Protein 4PO5 (pdb70)

Nearest PDB structures (foldseek):
  3jbb-assembly1_A  TM=1.006E+00  e=6.444E-22  Halomicronema hongdechloris
  6yx7-assembly1_KKK  TM=9.902E-01  e=1.553E-14  Nostoc sp. WR13
  6yx7-assembly1_III  TM=9.714E-01  e=1.342E-14  Nostoc sp. WR13
  6yx7-assembly1_CCC  TM=9.770E-01  e=2.527E-14  Nostoc sp. WR13
  8imk-assembly1_A  TM=9.787E-01  e=8.134E-14  Anthocerotibacter panamensis

CATH classification: 1.10.490.20

Structure (mmCIF, N/CA/C/O backbone):
data_4PO5
#
_entry.id   4PO5
#
_cell.length_a   184.293
_cell.length_b   184.293
_cell.length_c   260.954
_cell.angle_alpha   90.00
_cell.angle_beta   90.00
_cell.angle_gamma   90.00
#
_symmetry.space_group_name_H-M   'I 4 2 2'
#
loop_
_entity.id
_entity.type
_entity.pdbx_description
1 polymer 'Allophycocyanin subunit alpha-B'
2 polymer 'Allophycocyanin beta chain'
3 non-polymer PHYCOCYANOBILIN
4 non-polymer 'SULFATE ION'
5 water water
#
loop_
_atom_site.group_PDB
_atom_site.id
_atom_site.type_symbol
_atom_site.label_atom_id
_atom_site.label_alt_id
_atom_site.label_comp_id
_atom_site.label_asym_id
_atom_site.label_entity_id
_atom_site.label_seq_id
_atom_site.pdbx_PDB_ins_code
_atom_site.Cartn_x
_atom_site.Cartn_y
_atom_site.Cartn_z
_atom_site.occupancy
_atom_site.B_iso_or_equiv
_atom_site.auth_seq_id
_atom_site.auth_comp_id
_atom_site.auth_asym_id
_atom_site.auth_atom_id
_atom_site.pdbx_PDB_model_num
ATOM 1 N N . SER A 1 2 ? -0.121 39.890 65.709 1.00 42.28 2 SER A N 1
ATOM 2 C CA . SER A 1 2 ? -0.169 38.483 66.070 1.00 36.95 2 SER A CA 1
ATOM 3 C C . SER A 1 2 ? -1.061 37.700 65.120 1.00 36.62 2 SER A C 1
ATOM 4 O O . SER A 1 2 ? -1.415 38.169 64.038 1.00 43.36 2 SER A O 1
ATOM 7 N N . VAL A 1 3 ? -1.429 36.501 65.542 1.00 29.86 3 VAL A N 1
ATOM 8 C CA . VAL A 1 3 ? -2.414 35.691 64.836 1.00 23.85 3 VAL A CA 1
ATOM 9 C C . VAL A 1 3 ? -3.718 36.460 64.502 1.00 36.71 3 VAL A C 1
ATOM 10 O O . VAL A 1 3 ? -4.333 36.269 63.446 1.00 30.92 3 VAL A O 1
ATOM 14 N N . VAL A 1 4 ? -4.133 37.333 65.412 1.00 33.35 4 VAL A N 1
ATOM 15 C CA . VAL A 1 4 ? -5.364 38.096 65.217 1.00 28.69 4 VAL A CA 1
ATOM 16 C C . VAL A 1 4 ? -5.217 39.092 64.056 1.00 28.15 4 VAL A C 1
ATOM 17 O O . VAL A 1 4 ? -6.055 39.138 63.154 1.00 26.78 4 VAL A O 1
ATOM 21 N N . SER A 1 5 ? -4.142 39.875 64.068 1.00 27.22 5 SER A N 1
ATOM 22 C CA . SER A 1 5 ? -3.935 40.880 63.021 1.00 28.84 5 SER A CA 1
ATOM 23 C C . SER A 1 5 ? -3.750 40.222 61.649 1.00 31.43 5 SER A C 1
ATOM 24 O O . SER A 1 5 ? -4.189 40.763 60.633 1.00 30.42 5 SER A O 1
ATOM 27 N N . GLN A 1 6 ? -3.112 39.052 61.632 1.00 31.24 6 GLN A N 1
ATOM 28 C CA . GLN A 1 6 ? -2.965 38.248 60.418 1.00 33.56 6 GLN A CA 1
ATOM 29 C C . GLN A 1 6 ? -4.316 37.958 59.765 1.00 31.55 6 GLN A C 1
ATOM 30 O O . GLN A 1 6 ? -4.493 38.129 58.556 1.00 30.92 6 GLN A O 1
ATOM 36 N N . VAL A 1 7 ? -5.268 37.498 60.568 1.00 30.90 7 VAL A N 1
ATOM 37 C CA . VAL A 1 7 ? -6.609 37.220 60.067 1.00 28.56 7 VAL A CA 1
ATOM 38 C C . VAL A 1 7 ? -7.273 38.504 59.560 1.00 25.41 7 VAL A C 1
ATOM 39 O O . VAL A 1 7 ? -7.882 38.532 58.491 1.00 26.30 7 VAL A O 1
ATOM 43 N N . ILE A 1 8 ? -7.140 39.572 60.332 1.00 26.28 8 ILE A N 1
ATOM 44 C CA . ILE A 1 8 ? -7.789 40.830 59.985 1.00 28.59 8 ILE A CA 1
ATOM 45 C C . ILE A 1 8 ? -7.248 41.376 58.658 1.00 31.32 8 ILE A C 1
ATOM 46 O O . ILE A 1 8 ? -8.011 41.845 57.819 1.00 28.72 8 ILE A O 1
ATOM 51 N N . LEU A 1 9 ? -5.940 41.264 58.447 1.00 29.59 9 LEU A N 1
ATOM 52 C CA . LEU A 1 9 ? -5.334 41.750 57.210 1.00 31.17 9 LEU A CA 1
ATOM 53 C C . LEU A 1 9 ? -5.846 40.987 55.992 1.00 29.92 9 LEU A C 1
ATOM 54 O O . LEU A 1 9 ? -6.090 41.578 54.941 1.00 33.36 9 LEU A O 1
ATOM 59 N N . GLN A 1 10 ? -6.030 39.679 56.137 1.00 30.36 10 GLN A N 1
ATOM 60 C CA . GLN A 1 10 ? -6.548 38.863 55.043 1.00 33.56 10 GLN A CA 1
ATOM 61 C C . GLN A 1 10 ? -8.003 39.203 54.745 1.00 33.74 10 GLN A C 1
ATOM 62 O O . GLN A 1 10 ? -8.413 39.276 53.588 1.00 32.66 10 GLN A O 1
ATOM 68 N N . ALA A 1 11 ? -8.780 39.407 55.802 1.00 29.52 11 ALA A N 1
ATOM 69 C CA . ALA A 1 11 ? -10.187 39.754 55.646 1.00 28.32 11 ALA A CA 1
ATOM 70 C C . ALA A 1 11 ? -10.325 41.107 54.957 1.00 23.90 11 ALA A C 1
ATOM 71 O O . ALA A 1 11 ? -11.139 41.280 54.050 1.00 29.70 11 ALA A O 1
ATOM 73 N N . ASP A 1 12 ? -9.513 42.062 55.395 1.00 27.64 12 ASP A N 1
ATOM 74 C CA . ASP A 1 12 ? -9.573 43.405 54.839 1.00 33.83 12 ASP A CA 1
ATOM 75 C C . ASP A 1 12 ? -9.191 43.388 53.364 1.00 33.30 12 ASP A C 1
ATOM 76 O O . ASP A 1 12 ? -9.790 44.085 52.545 1.00 30.64 12 ASP A O 1
ATOM 81 N N . ASP A 1 13 ? -8.192 42.575 53.039 1.00 34.92 13 ASP A N 1
ATOM 82 C CA . ASP A 1 13 ? -7.756 42.395 51.661 1.00 39.53 13 ASP A CA 1
ATOM 83 C C . ASP A 1 13 ? -8.902 41.913 50.782 1.00 40.13 13 ASP A C 1
ATOM 84 O O . ASP A 1 13 ? -8.986 42.266 49.603 1.00 41.62 13 ASP A O 1
ATOM 89 N N . GLN A 1 14 ? -9.803 41.124 51.362 1.00 34.29 14 GLN A N 1
ATOM 90 C CA . GLN A 1 14 ? -10.923 40.584 50.612 1.00 36.82 14 GLN A CA 1
ATOM 91 C C . GLN A 1 14 ? -12.233 41.327 50.896 1.00 35.04 14 GLN A C 1
ATOM 92 O O . GLN A 1 14 ? -13.297 40.862 50.514 1.00 33.36 14 GLN A O 1
ATOM 98 N N . LEU A 1 15 ? -12.141 42.476 51.565 1.00 35.63 15 LEU A N 1
ATOM 99 C CA . LEU A 1 15 ? -13.301 43.347 51.810 1.00 32.08 15 LEU A CA 1
ATOM 100 C C . LEU A 1 15 ? -14.422 42.620 52.546 1.00 27.14 15 LEU A C 1
ATOM 101 O O . LEU A 1 15 ? -15.598 42.827 52.258 1.00 28.78 15 LEU A O 1
ATOM 106 N N . ARG A 1 16 ? -14.053 41.781 53.505 1.00 33.75 16 ARG A N 1
ATOM 107 C CA . ARG A 1 16 ? -15.021 40.919 54.161 1.00 33.28 16 ARG A CA 1
ATOM 108 C C . ARG A 1 16 ? -14.783 40.829 55.663 1.00 24.49 16 ARG A C 1
ATOM 109 O O . ARG A 1 16 ? -13.752 41.256 56.167 1.00 24.30 16 ARG A O 1
ATOM 117 N N . TYR A 1 17 ? -15.760 40.266 56.371 1.00 27.19 17 TYR A N 1
ATOM 118 C CA . TYR A 1 17 ? -15.569 39.910 57.773 1.00 25.22 17 TYR A CA 1
ATOM 119 C C . TYR A 1 17 ? -14.743 38.634 57.867 1.00 29.32 17 TYR A C 1
ATOM 120 O O . TYR A 1 17 ? -14.699 37.868 56.907 1.00 31.61 17 TYR A O 1
ATOM 129 N N . PRO A 1 18 ? -14.090 38.395 59.016 1.00 25.97 18 PRO A N 1
ATOM 130 C CA . PRO A 1 18 ? -13.417 37.103 59.186 1.00 29.06 18 PRO A CA 1
ATOM 131 C C . PRO A 1 18 ? -14.402 35.948 59.054 1.00 32.67 18 PRO A C 1
ATOM 132 O O . PRO A 1 18 ? -15.572 36.097 59.412 1.00 30.07 18 PRO A O 1
ATOM 136 N N . THR A 1 19 ? -13.946 34.821 58.517 1.00 33.73 19 THR A N 1
ATOM 137 C CA . THR A 1 19 ? -14.816 33.663 58.345 1.00 33.46 19 THR A CA 1
ATOM 138 C C . THR A 1 19 ? -15.002 32.947 59.674 1.00 31.37 19 THR A C 1
ATOM 139 O O . THR A 1 19 ? -14.241 33.179 60.615 1.00 30.93 19 THR A O 1
ATOM 143 N N . SER A 1 20 ? -15.998 32.069 59.749 1.00 34.49 20 SER A N 1
ATOM 144 C CA . SER A 1 20 ? -16.196 31.268 60.953 1.00 39.52 20 SER A CA 1
ATOM 145 C C . SER A 1 20 ? -14.933 30.461 61.258 1.00 33.89 20 SER A C 1
ATOM 146 O O . SER A 1 20 ? -14.532 30.334 62.408 1.00 36.39 20 SER A O 1
ATOM 149 N N . GLY A 1 21 ? -14.293 29.946 60.217 1.00 35.04 21 GLY A N 1
ATOM 150 C CA . GLY A 1 21 ? -13.036 29.230 60.380 1.00 38.83 21 GLY A CA 1
ATOM 151 C C . GLY A 1 21 ? -11.921 30.077 60.966 1.00 43.14 21 GLY A C 1
ATOM 152 O O . GLY A 1 21 ? -11.184 29.625 61.845 1.00 36.50 21 GLY A O 1
ATOM 153 N N . GLU A 1 22 ? -11.791 31.310 60.483 1.00 36.03 22 GLU A N 1
ATOM 154 C CA . GLU A 1 22 ? -10.753 32.208 60.969 1.00 37.69 22 GLU A CA 1
ATOM 155 C C . GLU A 1 22 ? -11.000 32.602 62.418 1.00 32.26 22 GLU A C 1
ATOM 156 O O . GLU A 1 22 ? -10.060 32.758 63.199 1.00 31.74 22 GLU A O 1
ATOM 162 N N . LEU A 1 23 ? -12.269 32.768 62.765 1.00 31.91 23 LEU A N 1
ATOM 163 C CA . LEU A 1 23 ? -12.648 33.137 64.122 1.00 28.11 23 LEU A CA 1
ATOM 164 C C . LEU A 1 23 ? -12.393 31.975 65.090 1.00 31.62 23 LEU A C 1
ATOM 165 O O . LEU A 1 23 ? -11.943 32.191 66.217 1.00 34.55 23 LEU A O 1
ATOM 170 N N . LYS A 1 24 ? -12.664 30.749 64.640 1.00 33.78 24 LYS A N 1
ATOM 171 C CA . LYS A 1 24 ? -12.340 29.550 65.419 1.00 37.65 24 LYS A CA 1
ATOM 172 C C . LYS A 1 24 ? -10.844 29.495 65.725 1.00 37.38 24 LYS A C 1
ATOM 173 O O . LYS A 1 24 ? -10.441 29.142 66.830 1.00 39.28 24 LYS A O 1
ATOM 179 N N . GLY A 1 25 ? -10.026 29.848 64.737 1.00 38.12 25 GLY A N 1
ATOM 180 C CA . GLY A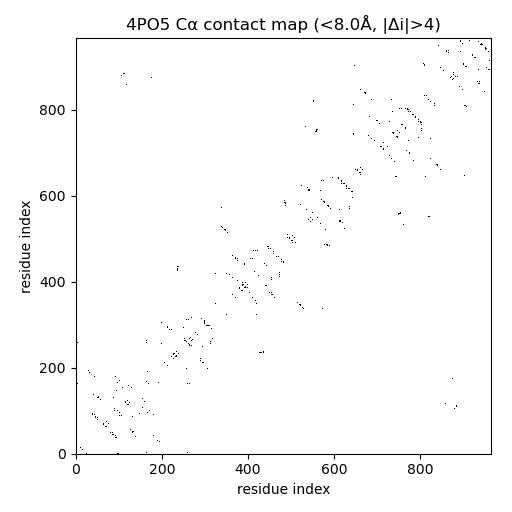 1 25 ? -8.585 29.850 64.897 1.00 34.49 25 GLY A CA 1
ATOM 181 C C . GLY A 1 25 ? -8.124 30.903 65.878 1.00 33.68 25 GLY A C 1
ATOM 182 O O . GLY A 1 25 ? -7.182 30.692 66.639 1.00 32.39 25 GLY A O 1
ATOM 183 N N . ILE A 1 26 ? -8.784 32.054 65.857 1.00 28.17 26 ILE A N 1
ATOM 184 C CA . ILE A 1 26 ? -8.473 33.107 66.809 1.00 27.45 26 ILE A CA 1
ATOM 185 C C . ILE A 1 26 ? -8.847 32.657 68.220 1.00 29.99 26 ILE A C 1
ATOM 186 O O . ILE A 1 26 ? -8.072 32.847 69.157 1.00 29.59 26 ILE A O 1
ATOM 191 N N . GLN A 1 27 ? -10.018 32.043 68.366 1.00 30.73 27 GLN A N 1
ATOM 192 C CA A GLN A 1 27 ? -10.489 31.549 69.660 0.70 35.83 27 GLN A CA 1
ATOM 193 C CA B GLN A 1 27 ? -10.441 31.586 69.687 0.30 35.41 27 GLN A CA 1
ATOM 194 C C . GLN A 1 27 ? -9.473 30.563 70.251 1.00 39.65 27 GLN A C 1
ATOM 195 O O . GLN A 1 27 ? -9.114 30.635 71.428 1.00 43.35 27 GLN A O 1
ATOM 206 N N . ALA A 1 28 ? -9.022 29.635 69.417 1.00 39.13 28 ALA A N 1
ATOM 207 C CA . ALA A 1 28 ? -8.069 28.625 69.862 1.00 42.85 28 ALA A CA 1
ATOM 208 C C . ALA A 1 28 ? -6.750 29.262 70.291 1.00 43.86 28 ALA A C 1
ATOM 209 O O . ALA A 1 28 ? -6.160 28.852 71.287 1.00 47.21 28 ALA A O 1
ATOM 211 N N . PHE A 1 29 ? -6.287 30.263 69.547 1.00 33.78 29 PHE A N 1
ATOM 212 C CA . PHE A 1 29 ? -5.054 30.948 69.909 1.00 31.74 29 PHE A CA 1
ATOM 213 C C . PHE A 1 29 ? -5.191 31.643 71.257 1.00 34.79 29 PHE A C 1
ATOM 214 O O . PHE A 1 29 ? -4.321 31.513 72.116 1.00 35.08 29 PHE A O 1
ATOM 222 N N . LEU A 1 30 ? -6.295 32.357 71.454 1.00 30.68 30 LEU A N 1
ATOM 223 C CA . LEU A 1 30 ? -6.434 33.182 72.647 1.00 34.70 30 LEU A CA 1
ATOM 224 C C . LEU A 1 30 ? -6.605 32.351 73.931 1.00 44.19 30 LEU A C 1
ATOM 225 O O . LEU A 1 30 ? -6.335 32.852 75.020 1.00 53.76 30 LEU A O 1
ATOM 230 N N . THR A 1 31 ? -7.028 31.090 73.820 1.00 32.95 31 THR A N 1
ATOM 231 C CA . THR A 1 31 ? -7.117 30.249 75.020 1.00 32.00 31 THR A CA 1
ATOM 232 C C . THR A 1 31 ? -5.763 29.659 75.428 1.00 38.67 31 THR A C 1
ATOM 233 O O . THR A 1 31 ? -5.650 29.051 76.492 1.00 40.32 31 THR A O 1
ATOM 237 N N . THR A 1 32 ? -4.743 29.838 74.591 1.00 33.58 32 THR A N 1
ATOM 238 C CA . THR A 1 32 ? -3.414 29.304 74.886 1.00 33.56 32 THR A CA 1
ATOM 239 C C . THR A 1 32 ? -2.485 30.358 75.478 1.00 39.00 32 THR A C 1
ATOM 240 O O . THR A 1 32 ? -1.269 30.173 75.515 1.00 33.66 32 THR A O 1
ATOM 244 N N . GLY A 1 33 ? -3.060 31.464 75.938 1.00 40.63 33 GLY A N 1
ATOM 245 C CA . GLY A 1 33 ? -2.273 32.579 76.436 1.00 38.56 33 GLY A CA 1
ATOM 246 C C . GLY A 1 33 ? -1.440 32.264 77.662 1.00 40.37 33 GLY A C 1
ATOM 247 O O . GLY A 1 33 ? -0.275 32.656 77.741 1.00 36.62 33 GLY A O 1
ATOM 248 N N . ALA A 1 34 ? -2.030 31.554 78.618 1.00 37.49 34 ALA A N 1
ATOM 249 C CA . ALA A 1 34 ? -1.355 31.277 79.880 1.00 38.61 34 ALA A CA 1
ATOM 250 C C . ALA A 1 34 ? -0.050 30.511 79.659 1.00 41.39 34 ALA A C 1
ATOM 251 O O . ALA A 1 34 ? 0.956 30.794 80.309 1.00 40.63 34 ALA A O 1
ATOM 253 N N . GLN A 1 35 ? -0.069 29.552 78.737 1.00 37.17 35 GLN A N 1
ATOM 254 C CA . GLN A 1 35 ? 1.128 28.774 78.416 1.00 38.53 35 GLN A CA 1
ATOM 255 C C . GLN A 1 35 ? 2.217 29.666 77.839 1.00 31.92 35 GLN A C 1
ATOM 256 O O . GLN A 1 35 ? 3.389 29.538 78.188 1.00 34.72 35 GLN A O 1
ATOM 262 N N . ARG A 1 36 ? 1.820 30.567 76.948 1.00 28.82 36 ARG A N 1
ATOM 263 C CA . ARG A 1 36 ? 2.774 31.432 76.263 1.00 31.64 36 ARG A CA 1
ATOM 264 C C . ARG A 1 36 ? 3.437 32.373 77.248 1.00 31.87 36 ARG A C 1
ATOM 265 O O . ARG A 1 36 ? 4.638 32.634 77.164 1.00 27.90 36 ARG A O 1
ATOM 273 N N . ILE A 1 37 ? 2.650 32.871 78.191 1.00 27.27 37 ILE A N 1
ATOM 274 C CA . ILE A 1 37 ? 3.183 33.734 79.234 1.00 32.01 37 ILE A CA 1
ATOM 275 C C . ILE A 1 37 ? 4.162 32.980 80.148 1.00 30.69 37 ILE A C 1
ATOM 276 O O . ILE A 1 37 ? 5.208 33.523 80.520 1.00 28.64 37 ILE A O 1
ATOM 281 N N . ARG A 1 38 ? 3.844 31.731 80.490 1.00 31.74 38 ARG A N 1
ATOM 282 C CA . ARG A 1 38 ? 4.754 30.927 81.309 1.00 36.35 38 ARG A CA 1
ATOM 283 C C . ARG A 1 38 ? 6.098 30.716 80.607 1.00 32.07 38 ARG A C 1
ATOM 284 O O . ARG A 1 38 ? 7.156 30.825 81.225 1.00 31.71 38 ARG A O 1
ATOM 292 N N . ILE A 1 39 ? 6.052 30.415 79.317 1.00 28.24 39 ILE A N 1
ATOM 293 C CA . ILE A 1 39 ? 7.270 30.236 78.533 1.00 26.62 39 ILE A CA 1
ATOM 294 C C . ILE A 1 39 ? 8.089 31.526 78.501 1.00 29.60 39 ILE A C 1
ATOM 295 O O . ILE A 1 39 ? 9.298 31.504 78.722 1.00 28.17 39 ILE A O 1
ATOM 300 N N . ALA A 1 40 ? 7.421 32.647 78.237 1.00 27.16 40 ALA A N 1
ATOM 301 C CA . ALA A 1 40 ? 8.117 33.926 78.129 1.00 29.35 40 ALA A CA 1
ATOM 302 C C . ALA A 1 40 ? 8.809 34.285 79.442 1.00 27.74 40 ALA A C 1
ATOM 303 O O . ALA A 1 40 ? 9.959 34.735 79.439 1.00 28.87 40 ALA A O 1
ATOM 305 N N . GLU A 1 41 ? 8.124 34.071 80.562 1.00 26.35 41 GLU A N 1
ATOM 306 C CA . GLU A 1 41 ? 8.698 34.428 81.855 1.00 27.11 41 GLU A CA 1
ATOM 307 C C . GLU A 1 41 ? 9.856 33.503 82.230 1.00 31.02 41 GLU A C 1
ATOM 308 O O . GLU A 1 41 ? 10.834 33.947 82.832 1.00 34.25 41 GLU A O 1
ATOM 314 N N . THR A 1 42 ? 9.753 32.226 81.868 1.00 31.41 42 THR A N 1
ATOM 315 C CA . THR A 1 42 ? 10.832 31.276 82.154 1.00 30.83 42 THR A CA 1
ATOM 316 C C . THR A 1 42 ? 12.098 31.636 81.388 1.00 26.16 42 THR A C 1
ATOM 317 O O . THR A 1 42 ? 13.196 31.586 81.939 1.00 29.79 42 THR A O 1
ATOM 321 N N . LEU A 1 43 ? 11.950 32.008 80.122 1.00 27.89 43 LEU A N 1
ATOM 322 C CA . LEU A 1 43 ? 13.114 32.361 79.329 1.00 25.92 43 LEU A CA 1
ATOM 323 C C . LEU A 1 43 ? 13.706 33.680 79.819 1.00 29.91 43 LEU A C 1
ATOM 324 O O . LEU A 1 43 ? 14.925 33.816 79.921 1.00 28.07 43 LEU A O 1
ATOM 329 N N . ALA A 1 44 ? 12.842 34.645 80.137 1.00 27.37 44 ALA A N 1
ATOM 330 C CA . ALA A 1 44 ? 13.309 35.925 80.669 1.00 29.56 44 ALA A CA 1
ATOM 331 C C . ALA A 1 44 ? 14.072 35.723 81.979 1.00 30.60 44 ALA A C 1
ATOM 332 O O . ALA A 1 44 ? 15.154 36.284 82.177 1.00 30.26 44 ALA A O 1
ATOM 334 N N . GLU A 1 45 ? 13.512 34.912 82.871 1.00 28.64 45 GLU A N 1
ATOM 335 C CA . GLU A 1 45 ? 14.115 34.683 84.182 1.00 29.63 45 GLU A CA 1
ATOM 336 C C . GLU A 1 45 ? 15.461 34.006 84.085 1.00 32.55 45 GLU A C 1
ATOM 337 O O . GLU A 1 45 ? 16.316 34.174 84.955 1.00 34.71 45 GLU A O 1
ATOM 343 N N . ASN A 1 46 ? 15.634 33.209 83.040 1.00 30.23 46 ASN A N 1
ATOM 344 C CA . ASN A 1 46 ? 16.858 32.431 82.895 1.00 29.91 46 ASN A CA 1
ATOM 345 C C . ASN A 1 46 ? 17.782 32.944 81.809 1.00 31.20 46 ASN A C 1
ATOM 346 O O . ASN A 1 46 ? 18.637 32.201 81.325 1.00 29.21 46 ASN A O 1
ATOM 351 N N . GLU A 1 47 ? 17.627 34.210 81.429 1.00 26.35 47 GLU A N 1
ATOM 352 C CA . GLU A 1 47 ? 18.422 34.753 80.334 1.00 25.95 47 GLU A CA 1
ATOM 353 C C . GLU A 1 47 ? 19.934 34.593 80.529 1.00 28.15 47 GLU A C 1
ATOM 354 O O . GLU A 1 47 ? 20.638 34.152 79.615 1.00 25.28 47 GLU A O 1
ATOM 360 N N . LYS A 1 48 ? 20.436 34.957 81.705 1.00 26.09 48 LYS A N 1
ATOM 361 C CA . LYS A 1 48 ? 21.882 34.948 81.911 1.00 26.53 48 LYS A CA 1
ATOM 362 C C . LYS A 1 48 ? 22.427 33.527 81.803 1.00 28.04 48 LYS A C 1
ATOM 363 O O . LYS A 1 48 ? 23.451 33.290 81.157 1.00 28.60 48 LYS A O 1
ATOM 369 N N . LYS A 1 49 ? 21.710 32.588 82.414 1.00 31.59 49 LYS A N 1
ATOM 370 C CA . LYS A 1 49 ? 22.080 31.176 82.380 1.00 33.13 49 LYS A CA 1
ATOM 371 C C . LYS A 1 49 ? 22.058 30.628 80.950 1.00 29.69 49 LYS A C 1
ATOM 372 O O . LYS A 1 49 ? 22.993 29.948 80.520 1.00 29.61 49 LYS A O 1
ATOM 378 N N . ILE A 1 50 ? 20.994 30.945 80.217 1.00 25.72 50 ILE A N 1
ATOM 379 C CA . ILE A 1 50 ? 20.818 30.481 78.842 1.00 25.20 50 ILE A CA 1
ATOM 380 C C . ILE A 1 50 ? 21.894 31.038 77.917 1.00 24.33 50 ILE A C 1
ATOM 381 O O . ILE A 1 50 ? 22.528 30.297 77.169 1.00 24.77 50 ILE A O 1
ATOM 386 N N . VAL A 1 51 ? 22.118 32.342 77.977 1.00 21.09 51 VAL A N 1
ATOM 387 C CA . VAL A 1 51 ? 23.161 32.956 77.155 1.00 23.00 51 VAL A CA 1
ATOM 388 C C . VAL A 1 51 ? 24.561 32.415 77.511 1.00 26.27 51 VAL A C 1
ATOM 389 O O . VAL A 1 51 ? 25.389 32.171 76.621 1.00 23.15 51 VAL A O 1
ATOM 393 N N . ASP A 1 52 ? 24.822 32.181 78.792 1.00 24.18 52 ASP A N 1
ATOM 394 C CA . ASP A 1 52 ? 26.123 31.637 79.187 1.00 25.83 52 ASP A CA 1
ATOM 395 C C . ASP A 1 52 ? 26.370 30.228 78.632 1.00 29.28 52 ASP A C 1
ATOM 396 O O . ASP A 1 52 ? 27.459 29.941 78.108 1.00 27.46 52 ASP A O 1
ATOM 401 N N . GLN A 1 53 ? 25.385 29.339 78.762 1.00 25.67 53 GLN A N 1
ATOM 402 C CA . GLN A 1 53 ? 25.520 28.003 78.189 1.00 27.29 53 GLN A CA 1
ATOM 403 C C . GLN A 1 53 ? 25.732 28.089 76.681 1.00 26.42 53 GLN A C 1
ATOM 404 O O . GLN A 1 53 ? 26.591 27.407 76.126 1.00 27.69 53 GLN A O 1
ATOM 410 N N . ALA A 1 54 ? 24.943 28.940 76.031 1.00 21.74 54 ALA A N 1
ATOM 411 C CA . ALA A 1 54 ? 25.003 29.097 74.580 1.00 19.78 54 ALA A CA 1
ATOM 412 C C . ALA A 1 54 ? 26.371 29.594 74.115 1.00 24.17 54 ALA A C 1
ATOM 413 O O . ALA A 1 54 ? 26.975 29.001 73.220 1.00 22.51 54 ALA A O 1
ATOM 415 N N . GLN A 1 55 ? 26.861 30.678 74.710 1.00 21.48 55 GLN A N 1
ATOM 416 C CA . GLN A 1 55 ? 28.132 31.250 74.262 1.00 21.59 55 GLN A CA 1
ATOM 417 C C . GLN A 1 55 ? 29.286 30.282 74.526 1.00 21.16 55 GLN A C 1
ATOM 418 O O . GLN A 1 55 ? 30.223 30.182 73.726 1.00 22.49 55 GLN A O 1
ATOM 424 N N . LYS A 1 56 ? 29.217 29.539 75.626 1.00 20.59 56 LYS A N 1
ATOM 425 C CA . LYS A 1 56 ? 30.254 28.545 75.891 1.00 22.07 56 LYS A CA 1
ATOM 426 C C . LYS A 1 56 ? 30.329 27.514 74.763 1.00 26.56 56 LYS A C 1
ATOM 427 O O . LYS A 1 56 ? 31.421 27.182 74.287 1.00 26.81 56 LYS A O 1
ATOM 433 N N . GLN A 1 57 ? 29.174 27.023 74.321 1.00 23.93 57 GLN A N 1
ATOM 434 C CA . GLN A 1 57 ? 29.152 26.054 73.224 1.00 26.04 57 GLN A CA 1
ATOM 435 C C . GLN A 1 57 ? 29.582 26.711 71.912 1.00 24.68 57 GLN A C 1
ATOM 436 O O . GLN A 1 57 ? 30.320 26.106 71.132 1.00 25.69 57 GLN A O 1
ATOM 442 N N . LEU A 1 58 ? 29.102 27.931 71.660 1.00 19.45 58 LEU A N 1
ATOM 443 C CA . LEU A 1 58 ? 29.441 28.630 70.422 1.00 20.35 58 LEU A CA 1
ATOM 444 C C . LEU A 1 58 ? 30.950 28.795 70.236 1.00 24.94 58 LEU A C 1
ATOM 445 O O . LEU A 1 58 ? 31.493 28.482 69.169 1.00 21.62 58 LEU A O 1
ATOM 450 N N . PHE A 1 59 ? 31.633 29.279 71.267 1.00 22.18 59 PHE A N 1
ATOM 451 C CA . PHE A 1 59 ? 33.059 29.581 71.114 1.00 20.18 59 PHE A CA 1
ATOM 452 C C . PHE A 1 59 ? 33.948 28.362 71.344 1.00 23.31 59 PHE A C 1
ATOM 453 O O . PHE A 1 59 ? 35.148 28.391 71.060 1.00 22.89 59 PHE A O 1
ATOM 461 N N . LYS A 1 60 ? 33.360 27.265 71.810 1.00 22.67 60 LYS A N 1
ATOM 462 C CA . LYS A 1 60 ? 34.078 26.000 71.742 1.00 25.21 60 LYS A CA 1
ATOM 463 C C . LYS A 1 60 ? 34.164 25.528 70.289 1.00 24.45 60 LYS A C 1
ATOM 464 O O . LYS A 1 60 ? 35.171 24.952 69.873 1.00 25.24 60 LYS A O 1
ATOM 470 N N . LYS A 1 61 ? 33.099 25.771 69.528 1.00 24.97 61 LYS A N 1
ATOM 471 C CA . LYS A 1 61 ? 33.030 25.369 68.123 1.00 26.99 61 LYS A CA 1
ATOM 472 C C . LYS A 1 61 ? 33.815 26.331 67.241 1.00 25.39 61 LYS A C 1
ATOM 473 O O . LYS A 1 61 ? 34.469 25.914 66.283 1.00 25.58 61 LYS A O 1
ATOM 479 N N . HIS A 1 62 ? 33.742 27.616 67.584 1.00 19.85 62 HIS A N 1
ATOM 480 C CA . HIS A 1 62 ? 34.349 28.689 66.800 1.00 20.44 62 HIS A CA 1
ATOM 481 C C . HIS A 1 62 ? 35.327 29.544 67.613 1.00 20.47 62 HIS A C 1
ATOM 482 O O . HIS A 1 62 ? 35.104 30.742 67.776 1.00 19.75 62 HIS A O 1
ATOM 489 N N . PRO A 1 63 ? 36.417 28.942 68.111 1.00 18.56 63 PRO A N 1
ATOM 490 C CA . PRO A 1 63 ? 37.379 29.747 68.880 1.00 17.23 63 PRO A CA 1
ATOM 491 C C . PRO A 1 63 ? 38.017 30.826 68.024 1.00 18.57 63 PRO A C 1
ATOM 492 O O . PRO A 1 63 ? 38.497 31.829 68.563 1.00 18.85 63 PRO A O 1
ATOM 496 N N . GLU A 1 64 ? 37.999 30.641 66.704 1.00 18.37 64 GLU A N 1
ATOM 497 C CA . GLU A 1 64 ? 38.630 31.617 65.820 1.00 18.73 64 GLU A CA 1
ATOM 498 C C . GLU A 1 64 ? 37.915 32.974 65.895 1.00 19.97 64 GLU A C 1
ATOM 499 O O . GLU A 1 64 ? 38.520 34.021 65.626 1.00 17.71 64 GLU A O 1
ATOM 505 N N . TYR A 1 65 ? 36.639 32.980 66.289 1.00 17.80 65 TYR A N 1
ATOM 506 C CA . TYR A 1 65 ? 35.926 34.253 66.416 1.00 18.00 65 TYR A CA 1
ATOM 507 C C . TYR A 1 65 ? 36.519 35.142 67.518 1.00 17.89 65 TYR A C 1
ATOM 508 O O . TYR A 1 65 ? 36.342 36.365 67.477 1.00 17.58 65 TYR A O 1
ATOM 517 N N . ARG A 1 66 ? 37.184 34.542 68.511 1.00 15.56 66 ARG A N 1
ATOM 518 C CA . ARG A 1 66 ? 37.781 35.333 69.591 1.00 16.32 66 ARG A CA 1
ATOM 519 C C . ARG A 1 66 ? 39.309 35.382 69.488 1.00 17.20 66 ARG A C 1
ATOM 520 O O . ARG A 1 66 ? 39.987 35.829 70.407 1.00 18.43 66 ARG A O 1
ATOM 528 N N . ALA A 1 67 ? 39.838 34.908 68.370 1.00 19.00 67 ALA A N 1
ATOM 529 C CA . ALA A 1 67 ? 41.275 34.992 68.101 1.00 19.47 67 ALA A CA 1
ATOM 530 C C . ALA A 1 67 ? 41.554 36.285 67.336 1.00 19.40 67 ALA A C 1
ATOM 531 O O . ALA A 1 67 ? 40.637 36.884 66.794 1.00 18.78 67 ALA A O 1
ATOM 533 N N . PRO A 1 68 ? 42.822 36.718 67.275 1.00 21.23 68 PRO A N 1
ATOM 534 C CA . PRO A 1 68 ? 43.083 37.960 66.540 1.00 23.18 68 PRO A CA 1
ATOM 535 C C . PRO A 1 68 ? 42.542 37.909 65.117 1.00 22.29 68 PRO A C 1
ATOM 536 O O . PRO A 1 68 ? 42.611 36.869 64.454 1.00 22.87 68 PRO A O 1
ATOM 540 N N . GLY A 1 69 ? 41.972 39.016 64.667 1.00 24.14 69 GLY A N 1
ATOM 541 C CA . GLY A 1 69 ? 41.346 39.048 63.360 1.00 28.13 69 GLY A CA 1
ATOM 542 C C . GLY A 1 69 ? 39.923 38.517 63.366 1.00 26.92 69 GLY A C 1
ATOM 543 O O . GLY A 1 69 ? 39.193 38.685 62.389 1.00 25.36 69 GLY A O 1
ATOM 544 N N . GLY A 1 70 ? 39.523 37.871 64.459 1.00 21.51 70 GLY A N 1
ATOM 545 C CA . GLY A 1 70 ? 38.156 37.363 64.579 1.00 19.36 70 GLY A CA 1
ATOM 546 C C . GLY A 1 70 ? 37.199 38.487 64.925 1.00 17.51 70 GLY A C 1
ATOM 547 O O . GLY A 1 70 ? 37.613 39.458 65.555 1.00 17.11 70 GLY A O 1
ATOM 548 N N . ASN A 1 71 ? 35.924 38.353 64.550 1.00 16.79 71 ASN A N 1
ATOM 549 C CA . ASN A 1 71 ? 34.971 39.448 64.729 1.00 16.88 71 ASN A CA 1
ATOM 550 C C . ASN A 1 71 ? 34.697 39.758 66.196 1.00 16.06 71 ASN A C 1
ATOM 551 O O . ASN A 1 71 ? 34.390 40.906 66.537 1.00 16.40 71 ASN A O 1
ATOM 556 N N . ALA A 1 72 ? 34.836 38.753 67.067 1.00 13.85 72 ALA A N 1
ATOM 557 C CA . ALA A 1 72 ? 34.549 38.923 68.499 1.00 16.48 72 ALA A CA 1
ATOM 558 C C . ALA A 1 72 ? 35.824 39.011 69.342 1.00 19.39 72 ALA A C 1
ATOM 559 O O . ALA A 1 72 ? 35.810 38.758 70.549 1.00 16.68 72 ALA A O 1
ATOM 561 N N . TYR A 1 73 ? 36.932 39.356 68.694 1.00 16.11 73 TYR A N 1
ATOM 562 C CA . TYR A 1 73 ? 38.209 39.500 69.401 1.00 16.17 73 TYR A CA 1
ATOM 563 C C . TYR A 1 73 ? 38.144 40.671 70.361 1.00 18.43 73 TYR A C 1
ATOM 564 O O . TYR A 1 73 ? 37.707 41.760 69.980 1.00 19.28 73 TYR A O 1
ATOM 573 N N . GLY A 1 74 ? 38.586 40.454 71.596 1.00 17.68 74 GLY A N 1
ATOM 574 C CA . GLY A 1 74 ? 38.601 41.516 72.588 1.00 19.87 74 GLY A CA 1
ATOM 575 C C . GLY A 1 74 ? 37.297 41.628 73.365 1.00 22.70 74 GLY A C 1
ATOM 576 O O . GLY A 1 74 ? 36.211 41.342 72.842 1.00 20.50 74 GLY A O 1
ATOM 577 N N . GLN A 1 75 ? 37.404 42.071 74.611 1.00 19.39 75 GLN A N 1
ATOM 578 C CA . GLN A 1 75 ? 36.246 42.101 75.503 1.00 20.00 75 GLN A CA 1
ATOM 579 C C . GLN A 1 75 ? 35.054 42.943 75.004 1.00 22.08 75 GLN A C 1
ATOM 580 O O . GLN A 1 75 ? 33.901 42.472 75.096 1.00 21.64 75 GLN A O 1
ATOM 586 N N . ARG A 1 76 ? 35.268 44.159 74.486 1.00 21.40 76 ARG A N 1
ATOM 587 C CA A ARG A 1 76 ? 34.130 44.979 74.058 0.70 22.20 76 ARG A CA 1
ATOM 588 C CA B ARG A 1 76 ? 34.115 44.971 74.078 0.30 22.16 76 ARG A CA 1
ATOM 589 C C . ARG A 1 76 ? 33.329 44.252 72.986 1.00 20.62 76 ARG A C 1
ATOM 590 O O . ARG A 1 76 ? 32.096 44.266 72.989 1.00 20.61 76 ARG A O 1
ATOM 605 N N . GLN A 1 77 ? 34.031 43.608 72.058 1.00 18.50 77 GLN A N 1
ATOM 606 C CA A GLN A 1 77 ? 33.349 42.961 70.939 0.70 19.63 77 GLN A CA 1
ATOM 607 C CA B GLN A 1 77 ? 33.339 42.970 70.943 0.30 18.86 77 GLN A CA 1
ATOM 608 C C . GLN A 1 77 ? 32.652 41.685 71.409 1.00 18.74 77 GLN A C 1
ATOM 609 O O . GLN A 1 77 ? 31.507 41.434 71.064 1.00 16.86 77 GLN A O 1
ATOM 620 N N . TYR A 1 78 ? 33.351 40.886 72.214 1.00 16.10 78 TYR A N 1
ATOM 621 C CA . TYR A 1 78 ? 32.740 39.682 72.792 1.00 15.26 78 TYR A CA 1
ATOM 622 C C . TYR A 1 78 ? 31.481 40.034 73.591 1.00 16.26 78 TYR A C 1
ATOM 623 O O . TYR A 1 78 ? 30.441 39.375 73.452 1.00 16.39 78 TYR A O 1
ATOM 632 N N . ASN A 1 79 ? 31.554 41.086 74.400 1.00 16.22 79 ASN A N 1
ATOM 633 C CA . ASN A 1 79 ? 30.385 41.485 75.185 1.00 17.07 79 ASN A CA 1
ATOM 634 C C . ASN A 1 79 ? 29.228 41.931 74.294 1.00 20.67 79 ASN A C 1
ATOM 635 O O . ASN A 1 79 ? 28.062 41.776 74.661 1.00 18.02 79 ASN A O 1
ATOM 640 N N . GLN A 1 80 ? 29.536 42.479 73.124 1.00 17.00 80 GLN A N 1
ATOM 641 C CA . GLN A 1 80 ? 28.457 42.889 72.221 1.00 16.42 80 GLN A CA 1
ATOM 642 C C . GLN A 1 80 ? 27.787 41.656 71.613 1.00 16.79 80 GLN A C 1
ATOM 643 O O . GLN A 1 80 ? 26.575 41.646 71.362 1.00 17.15 80 GLN A O 1
ATOM 649 N N . CYS A 1 81 ? 28.557 40.602 71.382 1.00 17.28 81 CYS A N 1
ATOM 650 C CA . CYS A 1 81 ? 27.947 39.337 70.967 1.00 16.13 81 CYS A CA 1
ATOM 651 C C . CYS A 1 81 ? 26.967 38.813 72.023 1.00 19.04 81 CYS A C 1
ATOM 652 O O . CYS A 1 81 ? 25.859 38.384 71.687 1.00 18.48 81 CYS A O 1
ATOM 655 N N . LEU A 1 82 ? 27.380 38.815 73.287 1.00 15.45 82 LEU A N 1
ATOM 656 C CA . LEU A 1 82 ? 26.490 38.351 74.362 1.00 15.98 82 LEU A CA 1
ATOM 657 C C . LEU A 1 82 ? 25.232 39.226 74.426 1.00 18.51 82 LEU A C 1
ATOM 658 O O . LEU A 1 82 ? 24.141 38.745 74.743 1.00 17.74 82 LEU A O 1
ATOM 663 N N . ARG A 1 83 ? 25.403 40.517 74.144 1.00 16.91 83 ARG A N 1
ATOM 664 C CA . ARG A 1 83 ? 24.279 41.453 74.089 1.00 20.16 83 ARG A CA 1
ATOM 665 C C . ARG A 1 83 ? 23.292 41.014 73.005 1.00 19.74 83 ARG A C 1
ATOM 666 O O . ARG A 1 83 ? 22.087 40.916 73.266 1.00 17.68 83 ARG A O 1
ATOM 674 N N . ASP A 1 84 ? 23.798 40.768 71.795 1.00 16.02 84 ASP A N 1
ATOM 675 C CA . ASP A 1 84 ? 22.960 40.293 70.690 1.00 17.47 84 ASP A CA 1
ATOM 676 C C . ASP A 1 84 ? 22.243 38.999 71.063 1.00 18.22 84 ASP A C 1
ATOM 677 O O . ASP A 1 84 ? 21.081 38.794 70.702 1.00 18.73 84 ASP A O 1
ATOM 682 N N . TYR A 1 85 ? 22.959 38.095 71.727 1.00 16.46 85 TYR A N 1
ATOM 683 C CA . TYR A 1 85 ? 22.352 36.840 72.162 1.00 18.23 85 TYR A CA 1
ATOM 684 C C . TYR A 1 85 ? 21.098 37.089 73.012 1.00 20.70 85 TYR A C 1
ATOM 685 O O . TYR A 1 85 ? 20.061 36.449 72.814 1.00 19.67 85 TYR A O 1
ATOM 694 N N . GLY A 1 86 ? 21.206 38.010 73.969 1.00 16.71 86 GLY A N 1
ATOM 695 C CA . GLY A 1 86 ? 20.100 38.314 74.868 1.00 16.23 86 GLY A CA 1
ATOM 696 C C . GLY A 1 86 ? 18.961 38.934 74.070 1.00 20.97 86 GLY A C 1
ATOM 697 O O . GLY A 1 86 ? 17.791 38.675 74.341 1.00 20.34 86 GLY A O 1
ATOM 698 N N . TRP A 1 87 ? 19.300 39.725 73.058 1.00 17.69 87 TRP A N 1
ATOM 699 C CA . TRP A 1 87 ? 18.260 40.318 72.209 1.00 19.52 87 TRP A CA 1
ATOM 700 C C . TRP A 1 87 ? 17.480 39.266 71.422 1.00 20.53 87 TRP A C 1
ATOM 701 O O . TRP A 1 87 ? 16.250 39.357 71.336 1.00 20.06 87 TRP A O 1
ATOM 712 N N . TYR A 1 88 ? 18.158 38.263 70.859 1.00 16.95 88 TYR A N 1
ATOM 713 C CA . TYR A 1 88 ? 17.420 37.246 70.095 1.00 17.47 88 TYR A CA 1
ATOM 714 C C . TYR A 1 88 ? 16.582 36.371 71.019 1.00 19.37 88 TYR A C 1
ATOM 715 O O . TYR A 1 88 ? 15.490 35.949 70.635 1.00 19.83 88 TYR A O 1
ATOM 724 N N . LEU A 1 89 ? 17.052 36.126 72.243 1.00 17.36 89 LEU A N 1
ATOM 725 C CA . LEU A 1 89 ? 16.233 35.387 73.197 1.00 17.40 89 LEU A CA 1
ATOM 726 C C . LEU A 1 89 ? 14.949 36.172 73.488 1.00 20.80 89 LEU A C 1
ATOM 727 O O . LEU A 1 89 ? 13.855 35.607 73.557 1.00 20.39 89 LEU A O 1
ATOM 732 N N . ARG A 1 90 ? 15.092 37.485 73.635 1.00 17.75 90 ARG A N 1
ATOM 733 C CA . ARG A 1 90 ? 13.953 38.363 73.893 1.00 18.35 90 ARG A CA 1
ATOM 734 C C . ARG A 1 90 ? 12.978 38.340 72.708 1.00 19.82 90 ARG A C 1
ATOM 735 O O . ARG A 1 90 ? 11.762 38.262 72.905 1.00 22.67 90 ARG A O 1
ATOM 743 N N . LEU A 1 91 ? 13.492 38.380 71.481 1.00 18.60 91 LEU A N 1
ATOM 744 C CA . LEU A 1 91 ? 12.595 38.308 70.324 1.00 20.57 91 LEU A CA 1
ATOM 745 C C . LEU A 1 91 ? 11.828 36.981 70.271 1.00 22.77 91 LEU A C 1
ATOM 746 O O . LEU A 1 91 ? 10.647 36.951 69.885 1.00 22.36 91 LEU A O 1
ATOM 751 N N . VAL A 1 92 ? 12.480 35.882 70.649 1.00 19.27 92 VAL A N 1
ATOM 752 C CA . VAL A 1 92 ? 11.777 34.600 70.696 1.00 20.21 92 VAL A CA 1
ATOM 753 C C . VAL A 1 92 ? 10.601 34.671 71.675 1.00 24.17 92 VAL A C 1
ATOM 754 O O . VAL A 1 92 ? 9.522 34.140 71.380 1.00 23.19 92 VAL A O 1
ATOM 758 N N . THR A 1 93 ? 10.774 35.329 72.824 1.00 20.98 93 THR A N 1
ATOM 759 C CA . THR A 1 93 ? 9.642 35.430 73.749 1.00 20.27 93 THR A CA 1
ATOM 760 C C . THR A 1 93 ? 8.500 36.223 73.105 1.00 20.88 93 THR A C 1
ATOM 761 O O . THR A 1 93 ? 7.327 35.906 73.324 1.00 23.40 93 THR A O 1
ATOM 765 N N . TYR A 1 94 ? 8.830 37.230 72.300 1.00 20.56 94 TYR A N 1
ATOM 766 C CA . TYR A 1 94 ? 7.784 37.992 71.594 1.00 22.11 94 TYR A CA 1
ATOM 767 C C . TYR A 1 94 ? 7.021 37.103 70.616 1.00 24.28 94 TYR A C 1
ATOM 768 O O . TYR A 1 94 ? 5.791 37.174 70.529 1.00 24.94 94 TYR A O 1
ATOM 777 N N . GLY A 1 95 ? 7.759 36.284 69.864 1.00 23.33 95 GLY A N 1
ATOM 778 C CA . GLY A 1 95 ? 7.152 35.363 68.913 1.00 23.69 95 GLY A CA 1
ATOM 779 C C . GLY A 1 95 ? 6.207 34.382 69.586 1.00 27.19 95 GLY A C 1
ATOM 780 O O . GLY A 1 95 ? 5.096 34.133 69.099 1.00 26.26 95 GLY A O 1
ATOM 781 N N . VAL A 1 96 ? 6.648 33.814 70.708 1.00 21.66 96 VAL A N 1
ATOM 782 C CA . VAL A 1 96 ? 5.817 32.880 71.475 1.00 22.16 96 VAL A CA 1
ATOM 783 C C . VAL A 1 96 ? 4.517 33.540 71.945 1.00 26.58 96 VAL A C 1
ATOM 784 O O . VAL A 1 96 ? 3.444 32.938 71.848 1.00 27.08 96 VAL A O 1
ATOM 788 N N . LEU A 1 97 ? 4.603 34.784 72.416 1.00 25.01 97 LEU A N 1
ATOM 789 C CA . LEU A 1 97 ? 3.417 35.503 72.896 1.00 25.61 97 LEU A CA 1
ATOM 790 C C . LEU A 1 97 ? 2.451 35.855 71.755 1.00 28.75 97 LEU A C 1
ATOM 791 O O . LEU A 1 97 ? 1.235 35.835 71.944 1.00 28.76 97 LEU A O 1
ATOM 796 N N . ALA A 1 98 ? 3.000 36.163 70.583 1.00 23.72 98 ALA A N 1
ATOM 797 C CA . ALA A 1 98 ? 2.211 36.588 69.425 1.00 24.29 98 ALA A CA 1
ATOM 798 C C . ALA A 1 98 ? 1.658 35.405 68.649 1.00 27.47 98 ALA A C 1
ATOM 799 O O . ALA A 1 98 ? 0.720 35.547 67.860 1.00 29.58 98 ALA A O 1
ATOM 801 N N . GLY A 1 99 ? 2.253 34.238 68.856 1.00 26.22 99 GLY A N 1
ATOM 802 C CA . GLY A 1 99 ? 1.819 33.039 68.161 1.00 30.32 99 GLY A CA 1
ATOM 803 C C . GLY A 1 99 ? 2.265 32.975 66.711 1.00 31.38 99 GLY A C 1
ATOM 804 O O . GLY A 1 99 ? 1.811 32.107 65.957 1.00 29.39 99 GLY A O 1
ATOM 805 N N . ASN A 1 100 ? 3.144 33.891 66.308 1.00 26.70 100 ASN A N 1
ATOM 806 C CA . ASN A 1 100 ? 3.725 33.829 64.973 1.00 27.70 100 ASN A CA 1
ATOM 807 C C . ASN A 1 100 ? 5.079 34.541 64.938 1.00 26.83 100 ASN A C 1
ATOM 808 O O . ASN A 1 100 ? 5.511 35.088 65.943 1.00 27.62 100 ASN A O 1
ATOM 813 N N . LYS A 1 101 ? 5.726 34.535 63.775 1.00 26.09 101 LYS A N 1
ATOM 814 C CA A LYS A 1 101 ? 7.115 34.976 63.638 0.50 26.37 101 LYS A CA 1
ATOM 815 C CA B LYS A 1 101 ? 7.118 34.980 63.679 0.50 25.36 101 LYS A CA 1
ATOM 816 C C . LYS A 1 101 ? 7.248 36.476 63.424 1.00 24.17 101 LYS A C 1
ATOM 817 O O . LYS A 1 101 ? 8.354 37.007 63.386 1.00 24.33 101 LYS A O 1
ATOM 828 N N . GLU A 1 102 ? 6.118 37.153 63.256 1.00 25.78 102 GLU A N 1
ATOM 829 C CA . GLU A 1 102 ? 6.123 38.561 62.879 1.00 28.30 102 GLU A CA 1
ATOM 830 C C . GLU A 1 102 ? 6.988 39.471 63.776 1.00 23.24 102 GLU A C 1
ATOM 831 O O . GLU A 1 102 ? 7.788 40.243 63.253 1.00 23.87 102 GLU A O 1
ATOM 837 N N . PRO A 1 103 ? 6.842 39.392 65.115 1.00 24.02 103 PRO A N 1
ATOM 838 C CA . PRO A 1 103 ? 7.687 40.297 65.916 1.00 23.19 103 PRO A CA 1
ATOM 839 C C . PRO A 1 103 ? 9.181 39.978 65.811 1.00 24.63 103 PRO A C 1
ATOM 840 O O . PRO A 1 103 ? 10.015 40.867 65.993 1.00 24.29 103 PRO A O 1
ATOM 844 N N . ILE A 1 104 ? 9.515 38.728 65.521 1.00 22.84 104 ILE A N 1
ATOM 845 C CA . ILE A 1 104 ? 10.916 38.356 65.314 1.00 23.46 104 ILE A CA 1
ATOM 846 C C . ILE A 1 104 ? 11.412 38.893 63.978 1.00 24.82 104 ILE A C 1
ATOM 847 O O . ILE A 1 104 ? 12.519 39.426 63.873 1.00 22.24 104 ILE A O 1
ATOM 852 N N . GLU A 1 105 ? 10.588 38.758 62.947 1.00 24.19 105 GLU A N 1
ATOM 853 C CA . GLU A 1 105 ? 11.021 39.132 61.612 1.00 22.52 105 GLU A CA 1
ATOM 854 C C . GLU A 1 105 ? 11.217 40.639 61.465 1.00 25.93 105 GLU A C 1
ATOM 855 O O . GLU A 1 105 ? 12.217 41.083 60.903 1.00 21.89 105 GLU A O 1
ATOM 861 N N . THR A 1 106 ? 10.268 41.420 61.978 1.00 22.56 106 THR A N 1
ATOM 862 C CA . THR A 1 106 ? 10.305 42.860 61.776 1.00 23.43 106 THR A CA 1
ATOM 863 C C . THR A 1 106 ? 11.442 43.514 62.578 1.00 23.61 106 THR A C 1
ATOM 864 O O . THR A 1 106 ? 11.987 44.529 62.164 1.00 28.73 106 THR A O 1
ATOM 868 N N . THR A 1 107 ? 11.826 42.916 63.701 1.00 21.48 107 THR A N 1
ATOM 869 C CA . THR A 1 107 ? 12.858 43.534 64.536 1.00 20.22 107 THR A CA 1
ATOM 870 C C . THR A 1 107 ? 14.240 42.942 64.279 1.00 21.28 107 THR A C 1
ATOM 871 O O . THR A 1 107 ? 15.247 43.664 64.291 1.00 21.79 107 THR A O 1
ATOM 875 N N . GLY A 1 108 ? 14.310 41.634 64.046 1.00 16.38 108 GLY A N 1
ATOM 876 C CA . GLY A 1 108 ? 15.611 40.985 64.002 1.00 18.02 108 GLY A CA 1
ATOM 877 C C . GLY A 1 108 ? 15.996 40.191 62.768 1.00 18.28 108 GLY A C 1
ATOM 878 O O . GLY A 1 108 ? 17.099 39.656 62.726 1.00 19.48 108 GLY A O 1
ATOM 879 N N . LEU A 1 109 ? 15.120 40.097 61.765 1.00 20.05 109 LEU A N 1
ATOM 880 C CA . LEU A 1 109 ? 15.479 39.305 60.586 1.00 18.25 109 LEU A CA 1
ATOM 881 C C . LEU A 1 109 ? 15.513 40.084 59.260 1.00 16.97 109 LEU A C 1
ATOM 882 O O . LEU A 1 109 ? 16.421 39.889 58.464 1.00 20.53 109 LEU A O 1
ATOM 887 N N . ILE A 1 110 ? 14.523 40.925 58.984 1.00 18.61 110 ILE A N 1
ATOM 888 C CA . ILE A 1 110 ? 14.587 41.720 57.758 1.00 19.22 110 ILE A CA 1
ATOM 889 C C . ILE A 1 110 ? 15.848 42.582 57.803 1.00 20.50 110 ILE A C 1
ATOM 890 O O . ILE A 1 110 ? 16.030 43.358 58.731 1.00 21.22 110 ILE A O 1
ATOM 895 N N . GLY A 1 111 ? 16.723 42.408 56.820 1.00 21.76 111 GLY A N 1
ATOM 896 C CA . GLY A 1 111 ? 17.973 43.151 56.754 1.00 23.95 111 GLY A CA 1
ATOM 897 C C . GLY A 1 111 ? 19.112 42.595 57.601 1.00 21.24 111 GLY A C 1
ATOM 898 O O . GLY A 1 111 ? 20.194 43.195 57.649 1.00 20.78 111 GLY A O 1
ATOM 899 N N . VAL A 1 112 ? 18.889 41.456 58.259 1.00 20.85 112 VAL A N 1
ATOM 900 C CA . VAL A 1 112 ? 19.872 40.933 59.214 1.00 18.43 112 VAL A CA 1
ATOM 901 C C . VAL A 1 112 ? 21.184 40.580 58.522 1.00 19.31 112 VAL A C 1
ATOM 902 O O . VAL A 1 112 ? 22.267 40.779 59.087 1.00 19.46 112 VAL A O 1
ATOM 906 N N . LYS A 1 113 ? 21.107 40.075 57.296 1.00 21.21 113 LYS A N 1
ATOM 907 C CA . LYS A 1 113 ? 22.332 39.705 56.608 1.00 21.59 113 LYS A CA 1
ATOM 908 C C . LYS A 1 113 ? 23.099 40.948 56.170 1.00 23.17 113 LYS A C 1
ATOM 909 O O . LYS A 1 113 ? 24.324 40.999 56.292 1.00 22.92 113 LYS A O 1
ATOM 915 N N . GLU A 1 114 ? 22.376 41.947 55.671 1.00 21.32 114 GLU A N 1
ATOM 916 C CA . GLU A 1 114 ? 23.013 43.205 55.299 1.00 20.82 114 GLU A CA 1
ATOM 917 C C . GLU A 1 114 ? 23.705 43.824 56.515 1.00 20.69 114 GLU A C 1
ATOM 918 O O . GLU A 1 114 ? 24.821 44.316 56.411 1.00 24.27 114 GLU A O 1
ATOM 924 N N . MET A 1 115 ? 23.050 43.779 57.669 1.00 20.15 115 MET A N 1
ATOM 925 C CA . MET A 1 115 ? 23.656 44.322 58.886 1.00 18.58 115 MET A CA 1
ATOM 926 C C . MET A 1 115 ? 24.930 43.573 59.296 1.00 19.59 115 MET A C 1
ATOM 927 O O . MET A 1 115 ? 25.994 44.180 59.456 1.00 19.57 115 MET A O 1
ATOM 932 N N . TYR A 1 116 ? 24.841 42.257 59.477 1.00 19.70 116 TYR A N 1
ATOM 933 C CA . TYR A 1 116 ? 25.996 41.531 59.984 1.00 19.92 116 TYR A CA 1
ATOM 934 C C . TYR A 1 116 ? 27.129 41.497 58.960 1.00 18.24 116 TYR A C 1
ATOM 935 O O . TYR A 1 116 ? 28.293 41.534 59.339 1.00 21.05 116 TYR A O 1
ATOM 944 N N . ASN A 1 117 ? 26.805 41.472 57.671 1.00 20.17 117 ASN A N 1
ATOM 945 C CA . ASN A 1 117 ? 27.854 41.612 56.660 1.00 23.90 117 ASN A CA 1
ATOM 946 C C . ASN A 1 117 ? 28.594 42.944 56.813 1.00 22.35 117 ASN A C 1
ATOM 947 O O . ASN A 1 117 ? 29.819 43.012 56.665 1.00 22.79 117 ASN A O 1
ATOM 952 N N . SER A 1 118 ? 27.842 44.004 57.093 1.00 24.01 118 SER A N 1
ATOM 953 C CA A SER A 1 118 ? 28.441 45.326 57.244 0.50 20.80 118 SER A CA 1
ATOM 954 C CA B SER A 1 118 ? 28.423 45.330 57.254 0.50 20.83 118 SER A CA 1
ATOM 955 C C . SER A 1 118 ? 29.316 45.368 58.495 1.00 22.04 118 SER A C 1
ATOM 956 O O . SER A 1 118 ? 30.258 46.149 58.571 1.00 24.38 118 SER A O 1
ATOM 961 N N . LEU A 1 119 ? 29.012 44.508 59.463 1.00 20.74 119 LEU A N 1
ATOM 962 C CA . LEU A 1 119 ? 29.767 44.428 60.711 1.00 19.80 119 LEU A CA 1
ATOM 963 C C . LEU A 1 119 ? 30.906 43.401 60.666 1.00 22.07 119 LEU A C 1
ATOM 964 O O . LEU A 1 119 ? 31.648 43.258 61.632 1.00 21.70 119 LEU A O 1
ATOM 969 N N . ASN A 1 120 ? 31.039 42.697 59.542 1.00 20.58 120 ASN A N 1
ATOM 970 C CA . ASN A 1 120 ? 32.000 41.601 59.409 1.00 20.22 120 ASN A CA 1
ATOM 971 C C . ASN A 1 120 ? 31.780 40.487 60.423 1.00 21.53 120 ASN A C 1
ATOM 972 O O . ASN A 1 120 ? 32.727 39.818 60.832 1.00 21.47 120 ASN A O 1
ATOM 977 N N . VAL A 1 121 ? 30.531 40.299 60.835 1.00 20.73 121 VAL A N 1
ATOM 978 C CA . VAL A 1 121 ? 30.150 39.139 61.652 1.00 17.63 121 VAL A CA 1
ATOM 979 C C . VAL A 1 121 ? 29.662 38.036 60.715 1.00 20.87 121 VAL A C 1
ATOM 980 O O . VAL A 1 121 ? 28.735 38.253 59.937 1.00 19.89 121 VAL A O 1
ATOM 984 N N . PRO A 1 122 ? 30.282 36.846 60.774 1.00 18.64 122 PRO A N 1
ATOM 985 C CA . PRO A 1 122 ? 29.882 35.793 59.825 1.00 21.05 122 PRO A CA 1
ATOM 986 C C . PRO A 1 122 ? 28.434 35.340 60.033 1.00 22.28 122 PRO A C 1
ATOM 987 O O . PRO A 1 122 ? 28.050 34.971 61.138 1.00 22.20 122 PRO A O 1
ATOM 991 N N . VAL A 1 123 ? 27.626 35.387 58.984 1.00 18.54 123 VAL A N 1
ATOM 992 C CA . VAL A 1 123 ? 26.244 34.956 59.138 1.00 20.64 123 VAL A CA 1
ATOM 993 C C . VAL A 1 123 ? 26.154 33.446 59.474 1.00 20.43 123 VAL A C 1
ATOM 994 O O . VAL A 1 123 ? 25.324 33.062 60.300 1.00 22.84 123 VAL A O 1
ATOM 998 N N . PRO A 1 124 ? 27.011 32.594 58.872 1.00 23.44 124 PRO A N 1
ATOM 999 C CA . PRO A 1 124 ? 26.993 31.201 59.354 1.00 26.65 124 PRO A CA 1
ATOM 1000 C C . PRO A 1 124 ? 27.347 31.069 60.840 1.00 26.06 124 PRO A C 1
ATOM 1001 O O . PRO A 1 124 ? 26.912 30.109 61.476 1.00 24.34 124 PRO A O 1
ATOM 1005 N N . GLY A 1 125 ? 28.114 32.016 61.381 1.00 23.16 125 GLY A N 1
ATOM 1006 C CA . GLY A 1 125 ? 28.385 32.038 62.806 1.00 19.67 125 GLY A CA 1
ATOM 1007 C C . GLY A 1 125 ? 27.124 32.343 63.596 1.00 24.40 125 GLY A C 1
ATOM 1008 O O . GLY A 1 125 ? 26.903 31.790 64.680 1.00 19.88 125 GLY A O 1
ATOM 1009 N N . MET A 1 126 ? 26.291 33.230 63.052 1.00 21.99 126 MET A N 1
ATOM 1010 C CA . MET A 1 126 ? 25.015 33.551 63.683 1.00 20.86 126 MET A CA 1
ATOM 1011 C C . MET A 1 126 ? 24.059 32.358 63.620 1.00 17.97 126 MET A C 1
ATOM 1012 O O . MET A 1 126 ? 23.310 32.123 64.559 1.00 22.50 126 MET A O 1
ATOM 1017 N N . VAL A 1 127 ? 24.071 31.624 62.512 1.00 19.41 127 VAL A N 1
ATOM 1018 C CA . VAL A 1 127 ? 23.277 30.398 62.406 1.00 21.21 127 VAL A CA 1
ATOM 1019 C C . VAL A 1 127 ? 23.699 29.421 63.504 1.00 28.35 127 VAL A C 1
ATOM 1020 O O . VAL A 1 127 ? 22.859 28.864 64.218 1.00 25.61 127 VAL A O 1
ATOM 1024 N N . ASP A 1 128 ? 25.009 29.235 63.651 1.00 23.93 128 ASP A N 1
ATOM 1025 C CA . ASP A 1 128 ? 25.520 28.347 64.686 1.00 23.14 128 ASP A CA 1
ATOM 1026 C C . ASP A 1 128 ? 25.183 28.880 66.089 1.00 22.31 128 ASP A C 1
ATOM 1027 O O . ASP A 1 128 ? 24.877 28.101 66.996 1.00 24.27 128 ASP A O 1
ATOM 1032 N N . ALA A 1 129 ? 25.233 30.195 66.267 1.00 20.30 129 ALA A N 1
ATOM 1033 C CA . ALA A 1 129 ? 24.949 30.806 67.563 1.00 19.31 129 ALA A CA 1
ATOM 1034 C C . ALA A 1 129 ? 23.501 30.560 68.006 1.00 24.86 129 ALA A C 1
ATOM 1035 O O . ALA A 1 129 ? 23.243 30.189 69.155 1.00 21.12 129 ALA A O 1
ATOM 1037 N N . VAL A 1 130 ? 22.550 30.766 67.099 1.00 20.37 130 VAL A N 1
ATOM 1038 C CA . VAL A 1 130 ? 21.151 30.610 67.483 1.00 19.96 130 VAL A CA 1
ATOM 1039 C C . VAL A 1 130 ? 20.823 29.126 67.668 1.00 23.68 130 VAL A C 1
ATOM 1040 O O . VAL A 1 130 ? 19.983 28.770 68.497 1.00 27.32 130 VAL A O 1
ATOM 1044 N N . THR A 1 131 ? 21.518 28.257 66.941 1.00 23.21 131 THR A N 1
ATOM 1045 C CA . THR A 1 131 ? 21.314 26.820 67.103 1.00 25.58 131 THR A CA 1
ATOM 1046 C C . THR A 1 131 ? 21.607 26.395 68.547 1.00 27.38 131 THR A C 1
ATOM 1047 O O . THR A 1 131 ? 20.822 25.659 69.139 1.00 24.78 131 THR A O 1
ATOM 1051 N N . VAL A 1 132 ? 22.694 26.895 69.138 1.00 26.76 132 VAL A N 1
ATOM 1052 C CA . VAL A 1 132 ? 23.023 26.467 70.503 1.00 26.40 132 VAL A CA 1
ATOM 1053 C C . VAL A 1 132 ? 22.273 27.310 71.550 1.00 23.90 132 VAL A C 1
ATOM 1054 O O . VAL A 1 132 ? 22.096 26.876 72.692 1.00 26.81 132 VAL A O 1
ATOM 1058 N N . LEU A 1 133 ? 21.798 28.487 71.156 1.00 23.58 133 LEU A N 1
ATOM 1059 C CA . LEU A 1 133 ? 20.864 29.243 72.000 1.00 21.85 133 LEU A CA 1
ATOM 1060 C C . LEU A 1 133 ? 19.569 28.442 72.168 1.00 25.23 133 LEU A C 1
ATOM 1061 O O . LEU A 1 133 ? 19.051 28.293 73.276 1.00 24.06 133 LEU A O 1
ATOM 1066 N N . LYS A 1 134 ? 19.054 27.932 71.054 1.00 23.80 134 LYS A N 1
ATOM 1067 C CA . LYS A 1 134 ? 17.909 27.025 71.070 1.00 24.45 134 LYS A CA 1
ATOM 1068 C C . LYS A 1 134 ? 18.109 25.851 72.034 1.00 28.43 134 LYS A C 1
ATOM 1069 O O . LYS A 1 134 ? 17.239 25.559 72.861 1.00 28.30 134 LYS A O 1
ATOM 1075 N N . ASP A 1 135 ? 19.250 25.175 71.924 1.00 27.22 135 ASP A N 1
ATOM 1076 C CA . ASP A 1 135 ? 19.557 24.057 72.810 1.00 28.74 135 ASP A CA 1
ATOM 1077 C C . ASP A 1 135 ? 19.455 24.451 74.276 1.00 32.69 135 ASP A C 1
ATOM 1078 O O . ASP A 1 135 ? 18.846 23.742 75.081 1.00 32.06 135 ASP A O 1
ATOM 1083 N N . ALA A 1 136 ? 20.068 25.580 74.619 1.00 28.75 136 ALA A N 1
ATOM 1084 C CA . ALA A 1 136 ? 20.153 26.011 76.009 1.00 28.59 136 ALA A CA 1
ATOM 1085 C C . ALA A 1 136 ? 18.779 26.408 76.550 1.00 28.79 136 ALA A C 1
ATOM 1086 O O . ALA A 1 136 ? 18.412 26.027 77.668 1.00 31.57 136 ALA A O 1
ATOM 1088 N N . ALA A 1 137 ? 18.029 27.161 75.749 1.00 28.43 137 ALA A N 1
ATOM 1089 C CA . ALA A 1 137 ? 16.694 27.631 76.136 1.00 27.54 137 ALA A CA 1
ATOM 1090 C C . ALA A 1 137 ? 15.683 26.493 76.278 1.00 32.25 137 ALA A C 1
ATOM 1091 O O . ALA A 1 137 ? 14.933 26.440 77.256 1.00 32.90 137 ALA A O 1
ATOM 1093 N N . LEU A 1 138 ? 15.646 25.582 75.310 1.00 30.35 138 LEU A N 1
ATOM 1094 C CA . LEU A 1 138 ? 14.651 24.510 75.350 1.00 32.88 138 LEU A CA 1
ATOM 1095 C C . LEU A 1 138 ? 14.902 23.565 76.524 1.00 36.98 138 LEU A C 1
ATOM 1096 O O . LEU A 1 138 ? 13.969 22.957 77.050 1.00 38.67 138 LEU A O 1
ATOM 1101 N N . GLY A 1 139 ? 16.160 23.459 76.944 1.00 36.28 139 GLY A N 1
ATOM 1102 C CA . GLY A 1 139 ? 16.530 22.603 78.059 1.00 40.47 139 GLY A CA 1
ATOM 1103 C C . GLY A 1 139 ? 15.938 23.014 79.399 1.00 43.53 139 GLY A C 1
ATOM 1104 O O . GLY A 1 139 ? 15.937 22.235 80.356 1.00 42.57 139 GLY A O 1
ATOM 1105 N N . LEU A 1 140 ? 15.433 24.239 79.472 1.00 38.90 140 LEU A N 1
ATOM 1106 C CA . LEU A 1 140 ? 14.862 24.765 80.708 1.00 41.25 140 LEU A CA 1
ATOM 1107 C C . LEU A 1 140 ? 13.341 24.732 80.692 1.00 43.10 140 LEU A C 1
ATOM 1108 O O . LEU A 1 140 ? 12.692 25.145 81.652 1.00 46.87 140 LEU A O 1
ATOM 1113 N N . LEU A 1 141 ? 12.771 24.242 79.598 1.00 41.64 141 LEU A N 1
ATOM 1114 C CA . LEU A 1 141 ? 11.325 24.136 79.480 1.00 40.35 141 LEU A CA 1
ATOM 1115 C C . LEU A 1 141 ? 10.882 22.687 79.607 1.00 39.78 141 LEU A C 1
ATOM 1116 O O . LEU A 1 141 ? 11.674 21.771 79.398 1.00 41.38 141 LEU A O 1
ATOM 1121 N N . SER A 1 142 ? 9.614 22.492 79.954 1.00 41.29 142 SER A N 1
ATOM 1122 C CA . SER A 1 142 ? 8.994 21.181 79.885 1.00 46.37 142 SER A CA 1
ATOM 1123 C C . SER A 1 142 ? 8.993 20.702 78.438 1.00 49.21 142 SER A C 1
ATOM 1124 O O . SER A 1 142 ? 9.165 21.499 77.520 1.00 42.49 142 SER A O 1
ATOM 1127 N N . ALA A 1 143 ? 8.787 19.404 78.237 1.00 50.51 143 ALA A N 1
ATOM 1128 C CA . ALA A 1 143 ? 8.778 18.832 76.895 1.00 48.09 143 ALA A CA 1
ATOM 1129 C C . ALA A 1 143 ? 7.725 19.503 76.026 1.00 44.87 143 ALA A C 1
ATOM 1130 O O . ALA A 1 143 ? 7.988 19.857 74.878 1.00 43.97 143 ALA A O 1
ATOM 1132 N N . GLU A 1 144 ? 6.535 19.686 76.592 1.00 42.87 144 GLU A N 1
ATOM 1133 C CA . GLU A 1 144 ? 5.432 20.341 75.903 1.00 45.19 144 GLU A CA 1
ATOM 1134 C C . GLU A 1 144 ? 5.793 21.771 75.505 1.00 40.82 144 GLU A C 1
ATOM 1135 O O . GLU A 1 144 ? 5.562 22.190 74.367 1.00 37.51 144 GLU A O 1
ATOM 1141 N N . ASP A 1 145 ? 6.366 22.517 76.444 1.00 37.52 145 ASP A N 1
ATOM 1142 C CA . ASP A 1 145 ? 6.705 23.915 76.179 1.00 37.61 145 ASP A CA 1
ATOM 1143 C C . ASP A 1 145 ? 7.891 24.037 75.221 1.00 35.85 145 ASP A C 1
ATOM 1144 O O . ASP A 1 145 ? 7.958 24.984 74.446 1.00 33.47 145 ASP A O 1
ATOM 1149 N N . ALA A 1 146 ? 8.820 23.083 75.275 1.00 37.12 146 ALA A N 1
ATOM 1150 C CA . ALA A 1 146 ? 9.943 23.076 74.337 1.00 37.72 146 ALA A CA 1
ATOM 1151 C C . ALA A 1 146 ? 9.449 22.862 72.907 1.00 38.30 146 ALA A C 1
ATOM 1152 O O . ALA A 1 146 ? 9.923 23.511 71.981 1.00 35.90 146 ALA A O 1
ATOM 1154 N N . ASN A 1 147 ? 8.491 21.954 72.726 1.00 37.71 147 ASN A N 1
ATOM 1155 C CA . ASN A 1 147 ? 7.903 21.742 71.404 1.00 38.24 147 ASN A CA 1
ATOM 1156 C C . ASN A 1 147 ? 7.175 22.981 70.889 1.00 35.49 147 ASN A C 1
ATOM 1157 O O . ASN A 1 147 ? 7.159 23.245 69.690 1.00 42.71 147 ASN A O 1
ATOM 1162 N N . GLU A 1 148 ? 6.568 23.736 71.799 1.00 37.83 148 GLU A N 1
ATOM 1163 C CA . GLU A 1 148 ? 5.858 24.961 71.434 1.00 36.29 148 GLU A CA 1
ATOM 1164 C C . GLU A 1 148 ? 6.841 26.050 71.002 1.00 37.15 148 GLU A C 1
ATOM 1165 O O . GLU A 1 148 ? 6.540 26.896 70.150 1.00 32.56 148 GLU A O 1
ATOM 1171 N N . THR A 1 149 ? 8.025 26.016 71.593 1.00 33.34 149 THR A N 1
ATOM 1172 C CA . THR A 1 149 ? 8.972 27.118 71.456 1.00 29.76 149 THR A CA 1
ATOM 1173 C C . THR A 1 149 ? 9.980 26.885 70.336 1.00 27.22 149 THR A C 1
ATOM 1174 O O . THR A 1 149 ? 10.432 27.841 69.697 1.00 27.86 149 THR A O 1
ATOM 1178 N N . ALA A 1 150 ? 10.324 25.621 70.102 1.00 33.14 150 ALA A N 1
ATOM 1179 C CA . ALA A 1 150 ? 11.317 25.264 69.083 1.00 34.28 150 ALA A CA 1
ATOM 1180 C C . ALA A 1 150 ? 11.093 25.917 67.702 1.00 32.64 150 ALA A C 1
ATOM 1181 O O . ALA A 1 150 ? 12.061 26.3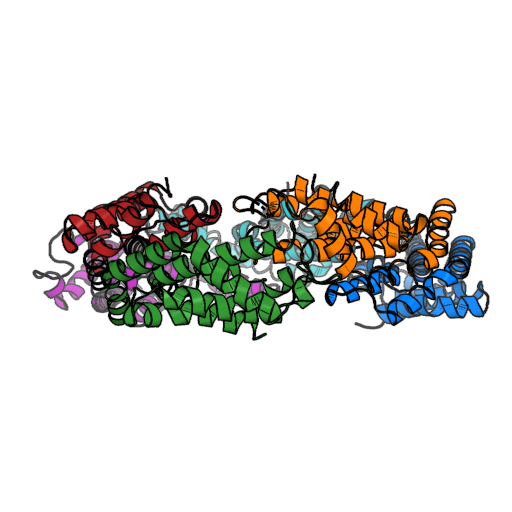63 67.079 1.00 30.25 150 ALA A O 1
ATOM 1183 N N . PRO A 1 151 ? 9.836 25.970 67.208 1.00 31.16 151 PRO A N 1
ATOM 1184 C CA . PRO A 1 151 ? 9.643 26.584 65.886 1.00 29.52 151 PRO A CA 1
ATOM 1185 C C . PRO A 1 151 ? 10.072 28.048 65.766 1.00 28.46 151 PRO A C 1
ATOM 1186 O O . PRO A 1 151 ? 10.395 28.494 64.660 1.00 29.41 151 PRO A O 1
ATOM 1190 N N . TYR A 1 152 ? 10.060 28.794 66.865 1.00 26.72 152 TYR A N 1
ATOM 1191 C CA . TYR A 1 152 ? 10.464 30.190 66.802 1.00 26.35 152 TYR A CA 1
ATOM 1192 C C . TYR A 1 152 ? 11.980 30.311 66.658 1.00 25.74 152 TYR A C 1
ATOM 1193 O O . TYR A 1 152 ? 12.465 31.172 65.927 1.00 25.53 152 TYR A O 1
ATOM 1202 N N . PHE A 1 153 ? 12.726 29.443 67.334 1.00 26.64 153 PHE A N 1
ATOM 1203 C CA . PHE A 1 153 ? 14.168 29.375 67.099 1.00 23.97 153 PHE A CA 1
ATOM 1204 C C . PHE A 1 153 ? 14.447 28.909 65.676 1.00 29.05 153 PHE A C 1
ATOM 1205 O O . PHE A 1 153 ? 15.325 29.446 64.995 1.00 24.72 153 PHE A O 1
ATOM 1213 N N . ASP A 1 154 ? 13.698 27.904 65.231 1.00 25.92 154 ASP A N 1
ATOM 1214 C CA . ASP A 1 154 ? 13.948 27.301 63.923 1.00 28.12 154 ASP A CA 1
ATOM 1215 C C . ASP A 1 154 ? 13.748 28.328 62.816 1.00 31.04 154 ASP A C 1
ATOM 1216 O O . ASP A 1 154 ? 14.467 28.319 61.813 1.00 34.03 154 ASP A O 1
ATOM 1221 N N . TYR A 1 155 ? 12.774 29.210 63.005 1.00 28.73 155 TYR A N 1
ATOM 1222 C CA . TYR A 1 155 ? 12.484 30.230 62.004 1.00 29.39 155 TYR A CA 1
ATOM 1223 C C . TYR A 1 155 ? 13.682 31.159 61.836 1.00 29.42 155 TYR A C 1
ATOM 1224 O O . TYR A 1 155 ? 14.062 31.481 60.709 1.00 28.49 155 TYR A O 1
ATOM 1233 N N . ILE A 1 156 ? 14.273 31.578 62.955 1.00 23.14 156 ILE A N 1
ATOM 1234 C CA . ILE A 1 156 ? 15.475 32.412 62.929 1.00 20.69 156 ILE A CA 1
ATOM 1235 C C . ILE A 1 156 ? 16.622 31.703 62.217 1.00 24.94 156 ILE A C 1
ATOM 1236 O O . ILE A 1 156 ? 17.267 32.259 61.326 1.00 28.02 156 ILE A O 1
ATOM 1241 N N . ILE A 1 157 ? 16.876 30.468 62.624 1.00 21.30 157 ILE A N 1
ATOM 1242 C CA . ILE A 1 157 ? 17.934 29.668 62.030 1.00 24.14 157 ILE A CA 1
ATOM 1243 C C . ILE A 1 157 ? 17.752 29.478 60.522 1.00 25.40 157 ILE A C 1
ATOM 1244 O O . ILE A 1 157 ? 18.708 29.601 59.747 1.00 28.13 157 ILE A O 1
ATOM 1249 N N . GLN A 1 158 ? 16.532 29.166 60.103 1.00 28.53 158 GLN A N 1
ATOM 1250 C CA . GLN A 1 158 ? 16.274 28.954 58.686 1.00 36.01 158 GLN A CA 1
ATOM 1251 C C . GLN A 1 158 ? 16.428 30.264 57.919 1.00 31.17 158 GLN A C 1
ATOM 1252 O O . GLN A 1 158 ? 16.998 30.281 56.830 1.00 29.88 158 GLN A O 1
ATOM 1258 N N . PHE A 1 159 ? 15.931 31.358 58.492 1.00 30.07 159 PHE A N 1
ATOM 1259 C CA . PHE A 1 159 ? 16.028 32.662 57.841 1.00 27.94 159 PHE A CA 1
ATOM 1260 C C . PHE A 1 159 ? 17.495 33.020 57.602 1.00 30.27 159 PHE A C 1
ATOM 1261 O O . PHE A 1 159 ? 17.871 33.445 56.507 1.00 30.31 159 PHE A O 1
ATOM 1269 N N . MET A 1 160 ? 18.329 32.829 58.616 1.00 24.95 160 MET A N 1
ATOM 1270 C CA . MET A 1 160 ? 19.733 33.195 58.497 1.00 21.66 160 MET A CA 1
ATOM 1271 C C . MET A 1 160 ? 20.533 32.240 57.597 1.00 25.28 160 MET A C 1
ATOM 1272 O O . MET A 1 160 ? 21.652 32.556 57.193 1.00 31.51 160 MET A O 1
ATOM 1277 N N . SER A 1 161 ? 19.967 31.075 57.295 1.00 28.03 161 SER A N 1
ATOM 1278 C CA . SER A 1 161 ? 20.628 30.101 56.423 1.00 37.96 161 SER A CA 1
ATOM 1279 C C . SER A 1 161 ? 20.361 30.335 54.930 1.00 50.81 161 SER A C 1
ATOM 1280 O O . SER A 1 161 ? 21.232 30.083 54.095 1.00 60.19 161 SER A O 1
ATOM 1283 N N . HIS A 1 162 ? 19.154 30.801 54.607 1.00 65.01 162 HIS A N 1
ATOM 1284 C CA . HIS A 1 162 ? 18.652 30.817 53.227 1.00 79.45 162 HIS A CA 1
ATOM 1285 C C . HIS A 1 162 ? 18.497 32.218 52.642 1.00 87.19 162 HIS A C 1
ATOM 1286 O O . HIS A 1 162 ? 17.859 33.085 53.240 1.00 89.43 162 HIS A O 1
ATOM 1293 N N . HIS A 1 163 ? 19.065 32.425 51.456 1.00 92.35 163 HIS A N 1
ATOM 1294 C CA . HIS A 1 163 ? 19.029 33.729 50.797 1.00 91.20 163 HIS A CA 1
ATOM 1295 C C . HIS A 1 163 ? 17.720 33.941 50.043 1.00 84.53 163 HIS A C 1
ATOM 1296 O O . HIS A 1 163 ? 16.953 34.851 50.358 1.00 77.01 163 HIS A O 1
ATOM 1303 N N . MET B 2 1 ? -0.817 48.072 60.949 1.00 36.28 1 MET B N 1
ATOM 1304 C CA . MET B 2 1 ? -1.722 47.892 62.080 1.00 38.32 1 MET B CA 1
ATOM 1305 C C . MET B 2 1 ? -1.071 47.032 63.158 1.00 38.96 1 MET B C 1
ATOM 1306 O O . MET B 2 1 ? -0.143 46.269 62.882 1.00 40.17 1 MET B O 1
ATOM 1311 N N . GLN B 2 2 ? -1.558 47.162 64.387 1.00 28.58 2 GLN B N 1
ATOM 1312 C CA . GLN B 2 2 ? -1.204 46.234 65.450 1.00 31.61 2 GLN B CA 1
ATOM 1313 C C . GLN B 2 2 ? -2.476 45.753 66.124 1.00 32.91 2 GLN B C 1
ATOM 1314 O O . GLN B 2 2 ? -3.485 46.466 66.134 1.00 29.27 2 GLN B O 1
ATOM 1320 N N . ASP B 2 3 ? -2.437 44.544 66.673 1.00 29.18 3 ASP B N 1
ATOM 1321 C CA . ASP B 2 3 ? -3.473 44.135 67.614 1.00 24.07 3 ASP B CA 1
ATOM 1322 C C . ASP B 2 3 ? -2.950 44.403 69.025 1.00 25.52 3 ASP B C 1
ATOM 1323 O O . ASP B 2 3 ? -1.830 44.924 69.197 1.00 26.56 3 ASP B O 1
ATOM 1328 N N . ALA B 2 4 ? -3.743 44.059 70.032 1.00 22.91 4 ALA B N 1
ATOM 1329 C CA . ALA B 2 4 ? -3.421 44.415 71.411 1.00 24.72 4 ALA B CA 1
ATOM 1330 C C . ALA B 2 4 ? -2.124 43.770 71.903 1.00 26.66 4 ALA B C 1
ATOM 1331 O O . ALA B 2 4 ? -1.426 44.333 72.752 1.00 23.41 4 ALA B O 1
ATOM 1333 N N . ILE B 2 5 ? -1.819 42.585 71.390 1.00 24.75 5 ILE B N 1
ATOM 1334 C CA . ILE B 2 5 ? -0.592 41.888 71.785 1.00 22.54 5 ILE B CA 1
ATOM 1335 C C . ILE B 2 5 ? 0.634 42.578 71.190 1.00 25.16 5 ILE B C 1
ATOM 1336 O O . ILE B 2 5 ? 1.602 42.861 71.898 1.00 26.10 5 ILE B O 1
ATOM 1341 N N . THR B 2 6 ? 0.586 42.855 69.891 1.00 24.06 6 THR B N 1
ATOM 1342 C CA . THR B 2 6 ? 1.704 43.509 69.218 1.00 26.58 6 THR B CA 1
ATOM 1343 C C . THR B 2 6 ? 1.959 44.900 69.809 1.00 27.19 6 THR B C 1
ATOM 1344 O O . THR B 2 6 ? 3.108 45.329 69.916 1.00 24.29 6 THR B O 1
ATOM 1348 N N . ALA B 2 7 ? 0.893 45.591 70.218 1.00 22.96 7 ALA B N 1
ATOM 1349 C CA . ALA B 2 7 ? 1.046 46.902 70.847 1.00 22.26 7 ALA B CA 1
ATOM 1350 C C . ALA B 2 7 ? 1.868 46.818 72.128 1.00 22.49 7 ALA B C 1
ATOM 1351 O O . ALA B 2 7 ? 2.769 47.626 72.357 1.00 24.89 7 ALA B O 1
ATOM 1353 N N . VAL B 2 8 ? 1.566 45.829 72.962 1.00 23.78 8 VAL B N 1
ATOM 1354 C CA . VAL B 2 8 ? 2.293 45.667 74.221 1.00 22.11 8 VAL B CA 1
ATOM 1355 C C . VAL B 2 8 ? 3.732 45.215 73.957 1.00 23.05 8 VAL B C 1
ATOM 1356 O O . VAL B 2 8 ? 4.675 45.697 74.601 1.00 22.97 8 VAL B O 1
ATOM 1360 N N . ILE B 2 9 ? 3.904 44.312 72.996 1.00 22.91 9 ILE B N 1
ATOM 1361 C CA . ILE B 2 9 ? 5.249 43.895 72.590 1.00 22.85 9 ILE B CA 1
ATOM 1362 C C . ILE B 2 9 ? 6.074 45.090 72.101 1.00 24.57 9 ILE B C 1
ATOM 1363 O O . ILE B 2 9 ? 7.215 45.260 72.506 1.00 23.04 9 ILE B O 1
ATOM 1368 N N . ASN B 2 10 ? 5.489 45.935 71.255 1.00 22.70 10 ASN B N 1
ATOM 1369 C CA . ASN B 2 10 ? 6.230 47.081 70.732 1.00 23.05 10 ASN B CA 1
ATOM 1370 C C . ASN B 2 10 ? 6.688 48.049 71.816 1.00 21.96 10 ASN B C 1
ATOM 1371 O O . ASN B 2 10 ? 7.781 48.605 71.732 1.00 23.96 10 ASN B O 1
ATOM 1376 N N . SER B 2 11 ? 5.843 48.255 72.826 1.00 24.49 11 SER B N 1
ATOM 1377 C CA . SER B 2 11 ? 6.179 49.139 73.937 1.00 26.80 11 SER B CA 1
ATOM 1378 C C . SER B 2 11 ? 7.382 48.615 74.714 1.00 26.74 11 SER B C 1
ATOM 1379 O O . SER B 2 11 ? 8.170 49.391 75.246 1.00 26.35 11 SER B O 1
ATOM 1382 N N . ALA B 2 12 ? 7.514 47.294 74.773 1.00 25.87 12 ALA B N 1
ATOM 1383 C CA . ALA B 2 12 ? 8.663 46.660 75.424 1.00 22.71 12 ALA B CA 1
ATOM 1384 C C . ALA B 2 12 ? 9.898 46.708 74.528 1.00 22.75 12 ALA B C 1
ATOM 1385 O O . ALA B 2 12 ? 11.007 47.007 74.975 1.00 23.52 12 ALA B O 1
ATOM 1387 N N . ASP B 2 13 ? 9.686 46.420 73.249 1.00 22.75 13 ASP B N 1
ATOM 1388 C CA . ASP B 2 13 ? 10.789 46.300 72.299 1.00 24.41 13 ASP B CA 1
ATOM 1389 C C . ASP B 2 13 ? 11.551 47.617 72.171 1.00 24.48 13 ASP B C 1
ATOM 1390 O O . ASP B 2 13 ? 12.773 47.631 72.121 1.00 25.41 13 ASP B O 1
ATOM 1395 N N . VAL B 2 14 ? 10.820 48.734 72.140 1.00 24.79 14 VAL B N 1
ATOM 1396 C CA . VAL B 2 14 ? 11.460 50.035 71.944 1.00 25.58 14 VAL B CA 1
ATOM 1397 C C . VAL B 2 14 ? 12.273 50.449 73.182 1.00 26.85 14 VAL B C 1
ATOM 1398 O O . VAL B 2 14 ? 13.046 51.403 73.137 1.00 27.46 14 VAL B O 1
ATOM 1402 N N . GLN B 2 15 ? 12.126 49.697 74.276 1.00 26.01 15 GLN B N 1
ATOM 1403 C CA . GLN B 2 15 ? 12.971 49.872 75.463 1.00 26.18 15 GLN B CA 1
ATOM 1404 C C . GLN B 2 15 ? 14.023 48.775 75.580 1.00 26.33 15 GLN B C 1
ATOM 1405 O O . GLN B 2 15 ? 14.857 48.791 76.491 1.00 27.88 15 GLN B O 1
ATOM 1411 N N . GLY B 2 16 ? 13.963 47.800 74.680 1.00 25.89 16 GLY B N 1
ATOM 1412 C CA . GLY B 2 16 ? 14.859 46.657 74.744 1.00 26.06 16 GLY B CA 1
ATOM 1413 C C . GLY B 2 16 ? 14.587 45.769 75.947 1.00 25.40 16 GLY B C 1
ATOM 1414 O O . GLY B 2 16 ? 15.517 45.209 76.522 1.00 26.62 16 GLY B O 1
ATOM 1415 N N . LYS B 2 17 ? 13.316 45.640 76.322 1.00 24.48 17 LYS B N 1
ATOM 1416 C CA . LYS B 2 17 ? 12.945 44.900 77.532 1.00 25.21 17 LYS B CA 1
ATOM 1417 C C . LYS B 2 17 ? 12.077 43.679 77.282 1.00 24.19 17 LYS B C 1
ATOM 1418 O O . LYS B 2 17 ? 11.239 43.663 76.386 1.00 22.83 17 LYS B O 1
ATOM 1424 N N . TYR B 2 18 ? 12.272 42.655 78.106 1.00 24.42 18 TYR B N 1
ATOM 1425 C CA . TYR B 2 18 ? 11.266 41.608 78.225 1.00 22.80 18 TYR B CA 1
ATOM 1426 C C . TYR B 2 18 ? 10.003 42.217 78.817 1.00 25.45 18 TYR B C 1
ATOM 1427 O O . TYR B 2 18 ? 10.072 43.222 79.520 1.00 26.44 18 TYR B O 1
ATOM 1436 N N . LEU B 2 19 ? 8.849 41.621 78.537 1.00 23.40 19 LEU B N 1
ATOM 1437 C CA . LEU B 2 19 ? 7.599 42.125 79.096 1.00 23.59 19 LEU B CA 1
ATOM 1438 C C . LEU B 2 19 ? 7.564 41.938 80.600 1.00 28.56 19 LEU B C 1
ATOM 1439 O O . LEU B 2 19 ? 7.739 40.822 81.085 1.00 31.40 19 LEU B O 1
ATOM 1444 N N . ASP B 2 20 ? 7.323 43.017 81.339 1.00 28.26 20 ASP B N 1
ATOM 1445 C CA . ASP B 2 20 ? 7.263 42.909 82.792 1.00 34.15 20 ASP B CA 1
ATOM 1446 C C . ASP B 2 20 ? 5.865 42.516 83.258 1.00 28.86 20 ASP B C 1
ATOM 1447 O O . ASP B 2 20 ? 4.993 42.193 82.445 1.00 26.82 20 ASP B O 1
ATOM 1452 N N . GLY B 2 21 ? 5.661 42.523 84.571 1.00 32.16 21 GLY B N 1
ATOM 1453 C CA . GLY B 2 21 ? 4.400 42.085 85.141 1.00 33.01 21 GLY B CA 1
ATOM 1454 C C . GLY B 2 21 ? 3.191 42.854 84.652 1.00 32.53 21 GLY B C 1
ATOM 1455 O O . GLY B 2 21 ? 2.159 42.263 84.331 1.00 33.51 21 GLY B O 1
ATOM 1456 N N . ALA B 2 22 ? 3.310 44.176 84.595 1.00 31.89 22 ALA B N 1
ATOM 1457 C CA . ALA B 2 22 ? 2.222 45.020 84.124 1.00 33.28 22 ALA B CA 1
ATOM 1458 C C . ALA B 2 22 ? 1.880 44.724 82.667 1.00 32.59 22 ALA B C 1
ATOM 1459 O O . ALA B 2 22 ? 0.709 44.741 82.267 1.00 33.40 22 ALA B O 1
ATOM 1461 N N . ALA B 2 23 ? 2.911 44.459 81.874 1.00 30.19 23 ALA B N 1
ATOM 1462 C CA . ALA B 2 23 ? 2.721 44.131 80.468 1.00 26.76 23 ALA B CA 1
ATOM 1463 C C . ALA B 2 23 ? 2.031 42.777 80.322 1.00 27.83 23 ALA B C 1
ATOM 1464 O O . ALA B 2 23 ? 1.124 42.608 79.499 1.00 26.39 23 ALA B O 1
ATOM 1466 N N . MET B 2 24 ? 2.458 41.807 81.125 1.00 27.89 24 MET B N 1
ATOM 1467 C CA . MET B 2 24 ? 1.827 40.489 81.091 1.00 27.91 24 MET B CA 1
ATOM 1468 C C . MET B 2 24 ? 0.367 40.566 81.540 1.00 30.31 24 MET B C 1
ATOM 1469 O O . MET B 2 24 ? -0.472 39.837 81.016 1.00 28.68 24 MET B O 1
ATOM 1474 N N . ASP B 2 25 ? 0.064 41.452 82.491 1.00 30.14 25 ASP B N 1
ATOM 1475 C CA . ASP B 2 25 ? -1.320 41.656 82.921 1.00 35.00 25 ASP B CA 1
ATOM 1476 C C . ASP B 2 25 ? -2.193 42.173 81.779 1.00 31.20 25 ASP B C 1
ATOM 1477 O O . ASP B 2 25 ? -3.353 41.774 81.660 1.00 29.92 25 ASP B O 1
ATOM 1482 N N . LYS B 2 26 ? -1.644 43.054 80.940 1.00 30.43 26 LYS B N 1
ATOM 1483 C CA . LYS B 2 26 ? -2.380 43.529 79.767 1.00 26.83 26 LYS B CA 1
ATOM 1484 C C . LYS B 2 26 ? -2.665 42.395 78.784 1.00 29.49 26 LYS B C 1
ATOM 1485 O O . LYS B 2 26 ? -3.751 42.316 78.213 1.00 26.11 26 LYS B O 1
ATOM 1491 N N . LEU B 2 27 ? -1.680 41.529 78.566 1.00 26.06 27 LEU B N 1
ATOM 1492 C CA . LEU B 2 27 ? -1.875 40.393 77.679 1.00 23.75 27 LEU B CA 1
ATOM 1493 C C . LEU B 2 27 ? -2.936 39.438 78.235 1.00 28.80 27 LEU B C 1
ATOM 1494 O O . LEU B 2 27 ? -3.810 38.979 77.502 1.00 28.73 27 LEU B O 1
ATOM 1499 N N . LYS B 2 28 ? -2.852 39.140 79.529 1.00 26.03 28 LYS B N 1
ATOM 1500 C CA . LYS B 2 28 ? -3.840 38.274 80.179 1.00 29.49 28 LYS B CA 1
ATOM 1501 C C . LYS B 2 28 ? -5.260 38.794 79.984 1.00 32.10 28 LYS B C 1
ATOM 1502 O O . LYS B 2 28 ? -6.185 38.021 79.708 1.00 29.67 28 LYS B O 1
ATOM 1508 N N A SER B 2 29 ? -5.431 40.104 80.131 0.50 29.27 29 SER B N 1
ATOM 1509 N N B SER B 2 29 ? -5.428 40.105 80.127 0.50 29.28 29 SER B N 1
ATOM 1510 C CA A SER B 2 29 ? -6.733 40.731 79.925 0.50 27.85 29 SER B CA 1
ATOM 1511 C CA B SER B 2 29 ? -6.731 40.734 79.930 0.50 27.87 29 SER B CA 1
ATOM 1512 C C A SER B 2 29 ? -7.247 40.507 78.506 0.50 27.44 29 SER B C 1
ATOM 1513 C C B SER B 2 29 ? -7.251 40.531 78.508 0.50 27.48 29 SER B C 1
ATOM 1514 O O A SER B 2 29 ? -8.419 40.185 78.307 0.50 27.85 29 SER B O 1
ATOM 1515 O O B SER B 2 29 ? -8.433 40.248 78.307 0.50 27.66 29 SER B O 1
ATOM 1520 N N . TYR B 2 30 ? -6.371 40.680 77.523 1.00 26.08 30 TYR B N 1
ATOM 1521 C CA . TYR B 2 30 ? -6.761 40.501 76.132 1.00 22.88 30 TYR B CA 1
ATOM 1522 C C . TYR B 2 30 ? -7.055 39.030 75.819 1.00 25.52 30 TYR B C 1
ATOM 1523 O O . TYR B 2 30 ? -8.072 38.730 75.191 1.00 25.47 30 TYR B O 1
ATOM 1532 N N . PHE B 2 31 ? -6.189 38.117 76.265 1.00 26.03 31 PHE B N 1
ATOM 1533 C CA . PHE B 2 31 ? -6.416 36.684 76.053 1.00 24.65 31 PHE B CA 1
ATOM 1534 C C . PHE B 2 31 ? -7.759 36.233 76.653 1.00 32.37 31 PHE B C 1
ATOM 1535 O O . PHE B 2 31 ? -8.486 35.456 76.040 1.00 30.57 31 PHE B O 1
ATOM 1543 N N . ALA B 2 32 ? -8.080 36.726 77.846 1.00 28.36 32 ALA B N 1
ATOM 1544 C CA . ALA B 2 32 ? -9.329 36.361 78.520 1.00 29.45 32 ALA B CA 1
ATOM 1545 C C . ALA B 2 32 ? -10.570 36.924 77.823 1.00 30.54 32 ALA B C 1
ATOM 1546 O O . ALA B 2 32 ? -11.679 36.416 78.017 1.00 34.69 32 ALA B O 1
ATOM 1548 N N . SER B 2 33 ? -10.389 37.976 77.028 1.00 26.95 33 SER B N 1
ATOM 1549 C CA . SER B 2 33 ? -11.521 38.636 76.366 1.00 30.96 33 SER B CA 1
ATOM 1550 C C . SER B 2 33 ? -11.855 37.992 75.026 1.00 33.85 33 SER B C 1
ATOM 1551 O O . SER B 2 33 ? -12.731 38.472 74.301 1.00 27.48 33 SER B O 1
ATOM 1554 N N . GLY B 2 34 ? -11.156 36.906 74.709 1.00 30.50 34 GLY B N 1
ATOM 1555 C CA . GLY B 2 34 ? -11.302 36.239 73.427 1.00 33.23 34 GLY B CA 1
ATOM 1556 C C . GLY B 2 34 ? -12.710 35.808 73.055 1.00 36.31 34 GLY B C 1
ATOM 1557 O O . GLY B 2 34 ? -13.168 36.096 71.948 1.00 34.80 34 GLY B O 1
ATOM 1558 N N . GLU B 2 35 ? -13.397 35.119 73.968 1.00 31.82 35 GLU B N 1
ATOM 1559 C CA . GLU B 2 35 ? -14.750 34.630 73.695 1.00 36.18 35 GLU B CA 1
ATOM 1560 C C . GLU B 2 35 ? -15.709 35.767 73.397 1.00 34.14 35 GLU B C 1
ATOM 1561 O O . GLU B 2 35 ? -16.505 35.691 72.464 1.00 40.49 35 GLU B O 1
ATOM 1567 N N . LEU B 2 36 ? -15.631 36.811 74.211 1.00 30.57 36 LEU B N 1
ATOM 1568 C CA . LEU B 2 36 ? -16.413 38.025 74.022 1.00 30.01 36 LEU B CA 1
ATOM 1569 C C . LEU B 2 36 ? -16.240 38.587 72.606 1.00 28.26 36 LEU B C 1
ATOM 1570 O O . LEU B 2 36 ? -17.222 38.903 71.931 1.00 25.31 36 LEU B O 1
ATOM 1575 N N . ARG B 2 37 ? -14.989 38.728 72.171 1.00 24.34 37 ARG B N 1
ATOM 1576 C CA . ARG B 2 37 ? -14.691 39.417 70.914 1.00 23.36 37 ARG B CA 1
ATOM 1577 C C . ARG B 2 37 ? -15.098 38.576 69.718 1.00 23.33 37 ARG B C 1
ATOM 1578 O O . ARG B 2 37 ? -15.673 39.090 68.760 1.00 22.96 37 ARG B O 1
ATOM 1586 N N A VAL B 2 38 ? -14.796 37.284 69.778 0.50 24.48 38 VAL B N 1
ATOM 1587 N N B VAL B 2 38 ? -14.803 37.276 69.773 0.50 24.56 38 VAL B N 1
ATOM 1588 C CA A VAL B 2 38 ? -15.086 36.390 68.671 0.50 22.57 38 VAL B CA 1
ATOM 1589 C CA B VAL B 2 38 ? -15.096 36.390 68.650 0.50 22.84 38 VAL B CA 1
ATOM 1590 C C A VAL B 2 38 ? -16.600 36.236 68.476 0.50 25.54 38 VAL B C 1
ATOM 1591 C C B VAL B 2 38 ? -16.607 36.215 68.470 0.50 25.59 38 VAL B C 1
ATOM 1592 O O A VAL B 2 38 ? -17.089 36.279 67.346 0.50 25.56 38 VAL B O 1
ATOM 1593 O O B VAL B 2 38 ? -17.102 36.211 67.342 0.50 26.20 38 VAL B O 1
ATOM 1600 N N . ARG B 2 39 ? -17.341 36.093 69.573 1.00 23.80 39 ARG B N 1
ATOM 1601 C CA . ARG B 2 39 ? -18.802 35.972 69.490 1.00 24.84 39 ARG B CA 1
ATOM 1602 C C . ARG B 2 39 ? -19.406 37.233 68.880 1.00 23.61 39 ARG B C 1
ATOM 1603 O O . ARG B 2 39 ? -20.248 37.159 67.985 1.00 24.75 39 ARG B O 1
ATOM 1611 N N . ALA B 2 40 ? -18.958 38.401 69.334 1.00 24.86 40 ALA B N 1
ATOM 1612 C CA . ALA B 2 40 ? -19.485 39.653 68.802 1.00 22.58 40 ALA B CA 1
ATOM 1613 C C . ALA B 2 40 ? -19.169 39.794 67.310 1.00 28.40 40 ALA B C 1
ATOM 1614 O O . ALA B 2 40 ? -20.020 40.229 66.531 1.00 21.45 40 ALA B O 1
ATOM 1616 N N . ALA B 2 41 ? -17.951 39.423 66.909 1.00 21.85 41 ALA B N 1
ATOM 1617 C CA . ALA B 2 41 ? -17.579 39.491 65.494 1.00 23.34 41 ALA B CA 1
ATOM 1618 C C . ALA B 2 41 ? -18.484 38.599 64.637 1.00 20.63 41 ALA B C 1
ATOM 1619 O O . ALA B 2 41 ? -18.888 38.983 63.535 1.00 21.87 41 ALA B O 1
ATOM 1621 N N . SER B 2 42 ? -18.811 37.415 65.140 1.00 19.96 42 SER B N 1
ATOM 1622 C CA A SER B 2 42 ? -19.675 36.496 64.411 0.50 23.18 42 SER B CA 1
ATOM 1623 C CA B SER B 2 42 ? -19.666 36.508 64.387 0.50 21.77 42 SER B CA 1
ATOM 1624 C C . SER B 2 42 ? -21.074 37.090 64.277 1.00 25.31 42 SER B C 1
ATOM 1625 O O . SER B 2 42 ? -21.700 37.018 63.216 1.00 23.53 42 SER B O 1
ATOM 1630 N N . VAL B 2 43 ? -21.568 37.680 65.365 1.00 22.21 43 VAL B N 1
ATOM 1631 C CA . VAL B 2 43 ? -22.920 38.251 65.354 1.00 22.25 43 VAL B CA 1
ATOM 1632 C C . VAL B 2 43 ? -23.010 39.438 64.397 1.00 20.75 43 VAL B C 1
ATOM 1633 O O . VAL B 2 43 ? -23.959 39.545 63.619 1.00 22.00 43 VAL B O 1
ATOM 1637 N N . ILE B 2 44 ? -22.017 40.325 64.440 1.00 20.36 44 ILE B N 1
ATOM 1638 C CA . ILE B 2 44 ? -22.022 41.498 63.575 1.00 16.97 44 ILE B CA 1
ATOM 1639 C C . ILE B 2 44 ? -21.914 41.091 62.103 1.00 20.79 44 ILE B C 1
ATOM 1640 O O . ILE B 2 44 ? -22.618 41.635 61.258 1.00 19.45 44 ILE B O 1
ATOM 1645 N N . SER B 2 45 ? -21.060 40.119 61.789 1.00 21.96 45 SER B N 1
ATOM 1646 C CA A SER B 2 45 ? -20.917 39.661 60.407 0.50 24.61 45 SER B CA 1
ATOM 1647 C CA B SER B 2 45 ? -20.922 39.696 60.398 0.50 25.74 45 SER B CA 1
ATOM 1648 C C . SER B 2 45 ? -22.244 39.147 59.867 1.00 26.51 45 SER B C 1
ATOM 1649 O O . SER B 2 45 ? -22.639 39.448 58.731 1.00 24.53 45 SER B O 1
ATOM 1654 N N . ALA B 2 46 ? -22.942 38.376 60.695 1.00 22.00 46 ALA B N 1
ATOM 1655 C CA . ALA B 2 46 ? -24.201 37.758 60.290 1.00 22.71 46 ALA B CA 1
ATOM 1656 C C . ALA B 2 46 ? -25.316 38.786 60.144 1.00 25.12 46 ALA B C 1
ATOM 1657 O O . ALA B 2 46 ? -26.291 38.552 59.421 1.00 27.29 46 ALA B O 1
ATOM 1659 N N . ASN B 2 47 ? -25.164 39.928 60.813 1.00 20.39 47 ASN B N 1
ATOM 1660 C CA . ASN B 2 47 ? -26.232 40.924 60.847 1.00 19.28 47 ASN B CA 1
ATOM 1661 C C . ASN B 2 47 ? -25.836 42.290 60.296 1.00 20.27 47 ASN B C 1
ATOM 1662 O O . ASN B 2 47 ? -26.519 43.283 60.551 1.00 19.56 47 ASN B O 1
ATOM 1667 N N . ALA B 2 48 ? -24.737 42.342 59.546 1.00 19.80 48 ALA B N 1
ATOM 1668 C CA . ALA B 2 48 ? -24.154 43.626 59.135 1.00 20.08 48 ALA B CA 1
ATOM 1669 C C . ALA B 2 48 ? -25.123 44.500 58.330 1.00 20.51 48 ALA B C 1
ATOM 1670 O O . ALA B 2 48 ? -25.205 45.709 58.548 1.00 22.05 48 ALA B O 1
ATOM 1672 N N . ALA B 2 49 ? -25.861 43.897 57.406 1.00 20.16 49 ALA B N 1
ATOM 1673 C CA . ALA B 2 49 ? -26.759 44.694 56.572 1.00 21.76 49 ALA B CA 1
ATOM 1674 C C . ALA B 2 49 ? -27.924 45.221 57.404 1.00 20.54 49 ALA B C 1
ATOM 1675 O O . ALA B 2 49 ? -28.333 46.365 57.247 1.00 20.45 49 ALA B O 1
ATOM 1677 N N . THR B 2 50 ? -28.454 44.382 58.292 1.00 21.61 50 THR B N 1
ATOM 1678 C CA . THR B 2 50 ? -29.571 44.787 59.153 1.00 17.82 50 THR B CA 1
ATOM 1679 C C . THR B 2 50 ? -29.182 45.911 60.104 1.00 18.56 50 THR B C 1
ATOM 1680 O O . THR B 2 50 ? -29.947 46.862 60.308 1.00 19.51 50 THR B O 1
ATOM 1684 N N . ILE B 2 51 ? -27.988 45.818 60.680 1.00 16.97 51 ILE B N 1
ATOM 1685 C CA . ILE B 2 51 ? -27.525 46.859 61.600 1.00 15.81 51 ILE B CA 1
ATOM 1686 C C . ILE B 2 51 ? -27.473 48.228 60.903 1.00 20.70 51 ILE B C 1
ATOM 1687 O O . ILE B 2 51 ? -27.946 49.242 61.439 1.00 17.88 51 ILE B O 1
ATOM 1692 N N . VAL B 2 52 ? -26.918 48.254 59.695 1.00 18.07 52 VAL B N 1
ATOM 1693 C CA . VAL B 2 52 ? -26.826 49.502 58.939 1.00 18.64 52 VAL B CA 1
ATOM 1694 C C . VAL B 2 52 ? -28.221 50.023 58.538 1.00 20.85 52 VAL B C 1
ATOM 1695 O O . VAL B 2 52 ? -28.517 51.210 58.691 1.00 18.85 52 VAL B O 1
ATOM 1699 N N . LYS B 2 53 ? -29.102 49.153 58.062 1.00 18.83 53 LYS B N 1
ATOM 1700 C CA . LYS B 2 53 ? -30.388 49.691 57.616 1.00 19.75 53 LYS B CA 1
ATOM 1701 C C . LYS B 2 53 ? -31.198 50.211 58.811 1.00 18.96 53 LYS B C 1
ATOM 1702 O O . LYS B 2 53 ? -31.852 51.243 58.708 1.00 19.02 53 LYS B O 1
ATOM 1708 N N . GLU B 2 54 ? -31.109 49.544 59.958 1.00 18.38 54 GLU B N 1
ATOM 1709 C CA . GLU B 2 54 ? -31.819 50.018 61.144 1.00 21.11 54 GLU B CA 1
ATOM 1710 C C . GLU B 2 54 ? -31.235 51.338 61.671 1.00 21.62 54 GLU B C 1
ATOM 1711 O O . GLU B 2 54 ? -31.981 52.217 62.118 1.00 17.88 54 GLU B O 1
ATOM 1717 N N . ALA B 2 55 ? -29.914 51.484 61.605 1.00 19.32 55 ALA B N 1
ATOM 1718 C CA . ALA B 2 55 ? -29.269 52.729 62.029 1.00 19.34 55 ALA B CA 1
ATOM 1719 C C . ALA B 2 55 ? -29.682 53.901 61.139 1.00 16.27 55 ALA B C 1
ATOM 1720 O O . ALA B 2 55 ? -29.945 55.004 61.625 1.00 18.62 55 ALA B O 1
ATOM 1722 N N . VAL B 2 56 ? -29.724 53.658 59.837 1.00 17.14 56 VAL B N 1
ATOM 1723 C CA . VAL B 2 56 ? -30.145 54.680 58.882 1.00 17.36 56 VAL B CA 1
ATOM 1724 C C . VAL B 2 56 ? -31.596 55.090 59.126 1.00 18.15 56 VAL B C 1
ATOM 1725 O O . VAL B 2 56 ? -31.930 56.283 59.121 1.00 18.92 56 VAL B O 1
ATOM 1729 N N . ALA B 2 57 ? -32.452 54.104 59.381 1.00 17.06 57 ALA B N 1
ATOM 1730 C CA . ALA B 2 57 ? -33.862 54.391 59.631 1.00 17.91 57 ALA B CA 1
ATOM 1731 C C . ALA B 2 57 ? -34.029 55.267 60.869 1.00 21.43 57 ALA B C 1
ATOM 1732 O O . ALA B 2 57 ? -34.892 56.140 60.901 1.00 24.93 57 ALA B O 1
ATOM 1734 N N . LYS B 2 58 ? -33.190 55.048 61.881 1.00 18.64 58 LYS B N 1
ATOM 1735 C CA . LYS B 2 58 ? -33.281 55.811 63.125 1.00 21.07 58 LYS B CA 1
ATOM 1736 C C . LYS B 2 58 ? -32.736 57.227 63.000 1.00 24.30 58 LYS B C 1
ATOM 1737 O O . LYS B 2 58 ? -33.250 58.147 63.628 1.00 29.88 58 LYS B O 1
ATOM 1743 N N . SER B 2 59 ? -31.688 57.398 62.205 1.00 18.41 59 SER B N 1
ATOM 1744 C CA . SER B 2 59 ? -30.914 58.633 62.260 1.00 19.30 59 SER B CA 1
ATOM 1745 C C . SER B 2 59 ? -31.005 59.516 61.018 1.00 25.13 59 SER B C 1
ATOM 1746 O O . SER B 2 59 ? -30.758 60.716 61.105 1.00 28.97 59 SER B O 1
ATOM 1749 N N . LEU B 2 60 ? -31.312 58.937 59.861 1.00 18.86 60 LEU B N 1
ATOM 1750 C CA . LEU B 2 60 ? -31.240 59.719 58.622 1.00 18.74 60 LEU B CA 1
ATOM 1751 C C . LEU B 2 60 ? -32.533 59.773 57.811 1.00 19.83 60 LEU B C 1
ATOM 1752 O O . LEU B 2 60 ? -32.805 60.785 57.156 1.00 20.84 60 LEU B O 1
ATOM 1757 N N . LEU B 2 61 ? -33.322 58.702 57.820 1.00 18.72 61 LEU B N 1
ATOM 1758 C CA . LEU B 2 61 ? -34.512 58.676 56.963 1.00 18.90 61 LEU B CA 1
ATOM 1759 C C . LEU B 2 61 ? -35.546 59.718 57.384 1.00 18.29 61 LEU B C 1
ATOM 1760 O O . LEU B 2 61 ? -35.648 60.079 58.561 1.00 18.82 61 LEU B O 1
ATOM 1765 N N . TYR B 2 62 ? -36.283 60.197 56.383 1.00 18.71 62 TYR B N 1
ATOM 1766 C CA . TYR B 2 62 ? -37.341 61.201 56.528 1.00 20.52 62 TYR B CA 1
ATOM 1767 C C . TYR B 2 62 ? -36.829 62.554 57.006 1.00 26.94 62 TYR B C 1
ATOM 1768 O O . TYR B 2 62 ? -37.612 63.370 57.470 1.00 30.63 62 TYR B O 1
ATOM 1777 N N . SER B 2 63 ? -35.529 62.805 56.872 1.00 19.32 63 SER B N 1
ATOM 1778 C CA . SER B 2 63 ? -34.966 64.078 57.303 1.00 16.47 63 SER B CA 1
ATOM 1779 C C . SER B 2 63 ? -34.525 64.899 56.100 1.00 18.79 63 SER B C 1
ATOM 1780 O O . SER B 2 63 ? -34.660 64.460 54.970 1.00 20.10 63 SER B O 1
ATOM 1783 N N . ASP B 2 64 ? -33.990 66.090 56.361 1.00 20.07 64 ASP B N 1
ATOM 1784 C CA . ASP B 2 64 ? -33.504 66.946 55.288 1.00 21.13 64 ASP B CA 1
ATOM 1785 C C . ASP B 2 64 ? -32.418 66.284 54.459 1.00 22.21 64 ASP B C 1
ATOM 1786 O O . ASP B 2 64 ? -32.239 66.611 53.287 1.00 21.36 64 ASP B O 1
ATOM 1791 N N . VAL B 2 65 ? -31.680 65.370 55.078 1.00 19.81 65 VAL B N 1
ATOM 1792 C CA . VAL B 2 65 ? -30.525 64.773 54.413 1.00 19.88 65 VAL B CA 1
ATOM 1793 C C . VAL B 2 65 ? -30.932 63.983 53.164 1.00 20.28 65 VAL B C 1
ATOM 1794 O O . VAL B 2 65 ? -30.176 63.914 52.196 1.00 18.28 65 VAL B O 1
ATOM 1798 N N . THR B 2 66 ? -32.125 63.391 53.174 1.00 16.52 66 THR B N 1
ATOM 1799 C CA . THR B 2 66 ? -32.549 62.557 52.045 1.00 18.58 66 THR B CA 1
ATOM 1800 C C . THR B 2 66 ? -33.451 63.298 51.055 1.00 20.99 66 THR B C 1
ATOM 1801 O O . THR B 2 66 ? -34.000 62.691 50.132 1.00 24.41 66 THR B O 1
ATOM 1805 N N . ARG B 2 67 ? -33.628 64.595 51.258 1.00 19.77 67 ARG B N 1
ATOM 1806 C CA . ARG B 2 67 ? -34.432 65.408 50.339 1.00 20.20 67 ARG B CA 1
ATOM 1807 C C . ARG B 2 67 ? -33.495 66.216 49.454 1.00 18.47 67 ARG B C 1
ATOM 1808 O O . ARG B 2 67 ? -32.330 66.363 49.801 1.00 20.97 67 ARG B O 1
ATOM 1816 N N . PRO B 2 68 ? -33.995 66.726 48.310 1.00 18.53 68 PRO B N 1
ATOM 1817 C CA . PRO B 2 68 ? -33.174 67.571 47.434 1.00 20.06 68 PRO B CA 1
ATOM 1818 C C . PRO B 2 68 ? -32.444 68.645 48.222 1.00 24.94 68 PRO B C 1
ATOM 1819 O O . PRO B 2 68 ? -33.062 69.316 49.047 1.00 24.58 68 PRO B O 1
ATOM 1823 N N . GLY B 2 69 ? -31.142 68.781 47.989 1.00 24.41 69 GLY B N 1
ATOM 1824 C CA . GLY B 2 69 ? -30.338 69.734 48.728 1.00 29.11 69 GLY B CA 1
ATOM 1825 C C . GLY B 2 69 ? -29.589 69.049 49.850 1.00 27.34 69 GLY B C 1
ATOM 1826 O O . GLY B 2 69 ? -28.602 69.582 50.368 1.00 31.59 69 GLY B O 1
ATOM 1827 N N . GLY B 2 70 ? -30.069 67.869 50.234 1.00 21.95 70 GLY B N 1
ATOM 1828 C CA . GLY B 2 70 ? -29.401 67.058 51.239 1.00 18.46 70 GLY B CA 1
ATOM 1829 C C . GLY B 2 70 ? -28.417 66.125 50.558 1.00 21.86 70 GLY B C 1
ATOM 1830 O O . GLY B 2 70 ? -28.579 65.801 49.388 1.00 20.83 70 GLY B O 1
ATOM 1840 N N . MET B 2 72 ? -27.705 62.982 50.885 1.00 17.56 72 MET B N 1
ATOM 1841 C CA . MET B 2 72 ? -28.136 61.626 50.528 1.00 16.08 72 MET B CA 1
ATOM 1842 C C . MET B 2 72 ? -29.158 61.607 49.390 1.00 23.14 72 MET B C 1
ATOM 1843 O O . MET B 2 72 ? -29.585 60.532 48.946 1.00 22.70 72 MET B O 1
ATOM 1848 N N . TYR B 2 73 ? -29.559 62.778 48.906 1.00 19.26 73 TYR B N 1
ATOM 1849 C CA . TYR B 2 73 ? -30.476 62.800 47.767 1.00 20.26 73 TYR B CA 1
ATOM 1850 C C . TYR B 2 73 ? -29.733 62.310 46.511 1.00 20.06 73 TYR B C 1
ATOM 1851 O O . TYR B 2 73 ? -28.533 62.559 46.353 1.00 20.76 73 TYR B O 1
ATOM 1860 N N . THR B 2 74 ? -30.486 61.653 45.624 1.00 18.33 74 THR B N 1
ATOM 1861 C CA . THR B 2 74 ? -30.030 60.883 44.437 1.00 17.63 74 THR B CA 1
ATOM 1862 C C . THR B 2 74 ? -29.674 59.481 44.903 1.00 22.93 74 THR B C 1
ATOM 1863 O O . THR B 2 74 ? -29.058 59.302 45.956 1.00 21.64 74 THR B O 1
ATOM 1867 N N . THR B 2 75 ? -30.092 58.485 44.121 1.00 21.24 75 THR B N 1
ATOM 1868 C CA . THR B 2 75 ? -29.833 57.095 44.484 1.00 20.56 75 THR B CA 1
ATOM 1869 C C . THR B 2 75 ? -28.328 56.834 44.549 1.00 20.09 75 THR B C 1
ATOM 1870 O O . THR B 2 75 ? -27.870 56.030 45.356 1.00 19.92 75 THR B O 1
ATOM 1874 N N . ARG B 2 76 ? -27.554 57.522 43.710 1.00 19.05 76 ARG B N 1
ATOM 1875 C CA A ARG B 2 76 ? -26.102 57.342 43.718 0.50 19.15 76 ARG B CA 1
ATOM 1876 C CA B ARG B 2 76 ? -26.103 57.377 43.700 0.50 19.91 76 ARG B CA 1
ATOM 1877 C C . ARG B 2 76 ? -25.495 57.735 45.062 1.00 22.12 76 ARG B C 1
ATOM 1878 O O . ARG B 2 76 ? -24.662 57.006 45.608 1.00 21.34 76 ARG B O 1
ATOM 1893 N N . ARG B 2 77 ? -25.908 58.877 45.606 1.00 20.25 77 ARG B N 1
ATOM 1894 C CA . ARG B 2 77 ? -25.384 59.314 46.908 1.00 20.67 77 ARG B CA 1
ATOM 1895 C C . ARG B 2 77 ? -25.940 58.487 48.055 1.00 21.85 77 ARG B C 1
ATOM 1896 O O . ARG B 2 77 ? -25.219 58.175 49.006 1.00 21.04 77 ARG B O 1
ATOM 1904 N N . TYR B 2 78 ? -27.220 58.126 47.968 1.00 17.70 78 TYR B N 1
ATOM 1905 C CA . TYR B 2 78 ? -27.801 57.255 48.978 1.00 17.78 78 TYR B CA 1
ATOM 1906 C C . TYR B 2 78 ? -26.962 55.982 49.104 1.00 17.04 78 TYR B C 1
ATOM 1907 O O . TYR B 2 78 ? -26.560 55.597 50.211 1.00 18.40 78 TYR B O 1
ATOM 1916 N N . ALA B 2 79 ? -26.685 55.342 47.974 1.00 16.58 79 ALA B N 1
ATOM 1917 C CA . ALA B 2 79 ? -25.921 54.097 47.987 1.00 18.14 79 ALA B CA 1
ATOM 1918 C C . ALA B 2 79 ? -24.488 54.306 48.486 1.00 21.10 79 ALA B C 1
ATOM 1919 O O . ALA B 2 79 ? -23.943 53.452 49.189 1.00 19.70 79 ALA B O 1
ATOM 1921 N N . ALA B 2 80 ? -23.872 55.425 48.113 1.00 20.59 80 ALA B N 1
ATOM 1922 C CA . ALA B 2 80 ? -22.517 55.728 48.588 1.00 19.61 80 ALA B CA 1
ATOM 1923 C C . ALA B 2 80 ? -22.495 55.864 50.117 1.00 20.93 80 ALA B C 1
ATOM 1924 O O . ALA B 2 80 ? -21.563 55.400 50.776 1.00 19.50 80 ALA B O 1
ATOM 1926 N N . CYS B 2 81 ? -23.524 56.492 50.677 1.00 18.44 81 CYS B N 1
ATOM 1927 C CA . CYS B 2 81 ? -23.604 56.665 52.127 1.00 19.43 81 CYS B CA 1
ATOM 1928 C C . CYS B 2 81 ? -23.714 55.326 52.840 1.00 20.92 81 CYS B C 1
ATOM 1929 O O . CYS B 2 81 ? -23.024 55.078 53.831 1.00 19.84 81 CYS B O 1
ATOM 1932 N N . ILE B 2 82 ? -24.613 54.476 52.353 1.00 16.46 82 ILE B N 1
ATOM 1933 C CA . ILE B 2 82 ? -24.754 53.116 52.893 1.00 21.90 82 ILE B CA 1
ATOM 1934 C C . ILE B 2 82 ? -23.427 52.369 52.876 1.00 20.12 82 ILE B C 1
ATOM 1935 O O . ILE B 2 82 ? -23.068 51.676 53.842 1.00 20.43 82 ILE B O 1
ATOM 1940 N N . ARG B 2 83 ? -22.702 52.503 51.769 1.00 20.99 83 ARG B N 1
ATOM 1941 C CA A ARG B 2 83 ? -21.393 51.876 51.631 0.50 21.00 83 ARG B CA 1
ATOM 1942 C CA B ARG B 2 83 ? -21.387 51.879 51.636 0.50 21.07 83 ARG B CA 1
ATOM 1943 C C . ARG B 2 83 ? -20.416 52.362 52.709 1.00 24.50 83 ARG B C 1
ATOM 1944 O O . ARG B 2 83 ? -19.653 51.564 53.263 1.00 21.34 83 ARG B O 1
ATOM 1959 N N . ASP B 2 84 ? -20.424 53.669 52.984 1.00 19.84 84 ASP B N 1
ATOM 1960 C CA . ASP B 2 84 ? -19.593 54.233 54.065 1.00 18.53 84 ASP B CA 1
ATOM 1961 C C . ASP B 2 84 ? -19.936 53.576 55.401 1.00 19.52 84 ASP B C 1
ATOM 1962 O O . ASP B 2 84 ? -19.050 53.204 56.176 1.00 20.70 84 ASP B O 1
ATOM 1967 N N . LEU B 2 85 ? -21.227 53.454 55.683 1.00 17.42 85 LEU B N 1
ATOM 1968 C CA . LEU B 2 85 ? -21.644 52.864 56.952 1.00 16.17 85 LEU B CA 1
ATOM 1969 C C . LEU B 2 85 ? -21.230 51.392 57.022 1.00 19.31 85 LEU B C 1
ATOM 1970 O O . LEU B 2 85 ? -20.801 50.932 58.080 1.00 19.78 85 LEU B O 1
ATOM 1975 N N . ASP B 2 86 ? -21.349 50.669 55.902 1.00 17.98 86 ASP B N 1
ATOM 1976 C CA . ASP B 2 86 ? -20.841 49.293 55.819 1.00 17.91 86 ASP B CA 1
ATOM 1977 C C . ASP B 2 86 ? -19.356 49.261 56.206 1.00 19.54 86 ASP B C 1
ATOM 1978 O O . ASP B 2 86 ? -18.927 48.392 56.974 1.00 20.33 86 ASP B O 1
ATOM 1983 N N . TYR B 2 87 ? -18.587 50.205 55.663 1.00 18.97 87 TYR B N 1
ATOM 1984 C CA . TYR B 2 87 ? -17.157 50.346 55.993 1.00 20.94 87 TYR B CA 1
ATOM 1985 C C . TYR B 2 87 ? -16.922 50.570 57.477 1.00 19.02 87 TYR B C 1
ATOM 1986 O O . TYR B 2 87 ? -16.106 49.887 58.088 1.00 19.25 87 TYR B O 1
ATOM 1995 N N . TYR B 2 88 ? -17.603 51.558 58.051 1.00 19.60 88 TYR B N 1
ATOM 1996 C CA . TYR B 2 88 ? -17.398 51.884 59.465 1.00 17.99 88 TYR B CA 1
ATOM 1997 C C . TYR B 2 88 ? -17.696 50.689 60.373 1.00 18.99 88 TYR B C 1
ATOM 1998 O O . TYR B 2 88 ? -16.963 50.434 61.320 1.00 19.02 88 TYR B O 1
ATOM 2007 N N . LEU B 2 89 ? -18.775 49.963 60.089 1.00 16.43 89 LEU B N 1
ATOM 2008 C CA . LEU B 2 89 ? -19.104 48.802 60.910 1.00 17.48 89 LEU B CA 1
ATOM 2009 C C . LEU B 2 89 ? -18.041 47.698 60.783 1.00 18.85 89 LEU B C 1
ATOM 2010 O O . LEU B 2 89 ? -17.628 47.107 61.787 1.00 19.13 89 LEU B O 1
ATOM 2015 N N . ARG B 2 90 ? -17.620 47.411 59.556 1.00 16.14 90 ARG B N 1
ATOM 2016 C CA . ARG B 2 90 ? -16.648 46.354 59.324 1.00 19.96 90 ARG B CA 1
ATOM 2017 C C . ARG B 2 90 ? -15.313 46.710 59.984 1.00 22.39 90 ARG B C 1
ATOM 2018 O O . ARG B 2 90 ? -14.719 45.881 60.673 1.00 20.21 90 ARG B O 1
ATOM 2026 N N . TYR B 2 91 ? -14.843 47.940 59.790 1.00 19.46 91 TYR B N 1
ATOM 2027 C CA . TYR B 2 91 ? -13.548 48.319 60.380 1.00 19.64 91 TYR B CA 1
ATOM 2028 C C . TYR B 2 91 ? -13.615 48.441 61.902 1.00 20.57 91 TYR B C 1
ATOM 2029 O O . TYR B 2 91 ? -12.641 48.117 62.587 1.00 20.16 91 TYR B O 1
ATOM 2038 N N . ALA B 2 92 ? -14.744 48.898 62.450 1.00 17.31 92 ALA B N 1
ATOM 2039 C CA . ALA B 2 92 ? -14.886 48.909 63.903 1.00 18.06 92 ALA B CA 1
ATOM 2040 C C . ALA B 2 92 ? -14.840 47.492 64.470 1.00 18.99 92 ALA B C 1
ATOM 2041 O O . ALA B 2 92 ? -14.287 47.274 65.552 1.00 18.85 92 ALA B O 1
ATOM 2043 N N . THR B 2 93 ? -15.425 46.538 63.747 1.00 17.50 93 THR B N 1
ATOM 2044 C CA . THR B 2 93 ? -15.391 45.133 64.157 1.00 18.09 93 THR B CA 1
ATOM 2045 C C . THR B 2 93 ? -13.946 44.604 64.130 1.00 20.46 93 THR B C 1
ATOM 2046 O O . THR B 2 93 ? -13.535 43.895 65.050 1.00 20.69 93 THR B O 1
ATOM 2050 N N . TYR B 2 94 ? -13.178 44.954 63.090 1.00 20.23 94 TYR B N 1
ATOM 2051 C CA . TYR B 2 94 ? -11.746 44.614 63.058 1.00 22.47 94 TYR B CA 1
ATOM 2052 C C . TYR B 2 94 ? -11.024 45.150 64.304 1.00 23.43 94 TYR B C 1
ATOM 2053 O O . TYR B 2 94 ? -10.269 44.436 64.976 1.00 20.31 94 TYR B O 1
ATOM 2062 N N . ALA B 2 95 ? -11.240 46.426 64.603 1.00 20.64 95 ALA B N 1
ATOM 2063 C CA . ALA B 2 95 ? -10.565 47.049 65.732 1.00 20.76 95 ALA B CA 1
ATOM 2064 C C . ALA B 2 95 ? -10.994 46.422 67.069 1.00 21.19 95 ALA B C 1
ATOM 2065 O O . ALA B 2 95 ? -10.165 46.211 67.959 1.00 21.74 95 ALA B O 1
ATOM 2067 N N . MET B 2 96 ? -12.281 46.103 67.205 1.00 19.47 96 MET B N 1
ATOM 2068 C CA . MET B 2 96 ? -12.774 45.413 68.391 1.00 20.67 96 MET B CA 1
ATOM 2069 C C . MET B 2 96 ? -12.100 44.046 68.529 1.00 21.57 96 MET B C 1
ATOM 2070 O O . MET B 2 96 ? -11.668 43.660 69.617 1.00 21.17 96 MET B O 1
ATOM 2075 N N . LEU B 2 97 ? -12.021 43.311 67.427 1.00 19.09 97 LEU B N 1
ATOM 2076 C CA . LEU B 2 97 ? -11.387 41.996 67.448 1.00 22.03 97 LEU B CA 1
ATOM 2077 C C . LEU B 2 97 ? -9.908 42.134 67.849 1.00 21.52 97 LEU B C 1
ATOM 2078 O O . LEU B 2 97 ? -9.386 41.341 68.634 1.00 22.63 97 LEU B O 1
ATOM 2083 N N . ALA B 2 98 ? -9.257 43.177 67.346 1.00 20.15 98 ALA B N 1
ATOM 2084 C CA . ALA B 2 98 ? -7.832 43.396 67.602 1.00 21.34 98 ALA B CA 1
ATOM 2085 C C . ALA B 2 98 ? -7.574 44.001 68.974 1.00 22.80 98 ALA B C 1
ATOM 2086 O O . ALA B 2 98 ? -6.447 43.957 69.466 1.00 23.23 98 ALA B O 1
ATOM 2088 N N . GLY B 2 99 ? -8.615 44.568 69.584 1.00 21.69 99 GLY B N 1
ATOM 2089 C CA . GLY B 2 99 ? -8.463 45.322 70.819 1.00 19.87 99 GLY B CA 1
ATOM 2090 C C . GLY B 2 99 ? -7.516 46.501 70.662 1.00 22.70 99 GLY B C 1
ATOM 2091 O O . GLY B 2 99 ? -6.787 46.853 71.597 1.00 23.39 99 GLY B O 1
ATOM 2092 N N . ASP B 2 100 ? -7.530 47.123 69.485 1.00 21.53 100 ASP B N 1
ATOM 2093 C CA . ASP B 2 100 ? -6.592 48.199 69.189 1.00 23.14 100 ASP B CA 1
ATOM 2094 C C . ASP B 2 100 ? -7.137 49.066 68.060 1.00 23.15 100 ASP B C 1
ATOM 2095 O O . ASP B 2 100 ? -7.665 48.546 67.089 1.00 25.16 100 ASP B O 1
ATOM 2100 N N . ALA B 2 101 ? -6.999 50.385 68.183 1.00 23.81 101 ALA B N 1
ATOM 2101 C CA . ALA B 2 101 ? -7.594 51.306 67.214 1.00 26.68 101 ALA B CA 1
ATOM 2102 C C . ALA B 2 101 ? -6.704 51.633 66.015 1.00 29.45 101 ALA B C 1
ATOM 2103 O O . ALA B 2 101 ? -7.110 52.408 65.147 1.00 26.58 101 ALA B O 1
ATOM 2105 N N . SER B 2 102 ? -5.500 51.063 65.955 1.00 25.30 102 SER B N 1
ATOM 2106 C CA . SER B 2 102 ? -4.544 51.469 64.928 1.00 25.22 102 SER B CA 1
ATOM 2107 C C . SER B 2 102 ? -5.052 51.242 63.507 1.00 27.70 102 SER B C 1
ATOM 2108 O O . SER B 2 102 ? -4.782 52.058 62.623 1.00 28.00 102 SER B O 1
ATOM 2111 N N . ILE B 2 103 ? -5.797 50.162 63.270 1.00 23.56 103 ILE B N 1
ATOM 2112 C CA . ILE B 2 103 ? -6.297 49.935 61.917 1.00 26.68 103 ILE B CA 1
ATOM 2113 C C . ILE B 2 103 ? -7.254 51.076 61.519 1.00 24.72 103 ILE B C 1
ATOM 2114 O O . ILE B 2 103 ? -7.388 51.397 60.345 1.00 24.85 103 ILE B O 1
ATOM 2119 N N . LEU B 2 104 ? -7.881 51.718 62.498 1.00 24.42 104 LEU B N 1
ATOM 2120 C CA . LEU B 2 104 ? -8.770 52.835 62.178 1.00 25.73 104 LEU B CA 1
ATOM 2121 C C . LEU B 2 104 ? -7.970 54.053 61.714 1.00 28.41 104 LEU B C 1
ATOM 2122 O O . LEU B 2 104 ? -8.319 54.703 60.730 1.00 26.34 104 LEU B O 1
ATOM 2127 N N . ASP B 2 105 ? -6.887 54.351 62.420 1.00 26.99 105 ASP B N 1
ATOM 2128 C CA . ASP B 2 105 ? -6.025 55.457 62.019 1.00 29.92 105 ASP B CA 1
ATOM 2129 C C . ASP B 2 105 ? -5.434 55.223 60.635 1.00 33.39 105 ASP B C 1
ATOM 2130 O O . ASP B 2 105 ? -5.350 56.144 59.823 1.00 35.10 105 ASP B O 1
ATOM 2135 N N . GLU B 2 106 ? -5.025 53.987 60.369 1.00 30.96 106 GLU B N 1
ATOM 2136 C CA . GLU B 2 106 ? -4.273 53.693 59.157 1.00 33.39 106 GLU B CA 1
ATOM 2137 C C . GLU B 2 106 ? -5.147 53.526 57.921 1.00 34.84 106 GLU B C 1
ATOM 2138 O O . GLU B 2 106 ? -4.737 53.888 56.820 1.00 35.84 106 GLU B O 1
ATOM 2144 N N . ARG B 2 107 ? -6.344 52.973 58.095 1.00 28.21 107 ARG B N 1
ATOM 2145 C CA . ARG B 2 107 ? -7.132 52.575 56.934 1.00 29.28 107 ARG B CA 1
ATOM 2146 C C . ARG B 2 107 ? -8.502 53.238 56.827 1.00 30.08 107 ARG B C 1
ATOM 2147 O O . ARG B 2 107 ? -9.146 53.142 55.786 1.00 31.61 107 ARG B O 1
ATOM 2155 N N . VAL B 2 108 ? -8.954 53.905 57.884 1.00 27.76 108 VAL B N 1
ATOM 2156 C CA . VAL B 2 108 ? -10.242 54.601 57.811 1.00 23.73 108 VAL B CA 1
ATOM 2157 C C . VAL B 2 108 ? -10.075 56.122 57.820 1.00 26.98 108 VAL B C 1
ATOM 2158 O O . VAL B 2 108 ? -10.524 56.814 56.903 1.00 27.92 108 VAL B O 1
ATOM 2162 N N . LEU B 2 109 ? -9.410 56.631 58.850 1.00 26.38 109 LEU B N 1
ATOM 2163 C CA . LEU B 2 109 ? -9.405 58.060 59.137 1.00 26.57 109 LEU B CA 1
ATOM 2164 C C . LEU B 2 109 ? -8.404 58.864 58.312 1.00 29.43 109 LEU B C 1
ATOM 2165 O O . LEU B 2 109 ? -8.534 60.086 58.196 1.00 29.30 109 LEU B O 1
ATOM 2170 N N . ASN B 2 110 ? -7.419 58.177 57.744 1.00 30.49 110 ASN B N 1
ATOM 2171 C CA . ASN B 2 110 ? -6.350 58.816 56.974 1.00 35.69 110 ASN B CA 1
ATOM 2172 C C . ASN B 2 110 ? -6.872 59.662 55.811 1.00 35.82 110 ASN B C 1
ATOM 2173 O O . ASN B 2 110 ? -7.312 59.129 54.795 1.00 37.42 110 ASN B O 1
ATOM 2178 N N . GLY B 2 111 ? -6.843 60.980 55.980 1.00 33.50 111 GLY B N 1
ATOM 2179 C CA . GLY B 2 111 ? -7.311 61.903 54.954 1.00 37.75 111 GLY B CA 1
ATOM 2180 C C . GLY B 2 111 ? -8.821 61.925 54.747 1.00 32.85 111 GLY B C 1
ATOM 2181 O O . GLY B 2 111 ? -9.320 62.530 53.792 1.00 30.63 111 GLY B O 1
ATOM 2182 N N . LEU B 2 112 ? -9.559 61.284 55.647 1.00 29.82 112 LEU B N 1
ATOM 2183 C CA . LEU B 2 112 ? -11.006 61.134 55.469 1.00 26.42 112 LEU B CA 1
ATOM 2184 C C . LEU B 2 112 ? -11.756 62.460 55.639 1.00 28.60 112 LEU B C 1
ATOM 2185 O O . LEU B 2 112 ? -12.636 62.805 54.849 1.00 28.74 112 LEU B O 1
ATOM 2190 N N . LYS B 2 113 ? -11.394 63.210 56.668 1.00 31.26 113 LYS B N 1
ATOM 2191 C CA . LYS B 2 113 ? -12.045 64.478 56.961 1.00 32.42 113 LYS B CA 1
ATOM 2192 C C . LYS B 2 113 ? -11.897 65.463 55.792 1.00 29.88 113 LYS B C 1
ATOM 2193 O O . LYS B 2 113 ? -12.839 66.175 55.443 1.00 31.91 113 LYS B O 1
ATOM 2199 N N . GLU B 2 114 ? -10.720 65.474 55.176 1.00 30.01 114 GLU B N 1
ATOM 2200 C CA . GLU B 2 114 ? -10.452 66.360 54.050 1.00 36.67 114 GLU B CA 1
ATOM 2201 C C . GLU B 2 114 ? -11.251 65.915 52.825 1.00 33.97 114 GLU B C 1
ATOM 2202 O O . GLU B 2 114 ? -11.777 66.740 52.089 1.00 33.61 114 GLU B O 1
ATOM 2208 N N . THR B 2 115 ? -11.328 64.606 52.614 1.00 31.51 115 THR B N 1
ATOM 2209 C CA . THR B 2 115 ? -12.142 64.043 51.538 1.00 29.93 115 THR B CA 1
ATOM 2210 C C . THR B 2 115 ? -13.599 64.462 51.674 1.00 31.89 115 THR B C 1
ATOM 2211 O O . THR B 2 115 ? -14.200 64.956 50.719 1.00 30.56 115 THR B O 1
ATOM 2215 N N . TYR B 2 116 ? -14.170 64.272 52.860 1.00 27.08 116 TYR B N 1
ATOM 2216 C CA . TYR B 2 116 ? -15.556 64.672 53.107 1.00 26.48 116 TYR B CA 1
ATOM 2217 C C . TYR B 2 116 ? -15.777 66.167 52.906 1.00 28.39 116 TYR B C 1
ATOM 2218 O O . TYR B 2 116 ? -16.782 66.590 52.338 1.00 27.91 116 TYR B O 1
ATOM 2227 N N . ASN B 2 117 ? -14.831 66.975 53.370 1.00 31.92 117 ASN B N 1
ATOM 2228 C CA . ASN B 2 117 ? -14.988 68.419 53.253 1.00 36.26 117 ASN B CA 1
ATOM 2229 C C . ASN B 2 117 ? -14.929 68.862 51.799 1.00 33.08 117 ASN B C 1
ATOM 2230 O O . ASN B 2 117 ? -15.675 69.747 51.388 1.00 33.87 117 ASN B O 1
ATOM 2235 N N . SER B 2 118 ? -14.071 68.225 51.012 1.00 33.56 118 SER B N 1
ATOM 2236 C CA A SER B 2 118 ? -13.972 68.542 49.591 0.50 37.40 118 SER B CA 1
ATOM 2237 C CA B SER B 2 118 ? -13.971 68.550 49.594 0.50 37.42 118 SER B CA 1
ATOM 2238 C C . SER B 2 118 ? -15.254 68.176 48.848 1.00 35.68 118 SER B C 1
ATOM 2239 O O . SER B 2 118 ? -15.674 68.880 47.930 1.00 36.84 118 SER B O 1
ATOM 2244 N N . LEU B 2 119 ? -15.880 67.076 49.254 1.00 29.84 119 LEU B N 1
ATOM 2245 C CA . LEU B 2 119 ? -17.083 66.581 48.582 1.00 31.03 119 LEU B CA 1
ATOM 2246 C C . LEU B 2 119 ? -18.374 67.188 49.102 1.00 33.12 119 LEU B C 1
ATOM 2247 O O . LEU B 2 119 ? -19.418 67.107 48.441 1.00 33.56 119 LEU B O 1
ATOM 2252 N N . GLY B 2 120 ? -18.317 67.789 50.285 1.00 29.74 120 GLY B N 1
ATOM 2253 C CA . GLY B 2 120 ? -19.526 68.275 50.931 1.00 30.36 120 GLY B CA 1
ATOM 2254 C C . GLY B 2 120 ? -20.321 67.203 51.669 1.00 28.56 120 GLY B C 1
ATOM 2255 O O . GLY B 2 120 ? -21.525 67.349 51.871 1.00 29.26 120 GLY B O 1
ATOM 2256 N N . VAL B 2 121 ? -19.662 66.122 52.076 1.00 22.87 121 VAL B N 1
ATOM 2257 C CA . VAL B 2 121 ? -20.311 65.101 52.912 1.00 22.29 121 VAL B CA 1
ATOM 2258 C C . VAL B 2 121 ? -20.430 65.635 54.342 1.00 28.09 121 VAL B C 1
ATOM 2259 O O . VAL B 2 121 ? -19.425 66.043 54.931 1.00 24.42 121 VAL B O 1
ATOM 2263 N N . PRO B 2 122 ? -21.652 65.654 54.899 1.00 23.98 122 PRO B N 1
ATOM 2264 C CA . PRO B 2 122 ? -21.841 66.292 56.206 1.00 25.60 122 PRO B CA 1
ATOM 2265 C C . PRO B 2 122 ? -21.268 65.461 57.346 1.00 25.56 122 PRO B C 1
ATOM 2266 O O . PRO B 2 122 ? -21.617 64.290 57.502 1.00 25.09 122 PRO B O 1
ATOM 2270 N N . ILE B 2 123 ? -20.379 66.063 58.129 1.00 22.88 123 ILE B N 1
ATOM 2271 C CA . ILE B 2 123 ? -19.752 65.333 59.232 1.00 25.94 123 ILE B CA 1
ATOM 2272 C C . ILE B 2 123 ? -20.756 65.034 60.339 1.00 23.67 123 ILE B C 1
ATOM 2273 O O . ILE B 2 123 ? -20.833 63.908 60.830 1.00 23.27 123 ILE B O 1
ATOM 2278 N N . SER B 2 124 ? -21.504 66.064 60.731 1.00 27.69 124 SER B N 1
ATOM 2279 C CA . SER B 2 124 ? -22.523 65.950 61.778 1.00 28.29 124 SER B CA 1
ATOM 2280 C C . SER B 2 124 ? -23.474 64.784 61.538 1.00 24.64 124 SER B C 1
ATOM 2281 O O . SER B 2 124 ? -23.670 63.935 62.417 1.00 22.42 124 SER B O 1
ATOM 2284 N N . SER B 2 125 ? -24.065 64.720 60.349 1.00 20.89 125 SER B N 1
ATOM 2285 C CA . SER B 2 125 ? -25.000 63.641 60.041 1.00 20.07 125 SER B CA 1
ATOM 2286 C C . SER B 2 125 ? -24.313 62.278 59.980 1.00 18.59 125 SER B C 1
ATOM 2287 O O . SER B 2 125 ? -24.905 61.260 60.371 1.00 19.07 125 SER B O 1
ATOM 2290 N N . THR B 2 126 ? -23.073 62.244 59.497 1.00 19.93 126 THR B N 1
ATOM 2291 C CA . THR B 2 126 ? -22.326 60.989 59.443 1.00 17.15 126 THR B CA 1
ATOM 2292 C C . THR B 2 126 ? -22.109 60.452 60.861 1.00 20.89 126 THR B C 1
ATOM 2293 O O . THR B 2 126 ? -22.345 59.265 61.142 1.00 19.04 126 THR B O 1
ATOM 2297 N N . VAL B 2 127 ? -21.688 61.338 61.755 1.00 20.33 127 VAL B N 1
ATOM 2298 C CA . VAL B 2 127 ? -21.417 60.946 63.133 1.00 20.02 127 VAL B CA 1
ATOM 2299 C C . VAL B 2 127 ? -22.720 60.481 63.806 1.00 20.88 127 VAL B C 1
ATOM 2300 O O . VAL B 2 127 ? -22.721 59.498 64.542 1.00 21.19 127 VAL B O 1
ATOM 2304 N N . GLN B 2 128 ? -23.835 61.154 63.524 1.00 19.60 128 GLN B N 1
ATOM 2305 C CA . GLN B 2 128 ? -25.124 60.704 64.052 1.00 17.66 128 GLN B CA 1
ATOM 2306 C C . GLN B 2 128 ? -25.471 59.280 63.614 1.00 20.90 128 GLN B C 1
ATOM 2307 O O . GLN B 2 128 ? -25.985 58.490 64.418 1.00 20.20 128 GLN B O 1
ATOM 2313 N N . ALA B 2 129 ? -25.202 58.953 62.348 1.00 18.85 129 ALA B N 1
ATOM 2314 C CA . ALA B 2 129 ? -25.482 57.610 61.838 1.00 18.38 129 ALA B CA 1
ATOM 2315 C C . ALA B 2 129 ? -24.556 56.570 62.473 1.00 18.38 129 ALA B C 1
ATOM 2316 O O . ALA B 2 129 ? -24.980 55.457 62.770 1.00 18.16 129 ALA B O 1
ATOM 2318 N N . ILE B 2 130 ? -23.293 56.927 62.680 1.00 19.65 130 ILE B N 1
ATOM 2319 C CA . ILE B 2 130 ? -22.367 55.997 63.317 1.00 15.40 130 ILE B CA 1
ATOM 2320 C C . ILE B 2 130 ? -22.802 55.748 64.762 1.00 17.37 130 ILE B C 1
ATOM 2321 O O . ILE B 2 130 ? -22.758 54.612 65.252 1.00 19.05 130 ILE B O 1
ATOM 2326 N N . GLN B 2 131 ? -23.227 56.804 65.449 1.00 16.74 131 GLN B N 1
ATOM 2327 C CA A GLN B 2 131 ? -23.719 56.641 66.811 0.50 17.91 131 GLN B CA 1
ATOM 2328 C CA B GLN B 2 131 ? -23.742 56.663 66.808 0.50 18.56 131 GLN B CA 1
ATOM 2329 C C . GLN B 2 131 ? -24.948 55.733 66.829 1.00 18.21 131 GLN B C 1
ATOM 2330 O O . GLN B 2 131 ? -25.127 54.940 67.765 1.00 19.13 131 GLN B O 1
ATOM 2341 N N . ALA B 2 132 ? -25.782 55.826 65.797 1.00 17.27 132 ALA B N 1
ATOM 2342 C CA . ALA B 2 132 ? -26.952 54.941 65.710 1.00 19.48 132 ALA B CA 1
ATOM 2343 C C . ALA B 2 132 ? -26.513 53.496 65.485 1.00 20.03 132 ALA B C 1
ATOM 2344 O O . ALA B 2 132 ? -27.121 52.561 66.020 1.00 20.03 132 ALA B O 1
ATOM 2346 N N . ILE B 2 133 ? -25.455 53.324 64.702 1.00 18.48 133 ILE B N 1
ATOM 2347 C CA . ILE B 2 133 ? -24.876 51.998 64.499 1.00 17.82 133 ILE B CA 1
ATOM 2348 C C . ILE B 2 133 ? -24.427 51.427 65.839 1.00 18.18 133 ILE B C 1
ATOM 2349 O O . ILE B 2 133 ? -24.679 50.253 66.138 1.00 17.59 133 ILE B O 1
ATOM 2354 N N . LYS B 2 134 ? -23.793 52.259 66.662 1.00 15.85 134 LYS B N 1
ATOM 2355 C CA . LYS B 2 134 ? -23.359 51.812 67.982 1.00 17.36 134 LYS B CA 1
ATOM 2356 C C . LYS B 2 134 ? -24.519 51.292 68.828 1.00 18.03 134 LYS B C 1
ATOM 2357 O O . LYS B 2 134 ? -24.405 50.255 69.485 1.00 19.41 134 LYS B O 1
ATOM 2363 N N . GLU B 2 135 ? -25.647 51.992 68.814 1.00 18.79 135 GLU B N 1
ATOM 2364 C CA . GLU B 2 135 ? -26.741 51.580 69.682 1.00 22.61 135 GLU B CA 1
ATOM 2365 C C . GLU B 2 135 ? -27.445 50.326 69.145 1.00 18.80 135 GLU B C 1
ATOM 2366 O O . GLU B 2 135 ? -27.826 49.457 69.926 1.00 20.07 135 GLU B O 1
ATOM 2372 N N . VAL B 2 136 ? -27.585 50.219 67.828 1.00 19.11 136 VAL B N 1
ATOM 2373 C CA . VAL B 2 136 ? -28.199 49.023 67.231 1.00 20.66 136 VAL B CA 1
ATOM 2374 C C . VAL B 2 136 ? -27.311 47.814 67.510 1.00 21.04 136 VAL B C 1
ATOM 2375 O O . VAL B 2 136 ? -27.780 46.760 67.928 1.00 21.97 136 VAL B O 1
ATOM 2379 N N . THR B 2 137 ? -26.016 47.988 67.286 1.00 18.92 137 THR B N 1
ATOM 2380 C CA . THR B 2 137 ? -25.050 46.924 67.535 1.00 20.55 137 THR B CA 1
ATOM 2381 C C . THR B 2 137 ? -25.113 46.458 68.986 1.00 21.35 137 THR B C 1
ATOM 2382 O O . THR B 2 137 ? -25.178 45.254 69.258 1.00 21.47 137 THR B O 1
ATOM 2386 N N . ALA B 2 138 ? -25.125 47.401 69.926 1.00 19.59 138 ALA B N 1
ATOM 2387 C CA . ALA B 2 138 ? -25.216 47.040 71.342 1.00 22.65 138 ALA B CA 1
ATOM 2388 C C . ALA B 2 138 ? -26.484 46.245 71.657 1.00 21.16 138 ALA B C 1
ATOM 2389 O O . ALA B 2 138 ? -26.464 45.368 72.524 1.00 23.64 138 ALA B O 1
ATOM 2391 N N . SER B 2 139 ? -27.582 46.534 70.959 1.00 21.33 139 SER B N 1
ATOM 2392 C CA . SER B 2 139 ? -28.834 45.810 71.237 1.00 28.73 139 SER B CA 1
ATOM 2393 C C . SER B 2 139 ? -28.713 44.332 70.849 1.00 28.93 139 SER B C 1
ATOM 2394 O O . SER B 2 139 ? -29.425 43.487 71.390 1.00 27.19 139 SER B O 1
ATOM 2397 N N . LEU B 2 140 ? -27.804 44.027 69.923 1.00 25.24 140 LEU B N 1
ATOM 2398 C CA . LEU B 2 140 ? -27.632 42.653 69.431 1.00 26.94 140 LEU B CA 1
ATOM 2399 C C . LEU B 2 140 ? -26.503 41.894 70.115 1.00 28.00 140 LEU B C 1
ATOM 2400 O O . LEU B 2 140 ? -26.661 40.718 70.439 1.00 25.92 140 LEU B O 1
ATOM 2405 N N . VAL B 2 141 ? -25.367 42.547 70.352 1.00 23.24 141 VAL B N 1
ATOM 2406 C CA . VAL B 2 141 ? -24.221 41.813 70.891 1.00 19.72 141 VAL B CA 1
ATOM 2407 C C . VAL B 2 141 ? -24.194 41.824 72.417 1.00 24.17 141 VAL B C 1
ATOM 2408 O O . VAL B 2 141 ? -23.377 41.145 73.035 1.00 27.13 141 VAL B O 1
ATOM 2412 N N . GLY B 2 142 ? -25.118 42.565 73.020 1.00 27.05 142 GLY B N 1
ATOM 2413 C CA . GLY B 2 142 ? -25.194 42.650 74.464 1.00 37.57 142 GLY B CA 1
ATOM 2414 C C . GLY B 2 142 ? -24.516 43.889 75.025 1.00 46.99 142 GLY B C 1
ATOM 2415 O O . GLY B 2 142 ? -24.000 44.734 74.278 1.00 33.10 142 GLY B O 1
ATOM 2416 N N . ALA B 2 143 ? -24.517 43.993 76.351 1.00 52.16 143 ALA B N 1
ATOM 2417 C CA . ALA B 2 143 ? -23.961 45.157 77.030 1.00 56.98 143 ALA B CA 1
ATOM 2418 C C . ALA B 2 143 ? -22.435 45.190 76.962 1.00 53.56 143 ALA B C 1
ATOM 2419 O O . ALA B 2 143 ? -21.854 46.214 76.606 1.00 51.44 143 ALA B O 1
ATOM 2421 N N . ASP B 2 144 ? -21.797 44.068 77.285 1.00 44.63 144 ASP B N 1
ATOM 2422 C CA . ASP B 2 144 ? -20.337 44.010 77.404 1.00 46.78 144 ASP B CA 1
ATOM 2423 C C . ASP B 2 144 ? -19.592 44.102 76.075 1.00 50.83 144 ASP B C 1
ATOM 2424 O O . ASP B 2 144 ? -18.550 44.763 75.972 1.00 40.07 144 ASP B O 1
ATOM 2429 N N . ALA B 2 145 ? -20.094 43.405 75.063 1.00 44.47 145 ALA B N 1
ATOM 2430 C CA . ALA B 2 145 ? -19.478 43.482 73.745 1.00 40.11 145 ALA B CA 1
ATOM 2431 C C . ALA B 2 145 ? -19.826 44.828 73.138 1.00 26.35 145 ALA B C 1
ATOM 2432 O O . ALA B 2 145 ? -19.061 45.386 72.350 1.00 25.83 145 ALA B O 1
ATOM 2434 N N . GLY B 2 146 ? -20.997 45.329 73.519 1.00 24.12 146 GLY B N 1
ATOM 2435 C CA . GLY B 2 146 ? -21.506 46.594 73.033 1.00 25.97 146 GLY B CA 1
ATOM 2436 C C . GLY B 2 146 ? -20.589 47.729 73.459 1.00 32.56 146 GLY B C 1
ATOM 2437 O O . GLY B 2 146 ? -20.376 48.672 72.702 1.00 26.30 146 GLY B O 1
ATOM 2438 N N . LYS B 2 147 ? -20.047 47.624 74.669 1.00 32.81 147 LYS B N 1
ATOM 2439 C CA . LYS B 2 147 ? -19.117 48.632 75.174 1.00 35.72 147 LYS B CA 1
ATOM 2440 C C . LYS B 2 147 ? -17.834 48.670 74.359 1.00 28.90 147 LYS B C 1
ATOM 2441 O O . LYS B 2 147 ? -17.372 49.752 73.993 1.00 26.36 147 LYS B O 1
ATOM 2447 N N . GLU B 2 148 ? -17.269 47.500 74.058 1.00 25.43 148 GLU B N 1
ATOM 2448 C CA . GLU B 2 148 ? -16.069 47.409 73.233 1.00 29.35 148 GLU B CA 1
ATOM 2449 C C . GLU B 2 148 ? -16.291 47.981 71.833 1.00 25.71 148 GLU B C 1
ATOM 2450 O O . GLU B 2 148 ? -15.492 48.781 71.346 1.00 21.66 148 GLU B O 1
ATOM 2456 N N . MET B 2 149 ? -17.373 47.566 71.173 1.00 22.89 149 MET B N 1
ATOM 2457 C CA . MET B 2 149 ? -17.690 48.132 69.865 1.00 21.11 149 MET B CA 1
ATOM 2458 C C . MET B 2 149 ? -17.873 49.642 69.969 1.00 19.29 149 MET B C 1
ATOM 2459 O O . MET B 2 149 ? -17.489 50.372 69.068 1.00 21.68 149 MET B O 1
ATOM 2464 N N . GLY B 2 150 ? -18.478 50.093 71.068 1.00 19.55 150 GLY B N 1
ATOM 2465 C CA . GLY B 2 150 ? -18.721 51.514 71.273 1.00 19.28 150 GLY B CA 1
ATOM 2466 C C . GLY B 2 150 ? -17.417 52.307 71.311 1.00 22.04 150 GLY B C 1
ATOM 2467 O O . GLY B 2 150 ? -17.352 53.424 70.816 1.00 21.73 150 GLY B O 1
ATOM 2468 N N . VAL B 2 151 ? -16.379 51.723 71.895 1.00 21.04 151 VAL B N 1
ATOM 2469 C CA . VAL B 2 151 ? -15.065 52.385 71.951 1.00 18.57 151 VAL B CA 1
ATOM 2470 C C . VAL B 2 151 ? -14.575 52.711 70.540 1.00 21.66 151 VAL B C 1
ATOM 2471 O O . VAL B 2 151 ? -14.118 53.826 70.270 1.00 21.80 151 VAL B O 1
ATOM 2475 N N . TYR B 2 152 ? -14.698 51.748 69.632 1.00 19.67 152 TYR B N 1
ATOM 2476 C CA . TYR B 2 152 ? -14.095 51.889 68.308 1.00 17.77 152 TYR B CA 1
ATOM 2477 C C . TYR B 2 152 ? -15.003 52.662 67.351 1.00 20.08 152 TYR B C 1
ATOM 2478 O O . TYR B 2 152 ? -14.512 53.406 66.506 1.00 21.20 152 TYR B O 1
ATOM 2487 N N . LEU B 2 153 ? -16.320 52.545 67.515 1.00 18.05 153 LEU B N 1
ATOM 2488 C CA . LEU B 2 153 ? -17.211 53.411 66.748 1.00 16.61 153 LEU B CA 1
ATOM 2489 C C . LEU B 2 153 ? -17.059 54.872 67.221 1.00 19.15 153 LEU B C 1
ATOM 2490 O O . LEU B 2 153 ? -17.056 55.802 66.401 1.00 20.07 153 LEU B O 1
ATOM 2495 N N . ASP B 2 154 ? -16.901 55.079 68.529 1.00 17.94 154 ASP B N 1
ATOM 2496 C CA . ASP B 2 154 ? -16.699 56.431 69.059 1.00 20.20 154 ASP B CA 1
ATOM 2497 C C . ASP B 2 154 ? -15.375 56.979 68.539 1.00 22.86 154 ASP B C 1
ATOM 2498 O O . ASP B 2 154 ? -15.243 58.178 68.279 1.00 23.23 154 ASP B O 1
ATOM 2503 N N . TYR B 2 155 ? -14.394 56.091 68.404 1.00 20.53 155 TYR B N 1
ATOM 2504 C CA . TYR B 2 155 ? -13.067 56.480 67.928 1.00 20.68 155 TYR B CA 1
ATOM 2505 C C . TYR B 2 155 ? -13.153 57.056 66.523 1.00 21.14 155 TYR B C 1
ATOM 2506 O O . TYR B 2 155 ? -12.542 58.090 66.230 1.00 24.37 155 TYR B O 1
ATOM 2515 N N . ILE B 2 156 ? -13.914 56.393 65.656 1.00 23.40 156 ILE B N 1
ATOM 2516 C CA . ILE B 2 156 ? -14.101 56.880 64.293 1.00 21.04 156 ILE B CA 1
ATOM 2517 C C . ILE B 2 156 ? -14.762 58.264 64.318 1.00 25.35 156 ILE B C 1
ATOM 2518 O O . ILE B 2 156 ? -14.335 59.180 63.609 1.00 23.17 156 ILE B O 1
ATOM 2523 N N . CYS B 2 157 ? -15.784 58.420 65.159 1.00 22.61 157 CYS B N 1
ATOM 2524 C CA . CYS B 2 157 ? -16.487 59.697 65.276 1.00 23.51 157 CYS B CA 1
ATOM 2525 C C . CYS B 2 157 ? -15.567 60.822 65.733 1.00 26.33 157 CYS B C 1
ATOM 2526 O O . CYS B 2 157 ? -15.623 61.932 65.204 1.00 25.42 157 CYS B O 1
ATOM 2529 N N A SER B 2 158 ? -14.727 60.535 66.721 0.50 24.24 158 SER B N 1
ATOM 2530 N N B SER B 2 158 ? -14.722 60.544 66.719 0.50 24.36 158 SER B N 1
ATOM 2531 C CA A SER B 2 158 ? -13.806 61.542 67.237 0.50 28.34 158 SER B CA 1
ATOM 2532 C CA B SER B 2 158 ? -13.821 61.573 67.228 0.50 28.00 158 SER B CA 1
ATOM 2533 C C A SER B 2 158 ? -12.814 61.942 66.157 0.50 26.90 158 SER B C 1
ATOM 2534 C C B SER B 2 158 ? -12.790 61.941 66.170 0.50 26.97 158 SER B C 1
ATOM 2535 O O A SER B 2 158 ? -12.414 63.101 66.066 0.50 29.82 158 SER B O 1
ATOM 2536 O O B SER B 2 158 ? -12.336 63.082 66.109 0.50 30.04 158 SER B O 1
ATOM 2541 N N . GLY B 2 159 ? -12.437 60.972 65.331 1.00 25.83 159 GLY B N 1
ATOM 2542 C CA . GLY B 2 159 ? -11.488 61.202 64.255 1.00 26.78 159 GLY B CA 1
ATOM 2543 C C . GLY B 2 159 ? -12.043 62.053 63.125 1.00 32.52 159 GLY B C 1
ATOM 2544 O O . GLY B 2 159 ? -11.282 62.677 62.383 1.00 35.75 159 GLY B O 1
ATOM 2545 N N . LEU B 2 160 ? -13.368 62.077 62.992 1.00 27.51 160 LEU B N 1
ATOM 2546 C CA . LEU B 2 160 ? -14.030 62.882 61.967 1.00 34.55 160 LEU B CA 1
ATOM 2547 C C . LEU B 2 160 ? -14.292 64.304 62.431 1.00 43.22 160 LEU B C 1
ATOM 2548 O O . LEU B 2 160 ? -14.443 65.218 61.619 1.00 36.25 160 LEU B O 1
ATOM 2553 N N . SER B 2 161 ? -14.373 64.474 63.744 1.00 44.85 161 SER B N 1
ATOM 2554 C CA . SER B 2 161 ? -14.729 65.755 64.329 1.00 57.53 161 SER B CA 1
ATOM 2555 C C . SER B 2 161 ? -13.475 66.574 64.605 1.00 60.54 161 SER B C 1
ATOM 2556 O O . SER B 2 161 ? -12.351 66.104 64.414 1.00 61.50 161 SER B O 1
ATOM 2560 N N . SER C 1 2 ? -26.399 66.384 28.111 1.00 41.46 2 SER C N 1
ATOM 2561 C CA . SER C 1 2 ? -27.327 65.966 27.072 1.00 40.53 2 SER C CA 1
ATOM 2562 C C . SER C 1 2 ? -26.604 65.353 25.880 1.00 38.09 2 SER C C 1
ATOM 2563 O O . SER C 1 2 ? -25.421 65.012 25.949 1.00 43.03 2 SER C O 1
ATOM 2566 N N . VAL C 1 3 ? -27.331 65.225 24.780 1.00 30.97 3 VAL C N 1
ATOM 2567 C CA . VAL C 1 3 ? -26.753 64.819 23.506 1.00 24.89 3 VAL C CA 1
ATOM 2568 C C . VAL C 1 3 ? -25.476 65.620 23.150 1.00 33.77 3 VAL C C 1
ATOM 2569 O O . VAL C 1 3 ? -24.513 65.092 22.576 1.00 30.45 3 VAL C O 1
ATOM 2573 N N . VAL C 1 4 ? -25.475 66.902 23.496 1.00 33.64 4 VAL C N 1
ATOM 2574 C CA . VAL C 1 4 ? -24.339 67.761 23.171 1.00 29.62 4 VAL C CA 1
ATOM 2575 C C . VAL C 1 4 ? -23.094 67.372 23.988 1.00 28.59 4 VAL C C 1
ATOM 2576 O O . VAL C 1 4 ? -22.004 67.207 23.433 1.00 27.47 4 VAL C O 1
ATOM 2580 N N A SER C 1 5 ? -23.273 67.227 25.300 0.50 27.89 5 SER C N 1
ATOM 2581 N N B SER C 1 5 ? -23.261 67.210 25.296 0.50 27.99 5 SER C N 1
ATOM 2582 C CA A SER C 1 5 ? -22.195 66.816 26.201 0.50 28.63 5 SER C CA 1
ATOM 2583 C CA B SER C 1 5 ? -22.138 66.851 26.158 0.50 28.03 5 SER C CA 1
ATOM 2584 C C A SER C 1 5 ? -21.579 65.490 25.781 0.50 29.86 5 SER C C 1
ATOM 2585 C C B SER C 1 5 ? -21.571 65.474 25.812 0.50 29.91 5 SER C C 1
ATOM 2586 O O A SER C 1 5 ? -20.361 65.322 25.815 0.50 28.84 5 SER C O 1
ATOM 2587 O O B SER C 1 5 ? -20.364 65.259 25.914 0.50 28.75 5 SER C O 1
ATOM 2592 N N . GLN C 1 6 ? -22.433 64.548 25.395 1.00 30.67 6 GLN C N 1
ATOM 2593 C CA . GLN C 1 6 ? -21.976 63.222 24.982 1.00 31.66 6 GLN C CA 1
ATOM 2594 C C . GLN C 1 6 ? -21.025 63.301 23.796 1.00 30.52 6 GLN C C 1
ATOM 2595 O O . GLN C 1 6 ? -19.992 62.634 23.771 1.00 31.87 6 GLN C O 1
ATOM 2601 N N . VAL C 1 7 ? -21.370 64.122 22.810 1.00 32.27 7 VAL C N 1
ATOM 2602 C CA . VAL C 1 7 ? -20.497 64.321 21.662 1.00 30.72 7 VAL C CA 1
ATOM 2603 C C . VAL C 1 7 ? -19.163 64.935 22.099 1.00 26.36 7 VAL C C 1
ATOM 2604 O O . VAL C 1 7 ? -18.094 64.504 21.674 1.00 28.52 7 VAL C O 1
ATOM 2608 N N . ILE C 1 8 ? -19.235 65.933 22.970 1.00 27.41 8 ILE C N 1
ATOM 2609 C CA . ILE C 1 8 ? -18.036 66.646 23.399 1.00 26.32 8 ILE C CA 1
ATOM 2610 C C . ILE C 1 8 ? -17.092 65.721 24.169 1.00 31.17 8 ILE C C 1
ATOM 2611 O O . ILE C 1 8 ? -15.880 65.748 23.962 1.00 30.88 8 ILE C O 1
ATOM 2616 N N . LEU C 1 9 ? -17.655 64.872 25.024 1.00 29.70 9 LEU C N 1
ATOM 2617 C CA . LEU C 1 9 ? -16.838 63.932 25.786 1.00 28.58 9 LEU C CA 1
ATOM 2618 C C . LEU C 1 9 ? -16.132 62.942 24.870 1.00 29.63 9 LEU C C 1
ATOM 2619 O O . LEU C 1 9 ? -14.967 62.615 25.091 1.00 30.92 9 LEU C O 1
ATOM 2624 N N . GLN C 1 10 ? -16.820 62.487 23.825 1.00 30.55 10 GLN C N 1
ATOM 2625 C CA . GLN C 1 10 ? -16.201 61.592 22.846 1.00 32.95 10 GLN C CA 1
ATOM 2626 C C . GLN C 1 10 ? -15.085 62.295 22.084 1.00 33.44 10 GLN C C 1
ATOM 2627 O O . GLN C 1 10 ? -14.017 61.725 21.845 1.00 32.83 10 GLN C O 1
ATOM 2633 N N . ALA C 1 11 ? -15.340 63.535 21.685 1.00 28.69 11 ALA C N 1
ATOM 2634 C CA . ALA C 1 11 ? -14.332 64.289 20.951 1.00 29.29 11 ALA C CA 1
ATOM 2635 C C . ALA C 1 11 ? -13.105 64.531 21.825 1.00 26.22 11 ALA C C 1
ATOM 2636 O O . ALA C 1 11 ? -11.968 64.382 21.375 1.00 29.79 11 ALA C O 1
ATOM 2638 N N . ASP C 1 12 ? -13.343 64.897 23.079 1.00 28.21 12 ASP C N 1
ATOM 2639 C CA . ASP C 1 12 ? -12.239 65.207 23.976 1.00 30.15 12 ASP C CA 1
ATOM 2640 C C . ASP C 1 12 ? -11.387 63.964 24.219 1.00 31.45 12 ASP C C 1
ATOM 2641 O O . ASP C 1 12 ? -10.157 64.030 24.236 1.00 32.58 12 ASP C O 1
ATOM 2646 N N . ASP C 1 13 ? -12.060 62.830 24.387 1.00 33.45 13 ASP C N 1
ATOM 2647 C CA . ASP C 1 13 ? -11.385 61.545 24.533 1.00 38.85 13 ASP C CA 1
ATOM 2648 C C . ASP C 1 13 ? -10.425 61.281 23.376 1.00 41.37 13 ASP C C 1
ATOM 2649 O O . ASP C 1 13 ? -9.354 60.704 23.562 1.00 43.55 13 ASP C O 1
ATOM 2654 N N . GLN C 1 14 ? -10.802 61.727 22.182 1.00 34.62 14 GLN C N 1
ATOM 2655 C CA . GLN C 1 14 ? -9.991 61.486 21.001 1.00 35.66 14 GLN C CA 1
ATOM 2656 C C . GLN C 1 14 ? -9.168 62.711 20.599 1.00 32.39 14 GLN C C 1
ATOM 2657 O O . GLN C 1 14 ? -8.601 62.741 19.515 1.00 32.79 14 GLN C O 1
ATOM 2663 N N . LEU C 1 15 ? -9.116 63.715 21.473 1.00 35.80 15 LEU C N 1
ATOM 2664 C CA . LEU C 1 15 ? -8.265 64.895 21.261 1.00 32.90 15 LEU C CA 1
ATOM 2665 C C . LEU C 1 15 ? -8.583 65.608 19.948 1.00 27.96 15 LEU C C 1
ATOM 2666 O O . LEU C 1 15 ? -7.686 66.055 19.245 1.00 30.46 15 LEU C O 1
ATOM 2671 N N . ARG C 1 16 ? -9.866 65.719 19.628 1.00 32.76 16 ARG C N 1
ATOM 2672 C CA . ARG C 1 16 ? -10.272 66.214 18.323 1.00 33.22 16 ARG C CA 1
ATOM 2673 C C . ARG C 1 16 ? -11.491 67.124 18.417 1.00 25.46 16 ARG C C 1
ATOM 2674 O O . ARG C 1 16 ? -12.145 67.190 19.450 1.00 24.49 16 ARG C O 1
ATOM 2682 N N . TYR C 1 17 ? -11.789 67.830 17.328 1.00 28.78 17 TYR C N 1
ATOM 2683 C CA . TYR C 1 17 ? -13.060 68.545 17.229 1.00 24.57 17 TYR C CA 1
ATOM 2684 C C . TYR C 1 17 ? -14.174 67.554 16.918 1.00 28.85 17 TYR C C 1
ATOM 2685 O O . TYR C 1 17 ? -13.900 66.473 16.406 1.00 29.30 17 TYR C O 1
ATOM 2694 N N . PRO C 1 18 ? -15.429 67.914 17.218 1.00 26.46 18 PRO C N 1
ATOM 2695 C CA . PRO C 1 18 ? -16.525 67.044 16.783 1.00 28.76 18 PRO C CA 1
ATOM 2696 C C . PRO C 1 18 ? -16.518 66.879 15.268 1.00 30.54 18 PRO C C 1
ATOM 2697 O O . PRO C 1 18 ? -16.105 67.785 14.548 1.00 29.52 18 PRO C O 1
ATOM 2701 N N . THR C 1 19 ? -16.941 65.715 14.791 1.00 33.33 19 THR C N 1
ATOM 2702 C CA . THR C 1 19 ? -16.974 65.452 13.359 1.00 33.96 19 THR C CA 1
ATOM 2703 C C . THR C 1 19 ? -18.178 66.130 12.727 1.00 29.11 19 THR C C 1
ATOM 2704 O O . THR C 1 19 ? -19.103 66.538 13.432 1.00 31.45 19 THR C O 1
ATOM 2708 N N . SER C 1 20 ? -18.180 66.228 11.401 1.00 33.93 20 SER C N 1
ATOM 2709 C CA . SER C 1 20 ? -19.325 66.782 10.687 1.00 40.47 20 SER C CA 1
ATOM 2710 C C . SER C 1 20 ? -20.587 65.981 11.012 1.00 34.97 20 SER C C 1
ATOM 2711 O O . SER C 1 20 ? -21.657 66.550 11.208 1.00 37.68 20 SER C O 1
ATOM 2714 N N . GLY C 1 21 ? -20.449 64.662 11.101 1.00 35.49 21 GLY C N 1
ATOM 2715 C CA . GLY C 1 21 ? -21.564 63.805 11.482 1.00 37.03 21 GLY C CA 1
ATOM 2716 C C . GLY C 1 21 ? -22.086 64.077 12.878 1.00 42.23 21 GLY C C 1
ATOM 2717 O O . GLY C 1 21 ? -23.297 64.121 13.098 1.00 39.25 21 GLY C O 1
ATOM 2718 N N . GLU C 1 22 ? -21.174 64.259 13.830 1.00 35.80 22 GLU C N 1
ATOM 2719 C CA . GLU C 1 22 ? -21.568 64.549 15.204 1.00 37.15 22 GLU C CA 1
ATOM 2720 C C . GLU C 1 22 ? -22.259 65.905 15.302 1.00 32.28 22 GLU C C 1
ATOM 2721 O O . GLU C 1 22 ? -23.197 66.072 16.078 1.00 33.15 22 GLU C O 1
ATOM 2727 N N . LEU C 1 23 ? -21.781 66.868 14.520 1.00 31.94 23 LEU C N 1
ATOM 2728 C CA . LEU C 1 23 ? -22.373 68.200 14.508 1.00 30.49 23 LEU C CA 1
ATOM 2729 C C . LEU C 1 23 ? -23.779 68.182 13.889 1.00 32.84 23 LEU C C 1
ATOM 2730 O O . LEU C 1 23 ? -24.674 68.878 14.359 1.00 33.32 23 LEU C O 1
ATOM 2735 N N . LYS C 1 24 ? -23.969 67.382 12.842 1.00 34.55 24 LYS C N 1
ATOM 2736 C CA . LYS C 1 24 ? -25.291 67.216 12.234 1.00 37.07 24 LYS C CA 1
ATOM 2737 C C . LYS C 1 24 ? -26.278 66.610 13.224 1.00 35.33 24 LYS C C 1
ATOM 2738 O O . LYS C 1 24 ? -27.456 66.962 13.237 1.00 39.57 24 LYS C O 1
ATOM 2744 N N . GLY C 1 25 ? -25.788 65.690 14.050 1.00 36.74 25 GLY C N 1
ATOM 2745 C CA . GLY C 1 25 ? -26.596 65.073 15.080 1.00 33.45 25 GLY C CA 1
ATOM 2746 C C . GLY C 1 25 ? -27.018 66.063 16.143 1.00 33.90 25 GLY C C 1
ATOM 2747 O O . GLY C 1 25 ? -28.149 66.023 16.635 1.00 34.18 25 GLY C O 1
ATOM 2748 N N . ILE C 1 26 ? -26.100 66.950 16.508 1.00 29.76 26 ILE C N 1
ATOM 2749 C CA . ILE C 1 26 ? -26.403 68.009 17.460 1.00 30.23 26 ILE C CA 1
ATOM 2750 C C . ILE C 1 26 ? -27.443 68.967 16.873 1.00 30.15 26 ILE C C 1
ATOM 2751 O O . ILE C 1 26 ? -28.413 69.321 17.546 1.00 29.75 26 ILE C O 1
ATOM 2756 N N . GLN C 1 27 ? -27.248 69.377 15.625 1.00 32.94 27 GLN C N 1
ATOM 2757 C CA A GLN C 1 27 ? -28.180 70.278 14.948 0.70 38.43 27 GLN C CA 1
ATOM 2758 C CA B GLN C 1 27 ? -28.202 70.289 15.005 0.30 37.98 27 GLN C CA 1
ATOM 2759 C C . GLN C 1 27 ? -29.590 69.675 14.953 1.00 41.28 27 GLN C C 1
ATOM 2760 O O . GLN C 1 27 ? -30.575 70.349 15.257 1.00 42.86 27 GLN C O 1
ATOM 2771 N N . ALA C 1 28 ? -29.673 68.395 14.605 1.00 38.71 28 ALA C N 1
ATOM 2772 C CA . ALA C 1 28 ? -30.958 67.709 14.565 1.00 46.02 28 ALA C CA 1
ATOM 2773 C C . ALA C 1 28 ? -31.615 67.662 15.946 1.00 44.65 28 ALA C C 1
ATOM 2774 O O . ALA C 1 28 ? -32.821 67.862 16.069 1.00 48.81 28 ALA C O 1
ATOM 2776 N N . PHE C 1 29 ? -30.829 67.402 16.985 1.00 34.76 29 PHE C N 1
ATOM 2777 C CA . PHE C 1 29 ? -31.368 67.381 18.337 1.00 34.01 29 PHE C CA 1
ATOM 2778 C C . PHE C 1 29 ? -31.915 68.746 18.737 1.00 32.54 29 PHE C C 1
ATOM 2779 O O . PHE C 1 29 ? -33.010 68.848 19.284 1.00 34.52 29 PHE C O 1
ATOM 2787 N N . LEU C 1 30 ? -31.159 69.799 18.454 1.00 30.93 30 LEU C N 1
ATOM 2788 C CA . LEU C 1 30 ? -31.527 71.114 18.960 1.00 35.58 30 LEU C CA 1
ATOM 2789 C C . LEU C 1 30 ? -32.772 71.684 18.252 1.00 42.24 30 LEU C C 1
ATOM 2790 O O . LEU C 1 30 ? -33.445 72.549 18.807 1.00 54.50 30 LEU C O 1
ATOM 2795 N N . THR C 1 31 ? -33.099 71.194 17.055 1.00 34.57 31 THR C N 1
ATOM 2796 C CA . THR C 1 31 ? -34.331 71.642 16.390 1.00 35.21 31 THR C CA 1
ATOM 2797 C C . THR C 1 31 ? -35.581 70.957 16.941 1.00 38.19 31 THR C C 1
ATOM 2798 O O . THR C 1 31 ? -36.699 71.332 16.589 1.00 38.05 31 THR C O 1
ATOM 2802 N N . THR C 1 32 ? -35.397 69.952 17.792 1.00 35.94 32 THR C N 1
ATOM 2803 C CA . THR C 1 32 ? -36.532 69.229 18.355 1.00 33.67 32 THR C CA 1
ATOM 2804 C C . THR C 1 32 ? -36.877 69.727 19.753 1.00 37.73 32 THR C C 1
ATOM 2805 O O . THR C 1 32 ? -37.608 69.069 20.483 1.00 32.72 32 THR C O 1
ATOM 2809 N N . GLY C 1 33 ? -36.354 70.893 20.117 1.00 38.84 33 GLY C N 1
ATOM 2810 C CA . GLY C 1 33 ? -36.548 71.430 21.453 1.00 38.11 33 GLY C CA 1
ATOM 2811 C C . GLY C 1 33 ? -37.992 71.718 21.819 1.00 40.99 33 GLY C C 1
ATOM 2812 O O . GLY C 1 33 ? -38.432 71.389 22.922 1.00 38.42 33 GLY C O 1
ATOM 2813 N N . ALA C 1 34 ? -38.736 72.325 20.899 1.00 38.17 34 ALA C N 1
ATOM 2814 C CA . ALA C 1 34 ? -40.104 72.740 21.191 1.00 37.77 34 ALA C CA 1
ATOM 2815 C C . ALA C 1 34 ? -40.990 71.546 21.558 1.00 40.39 34 ALA C C 1
ATOM 2816 O O . ALA C 1 34 ? -41.813 71.640 22.469 1.00 40.59 34 ALA C O 1
ATOM 2818 N N . GLN C 1 35 ? -40.812 70.427 20.858 1.00 34.97 35 GLN C N 1
ATOM 2819 C CA . GLN C 1 35 ? -41.555 69.202 21.162 1.00 37.24 35 GLN C CA 1
ATOM 2820 C C . GLN C 1 35 ? -41.257 68.700 22.573 1.00 33.74 35 GLN C C 1
ATOM 2821 O O . GLN C 1 35 ? -42.156 68.277 23.300 1.00 34.43 35 GLN C O 1
ATOM 2827 N N . ARG C 1 36 ? -39.986 68.744 22.952 1.00 29.25 36 ARG C N 1
ATOM 2828 C CA . ARG C 1 36 ? -39.564 68.202 24.239 1.00 30.65 36 ARG C CA 1
ATOM 2829 C C . ARG C 1 36 ? -40.105 69.040 25.380 1.00 30.21 36 ARG C C 1
ATOM 2830 O O . ARG C 1 36 ? -40.507 68.515 26.417 1.00 28.21 36 ARG C O 1
ATOM 2838 N N . ILE C 1 37 ? -40.113 70.350 25.181 1.00 29.51 37 ILE C N 1
ATOM 2839 C CA . ILE C 1 37 ? -40.675 71.251 26.171 1.00 32.05 37 ILE C CA 1
ATOM 2840 C C . ILE C 1 37 ? -42.189 71.032 26.315 1.00 29.99 37 ILE C C 1
ATOM 2841 O O . ILE C 1 37 ? -42.716 71.032 27.432 1.00 29.18 37 ILE C O 1
ATOM 2846 N N . ARG C 1 38 ? -42.882 70.816 25.199 1.00 28.53 38 ARG C N 1
ATOM 2847 C CA . ARG C 1 38 ? -44.317 70.526 25.257 1.00 32.72 38 ARG C CA 1
ATOM 2848 C C . ARG C 1 38 ? -44.602 69.248 26.056 1.00 32.54 38 ARG C C 1
ATOM 2849 O O . ARG C 1 38 ? -45.531 69.200 26.859 1.00 32.39 38 ARG C O 1
ATOM 2857 N N . ILE C 1 39 ? -43.796 68.217 25.838 1.00 28.65 39 ILE C N 1
ATOM 2858 C CA . ILE C 1 39 ? -43.967 66.967 26.571 1.00 27.95 39 ILE C CA 1
ATOM 2859 C C . ILE C 1 39 ? -43.703 67.177 28.060 1.00 29.39 39 ILE C C 1
ATOM 2860 O O . ILE C 1 39 ? -44.469 66.712 28.903 1.00 26.89 39 ILE C O 1
ATOM 2865 N N . ALA C 1 40 ? -42.622 67.887 28.380 1.00 28.33 40 ALA C N 1
ATOM 2866 C CA . ALA C 1 40 ? -42.253 68.089 29.776 1.00 28.17 40 ALA C CA 1
ATOM 2867 C C . ALA C 1 40 ? -43.348 68.851 30.510 1.00 27.03 40 ALA C C 1
ATOM 2868 O O . ALA C 1 40 ? -43.706 68.503 31.636 1.00 27.68 40 ALA C O 1
ATOM 2870 N N . GLU C 1 41 ? -43.899 69.875 29.868 1.00 25.43 41 GLU C N 1
ATOM 2871 C CA . GLU C 1 41 ? -44.922 70.677 30.530 1.00 26.97 41 GLU C CA 1
ATOM 2872 C C . GLU C 1 41 ? -46.241 69.918 30.676 1.00 32.23 41 GLU C C 1
ATOM 2873 O O . GLU C 1 41 ? -46.952 70.098 31.665 1.00 33.47 41 GLU C O 1
ATOM 2879 N N . THR C 1 42 ? -46.566 69.062 29.710 1.00 31.71 42 THR C N 1
ATOM 2880 C CA . THR C 1 42 ? -47.786 68.262 29.810 1.00 31.62 42 THR C CA 1
ATOM 2881 C C . THR C 1 42 ? -47.704 67.265 30.959 1.00 27.99 42 THR C C 1
ATOM 2882 O O . THR C 1 42 ? -48.663 67.102 31.712 1.00 30.07 42 THR C O 1
ATOM 2886 N N . LEU C 1 43 ? -46.558 66.610 31.111 1.00 28.21 43 LEU C N 1
ATOM 2887 C CA . LEU C 1 43 ? -46.403 65.650 32.191 1.00 26.35 43 LEU C CA 1
ATOM 2888 C C . LEU C 1 43 ? -46.392 66.362 33.542 1.00 28.76 43 LEU C C 1
ATOM 2889 O O . LEU C 1 43 ? -47.007 65.893 34.496 1.00 26.64 43 LEU C O 1
ATOM 2894 N N . ALA C 1 44 ? -45.705 67.502 33.618 1.00 30.38 44 ALA C N 1
ATOM 2895 C CA . ALA C 1 44 ? -45.666 68.273 34.860 1.00 30.54 44 ALA C CA 1
ATOM 2896 C C . ALA C 1 44 ? -47.070 68.727 35.276 1.00 29.26 44 ALA C C 1
ATOM 2897 O O . ALA C 1 44 ? -47.457 68.589 36.438 1.00 30.31 44 ALA C O 1
ATOM 2899 N N . GLU C 1 45 ? -47.833 69.258 34.325 1.00 28.97 45 GLU C N 1
ATOM 2900 C CA . GLU C 1 45 ? -49.179 69.760 34.604 1.00 28.31 45 GLU C CA 1
ATOM 2901 C C . GLU C 1 45 ? -50.120 68.671 35.070 1.00 31.69 45 GLU C C 1
ATOM 2902 O O . GLU C 1 45 ? -51.069 68.927 35.812 1.00 34.65 45 GLU C O 1
ATOM 2908 N N . ASN C 1 46 ? -49.869 67.455 34.611 1.00 29.18 46 ASN C N 1
ATOM 2909 C CA . ASN C 1 46 ? -50.773 66.355 34.901 1.00 29.47 46 ASN C CA 1
ATOM 2910 C C . ASN C 1 46 ? -50.216 65.376 35.918 1.00 31.90 46 ASN C C 1
ATOM 2911 O O . ASN C 1 46 ? -50.683 64.240 35.996 1.00 29.26 46 ASN C O 1
ATOM 2916 N N . GLU C 1 47 ? -49.226 65.809 36.701 1.00 26.32 47 GLU C N 1
ATOM 2917 C CA . GLU C 1 47 ? -48.572 64.900 37.645 1.00 25.42 47 GLU C CA 1
ATOM 2918 C C . GLU C 1 47 ? -49.538 64.207 38.602 1.00 27.22 47 GLU C C 1
ATOM 2919 O O . GLU C 1 47 ? -49.469 62.988 38.791 1.00 24.16 47 GLU C O 1
ATOM 2925 N N . LYS C 1 48 ? -50.430 64.974 39.214 1.00 26.15 48 LYS C N 1
ATOM 2926 C CA . LYS C 1 48 ? -51.305 64.400 40.229 1.00 25.25 48 LYS C CA 1
ATOM 2927 C C . LYS C 1 48 ? -52.205 63.330 39.622 1.00 27.93 48 LYS C C 1
ATOM 2928 O O . LYS C 1 48 ? -52.374 62.246 40.195 1.00 28.95 48 LYS C O 1
ATOM 2934 N N . LYS C 1 49 ? -52.760 63.639 38.453 1.00 30.27 49 LYS C N 1
ATOM 2935 C CA . LYS C 1 49 ? -53.632 62.720 37.730 1.00 32.70 49 LYS C CA 1
ATOM 2936 C C . LYS C 1 49 ? -52.885 61.453 37.307 1.00 30.99 49 LYS C C 1
ATOM 2937 O O . LYS C 1 49 ? -53.391 60.340 37.462 1.00 28.67 49 LYS C O 1
ATOM 2943 N N . ILE C 1 50 ? -51.681 61.636 36.773 1.00 27.08 50 ILE C N 1
ATOM 2944 C CA . ILE C 1 50 ? -50.855 60.523 36.318 1.00 24.96 50 ILE C CA 1
ATOM 2945 C C . ILE C 1 50 ? -50.465 59.603 37.468 1.00 24.89 50 ILE C C 1
ATOM 2946 O O . ILE C 1 50 ? -50.620 58.386 37.377 1.00 24.49 50 ILE C O 1
ATOM 2951 N N . VAL C 1 51 ? -49.984 60.183 38.561 1.00 20.79 51 VAL C N 1
ATOM 2952 C CA . VAL C 1 51 ? -49.600 59.383 39.727 1.00 22.08 51 VAL C CA 1
ATOM 2953 C C . VAL C 1 51 ? -50.823 58.668 40.336 1.00 24.79 51 VAL C C 1
ATOM 2954 O O . VAL C 1 51 ? -50.729 57.505 40.753 1.00 23.76 51 VAL C O 1
ATOM 2958 N N . ASP C 1 52 ? -51.977 59.328 40.356 1.00 23.52 52 ASP C N 1
ATOM 2959 C CA . ASP C 1 52 ? -53.167 58.693 40.914 1.00 24.30 52 ASP C CA 1
ATOM 2960 C C . ASP C 1 52 ? -53.602 57.473 40.097 1.00 28.02 52 ASP C C 1
ATOM 2961 O O . ASP C 1 52 ? -53.927 56.418 40.658 1.00 27.48 52 ASP C O 1
ATOM 2966 N N . GLN C 1 53 ? -53.622 57.613 38.775 1.00 25.74 53 GLN C N 1
ATOM 2967 C CA . GLN C 1 53 ? -53.965 56.488 37.916 1.00 28.46 53 GLN C CA 1
ATOM 2968 C C . GLN C 1 53 ? -52.978 55.348 38.113 1.00 27.47 53 GLN C C 1
ATOM 2969 O O . GLN C 1 53 ? -53.376 54.187 38.206 1.00 27.18 53 GLN C O 1
ATOM 2975 N N . ALA C 1 54 ? -51.694 55.694 38.171 1.00 24.33 54 ALA C N 1
ATOM 2976 C CA . ALA C 1 54 ? -50.624 54.712 38.316 1.00 21.64 54 ALA C CA 1
ATOM 2977 C C . ALA C 1 54 ? -50.721 53.960 39.646 1.00 25.33 54 ALA C C 1
ATOM 2978 O O . ALA C 1 54 ? -50.697 52.727 39.666 1.00 22.77 54 ALA C O 1
ATOM 2980 N N . GLN C 1 55 ? -50.856 54.684 40.753 1.00 21.20 55 GLN C N 1
ATOM 2981 C CA . GLN C 1 55 ? -50.898 54.008 42.053 1.00 21.96 55 GLN C CA 1
ATOM 2982 C C . GLN C 1 55 ? -52.144 53.138 42.186 1.00 21.79 55 GLN C C 1
ATOM 2983 O O . GLN C 1 55 ? -52.098 52.061 42.794 1.00 22.26 55 GLN C O 1
ATOM 2989 N N . LYS C 1 56 ? -53.260 53.571 41.605 1.00 21.13 56 LYS C N 1
ATOM 2990 C CA . LYS C 1 56 ? -54.458 52.739 41.628 1.00 21.22 56 LYS C CA 1
ATOM 2991 C C . LYS C 1 56 ? -54.206 51.388 40.954 1.00 27.10 56 LYS C C 1
ATOM 2992 O O . LYS C 1 56 ? -54.587 50.343 41.485 1.00 26.64 56 LYS C O 1
ATOM 2998 N N . GLN C 1 57 ? -53.545 51.403 39.801 1.00 24.09 57 GLN C N 1
ATOM 2999 C CA . GLN C 1 57 ? -53.261 50.154 39.101 1.00 24.43 57 GLN C CA 1
ATOM 3000 C C . GLN C 1 57 ? -52.223 49.330 39.863 1.00 22.88 57 GLN C C 1
ATOM 3001 O O . GLN C 1 57 ? -52.346 48.107 39.957 1.00 24.73 57 GLN C O 1
ATOM 3007 N N . LEU C 1 58 ? -51.195 50.001 40.382 1.00 18.33 58 LEU C N 1
ATOM 3008 C CA . LEU C 1 58 ? -50.133 49.326 41.133 1.00 21.27 58 LEU C CA 1
ATOM 3009 C C . LEU C 1 58 ? -50.680 48.508 42.306 1.00 27.07 58 LEU C C 1
ATOM 3010 O O . LEU C 1 58 ? -50.351 47.327 42.471 1.00 21.28 58 LEU C O 1
ATOM 3015 N N . PHE C 1 59 ? -51.505 49.142 43.128 1.00 21.18 59 PHE C N 1
ATOM 3016 C CA . PHE C 1 59 ? -51.943 48.482 44.352 1.00 21.63 59 PHE C CA 1
ATOM 3017 C C . PHE C 1 59 ? -53.151 47.581 44.114 1.00 22.63 59 PHE C C 1
ATOM 3018 O O . PHE C 1 59 ? -53.505 46.783 44.978 1.00 22.23 59 PHE C O 1
ATOM 3026 N N . LYS C 1 60 ? -53.754 47.656 42.929 1.00 21.28 60 LYS C N 1
ATOM 3027 C CA . LYS C 1 60 ? -54.693 46.606 42.541 1.00 24.15 60 LYS C CA 1
ATOM 3028 C C . LYS C 1 60 ? -53.941 45.301 42.262 1.00 23.77 60 LYS C C 1
ATOM 3029 O O . LYS C 1 60 ? -54.436 44.203 42.551 1.00 24.38 60 LYS C O 1
ATOM 3035 N N . LYS C 1 61 ? -52.754 45.428 41.675 1.00 24.56 61 LYS C N 1
ATOM 3036 C CA . LYS C 1 61 ? -51.918 44.276 41.343 1.00 25.12 61 LYS C CA 1
ATOM 3037 C C . LYS C 1 61 ? -51.221 43.741 42.582 1.00 25.27 61 LYS C C 1
ATOM 3038 O O . LYS C 1 61 ? -51.091 42.522 42.756 1.00 25.36 61 LYS C O 1
ATOM 3044 N N . HIS C 1 62 ? -50.779 44.666 43.433 1.00 20.34 62 HIS C N 1
ATOM 3045 C CA . HIS C 1 62 ? -50.008 44.343 44.633 1.00 19.32 62 HIS C CA 1
ATOM 3046 C C . HIS C 1 62 ? -50.642 44.861 45.935 1.00 19.47 62 HIS C C 1
ATOM 3047 O O . HIS C 1 62 ? -50.036 45.692 46.618 1.00 19.61 62 HIS C O 1
ATOM 3054 N N . PRO C 1 63 ? -51.837 44.363 46.299 1.00 19.00 63 PRO C N 1
ATOM 3055 C CA . PRO C 1 63 ? -52.460 44.832 47.546 1.00 18.26 63 PRO C CA 1
ATOM 3056 C C . PRO C 1 63 ? -51.633 44.461 48.764 1.00 17.95 63 PRO C C 1
ATOM 3057 O O . PRO C 1 63 ? -51.745 45.110 49.804 1.00 18.73 63 PRO C O 1
ATOM 3061 N N . GLU C 1 64 ? -50.796 43.438 48.628 1.00 19.58 64 GLU C N 1
ATOM 3062 C CA . GLU C 1 64 ? -49.985 42.993 49.759 1.00 19.45 64 GLU C CA 1
ATOM 3063 C C . GLU C 1 64 ? -49.001 44.083 50.200 1.00 18.64 64 GLU C C 1
ATOM 3064 O O . GLU C 1 64 ? -48.579 44.120 51.364 1.00 17.26 64 GLU C O 1
ATOM 3070 N N . TYR C 1 65 ? -48.638 44.989 49.291 1.00 18.28 65 TYR C N 1
ATOM 3071 C CA . TYR C 1 65 ? -47.739 46.077 49.685 1.00 17.05 65 TYR C CA 1
ATOM 3072 C C . TYR C 1 65 ? -48.363 47.004 50.738 1.00 16.71 65 TYR C C 1
ATOM 3073 O O . TYR C 1 65 ? -47.630 47.675 51.474 1.00 17.50 65 TYR C O 1
ATOM 3082 N N . ARG C 1 66 ? -49.695 47.057 50.803 1.00 15.34 66 ARG C N 1
ATOM 3083 C CA . ARG C 1 66 ? -50.374 47.916 51.779 1.00 16.58 66 ARG C CA 1
ATOM 3084 C C . ARG C 1 66 ? -51.054 47.092 52.880 1.00 17.63 66 ARG C C 1
ATOM 3085 O O . ARG C 1 66 ? -51.822 47.622 53.676 1.00 18.76 66 ARG C O 1
ATOM 3093 N N . ALA C 1 67 ? -50.771 45.796 52.912 1.00 19.24 67 ALA C N 1
ATOM 3094 C CA . ALA C 1 67 ? -51.255 44.932 53.997 1.00 17.82 67 ALA C CA 1
ATOM 3095 C C . ALA C 1 67 ? -50.208 44.899 55.108 1.00 19.80 67 ALA C C 1
ATOM 3096 O O . ALA C 1 67 ? -49.074 45.295 54.881 1.00 19.88 67 ALA C O 1
ATOM 3098 N N . PRO C 1 68 ? -50.576 44.434 56.320 1.00 20.94 68 PRO C N 1
ATOM 3099 C CA . PRO C 1 68 ? -49.548 44.403 57.371 1.00 21.08 68 PRO C CA 1
ATOM 3100 C C . PRO C 1 68 ? -48.300 43.647 56.945 1.00 23.12 68 PRO C C 1
ATOM 3101 O O . PRO C 1 68 ? -48.383 42.616 56.272 1.00 22.57 68 PRO C O 1
ATOM 3105 N N . GLY C 1 69 ? -47.141 44.184 57.302 1.00 24.76 69 GLY C N 1
ATOM 3106 C CA . GLY C 1 69 ? -45.885 43.583 56.891 1.00 28.23 69 GLY C CA 1
ATOM 3107 C C . GLY C 1 69 ? -45.451 44.055 55.513 1.00 26.48 69 GLY C C 1
ATOM 3108 O O . GLY C 1 69 ? -44.308 43.839 55.114 1.00 24.51 69 GLY C O 1
ATOM 3109 N N . GLY C 1 70 ? -46.362 44.696 54.782 1.00 20.26 70 GLY C N 1
ATOM 3110 C CA . GLY C 1 70 ? -46.025 45.234 53.468 1.00 19.88 70 GLY C CA 1
ATOM 3111 C C . GLY C 1 70 ? -45.228 46.516 53.597 1.00 16.39 70 GLY C C 1
ATOM 3112 O O . GLY C 1 70 ? -45.390 47.250 54.573 1.00 17.79 70 GLY C O 1
ATOM 3113 N N . ASN C 1 71 ? -44.391 46.815 52.600 1.00 14.59 71 ASN C N 1
ATOM 3114 C CA . ASN C 1 71 ? -43.475 47.953 52.706 1.00 17.07 71 ASN C CA 1
ATOM 3115 C C . ASN C 1 71 ? -44.211 49.291 52.715 1.00 16.52 71 ASN C C 1
ATOM 3116 O O . ASN C 1 71 ? -43.722 50.269 53.291 1.00 16.84 71 ASN C O 1
ATOM 3121 N N . ALA C 1 72 ? -45.404 49.324 52.115 1.00 14.57 72 ALA C N 1
ATOM 3122 C CA . ALA C 1 72 ? -46.177 50.556 52.020 1.00 16.12 72 ALA C CA 1
ATOM 3123 C C . ALA C 1 72 ? -47.370 50.550 52.972 1.00 19.76 72 ALA C C 1
ATOM 3124 O O . ALA C 1 72 ? -48.344 51.277 52.768 1.00 17.66 72 ALA C O 1
ATOM 3126 N N . TYR C 1 73 ? -47.300 49.711 54.003 1.00 15.42 73 TYR C N 1
ATOM 3127 C CA . TYR C 1 73 ? -48.373 49.636 54.995 1.00 16.36 73 TYR C CA 1
ATOM 3128 C C . TYR C 1 73 ? -48.445 50.940 55.772 1.00 17.91 73 TYR C C 1
ATOM 3129 O O . TYR C 1 73 ? -47.416 51.442 56.219 1.00 19.77 73 TYR C O 1
ATOM 3138 N N . GLY C 1 74 ? -49.654 51.472 55.947 1.00 17.77 74 GLY C N 1
ATOM 3139 C CA . GLY C 1 74 ? -49.833 52.699 56.702 1.00 20.33 74 GLY C CA 1
ATOM 3140 C C . GLY C 1 74 ? -49.655 53.969 55.879 1.00 22.97 74 GLY C C 1
ATOM 3141 O O . GLY C 1 74 ? -48.886 54.006 54.912 1.00 20.29 74 GLY C O 1
ATOM 3142 N N . GLN C 1 75 ? -50.359 55.021 56.279 1.00 19.38 75 GLN C N 1
ATOM 3143 C CA . GLN C 1 75 ? -50.373 56.273 55.520 1.00 20.71 75 GLN C CA 1
ATOM 3144 C C . GLN C 1 75 ? -49.012 56.908 55.251 1.00 21.42 75 GLN C C 1
ATOM 3145 O O . GLN C 1 75 ? -48.762 57.319 54.105 1.00 20.42 75 GLN C O 1
ATOM 3151 N N . ARG C 1 76 ? -48.129 57.042 56.252 1.00 23.75 76 ARG C N 1
ATOM 3152 C CA A ARG C 1 76 ? -46.857 57.725 56.000 0.70 24.49 76 ARG C CA 1
ATOM 3153 C CA B ARG C 1 76 ? -46.858 57.733 55.996 0.30 23.84 76 ARG C CA 1
ATOM 3154 C C . ARG C 1 76 ? -46.074 57.001 54.913 1.00 20.49 76 ARG C C 1
ATOM 3155 O O . ARG C 1 76 ? -45.465 57.628 54.048 1.00 20.06 76 ARG C O 1
ATOM 3170 N N . GLN C 1 77 ? -46.087 55.671 54.949 1.00 18.10 77 GLN C N 1
ATOM 3171 C CA A GLN C 1 77 ? -45.277 54.907 54.006 0.70 17.30 77 GLN C CA 1
ATOM 3172 C CA B GLN C 1 77 ? -45.267 54.922 54.005 0.30 17.42 77 GLN C CA 1
ATOM 3173 C C . GLN C 1 77 ? -45.900 54.952 52.612 1.00 18.45 77 GLN C C 1
ATOM 3174 O O . GLN C 1 77 ? -45.209 55.147 51.623 1.00 16.68 77 GLN C O 1
ATOM 3185 N N . TYR C 1 78 ? -47.217 54.781 52.543 1.00 16.64 78 TYR C N 1
ATOM 3186 C CA . TYR C 1 78 ? -47.922 54.886 51.258 1.00 14.01 78 TYR C CA 1
ATOM 3187 C C . TYR C 1 78 ? -47.693 56.253 50.612 1.00 14.80 78 TYR C C 1
ATOM 3188 O O . TYR C 1 78 ? -47.411 56.347 49.407 1.00 16.55 78 TYR C O 1
ATOM 3197 N N . ASN C 1 79 ? -47.787 57.312 51.405 1.00 15.83 79 ASN C N 1
ATOM 3198 C CA . ASN C 1 79 ? -47.554 58.652 50.874 1.00 16.93 79 ASN C CA 1
ATOM 3199 C C . ASN C 1 79 ? -46.129 58.819 50.367 1.00 21.17 79 ASN C C 1
ATOM 3200 O O . ASN C 1 79 ? -45.893 59.575 49.421 1.00 18.49 79 ASN C O 1
ATOM 3205 N N . GLN C 1 80 ? -45.176 58.120 50.976 1.00 15.36 80 GLN C N 1
ATOM 3206 C CA . GLN C 1 80 ? -43.792 58.228 50.497 1.00 15.81 80 GLN C CA 1
ATOM 3207 C C . GLN C 1 80 ? -43.637 57.509 49.157 1.00 16.81 80 GLN C C 1
ATOM 3208 O O . GLN C 1 80 ? -42.839 57.923 48.307 1.00 17.59 80 GLN C O 1
ATOM 3214 N N . CYS C 1 81 ? -44.402 56.439 48.949 1.00 16.49 81 CYS C N 1
ATOM 3215 C CA . CYS C 1 81 ? -44.422 55.811 47.629 1.00 17.10 81 CYS C CA 1
ATOM 3216 C C . CYS C 1 81 ? -44.935 56.783 46.562 1.00 18.68 81 CYS C C 1
ATOM 3217 O O . CYS C 1 81 ? -44.365 56.871 45.470 1.00 17.58 81 CYS C O 1
ATOM 3220 N N . LEU C 1 82 ? -46.018 57.489 46.864 1.00 16.27 82 LEU C N 1
ATOM 3221 C CA . LEU C 1 82 ? -46.564 58.463 45.909 1.00 17.36 82 LEU C CA 1
ATOM 3222 C C . LEU C 1 82 ? -45.550 59.574 45.633 1.00 18.20 82 LEU C C 1
ATOM 3223 O O . LEU C 1 82 ? -45.468 60.088 44.513 1.00 17.93 82 LEU C O 1
ATOM 3228 N N . ARG C 1 83 ? -44.807 59.951 46.670 1.00 15.70 83 ARG C N 1
ATOM 3229 C CA . ARG C 1 83 ? -43.724 60.931 46.544 1.00 20.46 83 ARG C CA 1
ATOM 3230 C C . ARG C 1 83 ? -42.694 60.432 45.533 1.00 18.42 83 ARG C C 1
ATOM 3231 O O . ARG C 1 83 ? -42.350 61.158 44.598 1.00 16.90 83 ARG C O 1
ATOM 3239 N N . ASP C 1 84 ? -42.203 59.206 45.727 1.00 15.93 84 ASP C N 1
ATOM 3240 C CA . ASP C 1 84 ? -41.250 58.593 44.793 1.00 17.48 84 ASP C CA 1
ATOM 3241 C C . ASP C 1 84 ? -41.793 58.561 43.364 1.00 17.25 84 ASP C C 1
ATOM 3242 O O . ASP C 1 84 ? -41.053 58.774 42.395 1.00 16.88 84 ASP C O 1
ATOM 3247 N N . TYR C 1 85 ? -43.072 58.234 43.231 1.00 17.36 85 TYR C N 1
ATOM 3248 C CA . TYR C 1 85 ? -43.712 58.215 41.916 1.00 19.90 85 TYR C CA 1
ATOM 3249 C C . TYR C 1 85 ? -43.563 59.567 41.192 1.00 19.96 85 TYR C C 1
ATOM 3250 O O . TYR C 1 85 ? -43.192 59.617 40.014 1.00 20.80 85 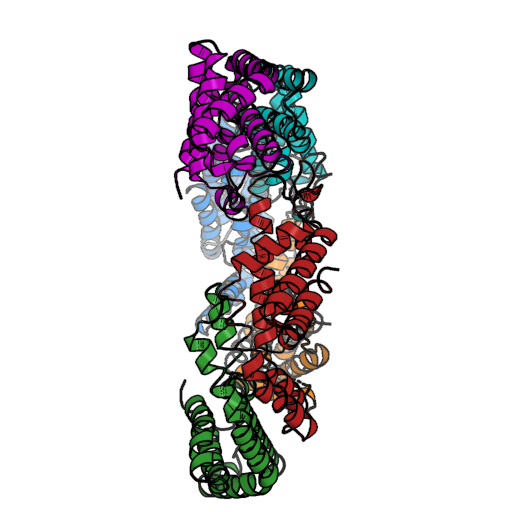TYR C O 1
ATOM 3259 N N . GLY C 1 86 ? -43.863 60.657 41.899 1.00 17.27 86 GLY C N 1
ATOM 3260 C CA . GLY C 1 86 ? -43.756 62.001 41.337 1.00 16.92 86 GLY C CA 1
ATOM 3261 C C . GLY C 1 86 ? -42.311 62.318 40.980 1.00 20.57 86 GLY C C 1
ATOM 3262 O O . GLY C 1 86 ? -42.045 62.984 39.982 1.00 20.59 86 GLY C O 1
ATOM 3263 N N . TRP C 1 87 ? -41.372 61.811 41.772 1.00 16.98 87 TRP C N 1
ATOM 3264 C CA . TRP C 1 87 ? -39.961 62.033 41.470 1.00 19.22 87 TRP C CA 1
ATOM 3265 C C . TRP C 1 87 ? -39.534 61.324 40.184 1.00 19.70 87 TRP C C 1
ATOM 3266 O O . TRP C 1 87 ? -38.791 61.909 39.389 1.00 18.56 87 TRP C O 1
ATOM 3277 N N . TYR C 1 88 ? -39.999 60.095 39.947 1.00 18.68 88 TYR C N 1
ATOM 3278 C CA . TYR C 1 88 ? -39.581 59.404 38.715 1.00 17.99 88 TYR C CA 1
ATOM 3279 C C . TYR C 1 88 ? -40.245 60.039 37.502 1.00 19.81 88 TYR C C 1
ATOM 3280 O O . TYR C 1 88 ? -39.634 60.107 36.431 1.00 20.48 88 TYR C O 1
ATOM 3289 N N . LEU C 1 89 ? -41.470 60.538 37.661 1.00 17.69 89 LEU C N 1
ATOM 3290 C CA . LEU C 1 89 ? -42.108 61.274 36.573 1.00 17.88 89 LEU C CA 1
ATOM 3291 C C . LEU C 1 89 ? -41.281 62.515 36.222 1.00 20.34 89 LEU C C 1
ATOM 3292 O O . LEU C 1 89 ? -41.073 62.829 35.049 1.00 20.25 89 LEU C O 1
ATOM 3297 N N . ARG C 1 90 ? -40.809 63.214 37.247 1.00 18.22 90 ARG C N 1
ATOM 3298 C CA . ARG C 1 90 ? -39.974 64.395 37.059 1.00 17.93 90 ARG C CA 1
ATOM 3299 C C . ARG C 1 90 ? -38.670 64.021 36.343 1.00 19.71 90 ARG C C 1
ATOM 3300 O O . ARG C 1 90 ? -38.241 64.714 35.420 1.00 21.77 90 ARG C O 1
ATOM 3308 N N . LEU C 1 91 ? -38.045 62.916 36.742 1.00 17.68 91 LEU C N 1
ATOM 3309 C CA . LEU C 1 91 ? -36.812 62.514 36.062 1.00 21.88 91 LEU C CA 1
ATOM 3310 C C . LEU C 1 91 ? -37.060 62.202 34.583 1.00 23.53 91 LEU C C 1
ATOM 3311 O O . LEU C 1 91 ? -36.222 62.508 33.731 1.00 20.85 91 LEU C O 1
ATOM 3316 N N . VAL C 1 92 ? -38.204 61.595 34.267 1.00 20.64 92 VAL C N 1
ATOM 3317 C CA . VAL C 1 92 ? -38.534 61.353 32.859 1.00 20.76 92 VAL C CA 1
ATOM 3318 C C . VAL C 1 92 ? -38.606 62.660 32.072 1.00 24.25 92 VAL C C 1
ATOM 3319 O O . VAL C 1 92 ? -38.136 62.718 30.929 1.00 24.20 92 VAL C O 1
ATOM 3323 N N . THR C 1 93 ? -39.178 63.714 32.652 1.00 20.79 93 THR C N 1
ATOM 3324 C CA . THR C 1 93 ? -39.198 64.981 31.917 1.00 20.48 93 THR C CA 1
ATOM 3325 C C . THR C 1 93 ? -37.769 65.489 31.680 1.00 21.55 93 THR C C 1
ATOM 3326 O O . THR C 1 93 ? -37.489 66.068 30.625 1.00 22.58 93 THR C O 1
ATOM 3330 N N . TYR C 1 94 ? -36.867 65.271 32.636 1.00 19.33 94 TYR C N 1
ATOM 3331 C CA . TYR C 1 94 ? -35.462 65.676 32.429 1.00 20.77 94 TYR C CA 1
ATOM 3332 C C . TYR C 1 94 ? -34.845 64.924 31.255 1.00 24.38 94 TYR C C 1
ATOM 3333 O O . TYR C 1 94 ? -34.143 65.518 30.422 1.00 22.66 94 TYR C O 1
ATOM 3342 N N . GLY C 1 95 ? -35.097 63.614 31.198 1.00 23.92 95 GLY C N 1
ATOM 3343 C CA . GLY C 1 95 ? -34.593 62.779 30.117 1.00 24.76 95 GLY C CA 1
ATOM 3344 C C . GLY C 1 95 ? -35.073 63.236 28.751 1.00 27.05 95 GLY C C 1
ATOM 3345 O O . GLY C 1 95 ? -34.285 63.323 27.803 1.00 26.45 95 GLY C O 1
ATOM 3346 N N . VAL C 1 96 ? -36.366 63.532 28.652 1.00 21.82 96 VAL C N 1
ATOM 3347 C CA . VAL C 1 96 ? -36.957 64.007 27.398 1.00 23.19 96 VAL C CA 1
ATOM 3348 C C . VAL C 1 96 ? -36.298 65.317 26.951 1.00 25.45 96 VAL C C 1
ATOM 3349 O O . VAL C 1 96 ? -35.957 65.480 25.779 1.00 25.54 96 VAL C O 1
ATOM 3353 N N . LEU C 1 97 ? -36.081 66.232 27.894 1.00 23.69 97 LEU C N 1
ATOM 3354 C CA . LEU C 1 97 ? -35.464 67.522 27.571 1.00 25.88 97 LEU C CA 1
ATOM 3355 C C . LEU C 1 97 ? -33.996 67.374 27.148 1.00 28.94 97 LEU C C 1
ATOM 3356 O O . LEU C 1 97 ? -33.518 68.111 26.285 1.00 26.95 97 LEU C O 1
ATOM 3361 N N . ALA C 1 98 ? -33.294 66.417 27.748 1.00 23.66 98 ALA C N 1
ATOM 3362 C CA . ALA C 1 98 ? -31.869 66.208 27.478 1.00 26.87 98 ALA C CA 1
ATOM 3363 C C . ALA C 1 98 ? -31.641 65.344 26.244 1.00 29.81 98 ALA C C 1
ATOM 3364 O O . ALA C 1 98 ? -30.551 65.345 25.658 1.00 29.49 98 ALA C O 1
ATOM 3366 N N . GLY C 1 99 ? -32.662 64.587 25.862 1.00 27.09 99 GLY C N 1
ATOM 3367 C CA . GLY C 1 99 ? -32.561 63.721 24.702 1.00 29.32 99 GLY C CA 1
ATOM 3368 C C . GLY C 1 99 ? -31.768 62.455 24.970 1.00 29.93 99 GLY C C 1
ATOM 3369 O O . GLY C 1 99 ? -31.413 61.734 24.034 1.00 30.45 99 GLY C O 1
ATOM 3370 N N . ASN C 1 100 ? -31.478 62.181 26.241 1.00 25.65 100 ASN C N 1
ATOM 3371 C CA . ASN C 1 100 ? -30.833 60.925 26.610 1.00 28.04 100 ASN C CA 1
ATOM 3372 C C . ASN C 1 100 ? -31.130 60.576 28.068 1.00 27.53 100 ASN C C 1
ATOM 3373 O O . ASN C 1 100 ? -31.775 61.350 28.773 1.00 27.11 100 ASN C O 1
ATOM 3378 N N . LYS C 1 101 ? -30.630 59.427 28.510 1.00 26.86 101 LYS C N 1
ATOM 3379 C CA A LYS C 1 101 ? -30.995 58.858 29.807 0.50 25.06 101 LYS C CA 1
ATOM 3380 C CA B LYS C 1 101 ? -31.012 58.874 29.811 0.50 24.93 101 LYS C CA 1
ATOM 3381 C C . LYS C 1 101 ? -30.162 59.405 30.954 1.00 24.10 101 LYS C C 1
ATOM 3382 O O . LYS C 1 101 ? -30.418 59.098 32.111 1.00 24.85 101 LYS C O 1
ATOM 3393 N N . GLU C 1 102 ? -29.151 60.203 30.627 1.00 25.59 102 GLU C N 1
ATOM 3394 C CA . GLU C 1 102 ? -28.184 60.644 31.624 1.00 27.14 102 GLU C CA 1
ATOM 3395 C C . GLU C 1 102 ? -28.795 61.276 32.893 1.00 22.94 102 GLU C C 1
ATOM 3396 O O . GLU C 1 102 ? -28.440 60.867 33.993 1.00 23.28 102 GLU C O 1
ATOM 3402 N N . PRO C 1 103 ? -29.700 62.267 32.758 1.00 25.73 103 PRO C N 1
ATOM 3403 C CA . PRO C 1 103 ? -30.214 62.842 34.012 1.00 25.60 103 PRO C CA 1
ATOM 3404 C C . PRO C 1 103 ? -31.058 61.861 34.831 1.00 22.89 103 PRO C C 1
ATOM 3405 O O . PRO C 1 103 ? -31.174 62.024 36.048 1.00 24.91 103 PRO C O 1
ATOM 3409 N N . ILE C 1 104 ? -31.642 60.868 34.175 1.00 23.37 104 ILE C N 1
ATOM 3410 C CA . ILE C 1 104 ? -32.410 59.843 34.887 1.00 22.54 104 ILE C CA 1
ATOM 3411 C C . ILE C 1 104 ? -31.450 58.911 35.620 1.00 24.24 104 ILE C C 1
ATOM 3412 O O . ILE C 1 104 ? -31.659 58.550 36.780 1.00 22.90 104 ILE C O 1
ATOM 3417 N N . GLU C 1 105 ? -30.374 58.536 34.941 1.00 23.14 105 GLU C N 1
ATOM 3418 C CA . GLU C 1 105 ? -29.455 57.560 35.495 1.00 19.96 105 GLU C CA 1
ATOM 3419 C C . GLU C 1 105 ? -28.701 58.111 36.700 1.00 24.45 105 GLU C C 1
ATOM 3420 O O . GLU C 1 105 ? -28.587 57.437 37.720 1.00 20.89 105 GLU C O 1
ATOM 3426 N N . THR C 1 106 ? -28.193 59.336 36.587 1.00 22.55 106 THR C N 1
ATOM 3427 C CA . THR C 1 106 ? -27.357 59.891 37.639 1.00 23.17 106 THR C CA 1
ATOM 3428 C C . THR C 1 106 ? -28.162 60.220 38.905 1.00 26.22 106 THR C C 1
ATOM 3429 O O . THR C 1 106 ? -27.629 60.174 40.010 1.00 27.51 106 THR C O 1
ATOM 3433 N N . THR C 1 107 ? -29.449 60.516 38.758 1.00 22.28 107 THR C N 1
ATOM 3434 C CA . THR C 1 107 ? -30.238 60.905 39.926 1.00 16.21 107 THR C CA 1
ATOM 3435 C C . THR C 1 107 ? -31.045 59.739 40.481 1.00 20.25 107 THR C C 1
ATOM 3436 O O . THR C 1 107 ? -31.189 59.599 41.701 1.00 21.61 107 THR C O 1
ATOM 3440 N N . GLY C 1 108 ? -31.567 58.889 39.601 1.00 17.16 108 GLY C N 1
ATOM 3441 C CA . GLY C 1 108 ? -32.524 57.886 40.055 1.00 17.29 108 GLY C CA 1
ATOM 3442 C C . GLY C 1 108 ? -32.243 56.424 39.779 1.00 19.64 108 GLY C C 1
ATOM 3443 O O . GLY C 1 108 ? -33.051 55.579 40.177 1.00 18.61 108 GLY C O 1
ATOM 3444 N N . LEU C 1 109 ? -31.136 56.096 39.107 1.00 19.07 109 LEU C N 1
ATOM 3445 C CA . LEU C 1 109 ? -30.883 54.690 38.792 1.00 16.48 109 LEU C CA 1
ATOM 3446 C C . LEU C 1 109 ? -29.569 54.122 39.371 1.00 17.78 109 LEU C C 1
ATOM 3447 O O . LEU C 1 109 ? -29.554 53.007 39.881 1.00 20.74 109 LEU C O 1
ATOM 3452 N N . ILE C 1 110 ? -28.465 54.851 39.275 1.00 19.91 110 ILE C N 1
ATOM 3453 C CA . ILE C 1 110 ? -27.229 54.347 39.868 1.00 17.99 110 ILE C CA 1
ATOM 3454 C C . ILE C 1 110 ? -27.442 54.176 41.367 1.00 20.15 110 ILE C C 1
ATOM 3455 O O . ILE C 1 110 ? -27.799 55.123 42.044 1.00 22.23 110 ILE C O 1
ATOM 3460 N N . GLY C 1 111 ? -27.248 52.958 41.859 1.00 21.06 111 GLY C N 1
ATOM 3461 C CA . GLY C 1 111 ? -27.454 52.642 43.266 1.00 22.63 111 GLY C CA 1
ATOM 3462 C C . GLY C 1 111 ? -28.904 52.422 43.684 1.00 23.84 111 GLY C C 1
ATOM 3463 O O . GLY C 1 111 ? -29.177 52.231 44.872 1.00 21.41 111 GLY C O 1
ATOM 3464 N N . VAL C 1 112 ? -29.836 52.434 42.727 1.00 20.16 112 VAL C N 1
ATOM 3465 C CA . VAL C 1 112 ? -31.266 52.340 43.066 1.00 17.66 112 VAL C CA 1
ATOM 3466 C C . VAL C 1 112 ? -31.615 51.014 43.729 1.00 18.45 112 VAL C C 1
ATOM 3467 O O . VAL C 1 112 ? -32.452 50.970 44.644 1.00 18.50 112 VAL C O 1
ATOM 3471 N N . LYS C 1 113 ? -30.970 49.930 43.311 1.00 19.99 113 LYS C N 1
ATOM 3472 C CA . LYS C 1 113 ? -31.285 48.647 43.917 1.00 20.38 113 LYS C CA 1
ATOM 3473 C C . LYS C 1 113 ? -30.744 48.576 45.344 1.00 21.81 113 LYS C C 1
ATOM 3474 O O . LYS C 1 113 ? -31.424 48.088 46.245 1.00 22.63 113 LYS C O 1
ATOM 3480 N N . GLU C 1 114 ? -29.528 49.079 45.545 1.00 22.02 114 GLU C N 1
ATOM 3481 C CA . GLU C 1 114 ? -28.966 49.140 46.890 1.00 22.12 114 GLU C CA 1
ATOM 3482 C C . GLU C 1 114 ? -29.860 49.969 47.818 1.00 20.49 114 GLU C C 1
ATOM 3483 O O . GLU C 1 114 ? -30.098 49.588 48.958 1.00 22.24 114 GLU C O 1
ATOM 3489 N N . MET C 1 115 ? -30.367 51.092 47.325 1.00 19.59 115 MET C N 1
ATOM 3490 C CA . MET C 1 115 ? -31.254 51.915 48.138 1.00 19.72 115 MET C CA 1
ATOM 3491 C C . MET C 1 115 ? -32.549 51.182 48.494 1.00 19.50 115 MET C C 1
ATOM 3492 O O . MET C 1 115 ? -32.896 51.056 49.669 1.00 20.06 115 MET C O 1
ATOM 3497 N N . TYR C 1 116 ? -33.279 50.694 47.495 1.00 19.24 116 TYR C N 1
ATOM 3498 C CA . TYR C 1 116 ? -34.579 50.118 47.806 1.00 19.01 116 TYR C CA 1
ATOM 3499 C C . TYR C 1 116 ? -34.439 48.818 48.585 1.00 17.59 116 TYR C C 1
ATOM 3500 O O . TYR C 1 116 ? -35.274 48.528 49.429 1.00 19.89 116 TYR C O 1
ATOM 3509 N N . ASN C 1 117 ? -33.371 48.059 48.351 1.00 19.71 117 ASN C N 1
ATOM 3510 C CA . ASN C 1 117 ? -33.113 46.888 49.193 1.00 24.46 117 ASN C CA 1
ATOM 3511 C C . ASN C 1 117 ? -32.937 47.289 50.661 1.00 21.51 117 ASN C C 1
ATOM 3512 O O . ASN C 1 117 ? -33.421 46.612 51.565 1.00 22.55 117 ASN C O 1
ATOM 3517 N N . SER C 1 118 ? -32.226 48.392 50.888 1.00 23.07 118 SER C N 1
ATOM 3518 C CA A SER C 1 118 ? -31.974 48.853 52.249 0.50 20.41 118 SER C CA 1
ATOM 3519 C CA B SER C 1 118 ? -31.971 48.877 52.239 0.50 21.32 118 SER C CA 1
ATOM 3520 C C . SER C 1 118 ? -33.272 49.333 52.901 1.00 22.78 118 SER C C 1
ATOM 3521 O O . SER C 1 118 ? -33.399 49.320 54.125 1.00 24.19 118 SER C O 1
ATOM 3526 N N . LEU C 1 119 ? -34.234 49.730 52.073 1.00 20.96 119 LEU C N 1
ATOM 3527 C CA . LEU C 1 119 ? -35.537 50.209 52.534 1.00 18.11 119 LEU C CA 1
ATOM 3528 C C . LEU C 1 119 ? -36.587 49.096 52.611 1.00 21.52 119 LEU C C 1
ATOM 3529 O O . LEU C 1 119 ? -37.706 49.335 53.052 1.00 22.56 119 LEU C O 1
ATOM 3534 N N . ASN C 1 120 ? -36.210 47.887 52.195 1.00 21.79 120 ASN C N 1
ATOM 3535 C CA . ASN C 1 120 ? -37.138 46.753 52.084 1.00 17.90 120 ASN C CA 1
ATOM 3536 C C . ASN C 1 120 ? -38.310 47.026 51.155 1.00 19.57 120 ASN C C 1
ATOM 3537 O O . ASN C 1 120 ? -39.406 46.505 51.365 1.00 20.21 120 ASN C O 1
ATOM 3542 N N . VAL C 1 121 ? -38.076 47.845 50.135 1.00 20.08 121 VAL C N 1
ATOM 3543 C CA . VAL C 1 121 ? -39.046 48.034 49.050 1.00 18.15 121 VAL C CA 1
ATOM 3544 C C . VAL C 1 121 ? -38.698 47.072 47.921 1.00 22.16 121 VAL C C 1
ATOM 3545 O O . VAL C 1 121 ? -37.583 47.090 47.414 1.00 19.04 121 VAL C O 1
ATOM 3549 N N . PRO C 1 122 ? -39.645 46.216 47.523 1.00 18.91 122 PRO C N 1
ATOM 3550 C CA . PRO C 1 122 ? -39.294 45.203 46.514 1.00 20.88 122 PRO C CA 1
ATOM 3551 C C . PRO C 1 122 ? -38.950 45.839 45.161 1.00 22.21 122 PRO C C 1
ATOM 3552 O O . PRO C 1 122 ? -39.737 46.625 44.636 1.00 22.43 122 PRO C O 1
ATOM 3556 N N . VAL C 1 123 ? -37.782 45.524 44.616 1.00 18.96 123 VAL C N 1
ATOM 3557 C CA . VAL C 1 123 ? -37.400 46.105 43.334 1.00 21.10 123 VAL C CA 1
ATOM 3558 C C . VAL C 1 123 ? -38.341 45.632 42.195 1.00 20.42 123 VAL C C 1
ATOM 3559 O O . VAL C 1 123 ? -38.713 46.443 41.342 1.00 23.26 123 VAL C O 1
ATOM 3563 N N . PRO C 1 124 ? -38.756 44.350 42.191 1.00 24.16 124 PRO C N 1
ATOM 3564 C CA . PRO C 1 124 ? -39.786 43.998 41.201 1.00 23.29 124 PRO C CA 1
ATOM 3565 C C . PRO C 1 124 ? -41.070 44.819 41.355 1.00 26.74 124 PRO C C 1
ATOM 3566 O O . PRO C 1 124 ? -41.767 45.027 40.360 1.00 24.01 124 PRO C O 1
ATOM 3570 N N . GLY C 1 125 ? -41.365 45.277 42.573 1.00 22.75 125 GLY C N 1
ATOM 3571 C CA . GLY C 1 125 ? -42.484 46.175 42.804 1.00 21.93 125 GLY C CA 1
ATOM 3572 C C . GLY C 1 125 ? -42.277 47.503 42.103 1.00 23.48 125 GLY C C 1
ATOM 3573 O O . GLY C 1 125 ? -43.217 48.080 41.545 1.00 21.72 125 GLY C O 1
ATOM 3574 N N . MET C 1 126 ? -41.041 47.991 42.128 1.00 21.03 126 MET C N 1
ATOM 3575 C CA . MET C 1 126 ? -40.703 49.241 41.456 1.00 20.34 126 MET C CA 1
ATOM 3576 C C . MET C 1 126 ? -40.792 49.070 39.940 1.00 18.99 126 MET C C 1
ATOM 3577 O O . MET C 1 126 ? -41.229 49.974 39.236 1.00 21.93 126 MET C O 1
ATOM 3582 N N . VAL C 1 127 ? -40.369 47.917 39.439 1.00 19.53 127 VAL C N 1
ATOM 3583 C CA . VAL C 1 127 ? -40.513 47.631 38.012 1.00 19.81 127 VAL C CA 1
ATOM 3584 C C . VAL C 1 127 ? -41.997 47.705 37.618 1.00 27.00 127 VAL C C 1
ATOM 3585 O O . VAL C 1 127 ? -42.357 48.351 36.632 1.00 25.94 127 VAL C O 1
ATOM 3589 N N . ASP C 1 128 ? -42.860 47.073 38.412 1.00 24.38 128 ASP C N 1
ATOM 3590 C CA . ASP C 1 128 ? -44.292 47.107 38.131 1.00 24.36 128 ASP C CA 1
ATOM 3591 C C . ASP C 1 128 ? -44.843 48.531 38.267 1.00 21.74 128 ASP C C 1
ATOM 3592 O O . ASP C 1 128 ? -45.718 48.937 37.502 1.00 24.58 128 ASP C O 1
ATOM 3597 N N . ALA C 1 129 ? -44.333 49.284 39.233 1.00 20.49 129 ALA C N 1
ATOM 3598 C CA . ALA C 1 129 ? -44.800 50.651 39.465 1.00 19.77 129 ALA C CA 1
ATOM 3599 C C . ALA C 1 129 ? -44.510 51.562 38.268 1.00 24.79 129 ALA C C 1
ATOM 3600 O O . ALA C 1 129 ? -45.374 52.325 37.815 1.00 21.08 129 ALA C O 1
ATOM 3602 N N . VAL C 1 130 ? -43.288 51.493 37.750 1.00 20.06 130 VAL C N 1
ATOM 3603 C CA . VAL C 1 130 ? -42.929 52.393 36.661 1.00 20.07 130 VAL C CA 1
ATOM 3604 C C . VAL C 1 130 ? -43.643 51.952 35.383 1.00 23.38 130 VAL C C 1
ATOM 3605 O O . VAL C 1 130 ? -44.005 52.786 34.556 1.00 25.96 130 VAL C O 1
ATOM 3609 N N . THR C 1 131 ? -43.890 50.650 35.243 1.00 22.40 131 THR C N 1
ATOM 3610 C CA . THR C 1 131 ? -44.631 50.145 34.090 1.00 24.45 131 THR C CA 1
ATOM 3611 C C . THR C 1 131 ? -46.014 50.804 34.001 1.00 27.19 131 THR C C 1
ATOM 3612 O O . THR C 1 131 ? -46.411 51.249 32.923 1.00 25.29 131 THR C O 1
ATOM 3616 N N . VAL C 1 132 ? -46.734 50.915 35.120 1.00 26.79 132 VAL C N 1
ATOM 3617 C CA . VAL C 1 132 ? -48.077 51.507 35.047 1.00 28.44 132 VAL C CA 1
ATOM 3618 C C . VAL C 1 132 ? -48.016 53.044 35.104 1.00 26.46 132 VAL C C 1
ATOM 3619 O O . VAL C 1 132 ? -48.955 53.727 34.673 1.00 26.28 132 VAL C O 1
ATOM 3623 N N . LEU C 1 133 ? -46.902 53.583 35.588 1.00 25.35 133 LEU C N 1
ATOM 3624 C CA . LEU C 1 133 ? -46.650 55.024 35.480 1.00 23.59 133 LEU C CA 1
ATOM 3625 C C . LEU C 1 133 ? -46.533 55.407 34.002 1.00 24.66 133 LEU C C 1
ATOM 3626 O O . LEU C 1 133 ? -47.139 56.376 33.543 1.00 24.16 133 LEU C O 1
ATOM 3631 N N . LYS C 1 134 ? -45.755 54.620 33.267 1.00 23.38 134 LYS C N 1
ATOM 3632 C CA . LYS C 1 134 ? -45.643 54.760 31.817 1.00 25.24 134 LYS C CA 1
ATOM 3633 C C . LYS C 1 134 ? -47.012 54.745 31.134 1.00 26.95 134 LYS C C 1
ATOM 3634 O O . LYS C 1 134 ? -47.311 55.612 30.308 1.00 28.31 134 LYS C O 1
ATOM 3640 N N . ASP C 1 135 ? -47.845 53.762 31.468 1.00 26.75 135 ASP C N 1
ATOM 3641 C CA . ASP C 1 135 ? -49.184 53.688 30.893 1.00 28.80 135 ASP C CA 1
ATOM 3642 C C . ASP C 1 135 ? -49.974 54.976 31.114 1.00 32.36 135 ASP C C 1
ATOM 3643 O O . ASP C 1 135 ? -50.589 55.507 30.179 1.00 32.55 135 ASP C O 1
ATOM 3648 N N . ALA C 1 136 ? -49.962 55.467 32.351 1.00 27.57 136 ALA C N 1
ATOM 3649 C CA . ALA C 1 136 ? -50.750 56.643 32.711 1.00 29.75 136 ALA C CA 1
ATOM 3650 C C . ALA C 1 136 ? -50.239 57.898 32.002 1.00 28.88 136 ALA C C 1
ATOM 3651 O O . ALA C 1 136 ? -51.032 58.673 31.457 1.00 31.74 136 ALA C O 1
ATOM 3653 N N . ALA C 1 137 ? -48.921 58.083 32.009 1.00 28.39 137 ALA C N 1
ATOM 3654 C CA . ALA C 1 137 ? -48.285 59.248 31.384 1.00 26.69 137 ALA C CA 1
ATOM 3655 C C . ALA C 1 137 ? -48.476 59.289 29.865 1.00 31.67 137 ALA C C 1
ATOM 3656 O O . ALA C 1 137 ? -48.842 60.327 29.303 1.00 33.91 137 ALA C O 1
ATOM 3658 N N . LEU C 1 138 ? -48.226 58.172 29.191 1.00 30.81 138 LEU C N 1
ATOM 3659 C CA . LEU C 1 138 ? -48.296 58.172 27.728 1.00 32.96 138 LEU C CA 1
ATOM 3660 C C . LEU C 1 138 ? -49.729 58.399 27.242 1.00 37.72 138 LEU C C 1
ATOM 3661 O O . LEU C 1 138 ? -49.946 58.937 26.156 1.00 39.77 138 LEU C O 1
ATOM 3666 N N . GLY C 1 139 ? -50.701 58.007 28.062 1.00 37.18 139 GLY C N 1
ATOM 3667 C CA . GLY C 1 139 ? -52.107 58.184 27.739 1.00 44.13 139 GLY C CA 1
ATOM 3668 C C . GLY C 1 139 ? -52.548 59.634 27.608 1.00 44.14 139 GLY C C 1
ATOM 3669 O O . GLY C 1 139 ? -53.607 59.923 27.046 1.00 44.26 139 GLY C O 1
ATOM 3670 N N . LEU C 1 140 ? -51.736 60.550 28.123 1.00 39.48 140 LEU C N 1
ATOM 3671 C CA . LEU C 1 140 ? -52.058 61.974 28.086 1.00 38.80 140 LEU C CA 1
ATOM 3672 C C . LEU C 1 140 ? -51.317 62.703 26.974 1.00 43.28 140 LEU C C 1
ATOM 3673 O O . LEU C 1 140 ? -51.459 63.914 26.809 1.00 44.60 140 LEU C O 1
ATOM 3678 N N . LEU C 1 141 ? -50.519 61.964 26.213 1.00 43.02 141 LEU C N 1
ATOM 3679 C CA . LEU C 1 141 ? -49.768 62.553 25.117 1.00 41.37 141 LEU C CA 1
ATOM 3680 C C . LEU C 1 141 ? -50.355 62.141 23.779 1.00 40.18 141 LEU C C 1
ATOM 3681 O O . LEU C 1 141 ? -51.074 61.147 23.684 1.00 43.69 141 LEU C O 1
ATOM 3686 N N . SER C 1 142 ? -50.046 62.918 22.749 1.00 40.37 142 SER C N 1
ATOM 3687 C CA . SER C 1 142 ? -50.359 62.532 21.383 1.00 45.65 142 SER C CA 1
ATOM 3688 C C . SER C 1 142 ? -49.575 61.275 21.029 1.00 45.62 142 SER C C 1
ATOM 3689 O O . SER C 1 142 ? -48.598 60.942 21.698 1.00 43.38 142 SER C O 1
ATOM 3692 N N . ALA C 1 143 ? -49.996 60.589 19.971 1.00 46.38 143 ALA C N 1
ATOM 3693 C CA . ALA C 1 143 ? -49.335 59.363 19.540 1.00 45.29 143 ALA C CA 1
ATOM 3694 C C . ALA C 1 143 ? -47.853 59.600 19.291 1.00 43.03 143 ALA C C 1
ATOM 3695 O O . ALA C 1 143 ? -47.006 58.824 19.733 1.00 43.76 143 ALA C O 1
ATOM 3697 N N . GLU C 1 144 ? -47.554 60.690 18.591 1.00 41.01 144 GLU C N 1
ATOM 3698 C CA . GLU C 1 144 ? -46.187 61.070 18.269 1.00 44.96 144 GLU C CA 1
ATOM 3699 C C . GLU C 1 144 ? -45.373 61.318 19.536 1.00 44.40 144 GLU C C 1
ATOM 3700 O O . GLU C 1 144 ? -44.249 60.825 19.675 1.00 38.57 144 GLU C O 1
ATOM 3706 N N . ASP C 1 145 ? -45.947 62.076 20.464 1.00 37.75 145 ASP C N 1
ATOM 3707 C CA . ASP C 1 145 ? -45.236 62.420 21.692 1.00 39.73 145 ASP C CA 1
ATOM 3708 C C . ASP C 1 145 ? -45.088 61.214 22.614 1.00 35.82 145 ASP C C 1
ATOM 3709 O O . ASP C 1 145 ? -44.097 61.104 23.326 1.00 33.64 145 ASP C O 1
ATOM 3714 N N . ALA C 1 146 ? -46.067 60.311 22.597 1.00 35.63 146 ALA C N 1
ATOM 3715 C CA . ALA C 1 146 ? -45.966 59.080 23.379 1.00 38.27 146 ALA C CA 1
ATOM 3716 C C . ALA C 1 146 ? -44.795 58.233 22.886 1.00 37.17 146 ALA C C 1
ATOM 3717 O O . ALA C 1 146 ? -44.042 57.677 23.684 1.00 35.37 146 ALA C O 1
ATOM 3719 N N . ASN C 1 147 ? -44.636 58.148 21.567 1.00 36.15 147 ASN C N 1
ATOM 3720 C CA . ASN C 1 147 ? -43.525 57.399 20.984 1.00 39.96 147 ASN C CA 1
ATOM 3721 C C . ASN C 1 147 ? -42.176 57.992 21.362 1.00 38.34 147 ASN C C 1
ATOM 3722 O O . ASN C 1 147 ? -41.206 57.265 21.572 1.00 41.45 147 ASN C O 1
ATOM 3727 N N . GLU C 1 148 ? -42.122 59.317 21.451 1.00 39.68 148 GLU C N 1
ATOM 3728 C CA . GLU C 1 148 ? -40.896 60.017 21.825 1.00 34.09 148 GLU C CA 1
ATOM 3729 C C . GLU C 1 148 ? -40.539 59.754 23.286 1.00 34.59 148 GLU C C 1
ATOM 3730 O O . GLU C 1 148 ? -39.367 59.695 23.657 1.00 32.62 148 GLU C O 1
ATOM 3736 N N . THR C 1 149 ? -41.567 59.581 24.107 1.00 31.95 149 THR C N 1
ATOM 3737 C CA . THR C 1 149 ? -41.398 59.540 25.556 1.00 29.51 149 THR C CA 1
ATOM 3738 C C . THR C 1 149 ? -41.210 58.122 26.080 1.00 28.02 149 THR C C 1
ATOM 3739 O O . THR C 1 149 ? -40.499 57.912 27.063 1.00 27.55 149 THR C O 1
ATOM 3743 N N . ALA C 1 150 ? -41.832 57.152 25.414 1.00 30.60 150 ALA C N 1
ATOM 3744 C CA . ALA C 1 150 ? -41.807 55.763 25.882 1.00 34.09 150 ALA C CA 1
ATOM 3745 C C . ALA C 1 150 ? -40.397 55.221 26.208 1.00 33.62 150 ALA C C 1
ATOM 3746 O O . ALA C 1 150 ? -40.225 54.551 27.231 1.00 29.98 150 ALA C O 1
ATOM 3748 N N . PRO C 1 151 ? -39.383 55.502 25.358 1.00 32.48 151 PRO C N 1
ATOM 3749 C CA . PRO C 1 151 ? -38.083 54.912 25.714 1.00 28.34 151 PRO C CA 1
ATOM 3750 C C . PRO C 1 151 ? -37.467 55.405 27.027 1.00 25.74 151 PRO C C 1
ATOM 3751 O O . PRO C 1 151 ? -36.606 54.718 27.573 1.00 29.49 151 PRO C O 1
ATOM 3755 N N . TYR C 1 152 ? -37.874 56.565 27.527 1.00 26.47 152 TYR C N 1
ATOM 3756 C CA . TYR C 1 152 ? -37.325 57.028 28.797 1.00 24.61 152 TYR C CA 1
ATOM 3757 C C . TYR C 1 152 ? -37.904 56.223 29.954 1.00 24.74 152 TYR C C 1
ATOM 3758 O O . TYR C 1 152 ? -37.187 55.872 30.893 1.00 24.78 152 TYR C O 1
ATOM 3767 N N . PHE C 1 153 ? -39.193 55.908 29.880 1.00 27.21 153 PHE C N 1
ATOM 3768 C CA . PHE C 1 153 ? -39.784 54.989 30.849 1.00 24.79 153 PHE C CA 1
ATOM 3769 C C . PHE C 1 153 ? -39.162 53.605 30.712 1.00 27.03 153 PHE C C 1
ATOM 3770 O O . PHE C 1 153 ? -38.864 52.948 31.712 1.00 26.36 153 PHE C O 1
ATOM 3778 N N . ASP C 1 154 ? -38.989 53.156 29.470 1.00 25.52 154 ASP C N 1
ATOM 3779 C CA . ASP C 1 154 ? -38.474 51.814 29.213 1.00 29.26 154 ASP C CA 1
ATOM 3780 C C . ASP C 1 154 ? -37.069 51.662 29.786 1.00 32.67 154 ASP C C 1
ATOM 3781 O O . ASP C 1 154 ? -36.706 50.595 30.287 1.00 35.04 154 ASP C O 1
ATOM 3786 N N . TYR C 1 155 ? -36.284 52.729 29.708 1.00 30.01 155 TYR C N 1
ATOM 3787 C CA . TYR C 1 155 ? -34.926 52.689 30.236 1.00 27.91 155 TYR C CA 1
ATOM 3788 C C . TYR C 1 155 ? -34.934 52.428 31.741 1.00 29.14 155 TYR C C 1
ATOM 3789 O O . TYR C 1 155 ? -34.145 51.616 32.225 1.00 27.68 155 TYR C O 1
ATOM 3798 N N . ILE C 1 156 ? -35.821 53.111 32.471 1.00 24.47 156 ILE C N 1
ATOM 3799 C CA . ILE C 1 156 ? -35.969 52.897 33.913 1.00 22.33 156 ILE C CA 1
ATOM 3800 C C . ILE C 1 156 ? -36.403 51.468 34.215 1.00 26.42 156 ILE C C 1
ATOM 3801 O O . ILE C 1 156 ? -35.826 50.787 35.066 1.00 27.88 156 ILE C O 1
ATOM 3806 N N . ILE C 1 157 ? -37.430 51.015 33.509 1.00 23.16 157 ILE C N 1
ATOM 3807 C CA . ILE C 1 157 ? -37.943 49.670 33.696 1.00 24.67 157 ILE C CA 1
ATOM 3808 C C . ILE C 1 157 ? -36.871 48.606 33.449 1.00 26.07 157 ILE C C 1
ATOM 3809 O O . ILE C 1 157 ? -36.723 47.666 34.237 1.00 28.12 157 ILE C O 1
ATOM 3814 N N . GLN C 1 158 ? -36.120 48.754 32.363 1.00 27.81 158 GLN C N 1
ATOM 3815 C CA . GLN C 1 158 ? -35.089 47.781 32.035 1.00 37.08 158 GLN C CA 1
ATOM 3816 C C . GLN C 1 158 ? -33.968 47.816 33.068 1.00 31.89 158 GLN C C 1
ATOM 3817 O O . GLN C 1 158 ? -33.439 46.771 33.450 1.00 30.01 158 GLN C O 1
ATOM 3823 N N . PHE C 1 159 ? -33.617 49.014 33.527 1.00 28.96 159 PHE C N 1
ATOM 3824 C CA . PHE C 1 159 ? -32.545 49.157 34.503 1.00 28.03 159 PHE C CA 1
ATOM 3825 C C . PHE C 1 159 ? -32.910 48.442 35.798 1.00 29.05 159 PHE C C 1
ATOM 3826 O O . PHE C 1 159 ? -32.102 47.698 36.352 1.00 28.51 159 PHE C O 1
ATOM 3834 N N . MET C 1 160 ? -34.132 48.653 36.273 1.00 24.44 160 MET C N 1
ATOM 3835 C CA . MET C 1 160 ? -34.566 48.041 37.520 1.00 21.19 160 MET C CA 1
ATOM 3836 C C . MET C 1 160 ? -34.806 46.526 37.388 1.00 25.41 160 MET C C 1
ATOM 3837 O O . MET C 1 160 ? -34.922 45.817 38.393 1.00 29.98 160 MET C O 1
ATOM 3842 N N . SER C 1 161 ? -34.896 46.033 36.157 1.00 27.43 161 SER C N 1
ATOM 3843 C CA . SER C 1 161 ? -35.075 44.603 35.922 1.00 36.43 161 SER C CA 1
ATOM 3844 C C . SER C 1 161 ? -33.756 43.825 35.883 1.00 49.01 161 SER C C 1
ATOM 3845 O O . SER C 1 161 ? -33.701 42.677 36.331 1.00 61.16 161 SER C O 1
ATOM 3848 N N . HIS C 1 162 ? -32.711 44.454 35.340 1.00 62.03 162 HIS C N 1
ATOM 3849 C CA . HIS C 1 162 ? -31.474 43.761 34.945 1.00 76.40 162 HIS C CA 1
ATOM 3850 C C . HIS C 1 162 ? -30.236 44.147 35.749 1.00 83.51 162 HIS C C 1
ATOM 3851 O O . HIS C 1 162 ? -29.944 45.332 35.924 1.00 85.31 162 HIS C O 1
ATOM 3858 N N . HIS C 1 163 ? -29.503 43.132 36.208 1.00 90.49 163 HIS C N 1
ATOM 3859 C CA . HIS C 1 163 ? -28.268 43.313 36.980 1.00 94.29 163 HIS C CA 1
ATOM 3860 C C . HIS C 1 163 ? -28.485 44.175 38.224 1.00 92.45 163 HIS C C 1
ATOM 3861 O O . HIS C 1 163 ? -27.531 44.580 38.888 1.00 91.23 163 HIS C O 1
ATOM 3868 N N . MET D 2 1 ? -18.587 67.449 33.426 1.00 41.84 1 MET D N 1
ATOM 3869 C CA . MET D 2 1 ? -19.027 68.605 32.651 1.00 40.37 1 MET D CA 1
ATOM 3870 C C . MET D 2 1 ? -20.546 68.624 32.511 1.00 40.18 1 MET D C 1
ATOM 3871 O O . MET D 2 1 ? -21.207 67.592 32.652 1.00 39.50 1 MET D O 1
ATOM 3876 N N . GLN D 2 2 ? -21.096 69.803 32.241 1.00 29.05 2 GLN D N 1
ATOM 3877 C CA . GLN D 2 2 ? -22.494 69.923 31.846 1.00 30.37 2 GLN D CA 1
ATOM 3878 C C . GLN D 2 2 ? -22.582 70.810 30.617 1.00 30.37 2 GLN D C 1
ATOM 3879 O O . GLN D 2 2 ? -21.741 71.693 30.423 1.00 30.73 2 GLN D O 1
ATOM 3885 N N . ASP D 2 3 ? -23.587 70.577 29.784 1.00 27.86 3 ASP D N 1
ATOM 3886 C CA . ASP D 2 3 ? -23.949 71.567 28.773 1.00 22.11 3 ASP D CA 1
ATOM 3887 C C . ASP D 2 3 ? -25.068 72.427 29.358 1.00 27.46 3 ASP D C 1
ATOM 3888 O O . ASP D 2 3 ? -25.465 72.235 30.523 1.00 27.23 3 ASP D O 1
ATOM 3893 N N . ALA D 2 4 ? -25.570 73.372 28.569 1.00 21.09 4 ALA D N 1
ATOM 3894 C CA . ALA D 2 4 ? -26.522 74.367 29.056 1.00 26.05 4 ALA D CA 1
ATOM 3895 C C . ALA D 2 4 ? -27.842 73.749 29.502 1.00 25.66 4 ALA D C 1
ATOM 3896 O O . ALA D 2 4 ? -28.530 74.298 30.369 1.00 24.03 4 ALA D O 1
ATOM 3898 N N . ILE D 2 5 ? -28.204 72.621 28.901 1.00 23.22 5 ILE D N 1
ATOM 3899 C CA . ILE D 2 5 ? -29.459 71.958 29.255 1.00 21.55 5 ILE D CA 1
ATOM 3900 C C . ILE D 2 5 ? -29.319 71.264 30.605 1.00 25.51 5 ILE D C 1
ATOM 3901 O O . ILE D 2 5 ? -30.175 71.409 31.484 1.00 26.41 5 ILE D O 1
ATOM 3906 N N . THR D 2 6 ? -28.236 70.516 30.774 1.00 24.28 6 THR D N 1
ATOM 3907 C CA . THR D 2 6 ? -28.021 69.805 32.030 1.00 24.91 6 THR D CA 1
ATOM 3908 C C . THR D 2 6 ? -27.862 70.793 33.189 1.00 24.86 6 THR D C 1
ATOM 3909 O O . THR D 2 6 ? -28.292 70.511 34.300 1.00 22.53 6 THR D O 1
ATOM 3913 N N . ALA D 2 7 ? -27.264 71.960 32.929 1.00 21.29 7 ALA D N 1
ATOM 3914 C CA . ALA D 2 7 ? -27.131 72.976 33.976 1.00 24.86 7 ALA D CA 1
ATOM 3915 C C . ALA D 2 7 ? -28.493 73.435 34.491 1.00 25.51 7 ALA D C 1
ATOM 3916 O O . ALA D 2 7 ? -28.708 73.560 35.700 1.00 24.93 7 ALA D O 1
ATOM 3918 N N . VAL D 2 8 ? -29.423 73.673 33.574 1.00 23.07 8 VAL D N 1
ATOM 3919 C CA . VAL D 2 8 ? -30.762 74.098 33.969 1.00 22.39 8 VAL D CA 1
ATOM 3920 C C . VAL D 2 8 ? -31.497 72.951 34.671 1.00 22.45 8 VAL D C 1
ATOM 3921 O O . VAL D 2 8 ? -32.172 73.165 35.685 1.00 23.95 8 VAL D O 1
ATOM 3925 N N . ILE D 2 9 ? -31.339 71.735 34.153 1.00 21.06 9 ILE D N 1
ATOM 3926 C CA . ILE D 2 9 ? -31.931 70.557 34.800 1.00 22.11 9 ILE D CA 1
ATOM 3927 C C . ILE D 2 9 ? -31.415 70.406 36.233 1.00 24.80 9 ILE D C 1
ATOM 3928 O O . ILE D 2 9 ? -32.196 70.203 37.154 1.00 23.72 9 ILE D O 1
ATOM 3933 N N . ASN D 2 10 ? -30.104 70.537 36.428 1.00 23.77 10 ASN D N 1
ATOM 3934 C CA . ASN D 2 10 ? -29.537 70.377 37.768 1.00 22.72 10 ASN D CA 1
ATOM 3935 C C . ASN D 2 10 ? -30.033 71.413 38.766 1.00 23.54 10 ASN D C 1
ATOM 3936 O O . ASN D 2 10 ? -30.222 71.098 39.938 1.00 26.30 10 ASN D O 1
ATOM 3941 N N . SER D 2 11 ? -30.235 72.648 38.305 1.00 23.52 11 SER D N 1
ATOM 3942 C CA . SER D 2 11 ? -30.751 73.705 39.173 1.00 26.09 11 SER D CA 1
ATOM 3943 C C . SER D 2 11 ? -32.159 73.368 39.652 1.00 25.92 11 SER D C 1
ATOM 3944 O O . SER D 2 11 ? -32.545 73.710 40.768 1.00 28.60 11 SER D O 1
ATOM 3947 N N . ALA D 2 12 ? -32.917 72.686 38.803 1.00 24.91 12 ALA D N 1
ATOM 3948 C CA . ALA D 2 12 ? -34.275 72.271 39.161 1.00 22.41 12 ALA D CA 1
ATOM 3949 C C . ALA D 2 12 ? -34.232 71.044 40.063 1.00 23.17 12 ALA D C 1
ATOM 3950 O O . ALA D 2 12 ? -34.964 70.951 41.051 1.00 23.93 12 ALA D O 1
ATOM 3952 N N . ASP D 2 13 ? -33.349 70.112 39.721 1.00 23.59 13 ASP D N 1
ATOM 3953 C CA . ASP D 2 13 ? -33.293 68.825 40.418 1.00 24.79 13 ASP D CA 1
ATOM 3954 C C . ASP D 2 13 ? -32.931 69.004 41.887 1.00 24.94 13 ASP D C 1
ATOM 3955 O O . ASP D 2 13 ? -33.504 68.359 42.744 1.00 25.85 13 ASP D O 1
ATOM 3960 N N . VAL D 2 14 ? -31.980 69.898 42.172 1.00 26.23 14 VAL D N 1
ATOM 3961 C CA . VAL D 2 14 ? -31.512 70.092 43.546 1.00 26.03 14 VAL D CA 1
ATOM 3962 C C . VAL D 2 14 ? -32.586 70.754 44.427 1.00 26.66 14 VAL D C 1
ATOM 3963 O O . VAL D 2 14 ? -32.459 70.803 45.649 1.00 27.87 14 VAL D O 1
ATOM 3967 N N . GLN D 2 15 ? -33.658 71.233 43.794 1.00 27.43 15 GLN D N 1
ATOM 3968 C CA . GLN D 2 15 ? -34.841 71.739 44.493 1.00 26.56 15 GLN D CA 1
ATOM 3969 C C . GLN D 2 15 ? -35.999 70.750 44.453 1.00 26.72 15 GLN D C 1
ATOM 3970 O O . GLN D 2 15 ? -37.041 70.969 45.080 1.00 28.29 15 GLN D O 1
ATOM 3976 N N . GLY D 2 16 ? -35.837 69.674 43.692 1.00 26.29 16 GLY D N 1
ATOM 3977 C CA . GLY D 2 16 ? -36.901 68.695 43.534 1.00 26.48 16 GLY D CA 1
ATOM 3978 C C . GLY D 2 16 ? -38.073 69.226 42.727 1.00 25.81 16 GLY D C 1
ATOM 3979 O O . GLY D 2 16 ? -39.222 68.873 43.001 1.00 26.22 16 GLY D O 1
ATOM 3980 N N . LYS D 2 17 ? -37.780 70.068 41.736 1.00 24.89 17 LYS D N 1
ATOM 3981 C CA . LYS D 2 17 ? -38.822 70.738 40.950 1.00 29.59 17 LYS D CA 1
ATOM 3982 C C . LYS D 2 17 ? -38.804 70.378 39.472 1.00 23.65 17 LYS D C 1
ATOM 3983 O O . LYS D 2 17 ? -37.754 70.147 38.893 1.00 23.21 17 LYS D O 1
ATOM 3989 N N . TYR D 2 18 ? -39.985 70.339 38.864 1.00 23.73 18 TYR D N 1
ATOM 3990 C CA . TYR D 2 18 ? -40.080 70.397 37.410 1.00 24.13 18 TYR D CA 1
ATOM 3991 C C . TYR D 2 18 ? -39.561 71.761 36.966 1.00 26.20 18 TYR D C 1
ATOM 3992 O O . TYR D 2 18 ? -39.600 72.713 37.742 1.00 25.34 18 TYR D O 1
ATOM 4001 N N . LEU D 2 19 ? -39.081 71.864 35.731 1.00 23.65 19 LEU D N 1
ATOM 4002 C CA . LEU D 2 19 ? -38.602 73.142 35.210 1.00 22.33 19 LEU D CA 1
ATOM 4003 C C . LEU D 2 19 ? -39.743 74.130 35.058 1.00 30.14 19 LEU D C 1
ATOM 4004 O O . LEU D 2 19 ? -40.743 73.822 34.413 1.00 31.09 19 LEU D O 1
ATOM 4009 N N . ASP D 2 20 ? -39.596 75.316 35.641 1.00 26.94 20 ASP D N 1
ATOM 4010 C CA . ASP D 2 20 ? -40.654 76.313 35.532 1.00 32.54 20 ASP D CA 1
ATOM 4011 C C . ASP D 2 20 ? -40.486 77.137 34.256 1.00 28.77 20 ASP D C 1
ATOM 4012 O O . ASP D 2 20 ? -39.636 76.835 33.417 1.00 26.49 20 ASP D O 1
ATOM 4017 N N . GLY D 2 21 ? -41.312 78.165 34.105 1.00 28.57 21 GLY D N 1
ATOM 4018 C CA . GLY D 2 21 ? -41.295 78.981 32.904 1.00 30.13 21 GLY D CA 1
ATOM 4019 C C . GLY D 2 21 ? -39.952 79.615 32.603 1.00 32.47 21 GLY D C 1
ATOM 4020 O O . GLY D 2 21 ? -39.502 79.610 31.458 1.00 34.44 21 GLY D O 1
ATOM 4021 N N . ALA D 2 22 ? -39.305 80.163 33.629 1.00 32.04 22 ALA D N 1
ATOM 4022 C CA . ALA D 2 22 ? -37.996 80.790 33.465 1.00 32.79 22 ALA D CA 1
ATOM 4023 C C . ALA D 2 22 ? -36.954 79.785 32.995 1.00 34.43 22 ALA D C 1
ATOM 4024 O O . ALA D 2 22 ? -36.098 80.091 32.156 1.00 34.43 22 ALA D O 1
ATOM 4026 N N . ALA D 2 23 ? -37.024 78.584 33.554 1.00 31.07 23 ALA D N 1
ATOM 4027 C CA . ALA D 2 23 ? -36.121 77.512 33.164 1.00 26.87 23 ALA D CA 1
ATOM 4028 C C . ALA D 2 23 ? -36.365 77.092 31.714 1.00 25.15 23 ALA D C 1
ATOM 4029 O O . ALA D 2 23 ? -35.421 76.900 30.949 1.00 25.23 23 ALA D O 1
ATOM 4031 N N . MET D 2 24 ? -37.632 76.950 31.335 1.00 28.00 24 MET D N 1
ATOM 4032 C CA . MET D 2 24 ? -37.960 76.587 29.956 1.00 27.87 24 MET D CA 1
ATOM 4033 C C . MET D 2 24 ? -37.491 77.671 28.992 1.00 29.04 24 MET D C 1
ATOM 4034 O O . MET D 2 24 ? -37.046 77.360 27.891 1.00 29.55 24 MET D O 1
ATOM 4039 N N . ASP D 2 25 ? -37.570 78.935 29.407 1.00 30.07 25 ASP D N 1
ATOM 4040 C CA . ASP D 2 25 ? -37.084 80.032 28.566 1.00 33.69 25 ASP D CA 1
ATOM 4041 C C . ASP D 2 25 ? -35.578 79.947 28.319 1.00 33.41 25 ASP D C 1
ATOM 4042 O O . ASP D 2 25 ? -35.111 80.273 27.227 1.00 27.39 25 ASP D O 1
ATOM 4047 N N . LYS D 2 26 ? -34.817 79.512 29.324 1.00 29.55 26 LYS D N 1
ATOM 4048 C CA . LYS D 2 26 ? -33.382 79.291 29.131 1.00 28.18 26 LYS D CA 1
ATOM 4049 C C . LYS D 2 26 ? -33.130 78.176 28.123 1.00 28.39 26 LYS D C 1
ATOM 4050 O O . LYS D 2 26 ? -32.239 78.278 27.285 1.00 25.11 26 LYS D O 1
ATOM 4056 N N . LEU D 2 27 ? -33.898 77.095 28.218 1.00 25.95 27 LEU D N 1
ATOM 4057 C CA . LEU D 2 27 ? -33.736 75.999 27.272 1.00 22.95 27 LEU D CA 1
ATOM 4058 C C . LEU D 2 27 ? -34.082 76.449 25.854 1.00 27.62 27 LEU D C 1
ATOM 4059 O O . LEU D 2 27 ? -33.371 76.127 24.905 1.00 28.90 27 LEU D O 1
ATOM 4064 N N . LYS D 2 28 ? -35.179 77.186 25.712 1.00 26.27 28 LYS D N 1
ATOM 4065 C CA . LYS D 2 28 ? -35.581 77.700 24.402 1.00 26.27 28 LYS D CA 1
ATOM 4066 C C . LYS D 2 28 ? -34.477 78.525 23.753 1.00 29.40 28 LYS D C 1
ATOM 4067 O O . LYS D 2 28 ? -34.223 78.401 22.553 1.00 30.53 28 LYS D O 1
ATOM 4073 N N A SER D 2 29 ? -33.820 79.365 24.547 0.50 29.02 29 SER D N 1
ATOM 4074 N N B SER D 2 29 ? -33.823 79.363 24.551 0.50 28.95 29 SER D N 1
ATOM 4075 C CA A SER D 2 29 ? -32.725 80.185 24.034 0.50 28.54 29 SER D CA 1
ATOM 4076 C CA B SER D 2 29 ? -32.723 80.188 24.058 0.50 28.60 29 SER D CA 1
ATOM 4077 C C A SER D 2 29 ? -31.576 79.319 23.527 0.50 28.99 29 SER D C 1
ATOM 4078 C C B SER D 2 29 ? -31.566 79.334 23.545 0.50 29.01 29 SER D C 1
ATOM 4079 O O A SER D 2 29 ? -31.004 79.589 22.471 0.50 27.39 29 SER D O 1
ATOM 4080 O O B SER D 2 29 ? -30.979 79.629 22.504 0.50 27.40 29 SER D O 1
ATOM 4085 N N . TYR D 2 30 ? -31.239 78.277 24.280 1.00 25.54 30 TYR D N 1
ATOM 4086 C CA . TYR D 2 30 ? -30.145 77.403 23.890 1.00 23.27 30 TYR D CA 1
ATOM 4087 C C . TYR D 2 30 ? -30.502 76.588 22.647 1.00 27.20 30 TYR D C 1
ATOM 4088 O O . TYR D 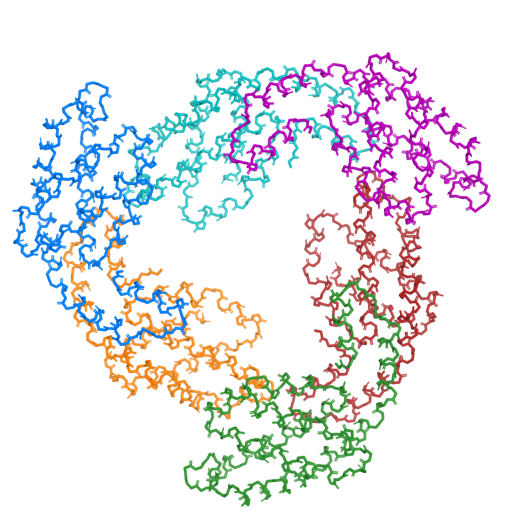2 30 ? -29.693 76.488 21.719 1.00 25.94 30 TYR D O 1
ATOM 4097 N N . PHE D 2 31 ? -31.712 76.023 22.620 1.00 25.66 31 PHE D N 1
ATOM 4098 C CA . PHE D 2 31 ? -32.169 75.262 21.458 1.00 24.55 31 PHE D CA 1
ATOM 4099 C C . PHE D 2 31 ? -32.146 76.128 20.191 1.00 30.07 31 PHE D C 1
ATOM 4100 O O . PHE D 2 31 ? -31.747 75.664 19.127 1.00 30.01 31 PHE D O 1
ATOM 4108 N N . ALA D 2 32 ? -32.580 77.381 20.314 1.00 26.78 32 ALA D N 1
ATOM 4109 C CA . ALA D 2 32 ? -32.617 78.297 19.168 1.00 28.96 32 ALA D CA 1
ATOM 4110 C C . ALA D 2 32 ? -31.229 78.695 18.672 1.00 28.50 32 ALA D C 1
ATOM 4111 O O . ALA D 2 32 ? -31.074 79.119 17.520 1.00 31.34 32 ALA D O 1
ATOM 4113 N N . SER D 2 33 ? -30.226 78.579 19.536 1.00 26.15 33 SER D N 1
ATOM 4114 C CA . SER D 2 33 ? -28.869 79.006 19.184 1.00 28.10 33 SER D CA 1
ATOM 4115 C C . SER D 2 33 ? -28.074 77.905 18.488 1.00 32.92 33 SER D C 1
ATOM 4116 O O . SER D 2 33 ? -26.888 78.081 18.190 1.00 27.60 33 SER D O 1
ATOM 4119 N N . GLY D 2 34 ? -28.733 76.777 18.233 1.00 29.56 34 GLY D N 1
ATOM 4120 C CA . GLY D 2 34 ? -28.080 75.609 17.673 1.00 33.23 34 GLY D CA 1
ATOM 4121 C C . GLY D 2 34 ? -27.342 75.830 16.367 1.00 35.39 34 GLY D C 1
ATOM 4122 O O . GLY D 2 34 ? -26.202 75.386 16.217 1.00 32.75 34 GLY D O 1
ATOM 4123 N N . GLU D 2 35 ? -27.986 76.513 15.420 1.00 31.67 35 GLU D N 1
ATOM 4124 C CA . GLU D 2 35 ? -27.384 76.754 14.111 1.00 35.35 35 GLU D CA 1
ATOM 4125 C C . GLU D 2 35 ? -26.125 77.583 14.226 1.00 29.77 35 GLU D C 1
ATOM 4126 O O . GLU D 2 35 ? -25.115 77.282 13.597 1.00 36.09 35 GLU D O 1
ATOM 4132 N N . LEU D 2 36 ? -26.202 78.639 15.025 1.00 29.21 36 LEU D N 1
ATOM 4133 C CA . LEU D 2 36 ? -25.063 79.502 15.289 1.00 28.22 36 LEU D CA 1
ATOM 4134 C C . LEU D 2 36 ? -23.868 78.699 15.822 1.00 27.96 36 LEU D C 1
ATOM 4135 O O . LEU D 2 36 ? -22.744 78.863 15.345 1.00 24.94 36 LEU D O 1
ATOM 4140 N N . ARG D 2 37 ? -24.118 77.840 16.809 1.00 24.11 37 ARG D N 1
ATOM 4141 C CA . ARG D 2 37 ? -23.037 77.143 17.508 1.00 22.19 37 ARG D CA 1
ATOM 4142 C C . ARG D 2 37 ? -22.418 76.070 16.640 1.00 22.19 37 ARG D C 1
ATOM 4143 O O . ARG D 2 37 ? -21.199 75.914 16.622 1.00 22.12 37 ARG D O 1
ATOM 4151 N N A VAL D 2 38 ? -23.258 75.332 15.923 0.50 23.46 38 VAL D N 1
ATOM 4152 N N B VAL D 2 38 ? -23.254 75.332 15.908 0.50 23.51 38 VAL D N 1
ATOM 4153 C CA A VAL D 2 38 ? -22.775 74.252 15.081 0.50 21.98 38 VAL D CA 1
ATOM 4154 C CA B VAL D 2 38 ? -22.756 74.240 15.075 0.50 22.38 38 VAL D CA 1
ATOM 4155 C C A VAL D 2 38 ? -21.958 74.801 13.905 0.50 25.45 38 VAL D C 1
ATOM 4156 C C B VAL D 2 38 ? -21.974 74.775 13.870 0.50 25.61 38 VAL D C 1
ATOM 4157 O O A VAL D 2 38 ? -20.890 74.278 13.592 0.50 25.06 38 VAL D O 1
ATOM 4158 O O B VAL D 2 38 ? -20.949 74.211 13.492 0.50 26.04 38 VAL D O 1
ATOM 4165 N N . ARG D 2 39 ? -22.443 75.868 13.275 1.00 23.19 39 ARG D N 1
ATOM 4166 C CA . ARG D 2 39 ? -21.709 76.484 12.162 1.00 23.61 39 ARG D CA 1
ATOM 4167 C C . ARG D 2 39 ? -20.340 76.970 12.627 1.00 23.99 39 ARG D C 1
ATOM 4168 O O . ARG D 2 39 ? -19.324 76.726 11.970 1.00 24.94 39 ARG D O 1
ATOM 4176 N N . ALA D 2 40 ? -20.299 77.639 13.777 1.00 22.88 40 ALA D N 1
ATOM 4177 C CA . ALA D 2 40 ? -19.039 78.157 14.298 1.00 20.62 40 ALA D CA 1
ATOM 4178 C C . ALA D 2 40 ? -18.050 77.027 14.607 1.00 24.17 40 ALA D C 1
ATOM 4179 O O . ALA D 2 40 ? -16.851 77.134 14.314 1.00 21.54 40 ALA D O 1
ATOM 4181 N N . ALA D 2 41 ? -18.552 75.945 15.201 1.00 22.42 41 ALA D N 1
ATOM 4182 C CA . ALA D 2 41 ? -17.699 74.801 15.509 1.00 23.79 41 ALA D CA 1
ATOM 4183 C C . ALA D 2 41 ? -17.095 74.199 14.238 1.00 19.14 41 ALA D C 1
ATOM 4184 O O . ALA D 2 41 ? -15.924 73.816 14.225 1.00 22.62 41 ALA D O 1
ATOM 4186 N N . SER D 2 42 ? -17.880 74.113 13.174 1.00 19.72 42 SER D N 1
ATOM 4187 C CA A SER D 2 42 ? -17.386 73.579 11.910 0.50 22.05 42 SER D CA 1
ATOM 4188 C CA B SER D 2 42 ? -17.364 73.560 11.927 0.50 20.47 42 SER D CA 1
ATOM 4189 C C . SER D 2 42 ? -16.300 74.485 11.343 1.00 24.77 42 SER D C 1
ATOM 4190 O O . SER D 2 42 ? -15.268 74.017 10.857 1.00 22.67 42 SER D O 1
ATOM 4195 N N . VAL D 2 43 ? -16.542 75.795 11.398 1.00 20.84 43 VAL D N 1
ATOM 4196 C CA . VAL D 2 43 ? -15.574 76.751 10.841 1.00 21.16 43 VAL D CA 1
ATOM 4197 C C . VAL D 2 43 ? -14.264 76.701 11.621 1.00 20.33 43 VAL D C 1
ATOM 4198 O O . VAL D 2 43 ? -13.177 76.687 11.037 1.00 21.03 43 VAL D O 1
ATOM 4202 N N . ILE D 2 44 ? -14.360 76.657 12.945 1.00 20.82 44 ILE D N 1
ATOM 4203 C CA . ILE D 2 44 ? -13.163 76.647 13.769 1.00 18.09 44 ILE D CA 1
ATOM 4204 C C . ILE D 2 44 ? -12.367 75.358 13.574 1.00 19.88 44 ILE D C 1
ATOM 4205 O O . ILE D 2 44 ? -11.142 75.394 13.467 1.00 21.38 44 ILE D O 1
ATOM 4210 N N . SER D 2 45 ? -13.053 74.220 13.521 1.00 21.05 45 SER D N 1
ATOM 4211 C CA A SER D 2 45 ? -12.381 72.944 13.297 0.50 22.75 45 SER D CA 1
ATOM 4212 C CA B SER D 2 45 ? -12.350 72.956 13.319 0.50 23.29 45 SER D CA 1
ATOM 4213 C C . SER D 2 45 ? -11.582 72.967 11.998 1.00 24.66 45 SER D C 1
ATOM 4214 O O . SER D 2 45 ? -10.436 72.503 11.937 1.00 24.30 45 SER D O 1
ATOM 4219 N N . ALA D 2 46 ? -12.192 73.528 10.957 1.00 20.79 46 ALA D N 1
ATOM 4220 C CA . ALA D 2 46 ? -11.578 73.533 9.630 1.00 23.08 46 ALA D CA 1
ATOM 4221 C C . ALA D 2 46 ? -10.403 74.493 9.551 1.00 25.20 46 ALA D C 1
ATOM 4222 O O . ALA D 2 46 ? -9.526 74.342 8.694 1.00 26.05 46 ALA D O 1
ATOM 4224 N N . ASN D 2 47 ? -10.394 75.477 10.443 1.00 20.58 47 ASN D N 1
ATOM 4225 C CA . ASN D 2 47 ? -9.403 76.548 10.383 1.00 21.26 47 ASN D CA 1
ATOM 4226 C C . ASN D 2 47 ? -8.530 76.646 11.631 1.00 20.80 47 ASN D C 1
ATOM 4227 O O . ASN D 2 47 ? -7.882 77.670 11.857 1.00 20.30 47 ASN D O 1
ATOM 4232 N N . ALA D 2 48 ? -8.518 75.591 12.437 1.00 20.24 48 ALA D N 1
ATOM 4233 C CA . ALA D 2 48 ? -7.893 75.655 13.765 1.00 20.76 48 ALA D CA 1
ATOM 4234 C C . ALA D 2 48 ? -6.393 76.003 13.712 1.00 18.41 48 ALA D C 1
ATOM 4235 O O . ALA D 2 48 ? -5.904 76.811 14.507 1.00 22.19 48 ALA D O 1
ATOM 4237 N N . ALA D 2 49 ? -5.664 75.415 12.770 1.00 20.03 49 ALA D N 1
ATOM 4238 C CA . ALA D 2 49 ? -4.228 75.687 12.697 1.00 21.63 49 ALA D CA 1
ATOM 4239 C C . ALA D 2 49 ? -3.966 77.122 12.241 1.00 21.68 49 ALA D C 1
ATOM 4240 O O . ALA D 2 49 ? -3.067 77.779 12.750 1.00 20.44 49 ALA D O 1
ATOM 4242 N N . THR D 2 50 ? -4.759 77.602 11.282 1.00 20.23 50 THR D N 1
ATOM 4243 C CA . THR D 2 50 ? -4.611 78.964 10.770 1.00 18.95 50 THR D CA 1
ATOM 4244 C C . THR D 2 50 ? -4.917 80.007 11.840 1.00 20.37 50 THR D C 1
ATOM 4245 O O . THR D 2 50 ? -4.210 81.018 11.967 1.00 20.21 50 THR D O 1
ATOM 4249 N N . ILE D 2 51 ? -5.961 79.763 12.621 1.00 17.65 51 ILE D N 1
ATOM 4250 C CA . ILE D 2 51 ? -6.332 80.694 13.689 1.00 14.37 51 ILE D CA 1
ATOM 4251 C C . ILE D 2 51 ? -5.175 80.861 14.684 1.00 19.86 51 ILE D C 1
ATOM 4252 O O . ILE D 2 51 ? -4.804 81.986 15.052 1.00 18.49 51 ILE D O 1
ATOM 4257 N N . VAL D 2 52 ? -4.585 79.743 15.092 1.00 17.70 52 VAL D N 1
ATOM 4258 C CA . VAL D 2 52 ? -3.477 79.787 16.045 1.00 15.36 52 VAL D CA 1
ATOM 4259 C C . VAL D 2 52 ? -2.237 80.460 15.435 1.00 19.84 52 VAL D C 1
ATOM 4260 O O . VAL D 2 52 ? -1.616 81.312 16.075 1.00 18.07 52 VAL D O 1
ATOM 4264 N N . LYS D 2 53 ? -1.874 80.120 14.201 1.00 18.78 53 LYS D N 1
ATOM 4265 C CA . LYS D 2 53 ? -0.642 80.719 13.673 1.00 21.91 53 LYS D CA 1
ATOM 4266 C C . LYS D 2 53 ? -0.823 82.232 13.457 1.00 20.53 53 LYS D C 1
ATOM 4267 O O . LYS D 2 53 ? 0.093 83.011 13.702 1.00 19.38 53 LYS D O 1
ATOM 4273 N N . GLU D 2 54 ? -2.015 82.658 13.052 1.00 19.36 54 GLU D N 1
ATOM 4274 C CA . GLU D 2 54 ? -2.278 84.086 12.892 1.00 20.52 54 GLU D CA 1
ATOM 4275 C C . GLU D 2 54 ? -2.293 84.828 14.236 1.00 19.37 54 GLU D C 1
ATOM 4276 O O . GLU D 2 54 ? -1.803 85.957 14.331 1.00 19.37 54 GLU D O 1
ATOM 4282 N N . ALA D 2 55 ? -2.830 84.194 15.273 1.00 17.84 55 ALA D N 1
ATOM 4283 C CA . ALA D 2 55 ? -2.828 84.795 16.610 1.00 17.59 55 ALA D CA 1
ATOM 4284 C C . ALA D 2 55 ? -1.405 84.977 17.136 1.00 17.11 55 ALA D C 1
ATOM 4285 O O . ALA D 2 55 ? -1.065 86.016 17.715 1.00 17.94 55 ALA D O 1
ATOM 4287 N N . VAL D 2 56 ? -0.585 83.952 16.934 1.00 17.43 56 VAL D N 1
ATOM 4288 C CA . VAL D 2 56 ? 0.814 83.984 17.359 1.00 17.68 56 VAL D CA 1
ATOM 4289 C C . VAL D 2 56 ? 1.568 85.091 16.621 1.00 15.45 56 VAL D C 1
ATOM 4290 O O . VAL D 2 56 ? 2.327 85.860 17.226 1.00 19.36 56 VAL D O 1
ATOM 4294 N N . ALA D 2 57 ? 1.329 85.197 15.319 1.00 16.84 57 ALA D N 1
ATOM 4295 C CA . ALA D 2 57 ? 1.984 86.230 14.522 1.00 19.32 57 ALA D CA 1
ATOM 4296 C C . ALA D 2 57 ? 1.638 87.633 15.028 1.00 22.02 57 ALA D C 1
ATOM 4297 O O . ALA D 2 57 ? 2.494 88.517 15.036 1.00 25.85 57 ALA D O 1
ATOM 4299 N N . LYS D 2 58 ? 0.397 87.828 15.474 1.00 17.96 58 LYS D N 1
ATOM 4300 C CA . LYS D 2 58 ? -0.047 89.128 15.964 1.00 22.43 58 LYS D CA 1
ATOM 4301 C C . LYS D 2 58 ? 0.477 89.475 17.356 1.00 22.66 58 LYS D C 1
ATOM 4302 O O . LYS D 2 58 ? 0.730 90.641 17.648 1.00 30.09 58 LYS D O 1
ATOM 4308 N N . SER D 2 59 ? 0.621 88.474 18.216 1.00 19.57 59 SER D N 1
ATOM 4309 C CA . SER D 2 59 ? 0.809 88.733 19.642 1.00 18.98 59 SER D CA 1
ATOM 4310 C C . SER D 2 59 ? 2.174 88.342 20.212 1.00 25.01 59 SER D C 1
ATOM 4311 O O . SER D 2 59 ? 2.577 88.875 21.244 1.00 28.26 59 SER D O 1
ATOM 4314 N N . LEU D 2 60 ? 2.871 87.403 19.579 1.00 19.42 60 LEU D N 1
ATOM 4315 C CA . LEU D 2 60 ? 4.098 86.868 20.183 1.00 19.01 60 LEU D CA 1
ATOM 4316 C C . LEU D 2 60 ? 5.343 86.972 19.305 1.00 18.97 60 LEU D C 1
ATOM 4317 O O . LEU D 2 60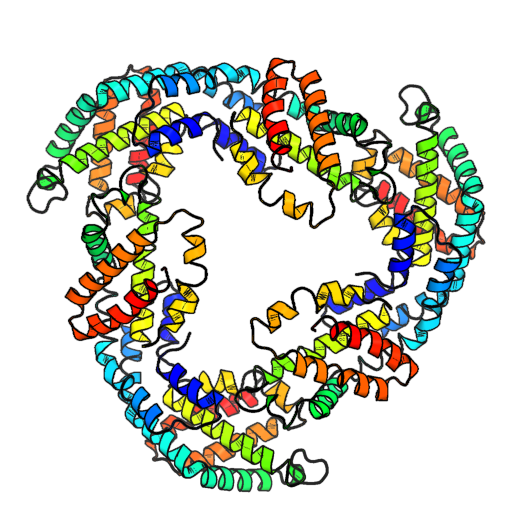 ? 6.448 87.149 19.828 1.00 20.04 60 LEU D O 1
ATOM 4322 N N . LEU D 2 61 ? 5.188 86.855 17.988 1.00 18.34 61 LEU D N 1
ATOM 4323 C CA . LEU D 2 61 ? 6.370 86.828 17.114 1.00 18.37 61 LEU D CA 1
ATOM 4324 C C . LEU D 2 61 ? 7.106 88.160 17.108 1.00 18.18 61 LEU D C 1
ATOM 4325 O O . LEU D 2 61 ? 6.500 89.225 17.287 1.00 19.38 61 LEU D O 1
ATOM 4330 N N . TYR D 2 62 ? 8.423 88.061 16.902 1.00 17.83 62 TYR D N 1
ATOM 4331 C CA . TYR D 2 62 ? 9.362 89.182 16.889 1.00 21.32 62 TYR D CA 1
ATOM 4332 C C . TYR D 2 62 ? 9.421 89.946 18.207 1.00 26.34 62 TYR D C 1
ATOM 4333 O O . TYR D 2 62 ? 9.863 91.087 18.231 1.00 29.96 62 TYR D O 1
ATOM 4342 N N . SER D 2 63 ? 9.005 89.317 19.304 1.00 18.17 63 SER D N 1
ATOM 4343 C CA . SER D 2 63 ? 9.027 89.979 20.603 1.00 16.02 63 SER D CA 1
ATOM 4344 C C . SER D 2 63 ? 10.075 89.330 21.500 1.00 18.04 63 SER D C 1
ATOM 4345 O O . SER D 2 63 ? 10.730 88.378 21.093 1.00 20.58 63 SER D O 1
ATOM 4348 N N . ASP D 2 64 ? 10.217 89.842 22.724 1.00 20.43 64 ASP D N 1
ATOM 4349 C CA . ASP D 2 64 ? 11.174 89.279 23.665 1.00 21.96 64 ASP D CA 1
ATOM 4350 C C . ASP D 2 64 ? 10.891 87.818 23.972 1.00 24.17 64 ASP D C 1
ATOM 4351 O O . ASP D 2 64 ? 11.798 87.065 24.336 1.00 20.85 64 ASP D O 1
ATOM 4356 N N . VAL D 2 65 ? 9.628 87.429 23.837 1.00 18.77 65 VAL D N 1
ATOM 4357 C CA . VAL D 2 65 ? 9.211 86.085 24.231 1.00 19.95 65 VAL D CA 1
ATOM 4358 C C . VAL D 2 65 ? 9.899 85.010 23.386 1.00 19.74 65 VAL D C 1
ATOM 4359 O O . VAL D 2 65 ? 10.189 83.918 23.877 1.00 18.89 65 VAL D O 1
ATOM 4363 N N . THR D 2 66 ? 10.184 85.315 22.122 1.00 17.50 66 THR D N 1
ATOM 4364 C CA . THR D 2 66 ? 10.791 84.314 21.240 1.00 19.36 66 THR D CA 1
ATOM 4365 C C . THR D 2 66 ? 12.313 84.437 21.135 1.00 21.14 66 THR D C 1
ATOM 4366 O O . THR D 2 66 ? 12.938 83.740 20.336 1.00 24.65 66 THR D O 1
ATOM 4370 N N . ARG D 2 67 ? 12.908 85.339 21.905 1.00 20.64 67 ARG D N 1
ATOM 4371 C CA . ARG D 2 67 ? 14.368 85.488 21.911 1.00 19.87 67 ARG D CA 1
ATOM 4372 C C . ARG D 2 67 ? 14.942 84.806 23.150 1.00 19.04 67 ARG D C 1
ATOM 4373 O O . ARG D 2 67 ? 14.189 84.533 24.083 1.00 20.44 67 ARG D O 1
ATOM 4381 N N . PRO D 2 68 ? 16.260 84.519 23.161 1.00 19.01 68 PRO D N 1
ATOM 4382 C CA . PRO D 2 68 ? 16.882 83.893 24.336 1.00 19.98 68 PRO D CA 1
ATOM 4383 C C . PRO D 2 68 ? 16.501 84.615 25.614 1.00 23.59 68 PRO D C 1
ATOM 4384 O O . PRO D 2 68 ? 16.547 85.844 25.649 1.00 24.03 68 PRO D O 1
ATOM 4388 N N . GLY D 2 69 ? 16.108 83.861 26.635 1.00 23.71 69 GLY D N 1
ATOM 4389 C CA . GLY D 2 69 ? 15.648 84.447 27.879 1.00 28.66 69 GLY D CA 1
ATOM 4390 C C . GLY D 2 69 ? 14.136 84.514 27.935 1.00 27.88 69 GLY D C 1
ATOM 4391 O O . GLY D 2 69 ? 13.559 84.632 29.017 1.00 31.27 69 GLY D O 1
ATOM 4392 N N . GLY D 2 70 ? 13.500 84.441 26.767 1.00 20.38 70 GLY D N 1
ATOM 4393 C CA . GLY D 2 70 ? 12.047 84.413 26.660 1.00 20.68 70 GLY D CA 1
ATOM 4394 C C . GLY D 2 70 ? 11.567 82.973 26.684 1.00 22.20 70 GLY D C 1
ATOM 4395 O O . GLY D 2 70 ? 12.305 82.063 26.323 1.00 21.02 70 GLY D O 1
ATOM 4405 N N . MET D 2 72 ? 9.383 81.276 24.965 1.00 18.24 72 MET D N 1
ATOM 4406 C CA . MET D 2 72 ? 9.198 80.554 23.703 1.00 15.61 72 MET D CA 1
ATOM 4407 C C . MET D 2 72 ? 10.508 80.260 22.968 1.00 22.00 72 MET D C 1
ATOM 4408 O O . MET D 2 72 ? 10.491 79.629 21.908 1.00 22.31 72 MET D O 1
ATOM 4413 N N . TYR D 2 73 ? 11.639 80.705 23.510 1.00 18.41 73 TYR D N 1
ATOM 4414 C CA . TYR D 2 73 ? 12.918 80.368 22.891 1.00 20.40 73 TYR D CA 1
ATOM 4415 C C . TYR D 2 73 ? 13.180 78.868 23.062 1.00 22.40 73 TYR D C 1
ATOM 4416 O O . TYR D 2 73 ? 12.816 78.282 24.083 1.00 21.45 73 TYR D O 1
ATOM 4425 N N . THR D 2 74 ? 13.835 78.292 22.050 1.00 18.54 74 THR D N 1
ATOM 4426 C CA . THR D 2 74 ? 14.055 76.842 21.812 1.00 17.65 74 THR D CA 1
ATOM 4427 C C . THR D 2 74 ? 12.845 76.300 21.071 1.00 22.89 74 THR D C 1
ATOM 4428 O O . THR D 2 74 ? 11.710 76.671 21.356 1.00 20.83 74 THR D O 1
ATOM 4432 N N . THR D 2 75 ? 13.105 75.434 20.093 1.00 22.36 75 THR D N 1
ATOM 4433 C CA . THR D 2 75 ? 12.029 74.863 19.294 1.00 19.71 75 THR D CA 1
ATOM 4434 C C . THR D 2 75 ? 11.098 74.027 20.170 1.00 19.52 75 THR D C 1
ATOM 4435 O O . THR D 2 75 ? 9.895 73.973 19.925 1.00 19.89 75 THR D O 1
ATOM 4439 N N . ARG D 2 76 ? 11.653 73.385 21.198 1.00 18.83 76 ARG D N 1
ATOM 4440 C CA A ARG D 2 76 ? 10.836 72.586 22.113 0.50 17.52 76 ARG D CA 1
ATOM 4441 C CA B ARG D 2 76 ? 10.866 72.594 22.141 0.50 19.38 76 ARG D CA 1
ATOM 4442 C C . ARG D 2 76 ? 9.781 73.440 22.818 1.00 21.11 76 ARG D C 1
ATOM 4443 O O . ARG D 2 76 ? 8.611 73.046 22.901 1.00 21.16 76 ARG D O 1
ATOM 4458 N N . ARG D 2 77 ? 10.180 74.604 23.326 1.00 19.89 77 ARG D N 1
ATOM 4459 C CA . ARG D 2 77 ? 9.217 75.475 24.015 1.00 19.14 77 ARG D CA 1
ATOM 4460 C C . ARG D 2 77 ? 8.286 76.164 23.036 1.00 20.62 77 ARG D C 1
ATOM 4461 O O . ARG D 2 77 ? 7.094 76.338 23.316 1.00 20.77 77 ARG D O 1
ATOM 4469 N N . TYR D 2 78 ? 8.816 76.558 21.880 1.00 17.49 78 TYR D N 1
ATOM 4470 C CA . TYR D 2 78 ? 7.949 77.117 20.850 1.00 17.82 78 TYR D CA 1
ATOM 4471 C C . TYR D 2 78 ? 6.795 76.159 20.550 1.00 16.82 78 TYR D C 1
ATOM 4472 O O . TYR D 2 78 ? 5.624 76.562 20.545 1.00 19.66 78 TYR D O 1
ATOM 4481 N N . ALA D 2 79 ? 7.129 74.895 20.319 1.00 17.39 79 ALA D N 1
ATOM 4482 C CA . ALA D 2 79 ? 6.131 73.898 19.958 1.00 17.96 79 ALA D CA 1
ATOM 4483 C C . ALA D 2 79 ? 5.162 73.639 21.113 1.00 20.61 79 ALA D C 1
ATOM 4484 O O . ALA D 2 79 ? 3.960 73.457 20.896 1.00 19.34 79 ALA D O 1
ATOM 4486 N N . ALA D 2 80 ? 5.677 73.632 22.339 1.00 21.23 80 ALA D N 1
ATOM 4487 C CA . ALA D 2 80 ? 4.815 73.444 23.512 1.00 20.19 80 ALA D CA 1
ATOM 4488 C C . ALA D 2 80 ? 3.797 74.584 23.631 1.00 20.83 80 ALA D C 1
ATOM 4489 O O . ALA D 2 80 ? 2.630 74.359 23.956 1.00 19.79 80 ALA D O 1
ATOM 4491 N N . CYS D 2 81 ? 4.237 75.803 23.347 1.00 17.15 81 CYS D N 1
ATOM 4492 C CA . CYS D 2 81 ? 3.346 76.960 23.400 1.00 17.74 81 CYS D CA 1
ATOM 4493 C C . CYS D 2 81 ? 2.226 76.842 22.369 1.00 20.95 81 CYS D C 1
ATOM 4494 O O . CYS D 2 81 ? 1.057 77.058 22.685 1.00 17.81 81 CYS D O 1
ATOM 4497 N N . ILE D 2 82 ? 2.586 76.495 21.134 1.00 16.97 82 ILE D N 1
ATOM 4498 C CA . ILE D 2 82 ? 1.585 76.276 20.079 1.00 20.25 82 ILE D CA 1
ATOM 4499 C C . ILE D 2 82 ? 0.563 75.232 20.484 1.00 19.32 82 ILE D C 1
ATOM 4500 O O . ILE D 2 82 ? -0.644 75.381 20.234 1.00 20.86 82 ILE D O 1
ATOM 4505 N N . ARG D 2 83 ? 1.053 74.168 21.108 1.00 19.84 83 ARG D N 1
ATOM 4506 C CA A ARG D 2 83 ? 0.177 73.110 21.584 0.50 20.54 83 ARG D CA 1
ATOM 4507 C CA B ARG D 2 83 ? 0.185 73.102 21.605 0.50 20.55 83 ARG D CA 1
ATOM 4508 C C . ARG D 2 83 ? -0.824 73.629 22.619 1.00 22.71 83 ARG D C 1
ATOM 4509 O O . ARG D 2 83 ? -2.003 73.256 22.585 1.00 21.75 83 ARG D O 1
ATOM 4524 N N . ASP D 2 84 ? -0.361 74.479 23.539 1.00 19.13 84 ASP D N 1
ATOM 4525 C CA . ASP D 2 84 ? -1.268 75.099 24.520 1.00 18.56 84 ASP D CA 1
ATOM 4526 C C . ASP D 2 84 ? -2.366 75.872 23.801 1.00 18.10 84 ASP D C 1
ATOM 4527 O O . ASP D 2 84 ? -3.543 75.777 24.152 1.00 21.14 84 ASP D O 1
ATOM 4532 N N . LEU D 2 85 ? -1.981 76.648 22.792 1.00 16.94 85 LEU D N 1
ATOM 4533 C CA . LEU D 2 85 ? -2.961 77.473 22.095 1.00 17.58 85 LEU D CA 1
ATOM 4534 C C . LEU D 2 85 ? -3.970 76.592 21.347 1.00 19.82 85 LEU D C 1
ATOM 4535 O O . LEU D 2 85 ? -5.165 76.906 21.329 1.00 19.83 85 LEU D O 1
ATOM 4540 N N . ASP D 2 86 ? -3.492 75.499 20.746 1.00 19.66 86 ASP D N 1
ATOM 4541 C CA . ASP D 2 86 ? -4.385 74.503 20.142 1.00 18.89 86 ASP D CA 1
ATOM 4542 C C . ASP D 2 86 ? -5.412 74.015 21.172 1.00 19.80 86 ASP D C 1
ATOM 4543 O O . ASP D 2 86 ? -6.608 73.917 20.866 1.00 20.60 86 ASP D O 1
ATOM 4548 N N . TYR D 2 87 ? -4.935 73.690 22.373 1.00 18.63 87 TYR D N 1
ATOM 4549 C CA . TYR D 2 87 ? -5.813 73.285 23.486 1.00 20.01 87 TYR D CA 1
ATOM 4550 C C . TYR D 2 87 ? -6.864 74.332 23.800 1.00 19.33 87 TYR D C 1
ATOM 4551 O O . TYR D 2 87 ? -8.048 74.020 23.905 1.00 19.69 87 TYR D O 1
ATOM 4560 N N . TYR D 2 88 ? -6.423 75.570 24.009 1.00 20.58 88 TYR D N 1
ATOM 4561 C CA . TYR D 2 88 ? -7.349 76.637 24.400 1.00 18.81 88 TYR D CA 1
ATOM 4562 C C . TYR D 2 88 ? -8.446 76.825 23.363 1.00 18.94 88 TYR D C 1
ATOM 4563 O O . TYR D 2 88 ? -9.611 76.993 23.714 1.00 19.76 88 TYR D O 1
ATOM 4572 N N . LEU D 2 89 ? -8.069 76.818 22.086 1.00 15.74 89 LEU D N 1
ATOM 4573 C CA . LEU D 2 89 ? -9.058 76.958 21.020 1.00 16.58 89 LEU D CA 1
ATOM 4574 C C . LEU D 2 89 ? -10.051 75.783 20.996 1.00 20.32 89 LEU D C 1
ATOM 4575 O O . LEU D 2 89 ? -11.262 75.998 20.893 1.00 19.46 89 LEU D O 1
ATOM 4580 N N . ARG D 2 90 ? -9.543 74.554 21.084 1.00 17.90 90 ARG D N 1
ATOM 4581 C CA . ARG D 2 90 ? -10.404 73.375 21.043 1.00 18.94 90 ARG D CA 1
ATOM 4582 C C . ARG D 2 90 ? -11.362 73.363 22.238 1.00 20.87 90 ARG D C 1
ATOM 4583 O O . ARG D 2 90 ? -12.563 73.155 22.075 1.00 19.45 90 ARG D O 1
ATOM 4591 N N . TYR D 2 91 ? -10.846 73.602 23.440 1.00 18.38 91 TYR D N 1
ATOM 4592 C CA . TYR D 2 91 ? -11.728 73.578 24.618 1.00 20.68 91 TYR D CA 1
ATOM 4593 C C . TYR D 2 91 ? -12.702 74.758 24.659 1.00 20.04 91 TYR D C 1
ATOM 4594 O O . TYR D 2 91 ? -13.834 74.604 25.116 1.00 20.54 91 TYR D O 1
ATOM 4603 N N . ALA D 2 92 ? -12.288 75.939 24.197 1.00 18.88 92 ALA D N 1
ATOM 4604 C CA . ALA D 2 92 ? -13.232 77.046 24.094 1.00 18.83 92 ALA D CA 1
ATOM 4605 C C . ALA D 2 92 ? -14.357 76.702 23.118 1.00 18.58 92 ALA D C 1
ATOM 4606 O O . ALA D 2 92 ? -15.514 77.067 23.346 1.00 19.13 92 ALA D O 1
ATOM 4608 N N . THR D 2 93 ? -14.018 75.995 22.040 1.00 18.09 93 THR D N 1
ATOM 4609 C CA . THR D 2 93 ? -15.022 75.578 21.067 1.00 17.41 93 THR D CA 1
ATOM 4610 C C . THR D 2 93 ? -15.995 74.563 21.704 1.00 19.60 93 THR D C 1
ATOM 4611 O O . THR D 2 93 ? -17.205 74.645 21.476 1.00 20.49 93 THR D O 1
ATOM 4615 N N . TYR D 2 94 ? -15.477 73.629 22.511 1.00 19.05 94 TYR D N 1
ATOM 4616 C CA . TYR D 2 94 ? -16.349 72.724 23.272 1.00 19.85 94 TYR D CA 1
ATOM 4617 C C . TYR D 2 94 ? -17.320 73.517 24.153 1.00 22.66 94 TYR D C 1
ATOM 4618 O O . TYR D 2 94 ? -18.524 73.252 24.181 1.00 19.85 94 TYR D O 1
ATOM 4627 N N . ALA D 2 95 ? -16.778 74.473 24.902 1.00 20.19 95 ALA D N 1
ATOM 4628 C CA . ALA D 2 95 ? -17.586 75.248 25.831 1.00 18.71 95 ALA D CA 1
ATOM 4629 C C . ALA D 2 95 ? -18.641 76.069 25.095 1.00 22.95 95 ALA D C 1
ATOM 4630 O O . ALA D 2 95 ? -19.776 76.180 25.552 1.00 22.68 95 ALA D O 1
ATOM 4632 N N . MET D 2 96 ? -18.270 76.638 23.949 1.00 19.26 96 MET D N 1
ATOM 4633 C CA . MET D 2 96 ? -19.208 77.397 23.135 1.00 18.92 96 MET D CA 1
ATOM 4634 C C . MET D 2 96 ? -20.336 76.495 22.644 1.00 20.94 96 MET D C 1
ATOM 4635 O O . MET D 2 96 ? -21.508 76.864 22.691 1.00 22.54 96 MET D O 1
ATOM 4640 N N . LEU D 2 97 ? -19.971 75.309 22.173 1.00 18.62 97 LEU D N 1
ATOM 4641 C CA . LEU D 2 97 ? -20.954 74.352 21.680 1.00 21.80 97 LEU D CA 1
ATOM 4642 C C . LEU D 2 97 ? -21.910 73.936 22.808 1.00 20.89 97 LEU D C 1
ATOM 4643 O O . LEU D 2 97 ? -23.120 73.817 22.600 1.00 22.87 97 LEU D O 1
ATOM 4648 N N . ALA D 2 98 ? -21.360 73.756 24.005 1.00 21.28 98 ALA D N 1
ATOM 4649 C CA . ALA D 2 98 ? -22.142 73.352 25.177 1.00 21.41 98 ALA D CA 1
ATOM 4650 C C . ALA D 2 98 ? -22.934 74.502 25.786 1.00 23.25 98 ALA D C 1
ATOM 4651 O O . ALA D 2 98 ? -23.862 74.272 26.560 1.00 22.87 98 ALA D O 1
ATOM 4653 N N . GLY D 2 99 ? -22.561 75.737 25.443 1.00 21.41 99 GLY D N 1
ATOM 4654 C CA . GLY D 2 99 ? -23.127 76.910 26.089 1.00 19.10 99 GLY D CA 1
ATOM 4655 C C . GLY D 2 99 ? -22.905 76.919 27.596 1.00 23.36 99 GLY D C 1
ATOM 4656 O O . GLY D 2 99 ? -23.741 77.417 28.359 1.00 23.26 99 GLY D O 1
ATOM 4657 N N . ASP D 2 100 ? -21.766 76.386 28.027 1.00 22.37 100 ASP D N 1
ATOM 4658 C CA . ASP D 2 100 ? -21.473 76.258 29.446 1.00 23.50 100 ASP D CA 1
ATOM 4659 C C . ASP D 2 100 ? -19.965 76.146 29.664 1.00 23.36 100 ASP D C 1
ATOM 4660 O O . ASP D 2 100 ? -19.290 75.420 28.943 1.00 23.79 100 ASP D O 1
ATOM 4665 N N . ALA D 2 101 ? -19.442 76.854 30.662 1.00 22.49 101 ALA D N 1
ATOM 4666 C CA . ALA D 2 101 ? -17.997 76.888 30.899 1.00 24.26 101 ALA D CA 1
ATOM 4667 C C . ALA D 2 101 ? -17.464 75.771 31.791 1.00 29.77 101 ALA D C 1
ATOM 4668 O O . ALA D 2 101 ? -16.271 75.744 32.082 1.00 23.95 101 ALA D O 1
ATOM 4670 N N . SER D 2 102 ? -18.320 74.852 32.236 1.00 24.84 102 SER D N 1
ATOM 4671 C CA . SER D 2 102 ? -17.873 73.869 33.222 1.00 26.79 102 SER D CA 1
ATOM 4672 C C . SER D 2 102 ? -16.717 73.009 32.718 1.00 25.95 102 SER D C 1
ATOM 4673 O O . SER D 2 102 ? -15.820 72.670 33.493 1.00 27.43 102 SER D O 1
ATOM 4676 N N . ILE D 2 103 ? -16.708 72.669 31.429 1.00 24.57 103 ILE D N 1
ATOM 4677 C CA . ILE D 2 103 ? -15.611 71.852 30.913 1.00 25.66 103 ILE D CA 1
ATOM 4678 C C . ILE D 2 103 ? -14.284 72.615 31.033 1.00 24.38 103 ILE D C 1
ATOM 4679 O O . ILE D 2 103 ? -13.232 72.005 31.171 1.00 25.75 103 ILE D O 1
ATOM 4684 N N . LEU D 2 104 ? -14.334 73.945 31.023 1.00 26.12 104 LEU D N 1
ATOM 4685 C CA . LEU D 2 104 ? -13.108 74.726 31.182 1.00 24.20 104 LEU D CA 1
ATOM 4686 C C . LEU D 2 104 ? -12.568 74.617 32.610 1.00 25.17 104 LEU D C 1
ATOM 4687 O O . LEU D 2 104 ? -11.370 74.465 32.822 1.00 27.38 104 LEU D O 1
ATOM 4692 N N . ASP D 2 105 ? -13.463 74.687 33.587 1.00 25.24 105 ASP D N 1
ATOM 4693 C CA . ASP D 2 105 ? -13.074 74.524 34.981 1.00 27.23 105 ASP D CA 1
ATOM 4694 C C . ASP D 2 105 ? -12.495 73.139 35.237 1.00 33.21 105 ASP D C 1
ATOM 4695 O O . ASP D 2 105 ? -11.499 72.991 35.947 1.00 34.05 105 ASP D O 1
ATOM 4700 N N . GLU D 2 106 ? -13.130 72.125 34.656 1.00 29.81 106 GLU D N 1
ATOM 4701 C CA . GLU D 2 106 ? -12.801 70.741 34.973 1.00 33.82 106 GLU D CA 1
ATOM 4702 C C . GLU D 2 106 ? -11.579 70.220 34.229 1.00 34.68 106 GLU D C 1
ATOM 4703 O O . GLU D 2 106 ? -10.830 69.409 34.767 1.00 34.03 106 GLU D O 1
ATOM 4709 N N . ARG D 2 107 ? -11.382 70.672 32.994 1.00 27.02 107 ARG D N 1
ATOM 4710 C CA . ARG D 2 107 ? -10.365 70.058 32.145 1.00 28.24 107 ARG D CA 1
ATOM 4711 C C . ARG D 2 107 ? -9.276 71.009 31.645 1.00 29.33 107 ARG D C 1
ATOM 4712 O O . ARG D 2 107 ? -8.264 70.555 31.114 1.00 33.41 107 ARG D O 1
ATOM 4720 N N . VAL D 2 108 ? -9.456 72.315 31.817 1.00 26.98 108 VAL D N 1
ATOM 4721 C CA . VAL D 2 108 ? -8.402 73.249 31.405 1.00 22.09 108 VAL D CA 1
ATOM 4722 C C . VAL D 2 108 ? -7.735 73.927 32.606 1.00 26.93 108 VAL D C 1
ATOM 4723 O O . VAL D 2 108 ? -6.516 73.856 32.773 1.00 28.73 108 VAL D O 1
ATOM 4727 N N . LEU D 2 109 ? -8.542 74.575 33.440 1.00 24.52 109 LEU D N 1
ATOM 4728 C CA . LEU D 2 109 ? -8.030 75.498 34.445 1.00 25.60 109 LEU D CA 1
ATOM 4729 C C . LEU D 2 109 ? -7.547 74.818 35.722 1.00 29.56 109 LEU D C 1
ATOM 4730 O O . LEU D 2 109 ? -6.791 75.412 36.493 1.00 28.87 109 LEU D O 1
ATOM 4735 N N . ASN D 2 110 ? -7.987 73.580 35.928 1.00 29.90 110 ASN D N 1
ATOM 4736 C CA . ASN D 2 110 ? -7.651 72.804 37.122 1.00 37.92 110 ASN D CA 1
ATOM 4737 C C . ASN D 2 110 ? -6.145 72.648 37.337 1.00 37.42 110 ASN D C 1
ATOM 4738 O O . ASN D 2 110 ? -5.486 71.879 36.641 1.00 38.50 110 ASN D O 1
ATOM 4743 N N . GLY D 2 111 ? -5.606 73.403 38.290 1.00 33.56 111 GLY D N 1
ATOM 4744 C CA . GLY D 2 111 ? -4.188 73.349 38.617 1.00 35.52 111 GLY D CA 1
ATOM 4745 C C . GLY D 2 111 ? -3.269 73.998 37.588 1.00 31.95 111 GLY D C 1
ATOM 4746 O O . GLY D 2 111 ? -2.046 73.893 37.682 1.00 30.66 111 GLY D O 1
ATOM 4747 N N . LEU D 2 112 ? -3.854 74.687 36.616 1.00 28.24 112 LEU D N 1
ATOM 4748 C CA . LEU D 2 112 ? -3.087 75.210 35.482 1.00 22.99 112 LEU D CA 1
ATOM 4749 C C . LEU D 2 112 ? -2.178 76.381 35.872 1.00 27.80 112 LEU D C 1
ATOM 4750 O O . LEU D 2 112 ? -1.013 76.445 35.480 1.00 28.46 112 LEU D O 1
ATOM 4755 N N . LYS D 2 113 ? -2.721 77.307 36.648 1.00 31.63 113 LYS D N 1
ATOM 4756 C CA . LYS D 2 113 ? -1.971 78.468 37.116 1.00 33.87 113 LYS D CA 1
ATOM 4757 C C . LYS D 2 113 ? -0.728 78.057 37.927 1.00 32.01 113 LYS D C 1
ATOM 4758 O O . LYS D 2 113 ? 0.349 78.640 37.778 1.00 32.50 113 LYS D O 1
ATOM 4764 N N . GLU D 2 114 ? -0.890 77.041 38.769 1.00 29.68 114 GLU D N 1
ATOM 4765 C CA . GLU D 2 114 ? 0.198 76.511 39.581 1.00 35.94 114 GLU D CA 1
ATOM 4766 C C . GLU D 2 114 ? 1.258 75.873 38.689 1.00 33.93 114 GLU D C 1
ATOM 4767 O O . GLU D 2 114 ? 2.453 76.059 38.902 1.00 34.64 114 GLU D O 1
ATOM 4773 N N . THR D 2 115 ? 0.804 75.115 37.695 1.00 31.88 115 THR D N 1
ATOM 4774 C CA . THR D 2 115 ? 1.700 74.486 36.728 1.00 30.67 115 THR D CA 1
ATOM 4775 C C . THR D 2 115 ? 2.531 75.527 35.992 1.00 31.30 115 THR D C 1
ATOM 4776 O O . THR D 2 115 ? 3.750 75.396 35.895 1.00 31.89 115 THR D O 1
ATOM 4780 N N . TYR D 2 116 ? 1.877 76.565 35.475 1.00 26.63 116 TYR D N 1
ATOM 4781 C CA . TYR D 2 116 ? 2.604 77.619 34.774 1.00 24.91 116 TYR D CA 1
ATOM 4782 C C . TYR D 2 116 ? 3.591 78.344 35.679 1.00 27.47 116 TYR D C 1
ATOM 4783 O O . TYR D 2 116 ? 4.710 78.635 35.273 1.00 29.11 116 TYR D O 1
ATOM 4792 N N A ASN D 2 117 ? 3.188 78.633 36.911 0.50 30.69 117 ASN D N 1
ATOM 4793 N N B ASN D 2 117 ? 3.174 78.641 36.907 0.50 30.75 117 ASN D N 1
ATOM 4794 C CA A ASN D 2 117 ? 4.071 79.369 37.805 0.50 31.13 117 ASN D CA 1
ATOM 4795 C CA B ASN D 2 117 ? 4.059 79.330 37.840 0.50 31.57 117 ASN D CA 1
ATOM 4796 C C A ASN D 2 117 ? 5.288 78.532 38.227 0.50 32.60 117 ASN D C 1
ATOM 4797 C C B ASN D 2 117 ? 5.311 78.512 38.102 0.50 32.40 117 ASN D C 1
ATOM 4798 O O A ASN D 2 117 ? 6.367 79.076 38.447 0.50 34.63 117 ASN D O 1
ATOM 4799 O O B ASN D 2 117 ? 6.424 79.038 38.095 0.50 30.92 117 ASN D O 1
ATOM 4808 N N . SER D 2 118 ? 5.120 77.215 38.312 1.00 33.28 118 SER D N 1
ATOM 4809 C CA A SER D 2 118 ? 6.235 76.322 38.618 0.50 37.54 118 SER D CA 1
ATOM 4810 C CA B SER D 2 118 ? 6.239 76.331 38.624 0.50 37.52 118 SER D CA 1
ATOM 4811 C C . SER D 2 118 ? 7.204 76.204 37.445 1.00 35.21 118 SER D C 1
ATOM 4812 O O . SER D 2 118 ? 8.410 76.057 37.640 1.00 35.74 118 SER D O 1
ATOM 4817 N N . LEU D 2 119 ? 6.673 76.272 36.227 1.00 28.76 119 LEU D N 1
ATOM 4818 C CA . LEU D 2 119 ? 7.492 76.144 35.021 1.00 30.78 119 LEU D CA 1
ATOM 4819 C C . LEU D 2 119 ? 8.097 77.452 34.535 1.00 34.15 119 LEU D C 1
ATOM 4820 O O . LEU D 2 119 ? 9.033 77.445 33.729 1.00 31.69 119 LEU D O 1
ATOM 4825 N N . GLY D 2 120 ? 7.559 78.575 35.003 1.00 31.23 120 GLY D N 1
ATOM 4826 C CA . GLY D 2 120 ? 7.972 79.871 34.478 1.00 31.62 120 GLY D CA 1
ATOM 4827 C C . GLY D 2 120 ? 7.300 80.261 33.166 1.00 28.19 120 GLY D C 1
ATOM 4828 O O . GLY D 2 120 ? 7.833 81.061 32.396 1.00 30.41 120 GLY D O 1
ATOM 4829 N N . VAL D 2 121 ? 6.131 79.694 32.894 1.00 25.08 121 VAL D N 1
ATOM 4830 C CA . VAL D 2 121 ? 5.356 80.082 31.714 1.00 23.20 121 VAL D CA 1
ATOM 4831 C C . VAL D 2 121 ? 4.669 81.419 31.998 1.00 27.63 121 VAL D C 1
ATOM 4832 O O . VAL D 2 121 ? 3.959 81.545 32.992 1.00 25.85 121 VAL D O 1
ATOM 4836 N N . PRO D 2 122 ? 4.897 82.429 31.142 1.00 25.38 122 PRO D N 1
ATOM 4837 C CA . PRO D 2 122 ? 4.380 83.766 31.456 1.00 24.42 122 PRO D CA 1
ATOM 4838 C C . PRO D 2 122 ? 2.870 83.880 31.278 1.00 24.70 122 PRO D C 1
ATOM 4839 O O . PRO D 2 122 ? 2.360 83.628 30.189 1.00 25.12 122 PRO D O 1
ATOM 4843 N N . ILE D 2 123 ? 2.169 84.271 32.337 1.00 24.49 123 ILE D N 1
ATOM 4844 C CA . ILE D 2 123 ? 0.714 84.382 32.265 1.00 24.40 123 ILE D CA 1
ATOM 4845 C C . ILE D 2 123 ? 0.285 85.515 31.345 1.00 22.04 123 ILE D C 1
ATOM 4846 O O . ILE D 2 123 ? -0.596 85.339 30.502 1.00 22.85 123 ILE D O 1
ATOM 4851 N N . SER D 2 124 ? 0.906 86.678 31.529 1.00 26.15 124 SER D N 1
ATOM 4852 C CA . SER D 2 124 ? 0.591 87.867 30.732 1.00 26.92 124 SER D CA 1
ATOM 4853 C C . SER D 2 124 ? 0.645 87.589 29.234 1.00 25.67 124 SER D C 1
ATOM 4854 O O . SER D 2 124 ? -0.299 87.899 28.496 1.00 23.18 124 SER D O 1
ATOM 4857 N N . SER D 2 125 ? 1.740 86.991 28.775 1.00 21.53 125 SER D N 1
ATOM 4858 C CA . SER D 2 125 ? 1.899 86.706 27.355 1.00 19.52 125 SER D CA 1
ATOM 4859 C C . SER D 2 125 ? 0.934 85.635 26.867 1.00 19.45 125 SER D C 1
ATOM 4860 O O . SER D 2 125 ? 0.453 85.699 25.729 1.00 19.55 125 SER D O 1
ATOM 4863 N N . THR D 2 126 ? 0.646 84.651 27.713 1.00 21.11 126 THR D N 1
ATOM 4864 C CA . THR D 2 126 ? -0.342 83.630 27.358 1.00 17.92 126 THR D CA 1
ATOM 4865 C C . THR D 2 126 ? -1.720 84.268 27.152 1.00 21.42 126 THR D C 1
ATOM 4866 O O . THR D 2 126 ? -2.418 83.976 26.175 1.00 20.66 126 THR D O 1
ATOM 4870 N N . VAL D 2 127 ? -2.098 85.149 28.071 1.00 20.20 127 VAL D N 1
ATOM 4871 C CA . VAL D 2 127 ? -3.397 85.806 27.986 1.00 20.56 127 VAL D CA 1
ATOM 4872 C C . VAL D 2 127 ? -3.448 86.675 26.725 1.00 21.70 127 VAL D C 1
ATOM 4873 O O . VAL D 2 127 ? -4.452 86.677 26.024 1.00 20.84 127 VAL D O 1
ATOM 4877 N N . GLN D 2 128 ? -2.359 87.372 26.406 1.00 19.76 128 GLN D N 1
ATOM 4878 C CA . GLN D 2 128 ? -2.321 88.165 25.170 1.00 18.93 128 GLN D CA 1
ATOM 4879 C C . GLN D 2 128 ? -2.549 87.303 23.924 1.00 22.19 128 GLN D C 1
ATOM 4880 O O . GLN D 2 128 ? -3.262 87.709 22.994 1.00 20.83 128 GLN D O 1
ATOM 4886 N N . ALA D 2 129 ? -1.953 86.115 23.903 1.00 18.69 129 ALA D N 1
ATOM 4887 C CA . ALA D 2 129 ? -2.116 85.219 22.758 1.00 16.92 129 ALA D CA 1
ATOM 4888 C C . ALA D 2 129 ? -3.550 84.684 22.671 1.00 17.79 129 ALA D C 1
ATOM 4889 O O . ALA D 2 129 ? -4.098 84.543 21.581 1.00 18.37 129 ALA D O 1
ATOM 4891 N N . ILE D 2 130 ? -4.162 84.383 23.811 1.00 19.38 130 ILE D N 1
ATOM 4892 C CA . ILE D 2 130 ? -5.539 83.888 23.786 1.00 15.27 130 ILE D CA 1
ATOM 4893 C C . ILE D 2 130 ? -6.470 85.006 23.314 1.00 18.32 130 ILE D C 1
ATOM 4894 O O . ILE D 2 130 ? -7.405 84.776 22.545 1.00 18.66 130 ILE D O 1
ATOM 4899 N N . GLN D 2 131 ? -6.212 86.226 23.776 1.00 16.97 131 GLN D N 1
ATOM 4900 C CA . GLN D 2 131 ? -6.987 87.375 23.304 1.00 18.62 131 GLN D CA 1
ATOM 4901 C C . GLN D 2 131 ? -6.842 87.548 21.793 1.00 19.78 131 GLN D C 1
ATOM 4902 O O . GLN D 2 131 ? -7.815 87.899 21.108 1.00 18.44 131 GLN D O 1
ATOM 4908 N N . ALA D 2 132 ? -5.647 87.284 21.264 1.00 17.94 132 ALA D N 1
ATOM 4909 C CA . ALA D 2 132 ? -5.434 87.350 19.813 1.00 20.74 132 ALA D CA 1
ATOM 4910 C C . ALA D 2 132 ? -6.230 86.264 19.099 1.00 18.83 132 ALA D C 1
ATOM 4911 O O . ALA D 2 132 ? -6.780 86.490 18.016 1.00 19.45 132 ALA D O 1
ATOM 4913 N N . ILE D 2 133 ? -6.288 85.088 19.712 1.00 17.20 133 ILE D N 1
ATOM 4914 C CA . ILE D 2 133 ? -7.122 84.002 19.198 1.00 18.27 133 ILE D CA 1
ATOM 4915 C C . ILE D 2 133 ? -8.587 84.437 19.122 1.00 18.35 133 ILE D C 1
ATOM 4916 O O . ILE D 2 133 ? -9.267 84.173 18.124 1.00 17.75 133 ILE D O 1
ATOM 4921 N N . LYS D 2 134 ? -9.065 85.133 20.152 1.00 14.98 134 LYS D N 1
ATOM 4922 C CA . LYS D 2 134 ? -10.443 85.619 20.142 1.00 16.24 134 LYS D CA 1
ATOM 4923 C C . LYS D 2 134 ? -10.727 86.512 18.947 1.00 19.86 134 LYS D C 1
ATOM 4924 O O . LYS D 2 134 ? -11.774 86.392 18.298 1.00 19.48 134 LYS D O 1
ATOM 4930 N N . GLU D 2 135 ? -9.802 87.417 18.646 1.00 19.02 135 GLU D N 1
ATOM 4931 C CA . GLU D 2 135 ? -10.071 88.380 17.593 1.00 21.13 135 GLU D CA 1
ATOM 4932 C C . GLU D 2 135 ? -9.954 87.726 16.210 1.00 18.09 135 GLU D C 1
ATOM 4933 O O . GLU D 2 135 ? -10.743 88.036 15.322 1.00 19.24 135 GLU D O 1
ATOM 4939 N N . VAL D 2 136 ? -9.005 86.807 16.038 1.00 18.31 136 VAL D N 1
ATOM 4940 C CA . VAL D 2 136 ? -8.879 86.104 14.756 1.00 19.19 136 VAL D CA 1
ATOM 4941 C C . VAL D 2 136 ? -10.106 85.219 14.523 1.00 20.08 136 VAL D C 1
ATOM 4942 O O . VAL D 2 136 ? -10.669 85.184 13.428 1.00 20.97 136 VAL D O 1
ATOM 4946 N N . THR D 2 137 ? -10.523 84.517 15.567 1.00 18.31 137 THR D N 1
ATOM 4947 C CA . THR D 2 137 ? -11.714 83.675 15.489 1.00 19.28 137 THR D CA 1
ATOM 4948 C C . THR D 2 137 ? -12.931 84.508 15.098 1.00 20.70 137 THR D C 1
ATOM 4949 O O . THR D 2 137 ? -13.694 84.127 14.204 1.00 21.47 137 THR D O 1
ATOM 4953 N N . ALA D 2 138 ? -13.106 85.661 15.743 1.00 19.72 138 ALA D N 1
ATOM 4954 C CA . ALA D 2 138 ? -14.252 86.517 15.440 1.00 21.14 138 ALA D CA 1
ATOM 4955 C C . ALA D 2 138 ? -14.258 86.962 13.980 1.00 21.35 138 ALA D C 1
ATOM 4956 O O . ALA D 2 138 ? -15.329 87.120 13.379 1.00 24.58 138 ALA D O 1
ATOM 4958 N N . SER D 2 139 ? -13.073 87.163 13.408 1.00 20.90 139 SER D N 1
ATOM 4959 C CA . SER D 2 139 ? -12.984 87.622 12.018 1.00 25.05 139 SER D CA 1
ATOM 4960 C C . SER D 2 139 ? -13.505 86.544 11.062 1.00 26.04 139 SER D C 1
ATOM 4961 O O . SER D 2 139 ? -13.967 86.857 9.962 1.00 25.31 139 SER D O 1
ATOM 4964 N N . LEU D 2 140 ? -13.450 85.283 11.493 1.00 23.76 140 LEU D N 1
ATOM 4965 C CA . LEU D 2 140 ? -13.885 84.165 10.647 1.00 23.83 140 LEU D CA 1
ATOM 4966 C C . LEU D 2 140 ? -15.313 83.702 10.910 1.00 24.87 140 LEU D C 1
ATOM 4967 O O . LEU D 2 140 ? -16.042 83.409 9.966 1.00 25.42 140 LEU D O 1
ATOM 4972 N N . VAL D 2 141 ? -15.730 83.627 12.175 1.00 21.18 141 VAL D N 1
ATOM 4973 C CA . VAL D 2 141 ? -17.059 83.067 12.454 1.00 18.83 141 VAL D CA 1
ATOM 4974 C C . VAL D 2 141 ? -18.147 84.133 12.468 1.00 22.87 141 VAL D C 1
ATOM 4975 O O . VAL D 2 141 ? -19.337 83.819 12.545 1.00 25.32 141 VAL D O 1
ATOM 4979 N N . GLY D 2 142 ? -17.736 85.392 12.368 1.00 25.08 142 GLY D N 1
ATOM 4980 C CA . GLY D 2 142 ? -18.671 86.502 12.357 1.00 36.11 142 GLY D CA 1
ATOM 4981 C C . GLY D 2 142 ? -18.799 87.186 13.709 1.00 44.44 142 GLY D C 1
ATOM 4982 O O . GLY D 2 142 ? -18.147 86.799 14.687 1.00 33.28 142 GLY D O 1
ATOM 4983 N N . ALA D 2 143 ? -19.646 88.210 13.767 1.00 51.25 143 ALA D N 1
ATOM 4984 C CA . ALA D 2 143 ? -19.822 88.986 14.991 1.00 53.34 143 ALA D CA 1
ATOM 4985 C C . ALA D 2 143 ? -20.521 88.187 16.090 1.00 49.87 143 ALA D C 1
ATOM 4986 O O . ALA D 2 143 ? -20.054 88.160 17.227 1.00 49.94 143 ALA D O 1
ATOM 4988 N N . ASP D 2 144 ? -21.627 87.532 15.746 1.00 40.40 144 ASP D N 1
ATOM 4989 C CA . ASP D 2 144 ? -22.476 86.873 16.742 1.00 40.96 144 ASP D CA 1
ATOM 4990 C C . ASP D 2 144 ? -21.879 85.605 17.349 1.00 49.81 144 ASP D C 1
ATOM 4991 O O . ASP D 2 144 ? -22.015 85.350 18.555 1.00 39.51 144 ASP D O 1
ATOM 4996 N N . ALA D 2 145 ? -21.256 84.784 16.514 1.00 43.44 145 ALA D N 1
ATOM 4997 C CA . ALA D 2 145 ? -20.600 83.588 17.023 1.00 40.38 145 ALA D CA 1
ATOM 4998 C C . ALA D 2 145 ? -19.320 84.013 17.711 1.00 25.68 145 ALA D C 1
ATOM 4999 O O . ALA D 2 145 ? -18.869 83.366 18.658 1.00 24.65 145 ALA D O 1
ATOM 5001 N N . GLY D 2 146 ? -18.743 85.104 17.210 1.00 24.80 146 GLY D N 1
ATOM 5002 C CA . GLY D 2 146 ? -17.515 85.660 17.747 1.00 25.24 146 GLY D CA 1
ATOM 5003 C C . GLY D 2 146 ? -17.717 86.067 19.199 1.00 31.56 146 GLY D C 1
ATOM 5004 O O . GLY D 2 146 ? -16.824 85.887 20.025 1.00 24.88 146 GLY D O 1
ATOM 5005 N N . LYS D 2 147 ? -18.898 86.601 19.506 1.00 30.15 147 LYS D N 1
ATOM 5006 C CA . LYS D 2 147 ? -19.217 86.987 20.883 1.00 35.50 147 LYS D CA 1
ATOM 5007 C C . LYS D 2 147 ? -19.267 85.788 21.819 1.00 28.49 147 LYS D C 1
ATOM 5008 O O . LYS D 2 147 ? -18.702 85.838 22.915 1.00 26.34 147 LYS D O 1
ATOM 5014 N N . GLU D 2 148 ? -19.933 84.714 21.394 1.00 25.62 148 GLU D N 1
ATOM 5015 C CA . GLU D 2 148 ? -19.990 83.483 22.168 1.00 27.83 148 GLU D CA 1
ATOM 5016 C C . GLU D 2 148 ? -18.598 82.895 22.407 1.00 24.66 148 GLU D C 1
ATOM 5017 O O . GLU D 2 148 ? -18.243 82.554 23.537 1.00 21.08 148 GLU D O 1
ATOM 5023 N N . MET D 2 149 ? -17.801 82.768 21.346 1.00 22.10 149 MET D N 1
ATOM 5024 C CA . MET D 2 149 ? -16.440 82.265 21.523 1.00 18.60 149 MET D CA 1
ATOM 5025 C C . MET D 2 149 ? -15.663 83.171 22.480 1.00 20.11 149 MET D C 1
ATOM 5026 O O . MET D 2 149 ? -14.863 82.696 23.281 1.00 22.22 149 MET D O 1
ATOM 5031 N N . GLY D 2 150 ? -15.911 84.474 22.380 1.00 20.68 150 GLY D N 1
ATOM 5032 C CA . GLY D 2 150 ? -15.230 85.451 23.218 1.00 18.99 150 GLY D CA 1
ATOM 5033 C C . GLY D 2 150 ? -15.510 85.230 24.698 1.00 21.72 150 GLY D C 1
ATOM 5034 O O . GLY D 2 150 ? -14.625 85.396 25.533 1.00 22.94 150 GLY D O 1
ATOM 5035 N N . VAL D 2 151 ? -16.740 84.853 25.024 1.00 21.71 151 VAL D N 1
ATOM 5036 C CA . VAL D 2 151 ? -17.096 84.565 26.422 1.00 18.27 151 VAL D CA 1
ATOM 5037 C C . VAL D 2 151 ? -16.186 83.471 26.990 1.00 22.70 151 VAL D C 1
ATOM 5038 O O . VAL D 2 151 ? -15.661 83.595 28.101 1.00 21.60 151 VAL D O 1
ATOM 5042 N N . TYR D 2 152 ? -15.976 82.411 26.215 1.00 18.05 152 TYR D N 1
ATOM 5043 C CA . TYR D 2 152 ? -15.267 81.243 26.736 1.00 20.11 152 TYR D CA 1
ATOM 5044 C C . TYR D 2 152 ? -13.748 81.415 26.648 1.00 21.75 152 TYR D C 1
ATOM 5045 O O . TYR D 2 152 ? -13.025 80.928 27.510 1.00 19.94 152 TYR D O 1
ATOM 5054 N N . LEU D 2 153 ? -13.262 82.152 25.653 1.00 18.32 153 LEU D N 1
ATOM 5055 C CA . LEU D 2 153 ? -11.832 82.456 25.627 1.00 16.36 153 LEU D CA 1
ATOM 5056 C C . LEU D 2 153 ? -11.494 83.431 26.767 1.00 19.15 153 LEU D C 1
ATOM 5057 O O . LEU D 2 153 ? -10.456 83.299 27.426 1.00 19.91 153 LEU D O 1
ATOM 5062 N N . ASP D 2 154 ? -12.385 84.389 27.021 1.00 18.65 154 ASP D N 1
ATOM 5063 C CA . ASP D 2 154 ? -12.199 85.338 28.120 1.00 21.47 154 ASP D CA 1
ATOM 5064 C C . ASP D 2 154 ? -12.235 84.582 29.444 1.00 23.17 154 ASP D C 1
ATOM 5065 O O . ASP D 2 154 ? -11.509 84.919 30.382 1.00 20.56 154 ASP D O 1
ATOM 5070 N N . TYR D 2 155 ? -13.084 83.557 29.514 1.00 20.71 155 TYR D N 1
ATOM 5071 C CA . TYR D 2 155 ? -13.211 82.756 30.733 1.00 20.85 155 TYR D CA 1
ATOM 5072 C C . TYR D 2 155 ? -11.882 82.092 31.083 1.00 22.29 155 TYR D C 1
ATOM 5073 O O . TYR D 2 155 ? -11.469 82.077 32.251 1.00 24.54 155 TYR D O 1
ATOM 5082 N N . ILE D 2 156 ? -11.217 81.541 30.074 1.00 22.14 156 ILE D N 1
ATOM 5083 C CA . ILE D 2 156 ? -9.917 80.906 30.276 1.00 21.01 156 ILE D CA 1
ATOM 5084 C C . ILE D 2 156 ? -8.915 81.948 30.785 1.00 23.80 156 ILE D C 1
ATOM 5085 O O . ILE D 2 156 ? -8.183 81.701 31.746 1.00 23.74 156 ILE D O 1
ATOM 5090 N N . CYS D 2 157 ? -8.907 83.125 30.161 1.00 23.24 157 CYS D N 1
ATOM 5091 C CA . CYS D 2 157 ? -8.000 84.196 30.575 1.00 25.12 157 CYS D CA 1
ATOM 5092 C C . CYS D 2 157 ? -8.223 84.615 32.022 1.00 24.92 157 CYS D C 1
ATOM 5093 O O . CYS D 2 157 ? -7.266 84.800 32.774 1.00 24.89 157 CYS D O 1
ATOM 5096 N N A SER D 2 158 ? -9.483 84.773 32.409 0.50 23.75 158 SER D N 1
ATOM 5097 N N B SER D 2 158 ? -9.483 84.769 32.413 0.50 23.82 158 SER D N 1
ATOM 5098 C CA A SER D 2 158 ? -9.798 85.171 33.777 0.50 27.67 158 SER D CA 1
ATOM 5099 C CA B SER D 2 158 ? -9.789 85.183 33.780 0.50 27.61 158 SER D CA 1
ATOM 5100 C C A SER D 2 158 ? -9.344 84.097 34.753 0.50 26.75 158 SER D C 1
ATOM 5101 C C B SER D 2 158 ? -9.394 84.095 34.772 0.50 26.71 158 SER D C 1
ATOM 5102 O O A SER D 2 158 ? -8.886 84.400 35.852 0.50 27.60 158 SER D O 1
ATOM 5103 O O B SER D 2 158 ? -9.032 84.387 35.908 0.50 27.37 158 SER D O 1
ATOM 5108 N N . GLY D 2 159 ? -9.460 82.842 34.332 1.00 25.45 159 GLY D N 1
ATOM 5109 C CA . GLY D 2 159 ? -9.058 81.717 35.161 1.00 27.93 159 GLY D CA 1
ATOM 5110 C C . GLY D 2 159 ? -7.557 81.636 35.387 1.00 34.28 159 GLY D C 1
ATOM 5111 O O . GLY D 2 159 ? -7.102 81.041 36.367 1.00 36.82 159 GLY D O 1
ATOM 5112 N N . LEU D 2 160 ? -6.785 82.231 34.480 1.00 27.25 160 LEU D N 1
ATOM 5113 C CA . LEU D 2 160 ? -5.326 82.230 34.577 1.00 32.16 160 LEU D CA 1
ATOM 5114 C C . LEU D 2 160 ? -4.809 83.385 35.410 1.00 40.98 160 LEU D C 1
ATOM 5115 O O . LEU D 2 160 ? -3.688 83.348 35.919 1.00 34.88 160 LEU D O 1
ATOM 5120 N N . SER D 2 161 ? -5.628 84.421 35.529 1.00 46.28 161 SER D N 1
ATOM 5121 C CA . SER D 2 161 ? -5.213 85.650 36.180 1.00 57.11 161 SER D CA 1
ATOM 5122 C C . SER D 2 161 ? -5.613 85.628 37.651 1.00 62.42 161 SER D C 1
ATOM 5123 O O . SER D 2 161 ? -6.321 84.727 38.108 1.00 59.85 161 SER D O 1
ATOM 5127 N N . SER E 1 2 ? 26.546 66.292 28.261 1.00 37.60 2 SER E N 1
ATOM 5128 C CA . SER E 1 2 ? 27.565 65.801 27.350 1.00 38.73 2 SER E CA 1
ATOM 5129 C C . SER E 1 2 ? 27.716 64.290 27.441 1.00 36.75 2 SER E C 1
ATOM 5130 O O . SER E 1 2 ? 26.894 63.593 28.037 1.00 40.12 2 SER E O 1
ATOM 5133 N N . VAL E 1 3 ? 28.788 63.792 26.847 1.00 29.20 3 VAL E N 1
ATOM 5134 C CA . VAL E 1 3 ? 29.170 62.391 26.971 1.00 24.83 3 VAL E CA 1
ATOM 5135 C C . VAL E 1 3 ? 29.184 61.900 28.439 1.00 35.18 3 VAL E C 1
ATOM 5136 O O . VAL E 1 3 ? 28.848 60.751 28.742 1.00 29.17 3 VAL E O 1
ATOM 5140 N N . VAL E 1 4 ? 29.578 62.781 29.348 1.00 32.46 4 VAL E N 1
ATOM 5141 C CA . VAL E 1 4 ? 29.670 62.410 30.755 1.00 29.90 4 VAL E CA 1
ATOM 5142 C C . VAL E 1 4 ? 28.278 62.156 31.351 1.00 28.86 4 VAL E C 1
ATOM 5143 O O . VAL E 1 4 ? 28.032 61.118 31.964 1.00 28.61 4 VAL E O 1
ATOM 5147 N N . SER E 1 5 ? 27.367 63.103 31.159 1.00 29.19 5 SER E N 1
ATOM 5148 C CA . SER E 1 5 ? 26.028 62.980 31.730 1.00 29.28 5 SER E CA 1
ATOM 5149 C C . SER E 1 5 ? 25.289 61.775 31.142 1.00 31.36 5 SER E C 1
ATOM 5150 O O . SER E 1 5 ? 24.519 61.116 31.843 1.00 28.49 5 SER E O 1
ATOM 5153 N N . GLN E 1 6 ? 25.539 61.474 29.866 1.00 32.77 6 GLN E N 1
ATOM 5154 C CA . GLN E 1 6 ? 24.954 60.288 29.238 1.00 33.61 6 GLN E CA 1
ATOM 5155 C C . GLN E 1 6 ? 25.362 59.005 29.950 1.00 30.54 6 GLN E C 1
ATOM 5156 O O . GLN E 1 6 ? 24.532 58.124 30.185 1.00 32.35 6 GLN E O 1
ATOM 5162 N N . VAL E 1 7 ? 26.645 58.886 30.283 1.00 28.17 7 VAL E N 1
ATOM 5163 C CA . VAL E 1 7 ? 27.116 57.719 31.016 1.00 27.07 7 VAL E CA 1
ATOM 5164 C C . VAL E 1 7 ? 26.442 57.659 32.391 1.00 26.42 7 VAL E C 1
ATOM 5165 O O . VAL E 1 7 ? 25.965 56.608 32.824 1.00 28.14 7 VAL E O 1
ATOM 5169 N N . ILE E 1 8 ? 26.389 58.802 33.060 1.00 26.32 8 ILE E N 1
ATOM 5170 C CA . ILE E 1 8 ? 25.840 58.865 34.410 1.00 26.89 8 ILE E CA 1
ATOM 5171 C C . ILE E 1 8 ? 24.360 58.480 34.420 1.00 30.76 8 ILE E C 1
ATOM 5172 O O . ILE E 1 8 ? 23.907 57.758 35.304 1.00 30.14 8 ILE E O 1
ATOM 5177 N N . LEU E 1 9 ? 23.615 58.926 33.413 1.00 29.93 9 LEU E N 1
ATOM 5178 C CA . LEU E 1 9 ? 22.192 58.596 33.344 1.00 31.94 9 LEU E CA 1
ATOM 5179 C C . LEU E 1 9 ? 21.974 57.096 33.157 1.00 30.78 9 LEU E C 1
ATOM 5180 O O . LEU E 1 9 ? 21.063 56.522 33.750 1.00 32.92 9 LEU E O 1
ATOM 5185 N N . GLN E 1 10 ? 22.821 56.456 32.355 1.00 30.15 10 GLN E N 1
ATOM 5186 C CA . GLN E 1 10 ? 22.728 55.011 32.157 1.00 34.81 10 GLN E CA 1
ATOM 5187 C C . GLN E 1 10 ? 23.082 54.259 33.432 1.00 34.91 10 GLN E C 1
ATOM 5188 O O . GLN E 1 10 ? 22.431 53.276 33.791 1.00 33.54 10 GLN E O 1
ATOM 5194 N N . ALA E 1 11 ? 24.126 54.719 34.111 1.00 29.63 11 ALA E N 1
ATOM 5195 C CA . ALA E 1 11 ? 24.532 54.102 35.369 1.00 30.85 11 ALA E CA 1
ATOM 5196 C C . ALA E 1 11 ? 23.424 54.231 36.407 1.00 24.89 11 ALA E C 1
ATOM 5197 O O . ALA E 1 11 ? 23.098 53.275 37.103 1.00 29.35 11 ALA E O 1
ATOM 5199 N N . ASP E 1 12 ? 22.843 55.421 36.501 1.00 28.09 12 ASP E N 1
ATOM 5200 C CA . ASP E 1 12 ? 21.813 55.665 37.502 1.00 29.55 12 ASP E CA 1
ATOM 5201 C C . ASP E 1 12 ? 20.593 54.791 37.228 1.00 31.28 12 ASP E C 1
ATOM 5202 O O . ASP E 1 12 ? 19.986 54.236 38.146 1.00 31.33 12 ASP E O 1
ATOM 5207 N N . ASP E 1 13 ? 20.254 54.669 35.950 1.00 33.13 13 ASP E N 1
ATOM 5208 C CA . ASP E 1 13 ? 19.159 53.812 35.515 1.00 41.70 13 ASP E CA 1
ATOM 5209 C C . ASP E 1 13 ? 19.343 52.377 35.997 1.00 44.10 13 ASP E C 1
ATOM 5210 O O . ASP E 1 13 ? 18.371 51.687 36.314 1.00 45.87 13 ASP E O 1
ATOM 5215 N N . GLN E 1 14 ? 20.593 51.934 36.067 1.00 37.02 14 GLN E N 1
ATOM 5216 C CA . GLN E 1 14 ? 20.887 50.574 36.483 1.00 38.03 14 GLN E CA 1
ATOM 5217 C C . GLN E 1 14 ? 21.412 50.511 37.918 1.00 36.59 14 GLN E C 1
ATOM 5218 O O . GLN E 1 14 ? 21.964 49.503 38.325 1.00 34.08 14 GLN E O 1
ATOM 5224 N N . LEU E 1 15 ? 21.243 51.599 38.669 1.00 36.61 15 LEU E N 1
ATOM 5225 C CA . LEU E 1 15 ? 21.561 51.619 40.102 1.00 31.21 15 LEU E CA 1
ATOM 5226 C C . LEU E 1 15 ? 23.003 51.205 40.384 1.00 30.11 15 LEU E C 1
ATOM 5227 O O . LEU E 1 15 ? 23.276 50.493 41.344 1.00 32.65 15 LEU E O 1
ATOM 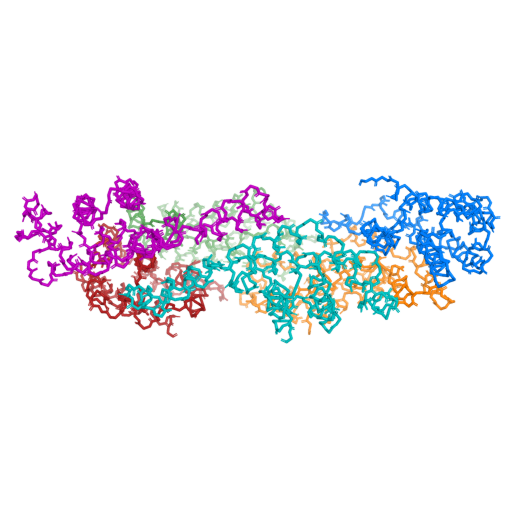5232 N N . ARG E 1 16 ? 23.922 51.666 39.547 1.00 34.00 16 ARG E N 1
ATOM 5233 C CA . ARG E 1 16 ? 25.292 51.193 39.605 1.00 34.34 16 ARG E CA 1
ATOM 5234 C C . ARG E 1 16 ? 26.295 52.317 39.372 1.00 25.52 16 ARG E C 1
ATOM 5235 O O . ARG E 1 16 ? 25.933 53.403 38.935 1.00 24.91 16 ARG E O 1
ATOM 5243 N N . TYR E 1 17 ? 27.563 52.046 39.676 1.00 27.57 17 TYR E N 1
ATOM 5244 C CA . TYR E 1 17 ? 28.638 52.961 39.295 1.00 25.61 17 TYR E CA 1
ATOM 5245 C C . TYR E 1 17 ? 28.917 52.805 37.806 1.00 29.90 17 TYR E C 1
ATOM 5246 O O . TYR E 1 17 ? 28.600 51.764 37.233 1.00 29.59 17 TYR E O 1
ATOM 5255 N N . PRO E 1 18 ? 29.506 53.831 37.174 1.00 26.43 18 PRO E N 1
ATOM 5256 C CA . PRO E 1 18 ? 29.931 53.646 35.783 1.00 30.32 18 PRO E CA 1
ATOM 5257 C C . PRO E 1 18 ? 30.912 52.483 35.662 1.00 31.24 18 PRO E C 1
ATOM 5258 O O . PRO E 1 18 ? 31.657 52.191 36.601 1.00 29.71 18 PRO E O 1
ATOM 5262 N N . THR E 1 19 ? 30.893 51.794 34.527 1.00 33.38 19 THR E N 1
ATOM 5263 C CA . THR E 1 19 ? 31.785 50.657 34.333 1.00 32.15 19 THR E CA 1
ATOM 5264 C C . THR E 1 19 ? 33.179 51.138 33.959 1.00 29.70 19 THR E C 1
ATOM 5265 O O . THR E 1 19 ? 33.357 52.302 33.606 1.00 30.96 19 THR E O 1
ATOM 5269 N N . SER E 1 20 ? 34.158 50.240 34.013 1.00 34.49 20 SER E N 1
ATOM 5270 C CA . SER E 1 20 ? 35.511 50.574 33.581 1.00 39.59 20 SER E CA 1
ATOM 5271 C C . SER E 1 20 ? 35.495 51.055 32.128 1.00 36.55 20 SER E C 1
ATOM 5272 O O . SER E 1 20 ? 36.150 52.035 31.786 1.00 39.68 20 SER E O 1
ATOM 5275 N N . GLY E 1 21 ? 34.712 50.387 31.287 1.00 36.55 21 GLY E N 1
ATOM 5276 C CA . GLY E 1 21 ? 34.558 50.794 29.897 1.00 37.51 21 GLY E CA 1
ATOM 5277 C C . GLY E 1 21 ? 33.977 52.184 29.718 1.00 41.96 21 GLY E C 1
ATOM 5278 O O . GLY E 1 21 ? 34.452 52.965 28.890 1.00 38.79 21 GLY E O 1
ATOM 5279 N N . GLU E 1 22 ? 32.942 52.502 30.491 1.00 36.14 22 GLU E N 1
ATOM 5280 C CA . GLU E 1 22 ? 32.314 53.815 30.412 1.00 36.41 22 GLU E CA 1
ATOM 5281 C C . GLU E 1 22 ? 33.266 54.908 30.882 1.00 33.84 22 GLU E C 1
ATOM 5282 O O . GLU E 1 22 ? 33.266 56.018 30.346 1.00 33.64 22 GLU E O 1
ATOM 5288 N N . LEU E 1 23 ? 34.069 54.584 31.889 1.00 34.07 23 LEU E N 1
ATOM 5289 C CA . LEU E 1 23 ? 35.037 55.529 32.432 1.00 31.59 23 LEU E CA 1
ATOM 5290 C C . LEU E 1 23 ? 36.167 55.790 31.434 1.00 35.56 23 LEU E C 1
ATOM 5291 O O . LEU E 1 23 ? 36.625 56.924 31.288 1.00 33.14 23 LEU E O 1
ATOM 5296 N N . LYS E 1 24 ? 36.602 54.742 30.739 1.00 34.46 24 LYS E N 1
ATOM 5297 C CA . LYS E 1 24 ? 37.609 54.887 29.687 1.00 37.40 24 LYS E CA 1
ATOM 5298 C C . LYS E 1 24 ? 37.100 55.781 28.563 1.00 37.91 24 LYS E C 1
ATOM 5299 O O . LYS E 1 24 ? 37.857 56.564 27.996 1.00 40.20 24 LYS E O 1
ATOM 5305 N N . GLY E 1 25 ? 35.813 55.663 28.249 1.00 36.29 25 GLY E N 1
ATOM 5306 C CA . GLY E 1 25 ? 35.193 56.486 27.230 1.00 34.50 25 GLY E CA 1
ATOM 5307 C C . GLY E 1 25 ? 35.142 57.943 27.636 1.00 35.10 25 GLY E C 1
ATOM 5308 O O . GLY E 1 25 ? 35.345 58.843 26.820 1.00 32.68 25 GLY E O 1
ATOM 5309 N N . ILE E 1 26 ? 34.857 58.180 28.909 1.00 29.17 26 ILE E N 1
ATOM 5310 C CA . ILE E 1 26 ? 34.847 59.536 29.437 1.00 28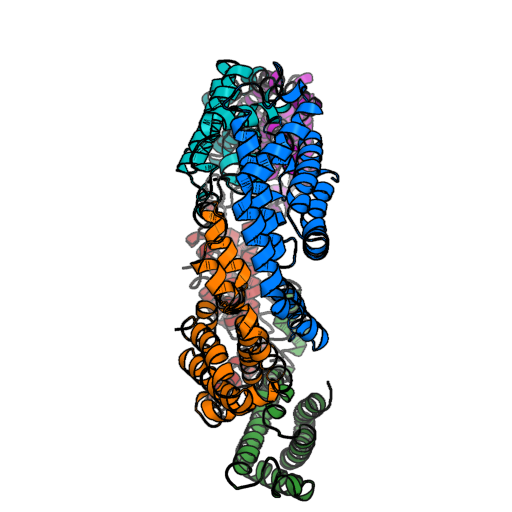.73 26 ILE E CA 1
ATOM 5311 C C . ILE E 1 26 ? 36.255 60.117 29.392 1.00 28.86 26 ILE E C 1
ATOM 5312 O O . ILE E 1 26 ? 36.448 61.260 28.980 1.00 32.06 26 ILE E O 1
ATOM 5317 N N . GLN E 1 27 ? 37.239 59.324 29.804 1.00 30.05 27 GLN E N 1
ATOM 5318 C CA A GLN E 1 27 ? 38.636 59.745 29.802 0.50 36.80 27 GLN E CA 1
ATOM 5319 C CA B GLN E 1 27 ? 38.609 59.817 29.801 0.50 36.56 27 GLN E CA 1
ATOM 5320 C C . GLN E 1 27 ? 39.051 60.184 28.395 1.00 41.41 27 GLN E C 1
ATOM 5321 O O . GLN E 1 27 ? 39.668 61.234 28.202 1.00 42.49 27 GLN E O 1
ATOM 5332 N N . ALA E 1 28 ? 38.708 59.353 27.416 1.00 38.00 28 ALA E N 1
ATOM 5333 C CA . ALA E 1 28 ? 39.058 59.632 26.026 1.00 42.67 28 ALA E CA 1
ATOM 5334 C C . ALA E 1 28 ? 38.393 60.914 25.528 1.00 44.15 28 ALA E C 1
ATOM 5335 O O . ALA E 1 28 ? 39.030 61.716 24.849 1.00 45.53 28 ALA E O 1
ATOM 5337 N N . PHE E 1 29 ? 37.119 61.110 25.857 1.00 33.62 29 PHE E N 1
ATOM 5338 C CA . PHE E 1 29 ? 36.425 62.333 25.476 1.00 32.44 29 PHE E CA 1
ATOM 5339 C C . PHE E 1 29 ? 37.089 63.566 26.082 1.00 32.12 29 PHE E C 1
ATOM 5340 O O . PHE E 1 29 ? 37.307 64.557 25.391 1.00 33.43 29 PHE E O 1
ATOM 5348 N N . LEU E 1 30 ? 37.427 63.503 27.365 1.00 31.31 30 LEU E N 1
ATOM 5349 C CA . LEU E 1 30 ? 37.932 64.692 28.043 1.00 35.13 30 LEU E CA 1
ATOM 5350 C C . LEU E 1 30 ? 39.343 65.103 27.568 1.00 41.98 30 LEU E C 1
ATOM 5351 O O . LEU E 1 30 ? 39.727 66.261 27.722 1.00 51.17 30 LEU E O 1
ATOM 5356 N N . THR E 1 31 ? 40.105 64.186 26.972 1.00 32.71 31 THR E N 1
ATOM 5357 C CA . THR E 1 31 ? 41.415 64.573 26.424 1.00 32.77 31 THR E CA 1
ATOM 5358 C C . THR E 1 31 ? 41.314 65.231 25.047 1.00 39.22 31 THR E C 1
ATOM 5359 O O . THR E 1 31 ? 42.315 65.717 24.521 1.00 39.59 31 THR E O 1
ATOM 5363 N N . THR E 1 32 ? 40.119 65.236 24.463 1.00 35.05 32 THR E N 1
ATOM 5364 C CA . THR E 1 32 ? 39.922 65.841 23.146 1.00 34.13 32 THR E CA 1
ATOM 5365 C C . THR E 1 32 ? 39.366 67.257 23.250 1.00 38.46 32 THR E C 1
ATOM 5366 O O . THR E 1 32 ? 38.894 67.819 22.261 1.00 33.75 32 THR E O 1
ATOM 5370 N N . GLY E 1 33 ? 39.433 67.834 24.445 1.00 40.20 33 GLY E N 1
ATOM 5371 C CA . GLY E 1 33 ? 38.861 69.146 24.696 1.00 40.82 33 GLY E CA 1
ATOM 5372 C C . GLY E 1 33 ? 39.472 70.278 23.891 1.00 42.11 33 GLY E C 1
ATOM 5373 O O . GLY E 1 33 ? 38.750 71.138 23.374 1.00 37.63 33 GLY E O 1
ATOM 5374 N N . ALA E 1 34 ? 40.796 70.284 23.774 1.00 38.65 34 ALA E N 1
ATOM 5375 C CA . ALA E 1 34 ? 41.483 71.374 23.090 1.00 36.33 34 ALA E CA 1
ATOM 5376 C C . ALA E 1 34 ? 41.043 71.484 21.631 1.00 40.45 34 ALA E C 1
ATOM 5377 O O . ALA E 1 34 ? 40.830 72.586 21.127 1.00 41.51 34 ALA E O 1
ATOM 5379 N N . GLN E 1 35 ? 40.891 70.343 20.963 1.00 37.29 35 GLN E N 1
ATOM 5380 C CA . GLN E 1 35 ? 40.420 70.321 19.576 1.00 39.66 35 GLN E CA 1
ATOM 5381 C C . GLN E 1 35 ? 39.018 70.905 19.440 1.00 32.94 35 GLN E C 1
ATOM 5382 O O . GLN E 1 35 ? 38.733 71.654 18.503 1.00 34.53 35 GLN E O 1
ATOM 5388 N N . ARG E 1 36 ? 38.141 70.552 20.373 1.00 29.72 36 ARG E N 1
ATOM 5389 C CA . ARG E 1 36 ? 36.748 70.977 20.297 1.00 30.83 36 ARG E CA 1
ATOM 5390 C C . ARG E 1 36 ? 36.651 72.475 20.495 1.00 33.20 36 ARG E C 1
ATOM 5391 O O . ARG E 1 36 ? 35.866 73.149 19.834 1.00 27.92 36 ARG E O 1
ATOM 5399 N N . ILE E 1 37 ? 37.474 72.995 21.394 1.00 30.01 37 ILE E N 1
ATOM 5400 C CA . ILE E 1 37 ? 37.495 74.426 21.640 1.00 31.83 37 ILE E CA 1
ATOM 5401 C C . ILE E 1 37 ? 38.032 75.195 20.426 1.00 30.30 37 ILE E C 1
ATOM 5402 O O . ILE E 1 37 ? 37.488 76.244 20.060 1.00 30.24 37 ILE E O 1
ATOM 5407 N N . ARG E 1 38 ? 39.066 74.662 19.780 1.00 31.71 38 ARG E N 1
ATOM 5408 C CA . ARG E 1 38 ? 39.596 75.290 18.569 1.00 35.25 38 ARG E CA 1
ATOM 5409 C C . ARG E 1 38 ? 38.541 75.338 17.461 1.00 32.91 38 ARG E C 1
ATOM 5410 O O . ARG E 1 38 ? 38.390 76.348 16.781 1.00 31.36 38 ARG E O 1
ATOM 5418 N N . ILE E 1 39 ? 37.809 74.246 17.286 1.00 27.79 39 ILE E N 1
ATOM 5419 C CA . ILE E 1 39 ? 36.741 74.214 16.295 1.00 28.03 39 ILE E CA 1
ATOM 5420 C C . ILE E 1 39 ? 35.653 75.232 16.624 1.00 31.55 39 ILE E C 1
ATOM 5421 O O . ILE E 1 39 ? 35.198 75.964 15.743 1.00 29.60 39 ILE E O 1
ATOM 5426 N N . ALA E 1 40 ? 35.246 75.282 17.892 1.00 27.92 40 ALA E N 1
ATOM 5427 C CA . ALA E 1 40 ? 34.177 76.186 18.301 1.00 29.14 40 ALA E CA 1
ATOM 5428 C C . ALA E 1 40 ? 34.577 77.636 18.066 1.00 26.67 40 ALA E C 1
ATOM 5429 O O . ALA E 1 40 ? 33.780 78.433 17.570 1.00 27.00 40 ALA E O 1
ATOM 5431 N N . GLU E 1 41 ? 35.814 77.981 18.406 1.00 26.45 41 GLU E N 1
ATOM 5432 C CA . GLU E 1 41 ? 36.257 79.357 18.229 1.00 28.65 41 GLU E CA 1
ATOM 5433 C C . GLU E 1 41 ? 36.418 79.720 16.751 1.00 33.93 41 GLU E C 1
ATOM 5434 O O . GLU E 1 41 ? 36.155 80.859 16.363 1.00 32.67 41 GLU E O 1
ATOM 5440 N N . THR E 1 42 ? 36.840 78.764 15.924 1.00 31.66 42 THR E N 1
ATOM 5441 C CA . THR E 1 42 ? 36.981 79.040 14.493 1.00 32.75 42 THR E CA 1
ATOM 5442 C C . THR E 1 42 ? 35.622 79.314 13.853 1.00 27.44 42 THR E C 1
ATOM 5443 O O . THR E 1 42 ? 35.490 80.230 13.044 1.00 30.79 42 THR E O 1
ATOM 5447 N N . LEU E 1 43 ? 34.605 78.539 14.222 1.00 26.79 43 LEU E N 1
ATOM 5448 C CA . LEU E 1 43 ? 33.291 78.760 13.641 1.00 26.56 43 LEU E CA 1
ATOM 5449 C C . LEU E 1 43 ? 32.688 80.069 14.148 1.00 30.51 43 LEU E C 1
ATOM 5450 O O . LEU E 1 43 ? 32.086 80.814 13.378 1.00 27.58 43 LEU E O 1
ATOM 5455 N N . ALA E 1 44 ? 32.866 80.355 15.437 1.00 29.05 44 ALA E N 1
ATOM 5456 C CA . ALA E 1 44 ? 32.353 81.599 16.009 1.00 29.60 44 ALA E CA 1
ATOM 5457 C C . ALA E 1 44 ? 32.984 82.810 15.328 1.00 28.37 44 ALA E C 1
ATOM 5458 O O . ALA E 1 44 ? 32.286 83.755 14.950 1.00 29.53 44 ALA E O 1
ATOM 5460 N N . GLU E 1 45 ? 34.303 82.768 15.164 1.00 28.57 45 GLU E N 1
ATOM 5461 C CA . GLU E 1 45 ? 35.053 83.871 14.558 1.00 28.47 45 GLU E CA 1
ATOM 5462 C C . GLU E 1 45 ? 34.652 84.132 13.126 1.00 30.99 45 GLU E C 1
ATOM 5463 O O . GLU E 1 45 ? 34.754 85.258 12.634 1.00 34.33 45 GLU E O 1
ATOM 5469 N N . ASN E 1 46 ? 34.236 83.078 12.442 1.00 28.72 46 ASN E N 1
ATOM 5470 C CA . ASN E 1 46 ? 33.916 83.192 11.029 1.00 27.05 46 ASN E CA 1
ATOM 5471 C C . ASN E 1 46 ? 32.428 83.153 10.735 1.00 31.16 46 ASN E C 1
ATOM 5472 O O . ASN E 1 46 ? 32.030 82.898 9.597 1.00 29.63 46 ASN E O 1
ATOM 5477 N N . GLU E 1 47 ? 31.603 83.412 11.748 1.00 24.33 47 GLU E N 1
ATOM 5478 C CA . GLU E 1 47 ? 30.155 83.312 11.569 1.00 26.81 47 GLU E CA 1
ATOM 5479 C C . GLU E 1 47 ? 29.623 84.119 10.389 1.00 26.22 47 GLU E C 1
ATOM 5480 O O . GLU E 1 47 ? 28.850 83.601 9.571 1.00 24.40 47 GLU E O 1
ATOM 5486 N N . LYS E 1 48 ? 30.018 85.384 10.301 1.00 24.62 48 LYS E N 1
ATOM 5487 C CA . LYS E 1 48 ? 29.439 86.252 9.280 1.00 26.33 48 LYS E CA 1
ATOM 5488 C C . LYS E 1 48 ? 29.784 85.751 7.882 1.00 28.72 48 LYS E C 1
ATOM 5489 O O . LYS E 1 48 ? 28.934 85.729 6.991 1.00 28.31 48 LYS E O 1
ATOM 5495 N N . LYS E 1 49 ? 31.036 85.338 7.709 1.00 29.11 49 LYS E N 1
ATOM 5496 C CA . LYS E 1 49 ? 31.518 84.826 6.433 1.00 32.49 49 LYS E CA 1
ATOM 5497 C C . LYS E 1 49 ? 30.836 83.508 6.065 1.00 29.91 49 LYS E C 1
ATOM 5498 O O . LYS E 1 49 ? 30.440 83.304 4.914 1.00 29.89 49 LYS E O 1
ATOM 5504 N N . ILE E 1 50 ? 30.706 82.621 7.049 1.00 23.73 50 ILE E N 1
ATOM 5505 C CA . ILE E 1 50 ? 30.045 81.334 6.849 1.00 25.91 50 ILE E CA 1
ATOM 5506 C C . ILE E 1 50 ? 28.573 81.497 6.461 1.00 26.89 50 ILE E C 1
ATOM 5507 O O . ILE E 1 50 ? 28.110 80.905 5.486 1.00 24.71 50 ILE E O 1
ATOM 5512 N N . VAL E 1 51 ? 27.842 82.310 7.215 1.00 21.17 51 VAL E N 1
ATOM 5513 C CA . VAL E 1 51 ? 26.429 82.541 6.922 1.00 23.40 51 VAL E CA 1
ATOM 5514 C C . VAL E 1 51 ? 26.259 83.219 5.550 1.00 25.63 51 VAL E C 1
ATOM 5515 O O . VAL E 1 51 ? 25.342 82.882 4.793 1.00 23.66 51 VAL E O 1
ATOM 5519 N N . ASP E 1 52 ? 27.157 84.135 5.202 1.00 23.31 52 ASP E N 1
ATOM 5520 C CA . ASP E 1 52 ? 27.048 84.806 3.905 1.00 23.94 52 ASP E CA 1
ATOM 5521 C C . ASP E 1 52 ? 27.236 83.834 2.734 1.00 29.26 52 ASP E C 1
ATOM 5522 O O . ASP E 1 52 ? 26.470 83.868 1.762 1.00 28.08 52 ASP E O 1
ATOM 5527 N N . GLN E 1 53 ? 28.258 82.981 2.810 1.00 25.75 53 GLN E N 1
ATOM 5528 C CA . GLN E 1 53 ? 28.461 81.977 1.767 1.00 24.98 53 GLN E CA 1
ATOM 5529 C C . GLN E 1 53 ? 27.237 81.071 1.670 1.00 25.66 53 GLN E C 1
ATOM 5530 O O . GLN E 1 53 ? 26.746 80.788 0.576 1.00 26.94 53 GLN E O 1
ATOM 5536 N N . ALA E 1 54 ? 26.749 80.633 2.824 1.00 23.49 54 ALA E N 1
ATOM 5537 C CA . ALA E 1 54 ? 25.618 79.714 2.890 1.00 22.99 54 ALA E CA 1
ATOM 5538 C C . ALA E 1 54 ? 24.345 80.329 2.296 1.00 24.44 54 ALA E C 1
ATOM 5539 O O . ALA E 1 54 ? 23.693 79.712 1.447 1.00 22.66 54 ALA E O 1
ATOM 5541 N N . GLN E 1 55 ? 23.993 81.541 2.718 1.00 20.72 55 GLN E N 1
ATOM 5542 C CA . GLN E 1 55 ? 22.770 82.160 2.204 1.00 22.38 55 GLN E CA 1
ATOM 5543 C C . GLN E 1 55 ? 22.851 82.451 0.703 1.00 22.90 55 GLN E C 1
ATOM 5544 O O . GLN E 1 55 ? 21.848 82.338 -0.008 1.00 22.09 55 GLN E O 1
ATOM 5550 N N . LYS E 1 56 ? 24.036 82.796 0.203 1.00 21.31 56 LYS E N 1
ATOM 5551 C CA . LYS E 1 56 ? 24.196 82.993 -1.234 1.00 23.03 56 LYS E CA 1
ATOM 5552 C C . LYS E 1 56 ? 23.866 81.719 -2.013 1.00 25.77 56 LYS E C 1
ATOM 5553 O O . LYS E 1 56 ? 23.150 81.766 -3.010 1.00 25.54 56 LYS E O 1
ATOM 5559 N N . GLN E 1 57 ? 24.368 80.579 -1.547 1.00 24.29 57 GLN E N 1
ATOM 5560 C CA . GLN E 1 57 ? 24.085 79.314 -2.221 1.00 25.92 57 GLN E CA 1
ATOM 5561 C C . GLN E 1 57 ? 22.615 78.920 -2.051 1.00 23.17 57 GLN E C 1
ATOM 5562 O O . GLN E 1 57 ? 21.995 78.431 -3.001 1.00 24.81 57 GLN E O 1
ATOM 5568 N N . LEU E 1 58 ? 22.077 79.112 -0.847 1.00 19.33 58 LEU E N 1
ATOM 5569 C CA . LEU E 1 58 ? 20.686 78.756 -0.566 1.00 19.99 58 LEU E CA 1
ATOM 5570 C C . LEU E 1 58 ? 19.716 79.449 -1.525 1.00 24.61 58 LEU E C 1
ATOM 5571 O O . LEU E 1 58 ? 18.851 78.802 -2.140 1.00 21.27 58 LEU E O 1
ATOM 5576 N N . PHE E 1 59 ? 19.864 80.762 -1.660 1.00 20.85 59 PHE E N 1
ATOM 5577 C CA . PHE E 1 59 ? 18.908 81.525 -2.456 1.00 21.11 59 PHE E CA 1
ATOM 5578 C C . PHE E 1 59 ? 19.237 81.520 -3.948 1.00 24.17 59 PHE E C 1
ATOM 5579 O O . PHE E 1 59 ? 18.402 81.910 -4.769 1.00 22.13 59 PHE E O 1
ATOM 5587 N N . LYS E 1 60 ? 20.421 81.037 -4.321 1.00 21.78 60 LYS E N 1
ATOM 5588 C CA . LYS E 1 60 ? 20.640 80.714 -5.730 1.00 25.18 60 LYS E CA 1
ATOM 5589 C C . LYS E 1 60 ? 19.816 79.478 -6.109 1.00 25.93 60 LYS E C 1
ATOM 5590 O O . LYS E 1 60 ? 19.300 79.380 -7.225 1.00 25.24 60 LYS E O 1
ATOM 5596 N N . LYS E 1 61 ? 19.695 78.540 -5.173 1.00 24.32 61 LYS E N 1
ATOM 5597 C CA . LYS E 1 61 ? 18.931 77.314 -5.398 1.00 26.25 61 LYS E CA 1
ATOM 5598 C C . LYS E 1 61 ? 17.433 77.563 -5.289 1.00 24.97 61 LYS E C 1
ATOM 5599 O O . LYS E 1 61 ? 16.646 77.016 -6.071 1.00 25.14 61 LYS E O 1
ATOM 5605 N N . HIS E 1 62 ? 17.057 78.399 -4.322 1.00 19.38 62 HIS E N 1
ATOM 5606 C CA . HIS E 1 62 ? 15.657 78.683 -4.010 1.00 19.94 62 HIS E CA 1
ATOM 5607 C C . HIS E 1 62 ? 15.314 80.175 -4.093 1.00 19.50 62 HIS E C 1
ATOM 5608 O O . HIS E 1 62 ? 14.936 80.767 -3.081 1.00 20.10 62 HIS E O 1
ATOM 5615 N N . PRO E 1 63 ? 15.415 80.780 -5.290 1.00 19.59 63 PRO E N 1
ATOM 5616 C CA . PRO E 1 63 ? 15.092 82.211 -5.395 1.00 19.24 63 PRO E CA 1
ATOM 5617 C C . PRO E 1 63 ? 13.628 82.476 -5.076 1.00 21.01 63 PRO E C 1
ATOM 5618 O O . PRO E 1 63 ? 13.281 83.597 -4.700 1.00 18.90 63 PRO E O 1
ATOM 5622 N N . GLU E 1 64 ? 12.785 81.452 -5.207 1.00 18.41 64 GLU E N 1
ATOM 5623 C CA . GLU E 1 64 ? 11.357 81.630 -4.946 1.00 20.98 64 GLU E CA 1
ATOM 5624 C C . GLU E 1 64 ? 11.097 81.984 -3.478 1.00 18.73 64 GLU E C 1
ATOM 5625 O O . GLU E 1 64 ? 10.079 82.613 -3.162 1.00 17.23 64 GLU E O 1
ATOM 5631 N N . TYR E 1 65 ? 12.014 81.625 -2.573 1.00 17.85 65 TYR E N 1
ATOM 5632 C CA . TYR E 1 65 ? 11.835 82.006 -1.166 1.00 16.82 65 TYR E CA 1
ATOM 5633 C C . TYR E 1 65 ? 11.865 83.521 -0.952 1.00 17.86 65 TYR E C 1
ATOM 5634 O O . TYR E 1 65 ? 11.310 84.010 0.037 1.00 17.06 65 TYR E O 1
ATOM 5643 N N . ARG E 1 66 ? 12.512 84.255 -1.861 1.00 16.54 66 ARG E N 1
ATOM 5644 C CA . ARG E 1 66 ? 12.589 85.716 -1.738 1.00 17.58 66 ARG E CA 1
ATOM 5645 C C . ARG E 1 66 ? 11.734 86.422 -2.792 1.00 16.44 66 ARG E C 1
ATOM 5646 O O . ARG E 1 66 ? 11.824 87.629 -2.963 1.00 18.33 66 ARG E O 1
ATOM 5654 N N . ALA E 1 67 ? 10.922 85.653 -3.503 1.00 17.97 67 ALA E N 1
ATOM 5655 C CA . ALA E 1 67 ? 9.968 86.224 -4.451 1.00 19.41 67 ALA E CA 1
ATOM 5656 C C . ALA E 1 67 ? 8.640 86.473 -3.736 1.00 19.51 67 ALA E C 1
ATOM 5657 O O . ALA E 1 67 ? 8.421 85.942 -2.653 1.00 19.32 67 ALA E O 1
ATOM 5659 N N . PRO E 1 68 ? 7.743 87.283 -4.329 1.00 20.30 68 PRO E N 1
ATOM 5660 C CA . PRO E 1 68 ? 6.471 87.512 -3.636 1.00 22.28 68 PRO E CA 1
ATOM 5661 C C . PRO E 1 68 ? 5.757 86.216 -3.281 1.00 23.35 68 PRO E C 1
ATOM 5662 O O . PRO E 1 68 ? 5.762 85.263 -4.064 1.00 24.51 68 PRO E O 1
ATOM 5666 N N . GLY E 1 69 ? 5.187 86.170 -2.083 1.00 21.66 69 GLY E N 1
ATOM 5667 C CA . GLY E 1 69 ? 4.545 84.962 -1.602 1.00 25.00 69 GLY E CA 1
ATOM 5668 C C . GLY E 1 69 ? 5.531 83.980 -0.988 1.00 25.76 69 GLY E C 1
ATOM 5669 O O . GLY E 1 69 ? 5.121 82.999 -0.368 1.00 25.26 69 GLY E O 1
ATOM 5670 N N . GLY E 1 70 ? 6.828 84.236 -1.160 1.00 20.32 70 GLY E N 1
ATOM 5671 C CA . GLY E 1 70 ? 7.852 83.388 -0.551 1.00 19.09 70 GLY E CA 1
ATOM 5672 C C . GLY E 1 70 ? 8.026 83.716 0.919 1.00 17.22 70 GLY E C 1
ATOM 5673 O O . GLY E 1 70 ? 7.780 84.848 1.324 1.00 16.81 70 GLY E O 1
ATOM 5674 N N . ASN E 1 71 ? 8.469 82.744 1.721 1.00 15.91 71 ASN E N 1
ATOM 5675 C CA . ASN E 1 71 ? 8.506 82.932 3.169 1.00 17.73 71 ASN E CA 1
ATOM 5676 C C . ASN E 1 71 ? 9.520 83.991 3.592 1.00 15.95 71 ASN E C 1
ATOM 5677 O O . ASN E 1 71 ? 9.335 84.639 4.624 1.00 16.63 71 ASN E O 1
ATOM 5682 N N . ALA E 1 72 ? 10.564 84.189 2.775 1.00 15.02 72 ALA E N 1
ATOM 5683 C CA . ALA E 1 72 ? 11.646 85.119 3.097 1.00 16.93 72 ALA E CA 1
ATOM 5684 C C . ALA E 1 72 ? 11.561 86.392 2.255 1.00 18.27 72 ALA E C 1
ATOM 5685 O O . ALA E 1 72 ? 12.552 87.111 2.090 1.00 16.72 72 ALA E O 1
ATOM 5687 N N . TYR E 1 73 ? 10.379 86.655 1.705 1.00 16.28 73 TYR E N 1
ATOM 5688 C CA . TYR E 1 73 ? 10.166 87.856 0.892 1.00 17.29 73 TYR E CA 1
ATOM 5689 C C . TYR E 1 73 ? 10.302 89.088 1.763 1.00 18.79 73 TYR E C 1
ATOM 5690 O O . TYR E 1 73 ? 9.715 89.141 2.845 1.00 19.00 73 TYR E O 1
ATOM 5699 N N . GLY E 1 74 ? 11.062 90.075 1.296 1.00 18.38 74 GLY E N 1
ATOM 5700 C CA . GLY E 1 74 ? 11.227 91.314 2.042 1.00 20.24 74 GLY E CA 1
ATOM 5701 C C . GLY E 1 74 ? 12.355 91.275 3.065 1.00 21.19 74 GLY E C 1
ATOM 5702 O O . GLY E 1 74 ? 12.645 90.230 3.648 1.00 19.07 74 GLY E O 1
ATOM 5703 N N . GLN E 1 75 ? 12.968 92.428 3.303 1.00 20.53 75 GLN E N 1
ATOM 5704 C CA . GLN E 1 75 ? 14.145 92.509 4.175 1.00 20.18 75 GLN E CA 1
ATOM 5705 C C . GLN E 1 75 ? 13.973 91.974 5.593 1.00 21.38 75 GLN E C 1
ATOM 5706 O O . GLN E 1 75 ? 14.858 91.241 6.075 1.00 21.03 75 GLN E O 1
ATOM 5712 N N . ARG E 1 76 ? 12.891 92.316 6.302 1.00 23.17 76 ARG E N 1
ATOM 5713 C CA A ARG E 1 76 ? 12.762 91.844 7.682 0.70 22.47 76 ARG E CA 1
ATOM 5714 C CA B ARG E 1 76 ? 12.770 91.847 7.687 0.30 22.52 76 ARG E CA 1
ATOM 5715 C C . ARG E 1 76 ? 12.763 90.320 7.732 1.00 21.31 76 ARG E C 1
ATOM 5716 O O . ARG E 1 76 ? 13.388 89.718 8.602 1.00 21.37 76 ARG E O 1
ATOM 5731 N N . GLN E 1 77 ? 12.065 89.686 6.794 1.00 18.47 77 GLN E N 1
ATOM 5732 C CA A GLN E 1 77 ? 11.944 88.233 6.830 0.70 17.60 77 GLN E CA 1
ATOM 5733 C CA B GLN E 1 77 ? 11.949 88.232 6.844 0.30 17.55 77 GLN E CA 1
ATOM 5734 C C . GLN E 1 77 ? 13.268 87.580 6.416 1.00 18.99 77 GLN E C 1
ATOM 5735 O O . GLN E 1 77 ? 13.730 86.630 7.044 1.00 17.45 77 GLN E O 1
ATOM 5746 N N . TYR E 1 78 ? 13.884 88.105 5.364 1.00 17.13 78 TYR E N 1
ATOM 5747 C CA . TYR E 1 78 ? 15.195 87.610 4.934 1.00 15.52 78 TYR E CA 1
ATOM 5748 C C . TYR E 1 78 ? 16.222 87.718 6.063 1.00 14.98 78 TYR E C 1
ATOM 5749 O O . TYR E 1 78 ? 16.970 86.777 6.329 1.00 17.02 78 TYR E O 1
ATOM 5758 N N . ASN E 1 79 ? 16.240 88.855 6.745 1.00 14.46 79 ASN E N 1
ATOM 5759 C CA . ASN E 1 79 ? 17.182 89.026 7.846 1.00 17.23 79 ASN E CA 1
ATOM 5760 C C . ASN E 1 79 ? 16.907 88.047 8.978 1.00 19.07 79 ASN E C 1
ATOM 5761 O O . ASN E 1 79 ? 17.827 87.650 9.705 1.00 17.48 79 ASN E O 1
ATOM 5766 N N . GLN E 1 80 ? 15.651 87.648 9.140 1.00 16.49 80 GLN E N 1
ATOM 5767 C CA . GLN E 1 80 ? 15.346 86.685 10.202 1.00 16.33 80 GLN E CA 1
ATOM 5768 C C . GLN E 1 80 ? 15.856 85.302 9.814 1.00 15.84 80 GLN E C 1
ATOM 5769 O O . GLN E 1 80 ? 16.274 84.527 10.677 1.00 17.23 80 GLN E O 1
ATOM 5775 N N . CYS E 1 81 ? 15.842 84.984 8.520 1.00 15.83 81 CYS E N 1
ATOM 5776 C CA . CYS E 1 81 ? 16.488 83.750 8.064 1.00 16.01 81 CYS E CA 1
ATOM 5777 C C . CYS E 1 81 ? 17.985 83.741 8.389 1.00 20.48 81 CYS E C 1
ATOM 5778 O O . CYS E 1 81 ? 18.525 82.729 8.861 1.00 17.91 81 CYS E O 1
ATOM 5781 N N . LEU E 1 82 ? 18.654 84.853 8.115 1.00 14.85 82 LEU E N 1
ATOM 5782 C CA . LEU E 1 82 ? 20.091 84.953 8.417 1.00 17.16 82 LEU E CA 1
ATOM 5783 C C . LEU E 1 82 ? 20.325 84.821 9.924 1.00 19.53 82 LEU E C 1
ATOM 5784 O O . LEU E 1 82 ? 21.333 84.253 10.357 1.00 17.54 82 LEU E O 1
ATOM 5789 N N . ARG E 1 83 ? 19.398 85.357 10.717 1.00 16.86 83 ARG E N 1
ATOM 5790 C CA . ARG E 1 83 ? 19.457 85.212 12.176 1.00 21.39 83 ARG E CA 1
ATOM 5791 C C . ARG E 1 83 ? 19.409 83.725 12.550 1.00 20.45 83 ARG E C 1
ATOM 5792 O O . ARG E 1 83 ? 20.253 83.254 13.314 1.00 17.65 83 ARG E O 1
ATOM 5800 N N . ASP E 1 84 ? 18.429 82.999 12.009 1.00 16.64 84 ASP E N 1
ATOM 5801 C CA . ASP E 1 84 ? 18.303 81.567 12.270 1.00 17.89 84 ASP E CA 1
ATOM 5802 C C . ASP E 1 84 ? 19.573 80.821 11.864 1.00 16.82 84 ASP E C 1
ATOM 5803 O O . ASP E 1 84 ? 19.998 79.897 12.552 1.00 18.60 84 ASP E O 1
ATOM 5808 N N . TYR E 1 85 ? 20.141 81.188 10.717 1.00 16.60 85 TYR E N 1
ATOM 5809 C CA . TYR E 1 85 ? 21.381 80.569 10.259 1.00 20.98 85 TYR E CA 1
ATOM 5810 C C . TYR E 1 85 ? 22.490 80.664 11.320 1.00 18.87 85 TYR E C 1
ATOM 5811 O O . TYR E 1 85 ? 23.168 79.681 11.621 1.00 20.11 85 TYR E O 1
ATOM 5820 N N . GLY E 1 86 ? 22.678 81.859 11.873 1.00 17.75 86 GLY E N 1
ATOM 5821 C CA . GLY E 1 86 ? 23.685 82.079 12.906 1.00 16.72 86 GLY E CA 1
ATOM 5822 C C . GLY E 1 86 ? 23.366 81.255 14.151 1.00 21.87 86 GLY E C 1
ATOM 5823 O O . GLY E 1 86 ? 24.269 80.740 14.810 1.00 19.82 86 GLY E O 1
ATOM 5824 N N . TRP E 1 87 ? 22.082 81.098 14.459 1.00 16.44 87 TRP E N 1
ATOM 5825 C CA . TRP E 1 87 ? 21.707 80.286 15.621 1.00 19.33 87 TRP E CA 1
ATOM 5826 C C . TRP E 1 87 ? 22.062 78.812 15.434 1.00 19.75 87 TRP E C 1
ATOM 5827 O O . TRP E 1 87 ? 22.578 78.189 16.364 1.00 18.67 87 TRP E O 1
ATOM 5838 N N . TYR E 1 88 ? 21.817 78.248 14.251 1.00 19.09 88 TYR E N 1
ATOM 5839 C CA . TYR E 1 88 ? 22.168 76.834 14.049 1.00 18.94 88 TYR E CA 1
ATOM 5840 C C . TYR E 1 88 ? 23.683 76.643 14.021 1.00 20.56 88 TYR E C 1
ATOM 5841 O O . TYR E 1 88 ? 24.179 75.615 14.495 1.00 20.58 88 TYR E O 1
ATOM 5850 N N . LEU E 1 89 ? 24.429 77.619 13.501 1.00 18.52 89 LEU E N 1
ATOM 5851 C CA . LEU E 1 89 ? 25.887 77.518 13.564 1.00 18.02 89 LEU E CA 1
ATOM 5852 C C . LEU E 1 89 ? 26.322 77.469 15.030 1.00 19.77 89 LEU E C 1
ATOM 5853 O O . LEU E 1 89 ? 27.172 76.661 15.412 1.00 20.55 89 LEU E O 1
ATOM 5858 N N . ARG E 1 90 ? 25.709 78.315 15.854 1.00 19.35 90 ARG E N 1
ATOM 5859 C CA . ARG E 1 90 ? 26.019 78.364 17.282 1.00 17.30 90 ARG E CA 1
ATOM 5860 C C . ARG E 1 90 ? 25.700 77.022 17.956 1.00 20.59 90 ARG E C 1
ATOM 5861 O O . ARG E 1 90 ? 26.485 76.519 18.765 1.00 21.47 90 ARG E O 1
ATOM 5869 N N . LEU E 1 91 ? 24.570 76.422 17.602 1.00 18.46 91 LEU E N 1
ATOM 5870 C CA . LEU E 1 91 ? 24.217 75.127 18.193 1.00 20.80 91 LEU E CA 1
ATOM 5871 C C . LEU E 1 91 ? 25.217 74.038 17.811 1.00 23.71 91 LEU E C 1
ATOM 5872 O O . LEU E 1 91 ? 25.546 73.172 18.632 1.00 21.77 91 LEU E O 1
ATOM 5877 N N . VAL E 1 92 ? 25.708 74.072 16.573 1.00 20.09 92 VAL E N 1
ATOM 5878 C CA . VAL E 1 92 ? 26.729 73.112 16.157 1.00 20.42 92 VAL E CA 1
ATOM 5879 C C . VAL E 1 92 ? 27.971 73.244 17.037 1.00 23.49 92 VAL E C 1
ATOM 5880 O O . VAL E 1 92 ? 28.564 72.231 17.419 1.00 24.77 92 VAL E O 1
ATOM 5884 N N . THR E 1 93 ? 28.370 74.470 17.380 1.00 20.96 93 THR E N 1
ATOM 5885 C CA . THR E 1 93 ? 29.537 74.605 18.253 1.00 20.54 93 THR E CA 1
ATOM 5886 C C . THR E 1 93 ? 29.250 73.992 19.621 1.00 22.35 93 THR E C 1
ATOM 5887 O O . THR E 1 93 ? 30.144 73.410 20.228 1.00 22.91 93 THR E O 1
ATOM 5891 N N . TYR E 1 94 ? 28.014 74.106 20.104 1.00 20.82 94 TYR E N 1
ATOM 5892 C CA . TYR E 1 94 ? 27.665 73.461 21.384 1.00 22.12 94 TYR E CA 1
ATOM 5893 C C . TYR E 1 94 ? 27.795 71.942 21.292 1.00 25.82 94 TYR E C 1
ATOM 5894 O O . TYR E 1 94 ? 28.318 71.301 22.210 1.00 23.70 94 TYR E O 1
ATOM 5903 N N . GLY E 1 95 ? 27.305 71.368 20.190 1.00 24.64 95 GLY E N 1
ATOM 5904 C CA . GLY E 1 95 ? 27.397 69.933 19.968 1.00 24.53 95 GLY E CA 1
ATOM 5905 C C . GLY E 1 95 ? 28.835 69.437 19.941 1.00 28.25 95 GLY E C 1
ATOM 5906 O O . GLY E 1 95 ? 29.163 68.408 20.544 1.00 26.28 95 GLY E O 1
ATOM 5907 N N . VAL E 1 96 ? 29.699 70.171 19.246 1.00 21.64 96 VAL E N 1
ATOM 5908 C CA . VAL E 1 96 ? 31.120 69.819 19.171 1.00 23.61 96 VAL E CA 1
ATOM 5909 C C . VAL E 1 96 ? 31.769 69.852 20.559 1.00 25.74 96 VAL E C 1
ATOM 5910 O O . VAL E 1 96 ? 32.544 68.959 20.901 1.00 25.69 96 VAL E O 1
ATOM 5914 N N . LEU E 1 97 ? 31.423 70.850 21.371 1.00 24.77 97 LEU E N 1
ATOM 5915 C CA . LEU E 1 97 ? 31.995 70.964 22.718 1.00 27.00 97 LEU E CA 1
ATOM 5916 C C . LEU E 1 97 ? 31.503 69.856 23.657 1.00 27.50 97 LEU E C 1
ATOM 5917 O O . LEU E 1 97 ? 32.255 69.378 24.512 1.00 27.94 97 LEU E O 1
ATOM 5922 N N . ALA E 1 98 ? 30.254 69.442 23.479 1.00 22.69 98 ALA E N 1
ATOM 5923 C CA . ALA E 1 98 ? 29.631 68.429 24.330 1.00 25.30 98 ALA E CA 1
ATOM 5924 C C . ALA E 1 98 ? 29.978 67.013 23.887 1.00 27.59 98 ALA E C 1
ATOM 5925 O O . ALA E 1 98 ? 29.846 66.055 24.657 1.00 29.58 98 ALA E O 1
ATOM 5927 N N . GLY E 1 99 ? 30.403 66.878 22.637 1.00 25.30 99 GLY E N 1
ATOM 5928 C CA . GLY E 1 99 ? 30.706 65.574 22.077 1.00 29.03 99 GLY E CA 1
ATOM 5929 C C . GLY E 1 99 ? 29.476 64.738 21.757 1.00 29.42 99 GLY E C 1
ATOM 5930 O O . GLY E 1 99 ? 29.594 63.537 21.518 1.00 30.82 99 GLY E O 1
ATOM 5931 N N . ASN E 1 100 ? 28.296 65.356 21.764 1.00 25.34 100 ASN E N 1
ATOM 5932 C CA . ASN E 1 100 ? 27.090 64.664 21.314 1.00 30.10 100 ASN E CA 1
ATOM 5933 C C . ASN E 1 100 ? 26.026 65.665 20.866 1.00 29.11 100 ASN E C 1
ATOM 5934 O O . ASN E 1 100 ? 26.233 66.869 20.967 1.00 27.89 100 ASN E O 1
ATOM 5939 N N . LYS E 1 101 ? 24.893 65.154 20.394 1.00 26.23 101 LYS E N 1
ATOM 5940 C CA A LYS E 1 101 ? 23.867 65.960 19.727 0.50 26.50 101 LYS E CA 1
ATOM 5941 C CA B LYS E 1 101 ? 23.905 66.005 19.726 0.50 25.21 101 LYS E CA 1
ATOM 5942 C C . LYS E 1 101 ? 22.927 66.659 20.695 1.00 25.12 101 LYS E C 1
ATOM 5943 O O . LYS E 1 101 ? 22.116 67.492 20.291 1.00 25.54 101 LYS E O 1
ATOM 5954 N N . GLU E 1 102 ? 23.020 66.295 21.970 1.00 25.07 102 GLU E N 1
ATOM 5955 C CA . GLU E 1 102 ? 22.060 66.743 22.971 1.00 28.59 102 GLU E CA 1
ATOM 5956 C C . GLU E 1 102 ? 21.800 68.264 22.996 1.00 23.44 102 GLU E C 1
ATOM 5957 O O . GLU E 1 102 ? 20.640 68.678 22.978 1.00 23.18 102 GLU E O 1
ATOM 5963 N N . PRO E 1 103 ? 22.857 69.100 23.042 1.00 24.31 103 PRO E N 1
ATOM 5964 C CA . PRO E 1 103 ? 22.514 70.534 23.090 1.00 25.96 103 PRO E CA 1
ATOM 5965 C C . PRO E 1 103 ? 21.880 71.046 21.790 1.00 26.14 103 PRO E C 1
ATOM 5966 O O . PRO E 1 103 ? 21.151 72.036 21.823 1.00 25.34 103 PRO E O 1
ATOM 5970 N N . ILE E 1 104 ? 22.143 70.381 20.671 1.00 22.77 104 ILE E N 1
ATOM 5971 C CA . ILE E 1 104 ? 21.497 70.761 19.412 1.00 23.28 104 ILE E CA 1
ATOM 5972 C C . ILE E 1 104 ? 20.029 70.344 19.445 1.00 24.93 104 ILE E C 1
ATOM 5973 O O . ILE E 1 104 ? 19.134 71.105 19.061 1.00 21.97 104 ILE E O 1
ATOM 5978 N N . GLU E 1 105 ? 19.783 69.134 19.932 1.00 22.53 105 GLU E N 1
ATOM 5979 C CA . GLU E 1 105 ? 18.447 68.568 19.897 1.00 21.96 105 GLU E CA 1
ATOM 5980 C C . GLU E 1 105 ? 17.487 69.318 20.813 1.00 24.77 105 GLU E C 1
ATOM 5981 O O . GLU E 1 105 ? 16.370 69.648 20.411 1.00 21.98 105 GLU E O 1
ATOM 5987 N N . THR E 1 106 ? 17.921 69.587 22.041 1.00 21.69 106 THR E N 1
ATOM 5988 C CA . THR E 1 106 ? 17.033 70.187 23.027 1.00 22.13 106 THR E CA 1
ATOM 5989 C C . THR E 1 106 ? 16.720 71.656 22.706 1.00 24.93 106 THR E C 1
ATOM 5990 O O . THR E 1 106 ? 15.659 72.153 23.071 1.00 26.40 106 THR E O 1
ATOM 5994 N N . THR E 1 107 ? 17.614 72.342 22.001 1.00 22.54 107 THR E N 1
ATOM 5995 C CA . THR E 1 107 ? 17.372 73.759 21.714 1.00 21.02 107 THR E CA 1
ATOM 5996 C C . THR E 1 107 ? 16.810 73.983 20.310 1.00 21.43 107 THR E C 1
ATOM 5997 O O . THR E 1 107 ? 15.954 74.858 20.112 1.00 20.85 107 THR E O 1
ATOM 6001 N N . GLY E 1 108 ? 17.257 73.192 19.336 1.00 17.01 108 GLY E N 1
ATOM 6002 C CA . GLY E 1 108 ? 16.924 73.489 17.952 1.00 19.09 108 GLY E CA 1
ATOM 6003 C C . GLY E 1 108 ? 16.253 72.419 17.115 1.00 19.40 108 GLY E C 1
ATOM 6004 O O . GLY E 1 108 ? 15.953 72.679 15.950 1.00 19.45 108 GLY E O 1
ATOM 6005 N N . LEU E 1 109 ? 16.008 71.229 17.671 1.00 18.95 109 LEU E N 1
ATOM 6006 C CA . LEU E 1 109 ? 15.406 70.172 16.860 1.00 15.77 109 LEU E CA 1
ATOM 6007 C C . LEU E 1 109 ? 14.059 69.638 17.378 1.00 16.34 109 LEU E C 1
ATOM 6008 O O . LEU E 1 109 ? 13.132 69.450 16.599 1.00 20.50 109 LEU E O 1
ATOM 6013 N N . ILE E 1 110 ? 13.938 69.365 18.669 1.00 19.47 110 ILE E N 1
ATOM 6014 C CA . ILE E 1 110 ? 12.639 68.937 19.182 1.00 20.20 110 ILE E CA 1
ATOM 6015 C C . ILE E 1 110 ? 11.608 70.025 18.905 1.00 21.10 110 ILE E C 1
ATOM 6016 O O . ILE E 1 110 ? 11.777 71.159 19.328 1.00 20.75 110 ILE E O 1
ATOM 6021 N N . GLY E 1 111 ? 10.564 69.672 18.166 1.00 22.34 111 GLY E N 1
ATOM 6022 C CA . GLY E 1 111 ? 9.515 70.616 17.813 1.00 24.27 111 GLY E CA 1
ATOM 6023 C C . GLY E 1 111 ? 9.837 71.528 16.637 1.00 21.98 111 GLY E C 1
ATOM 6024 O O . GLY E 1 111 ? 9.043 72.417 16.306 1.00 21.03 111 GLY E O 1
ATOM 6025 N N . VAL E 1 112 ? 10.985 71.314 15.991 1.00 19.74 112 VAL E N 1
ATOM 6026 C CA . VAL E 1 112 ? 11.417 72.222 14.926 1.00 17.84 112 VAL E CA 1
ATOM 6027 C C . VAL E 1 112 ? 10.453 72.204 13.741 1.00 18.95 112 VAL E C 1
ATOM 6028 O O . VAL E 1 112 ? 10.205 73.241 13.117 1.00 19.00 112 VAL E O 1
ATOM 6032 N N . LYS E 1 113 ? 9.877 71.047 13.427 1.00 20.67 113 LYS E N 1
ATOM 6033 C CA . LYS E 1 113 ? 8.967 71.010 12.293 1.00 21.99 113 LYS E CA 1
ATOM 6034 C C . LYS E 1 113 ? 7.643 71.697 12.619 1.00 21.07 113 LYS E C 1
ATOM 6035 O O . LYS E 1 113 ? 7.089 72.414 11.780 1.00 22.30 113 LYS E O 1
ATOM 6041 N N . GLU E 1 114 ? 7.149 71.484 13.836 1.00 21.64 114 GLU E N 1
ATOM 6042 C CA . GLU E 1 114 ? 5.943 72.174 14.281 1.00 22.69 114 GLU E CA 1
ATOM 6043 C C . GLU E 1 114 ? 6.142 73.692 14.228 1.00 22.71 114 GLU E C 1
ATOM 6044 O O . GLU E 1 114 ? 5.261 74.427 13.788 1.00 23.01 114 GLU E O 1
ATOM 6050 N N . MET E 1 115 ? 7.307 74.154 14.664 1.00 20.46 115 MET E N 1
ATOM 6051 C CA . MET E 1 115 ? 7.596 75.581 14.638 1.00 16.97 115 MET E CA 1
ATOM 6052 C C . MET E 1 115 ? 7.628 76.110 13.207 1.00 18.85 115 MET E C 1
ATOM 6053 O O . MET E 1 115 ? 6.907 77.053 12.871 1.00 19.45 115 MET E O 1
ATOM 6058 N N . TYR E 1 116 ? 8.456 75.518 12.349 1.00 18.91 116 TYR E N 1
ATOM 6059 C CA . TYR E 1 116 ? 8.594 76.092 11.018 1.00 18.45 116 TYR E CA 1
ATOM 6060 C C . TYR E 1 116 ? 7.323 75.926 10.183 1.00 18.60 116 TYR E C 1
ATOM 6061 O O . TYR E 1 116 ? 7.008 76.806 9.386 1.00 19.76 116 TYR E O 1
ATOM 6070 N N . ASN E 1 117 ? 6.577 74.840 10.373 1.00 21.22 117 ASN E N 1
ATOM 6071 C CA . ASN E 1 117 ? 5.262 74.736 9.740 1.00 25.97 117 ASN E CA 1
ATOM 6072 C C . ASN E 1 117 ? 4.338 75.885 10.159 1.00 21.45 117 ASN E C 1
ATOM 6073 O O . ASN E 1 117 ? 3.582 76.424 9.348 1.00 22.36 117 ASN E O 1
ATOM 6078 N N . SER E 1 118 ? 4.396 76.249 11.436 1.00 24.00 118 SER E N 1
ATOM 6079 C CA A SER E 1 118 ? 3.541 77.312 11.947 0.50 21.76 118 SER E CA 1
ATOM 6080 C CA B SER E 1 118 ? 3.556 77.314 11.963 0.50 21.70 118 SER E CA 1
ATOM 6081 C C . SER E 1 118 ? 3.962 78.658 11.354 1.00 22.80 118 SER E C 1
ATOM 6082 O O . SER E 1 118 ? 3.149 79.570 11.232 1.00 23.26 118 SER E O 1
ATOM 6087 N N . LEU E 1 119 ? 5.229 78.760 10.963 1.00 21.49 119 LEU E N 1
ATOM 6088 C CA . LEU E 1 119 ? 5.784 79.977 10.376 1.00 20.21 119 LEU E CA 1
ATOM 6089 C C . LEU E 1 119 ? 5.692 80.001 8.848 1.00 21.93 119 LEU E C 1
ATOM 6090 O O . LEU E 1 119 ? 6.061 80.991 8.223 1.00 23.89 119 LEU E O 1
ATOM 6095 N N . ASN E 1 120 ? 5.204 78.912 8.256 1.00 20.61 120 ASN E N 1
ATOM 6096 C CA . ASN E 1 120 ? 5.171 78.750 6.798 1.00 17.95 120 ASN E CA 1
ATOM 6097 C C . ASN E 1 120 ? 6.553 78.804 6.160 1.00 20.56 120 ASN E C 1
ATOM 6098 O O . ASN E 1 120 ? 6.695 79.209 5.012 1.00 20.84 120 ASN E O 1
ATOM 6103 N N . VAL E 1 121 ? 7.565 78.378 6.907 1.00 20.54 121 VAL E N 1
ATOM 6104 C CA . VAL E 1 121 ? 8.912 78.179 6.350 1.00 18.27 121 VAL E CA 1
ATOM 6105 C C . VAL E 1 121 ? 9.033 76.723 5.911 1.00 21.14 121 VAL E C 1
ATOM 6106 O O . VAL E 1 121 ? 8.839 75.815 6.717 1.00 18.57 121 VAL E O 1
ATOM 6110 N N . PRO E 1 122 ? 9.357 76.486 4.632 1.00 18.34 122 PRO E N 1
ATOM 6111 C CA . PRO E 1 122 ? 9.420 75.092 4.156 1.00 20.42 122 PRO E CA 1
ATOM 6112 C C . PRO E 1 122 ? 10.519 74.284 4.861 1.00 22.91 122 PRO E C 1
ATOM 6113 O O . PRO E 1 122 ? 11.684 74.682 4.858 1.00 22.24 122 PRO E O 1
ATOM 6117 N N . VAL E 1 123 ? 10.153 73.173 5.481 1.00 19.69 123 VAL E N 1
ATOM 6118 C CA . VAL E 1 123 ? 11.161 72.370 6.167 1.00 19.99 123 VAL E CA 1
ATOM 6119 C C . VAL E 1 123 ? 12.194 71.799 5.163 1.00 21.46 123 VAL E C 1
ATOM 6120 O O . VAL E 1 123 ? 13.383 71.776 5.469 1.00 23.54 123 VAL E O 1
ATOM 6124 N N . PRO E 1 124 ? 11.760 71.372 3.959 1.00 25.76 124 PRO E N 1
ATOM 6125 C CA . PRO E 1 124 ? 12.802 71.011 2.981 1.00 24.75 124 PRO E CA 1
ATOM 6126 C C . PRO E 1 124 ? 13.755 72.168 2.639 1.00 25.81 124 PRO E C 1
ATOM 6127 O O . PRO E 1 124 ? 14.907 71.915 2.271 1.00 23.63 124 PRO E O 1
ATOM 6131 N N . GLY E 1 125 ? 13.283 73.410 2.756 1.00 22.91 125 GLY E N 1
ATOM 6132 C CA . GLY E 1 125 ? 14.144 74.571 2.596 1.00 21.16 125 GLY E CA 1
ATOM 6133 C C . GLY E 1 125 ? 15.176 74.642 3.706 1.00 25.42 125 GLY E C 1
ATOM 6134 O O . GLY E 1 125 ? 16.330 75.006 3.472 1.00 20.89 125 GLY E O 1
ATOM 6135 N N . MET E 1 126 ? 14.764 74.283 4.919 1.00 21.01 126 MET E N 1
ATOM 6136 C CA . MET E 1 126 ? 15.688 74.253 6.050 1.00 19.62 126 MET E CA 1
ATOM 6137 C C . MET E 1 126 ? 16.725 73.140 5.875 1.00 19.88 126 MET E C 1
ATOM 6138 O O . MET E 1 126 ? 17.882 73.317 6.232 1.00 22.45 126 MET E O 1
ATOM 6143 N N . VAL E 1 127 ? 16.311 71.997 5.337 1.00 20.12 127 VAL E N 1
ATOM 6144 C CA . VAL E 1 127 ? 17.258 70.921 5.049 1.00 20.46 127 VAL E CA 1
ATOM 6145 C C . VAL E 1 127 ? 18.307 71.420 4.054 1.00 26.41 127 VAL E C 1
ATOM 6146 O O . VAL E 1 127 ? 19.509 71.230 4.252 1.00 25.99 127 VAL E O 1
ATOM 6150 N N . ASP E 1 128 ? 17.846 72.076 2.991 1.00 22.57 128 ASP E N 1
ATOM 6151 C CA . ASP E 1 128 ? 18.766 72.606 1.991 1.00 23.52 128 ASP E CA 1
ATOM 6152 C C . ASP E 1 128 ? 19.654 73.694 2.601 1.00 21.57 128 ASP E C 1
ATOM 6153 O O . ASP E 1 128 ? 20.830 73.806 2.258 1.00 23.47 128 ASP E O 1
ATOM 6158 N N . ALA E 1 129 ? 19.093 74.487 3.505 1.00 20.15 129 ALA E N 1
ATOM 6159 C CA . ALA E 1 129 ? 19.837 75.578 4.136 1.00 19.91 129 ALA E CA 1
ATOM 6160 C C . ALA E 1 129 ? 21.000 75.058 4.984 1.00 25.56 129 ALA E C 1
ATOM 6161 O O . ALA E 1 129 ? 22.123 75.571 4.911 1.00 20.22 129 ALA E O 1
ATOM 6163 N N . VAL E 1 130 ? 20.730 74.041 5.797 1.00 20.94 130 VAL E N 1
ATOM 6164 C CA . VAL E 1 130 ? 21.765 73.545 6.697 1.00 20.48 130 VAL E CA 1
ATOM 6165 C C . VAL E 1 130 ? 22.803 72.771 5.883 1.00 24.39 130 VAL E C 1
ATOM 6166 O O . VAL E 1 130 ? 23.982 72.750 6.236 1.00 27.71 130 VAL E O 1
ATOM 6170 N N . THR E 1 131 ? 22.379 72.178 4.767 1.00 21.82 131 THR E N 1
ATOM 6171 C CA . THR E 1 131 ? 23.312 71.472 3.895 1.00 24.95 131 THR E CA 1
ATOM 6172 C C . THR E 1 131 ? 24.393 72.426 3.379 1.00 28.45 131 THR E C 1
ATOM 6173 O O . THR E 1 131 ? 25.579 72.084 3.402 1.00 25.22 131 THR E O 1
ATOM 6177 N N . VAL E 1 132 ? 24.015 73.634 2.961 1.00 26.33 132 VAL E N 1
ATOM 6178 C CA . VAL E 1 132 ? 25.041 74.536 2.429 1.00 27.25 132 VAL E CA 1
ATOM 6179 C C . VAL E 1 132 ? 25.731 75.324 3.555 1.00 25.82 132 VAL E C 1
ATOM 6180 O O . VAL E 1 132 ? 26.828 75.853 3.365 1.00 26.44 132 VAL E O 1
ATOM 6184 N N . LEU E 1 133 ? 25.114 75.370 4.731 1.00 23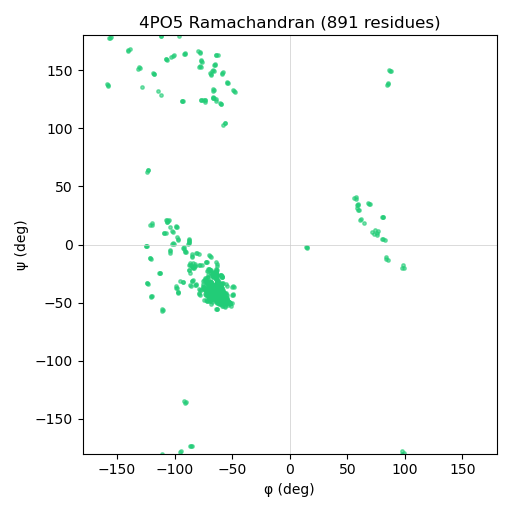.77 133 LEU E N 1
ATOM 6185 C CA . LEU E 1 133 ? 25.800 75.888 5.919 1.00 22.91 133 LEU E CA 1
ATOM 6186 C C . LEU E 1 133 ? 26.971 74.974 6.281 1.00 26.00 133 LEU E C 1
ATOM 6187 O O . LEU E 1 133 ? 28.078 75.431 6.563 1.00 24.68 133 LEU E O 1
ATOM 6192 N N . LYS E 1 134 ? 26.700 73.674 6.279 1.00 24.24 134 LYS E N 1
ATOM 6193 C CA . LYS E 1 134 ? 27.736 72.665 6.465 1.00 25.47 134 LYS E CA 1
ATOM 6194 C C . LYS E 1 134 ? 28.897 72.863 5.491 1.00 28.88 134 LYS E C 1
ATOM 6195 O O . LYS E 1 134 ? 30.061 72.866 5.896 1.00 28.20 134 LYS E O 1
ATOM 6201 N N . ASP E 1 135 ? 28.586 73.020 4.207 1.00 27.36 135 ASP E N 1
ATOM 6202 C CA . ASP E 1 135 ? 29.627 73.232 3.203 1.00 28.31 135 ASP E CA 1
ATOM 6203 C C . ASP E 1 135 ? 30.522 74.417 3.550 1.00 31.98 135 ASP E C 1
ATOM 6204 O O . ASP E 1 135 ? 31.751 74.317 3.499 1.00 32.52 135 ASP E O 1
ATOM 6209 N N . ALA E 1 136 ? 29.898 75.540 3.894 1.00 28.73 136 ALA E N 1
ATOM 6210 C CA . ALA E 1 136 ? 30.632 76.775 4.157 1.00 29.16 136 ALA E CA 1
ATOM 6211 C C . ALA E 1 136 ? 31.506 76.658 5.408 1.00 26.97 136 ALA E C 1
ATOM 6212 O O . ALA E 1 136 ? 32.685 77.047 5.385 1.00 31.54 136 ALA E O 1
ATOM 6214 N N . ALA E 1 137 ? 30.929 76.116 6.480 1.00 27.34 137 ALA E N 1
ATOM 6215 C CA . ALA E 1 137 ? 31.635 75.927 7.758 1.00 27.23 137 ALA E CA 1
ATOM 6216 C C . ALA E 1 137 ? 32.803 74.951 7.649 1.00 31.31 137 ALA E C 1
ATOM 6217 O O . ALA E 1 137 ? 33.913 75.242 8.110 1.00 32.07 137 ALA E O 1
ATOM 6219 N N . LEU E 1 138 ? 32.568 73.787 7.052 1.00 30.64 138 LEU E N 1
ATOM 6220 C CA . LEU E 1 138 ? 33.632 72.778 6.984 1.00 33.48 138 LEU E CA 1
ATOM 6221 C C . LEU E 1 138 ? 34.803 73.267 6.132 1.00 37.98 138 LEU E C 1
ATOM 6222 O O . LEU E 1 138 ? 35.946 72.864 6.345 1.00 38.73 138 LEU E O 1
ATOM 6227 N N . GLY E 1 139 ? 34.512 74.154 5.184 1.00 38.33 139 GLY E N 1
ATOM 6228 C CA . GLY E 1 139 ? 35.527 74.718 4.314 1.00 41.72 139 GLY E CA 1
ATOM 6229 C C . GLY E 1 139 ? 36.588 75.542 5.028 1.00 44.80 139 GLY E C 1
ATOM 6230 O O . GLY E 1 139 ? 37.664 75.789 4.482 1.00 44.74 139 GLY E O 1
ATOM 6231 N N . LEU E 1 140 ? 36.290 75.966 6.251 1.00 38.18 140 LEU E N 1
ATOM 6232 C CA . LEU E 1 140 ? 37.197 76.823 7.009 1.00 41.13 140 LEU E CA 1
ATOM 6233 C C . LEU E 1 140 ? 37.974 76.036 8.053 1.00 45.01 140 LEU E C 1
ATOM 6234 O O . LEU E 1 140 ? 38.776 76.595 8.803 1.00 45.85 140 LEU E O 1
ATOM 6239 N N . LEU E 1 141 ? 37.733 74.732 8.098 1.00 42.13 141 LEU E N 1
ATOM 6240 C CA . LEU E 1 141 ? 38.417 73.873 9.047 1.00 38.61 141 LEU E CA 1
ATOM 6241 C C . LEU E 1 141 ? 39.451 73.011 8.342 1.00 40.02 141 LEU E C 1
ATOM 6242 O O . LEU E 1 141 ? 39.388 72.816 7.130 1.00 42.06 141 LEU E O 1
ATOM 6247 N N . SER E 1 142 ? 40.407 72.506 9.112 1.00 41.10 142 SER E N 1
ATOM 6248 C CA . SER E 1 142 ? 41.335 71.506 8.616 1.00 44.75 142 SER E CA 1
ATOM 6249 C C . SER E 1 142 ? 40.562 70.234 8.278 1.00 46.47 142 SER E C 1
ATOM 6250 O O . SER E 1 142 ? 39.424 70.063 8.715 1.00 41.81 142 SER E O 1
ATOM 6253 N N . ALA E 1 143 ? 41.180 69.349 7.500 1.00 48.75 143 ALA E N 1
ATOM 6254 C CA . ALA E 1 143 ? 40.545 68.095 7.106 1.00 46.76 143 ALA E CA 1
ATOM 6255 C C . ALA E 1 143 ? 40.096 67.316 8.329 1.00 43.54 143 ALA E C 1
ATOM 6256 O O . ALA E 1 143 ? 38.970 66.820 8.387 1.00 42.74 143 ALA E O 1
ATOM 6258 N N . GLU E 1 144 ? 40.991 67.227 9.307 1.00 41.99 144 GLU E N 1
ATOM 6259 C CA . GLU E 1 144 ? 40.734 66.522 10.555 1.00 46.33 144 GLU E CA 1
ATOM 6260 C C . GLU E 1 144 ? 39.550 67.121 11.310 1.00 42.96 144 GLU E C 1
ATOM 6261 O O . GLU E 1 144 ? 38.660 66.400 11.772 1.00 38.44 144 GLU E O 1
ATOM 6267 N N . ASP E 1 145 ? 39.546 68.443 11.437 1.00 38.91 145 ASP E N 1
ATOM 6268 C CA . ASP E 1 145 ? 38.494 69.122 12.189 1.00 36.81 145 ASP E CA 1
ATOM 6269 C C . ASP E 1 145 ? 37.158 69.094 11.452 1.00 32.21 145 ASP E C 1
ATOM 6270 O O . ASP E 1 145 ? 36.111 69.033 12.083 1.00 32.66 145 ASP E O 1
ATOM 6275 N N . ALA E 1 146 ? 37.200 69.135 10.121 1.00 34.72 146 ALA E N 1
ATOM 6276 C CA . ALA E 1 146 ? 35.980 69.039 9.321 1.00 38.25 146 ALA E CA 1
ATOM 6277 C C . ALA E 1 146 ? 35.324 67.672 9.502 1.00 37.98 146 ALA E C 1
ATOM 6278 O O . ALA E 1 146 ? 34.106 67.572 9.598 1.00 35.93 146 ALA E O 1
ATOM 6280 N N . ASN E 1 147 ? 36.138 66.619 9.557 1.00 37.09 147 ASN E N 1
ATOM 6281 C CA . ASN E 1 147 ? 35.621 65.279 9.826 1.00 38.43 147 ASN E CA 1
ATOM 6282 C C . ASN E 1 147 ? 34.999 65.157 11.217 1.00 37.78 147 ASN E C 1
ATOM 6283 O O . ASN E 1 147 ? 34.015 64.444 11.400 1.00 41.12 147 ASN E O 1
ATOM 6288 N N . GLU E 1 148 ? 35.578 65.852 12.192 1.00 38.21 148 GLU E N 1
ATOM 6289 C CA . GLU E 1 148 ? 35.053 65.855 13.557 1.00 36.50 148 GLU E CA 1
ATOM 6290 C C . GLU E 1 148 ? 33.709 66.582 13.623 1.00 34.65 148 GLU E C 1
ATOM 6291 O O . GLU E 1 148 ? 32.832 66.238 14.417 1.00 32.27 148 GLU E O 1
ATOM 6297 N N . THR E 1 149 ? 33.558 67.587 12.773 1.00 30.91 149 THR E N 1
ATOM 6298 C CA . THR E 1 149 ? 32.433 68.513 12.869 1.00 28.19 149 THR E CA 1
ATOM 6299 C C . THR E 1 149 ? 31.253 68.091 11.998 1.00 26.87 149 THR E C 1
ATOM 6300 O O . THR E 1 149 ? 30.100 68.318 12.364 1.00 26.49 149 THR E O 1
ATOM 6304 N N . ALA E 1 150 ? 31.545 67.459 10.863 1.00 31.92 150 ALA E N 1
ATOM 6305 C CA . ALA E 1 150 ? 30.506 67.064 9.908 1.00 34.02 150 ALA E CA 1
ATOM 6306 C C . ALA E 1 150 ? 29.306 66.312 10.526 1.00 33.06 150 ALA E C 1
ATOM 6307 O O . ALA E 1 150 ? 28.163 66.601 10.163 1.00 31.06 150 ALA E O 1
ATOM 6309 N N . PRO E 1 151 ? 29.546 65.353 11.448 1.00 32.79 151 PRO E N 1
ATOM 6310 C CA . PRO E 1 151 ? 28.389 64.642 12.015 1.00 30.61 151 PRO E CA 1
ATOM 6311 C C . PRO E 1 151 ? 27.355 65.515 12.725 1.00 27.72 151 PRO E C 1
ATOM 6312 O O . PRO E 1 151 ? 26.189 65.126 12.793 1.00 28.15 151 PRO E O 1
ATOM 6316 N N . TYR E 1 152 ? 27.764 66.657 13.264 1.00 27.00 152 TYR E N 1
ATOM 6317 C CA . TYR E 1 152 ? 26.818 67.516 13.959 1.00 24.83 152 TYR E CA 1
ATOM 6318 C C . TYR E 1 152 ? 25.899 68.219 12.966 1.00 23.95 152 TYR E C 1
ATOM 6319 O O . TYR E 1 152 ? 24.705 68.355 13.216 1.00 26.24 152 TYR E O 1
ATOM 6328 N N . PHE E 1 153 ? 26.444 68.641 11.830 1.00 26.28 153 PHE E N 1
ATOM 6329 C CA . PHE E 1 153 ? 25.594 69.162 10.763 1.00 23.95 153 PHE E CA 1
ATOM 6330 C C . PHE E 1 153 ? 24.686 68.059 10.230 1.00 27.87 153 PHE E C 1
ATOM 6331 O O . PHE E 1 153 ? 23.498 68.287 9.980 1.00 26.38 153 PHE E O 1
ATOM 6339 N N . ASP E 1 154 ? 25.249 66.866 10.057 1.00 26.70 154 ASP E N 1
ATOM 6340 C CA . ASP E 1 154 ? 24.516 65.760 9.445 1.00 28.85 154 ASP E CA 1
ATOM 6341 C C . ASP E 1 154 ? 23.324 65.385 10.314 1.00 34.51 154 ASP E C 1
ATOM 6342 O O . ASP E 1 154 ? 22.260 65.028 9.799 1.00 34.16 154 ASP E O 1
ATOM 6347 N N . TYR E 1 155 ? 23.503 65.489 11.626 1.00 30.81 155 TYR E N 1
ATOM 6348 C CA . TYR E 1 155 ? 22.437 65.152 12.561 1.00 29.41 155 TYR E CA 1
ATOM 6349 C C . TYR E 1 155 ? 21.250 66.091 12.394 1.00 28.51 155 TYR E C 1
ATOM 6350 O O . TYR E 1 155 ? 20.104 65.642 12.397 1.00 27.71 155 TYR E O 1
ATOM 6359 N N . ILE E 1 156 ? 21.529 67.387 12.249 1.00 23.48 156 ILE E N 1
ATOM 6360 C CA . ILE E 1 156 ? 20.491 68.383 11.991 1.00 22.65 156 ILE E CA 1
ATOM 6361 C C . ILE E 1 156 ? 19.775 68.100 10.674 1.00 27.55 156 ILE E C 1
ATOM 6362 O O . ILE E 1 156 ? 18.545 68.091 10.605 1.00 27.14 156 ILE E O 1
ATOM 6367 N N . ILE E 1 157 ? 20.555 67.870 9.626 1.00 22.84 157 ILE E N 1
ATOM 6368 C CA . ILE E 1 157 ? 20.005 67.601 8.309 1.00 25.40 157 ILE E CA 1
ATOM 6369 C C . ILE E 1 157 ? 19.113 66.366 8.313 1.00 26.88 157 ILE E C 1
ATOM 6370 O O . ILE E 1 157 ? 18.021 66.375 7.742 1.00 26.44 157 ILE E O 1
ATOM 6375 N N . GLN E 1 158 ? 19.573 65.308 8.972 1.00 28.21 158 GLN E N 1
ATOM 6376 C CA . GLN E 1 158 ? 18.818 64.066 8.998 1.00 34.98 158 GLN E CA 1
ATOM 6377 C C . GLN E 1 158 ? 17.533 64.251 9.797 1.00 32.25 158 GLN E C 1
ATOM 6378 O O . GLN E 1 158 ? 16.478 63.764 9.398 1.00 29.00 158 GLN E O 1
ATOM 6384 N N . PHE E 1 159 ? 17.627 64.972 10.912 1.00 29.00 159 PHE E N 1
ATOM 6385 C CA . PHE E 1 159 ? 16.469 65.202 11.768 1.00 29.77 159 PHE E CA 1
ATOM 6386 C C . PHE E 1 159 ? 15.380 65.941 10.989 1.00 30.59 159 PHE E C 1
ATOM 6387 O O . PHE E 1 159 ? 14.206 65.574 11.041 1.00 30.46 159 PHE E O 1
ATOM 6395 N N . MET E 1 160 ? 15.776 66.972 10.254 1.00 24.65 160 MET E N 1
ATOM 6396 C CA . MET E 1 160 ? 14.815 67.782 9.519 1.00 21.04 160 MET E CA 1
ATOM 6397 C C . MET E 1 160 ? 14.248 67.066 8.286 1.00 26.02 160 MET E C 1
ATOM 6398 O O . MET E 1 160 ? 13.248 67.503 7.714 1.00 29.65 160 MET E O 1
ATOM 6403 N N . SER E 1 161 ? 14.891 65.984 7.861 1.00 27.57 161 SER E N 1
ATOM 6404 C CA . SER E 1 161 ? 14.403 65.231 6.706 1.00 34.10 161 SER E CA 1
ATOM 6405 C C . SER E 1 161 ? 13.318 64.213 7.072 1.00 49.46 161 SER E C 1
ATOM 6406 O O . SER E 1 161 ? 12.609 63.721 6.191 1.00 59.18 161 SER E O 1
ATOM 6409 N N . HIS E 1 162 ? 13.192 63.910 8.365 1.00 64.12 162 HIS E N 1
ATOM 6410 C CA . HIS E 1 162 ? 12.405 62.760 8.836 1.00 82.48 162 HIS E CA 1
ATOM 6411 C C . HIS E 1 162 ? 11.371 63.075 9.918 1.00 96.80 162 HIS E C 1
ATOM 6412 O O . HIS E 1 162 ? 11.661 63.791 10.881 1.00 101.82 162 HIS E O 1
ATOM 6419 N N . HIS E 1 163 ? 10.170 62.521 9.747 1.00 100.00 163 HIS E N 1
ATOM 6420 C CA . HIS E 1 163 ? 9.104 62.570 10.754 1.00 98.01 163 HIS E CA 1
ATOM 6421 C C . HIS E 1 163 ? 8.642 64.006 10.997 1.00 93.90 163 HIS E C 1
ATOM 6422 O O . HIS E 1 163 ? 7.455 64.265 11.200 1.00 90.06 163 HIS E O 1
ATOM 6429 N N . MET F 2 1 ? 19.437 66.633 34.624 1.00 36.20 1 MET F N 1
ATOM 6430 C CA . MET F 2 1 ? 20.775 66.890 35.137 1.00 38.35 1 MET F CA 1
ATOM 6431 C C . MET F 2 1 ? 21.625 67.576 34.078 1.00 38.29 1 MET F C 1
ATOM 6432 O O . MET F 2 1 ? 21.333 67.496 32.882 1.00 40.51 1 MET F O 1
ATOM 6437 N N . GLN F 2 2 ? 22.674 68.260 34.518 1.00 28.25 2 GLN F N 1
ATOM 6438 C CA . GLN F 2 2 ? 23.713 68.718 33.606 1.00 31.21 2 GLN F CA 1
ATOM 6439 C C . GLN F 2 2 ? 25.068 68.334 34.169 1.00 32.12 2 GLN F C 1
ATOM 6440 O O . GLN F 2 2 ? 25.225 68.202 35.387 1.00 29.40 2 GLN F O 1
ATOM 6446 N N . ASP F 2 3 ? 26.041 68.146 33.288 1.00 29.29 3 ASP F N 1
ATOM 6447 C CA . ASP F 2 3 ? 27.433 68.093 33.720 1.00 24.13 3 ASP F CA 1
ATOM 6448 C C . ASP F 2 3 ? 28.024 69.489 33.534 1.00 27.98 3 ASP F C 1
ATOM 6449 O O . ASP F 2 3 ? 27.323 70.411 33.087 1.00 27.44 3 ASP F O 1
ATOM 6454 N N . ALA F 2 4 ? 29.297 69.644 33.880 1.00 23.73 4 ALA F N 1
ATOM 6455 C CA . ALA F 2 4 ? 29.964 70.943 33.876 1.00 24.61 4 ALA F CA 1
ATOM 6456 C C . ALA F 2 4 ? 29.956 71.607 32.506 1.00 26.34 4 ALA F C 1
ATOM 6457 O O . ALA F 2 4 ? 29.909 72.835 32.410 1.00 24.25 4 ALA F O 1
ATOM 6459 N N . ILE F 2 5 ? 30.031 70.801 31.454 1.00 22.80 5 ILE F N 1
ATOM 6460 C CA . ILE F 2 5 ? 30.045 71.345 30.094 1.00 21.83 5 ILE F CA 1
ATOM 6461 C C . ILE F 2 5 ? 28.666 71.867 29.706 1.00 24.37 5 ILE F C 1
ATOM 6462 O O . ILE F 2 5 ? 28.535 72.981 29.194 1.00 25.36 5 ILE F O 1
ATOM 6467 N N . THR F 2 6 ? 27.636 71.063 29.946 1.00 24.95 6 THR F N 1
ATOM 6468 C CA . THR F 2 6 ? 26.283 71.492 29.611 1.00 24.60 6 THR F CA 1
ATOM 6469 C C . THR F 2 6 ? 25.881 72.739 30.410 1.00 25.66 6 THR F C 1
ATOM 6470 O O . THR F 2 6 ? 25.176 73.605 29.893 1.00 22.36 6 THR F O 1
ATOM 6474 N N . ALA F 2 7 ? 26.339 72.846 31.661 1.00 23.01 7 ALA F N 1
ATOM 6475 C CA . ALA F 2 7 ? 26.042 74.032 32.465 1.00 24.90 7 ALA F CA 1
ATOM 6476 C C . ALA F 2 7 ? 26.589 75.305 31.825 1.00 23.11 7 ALA F C 1
ATOM 6477 O O . ALA F 2 7 ? 25.906 76.326 31.764 1.00 23.37 7 ALA F O 1
ATOM 6479 N N . VAL F 2 8 ? 27.821 75.240 31.333 1.00 23.02 8 VAL F N 1
ATOM 6480 C CA . VAL F 2 8 ? 28.429 76.404 30.692 1.00 23.54 8 VAL F CA 1
ATOM 6481 C C . VAL F 2 8 ? 27.736 76.697 29.357 1.00 22.06 8 VAL F C 1
ATOM 6482 O O . VAL F 2 8 ? 27.473 77.861 29.023 1.00 23.26 8 VAL F O 1
ATOM 6486 N N . ILE F 2 9 ? 27.420 75.648 28.605 1.00 21.55 9 ILE F N 1
ATOM 6487 C CA . ILE F 2 9 ? 26.668 75.823 27.353 1.00 22.71 9 ILE F CA 1
ATOM 6488 C C . ILE F 2 9 ? 25.323 76.505 27.603 1.00 24.63 9 ILE F C 1
ATOM 6489 O O . ILE F 2 9 ? 24.969 77.448 26.908 1.00 23.55 9 ILE F O 1
ATOM 6494 N N . ASN F 2 10 ? 24.582 76.038 28.606 1.00 23.20 10 ASN F N 1
ATOM 6495 C CA . ASN F 2 10 ? 23.274 76.621 28.906 1.00 23.22 10 ASN F CA 1
ATOM 6496 C C . ASN F 2 10 ? 23.343 78.097 29.283 1.00 23.44 10 ASN F C 1
ATOM 6497 O O . ASN F 2 10 ? 22.473 78.877 28.905 1.00 25.67 10 ASN F O 1
ATOM 6502 N N . SER F 2 11 ? 24.378 78.473 30.035 1.00 23.73 11 SER F N 1
ATOM 6503 C CA . SER F 2 11 ? 24.574 79.872 30.413 1.00 27.12 11 SER F CA 1
ATOM 6504 C C . SER F 2 11 ? 24.772 80.752 29.185 1.00 26.43 11 SER F C 1
ATOM 6505 O O . SER F 2 11 ? 24.354 81.911 29.167 1.00 27.63 11 SER F O 1
ATOM 6508 N N . ALA F 2 12 ? 25.411 80.196 28.159 1.00 25.36 12 ALA F N 1
ATOM 6509 C CA . ALA F 2 12 ? 25.614 80.924 26.899 1.00 21.89 12 ALA F CA 1
ATOM 6510 C C . ALA F 2 12 ? 24.340 80.916 26.061 1.00 22.88 12 ALA F C 1
ATOM 6511 O O . ALA F 2 12 ? 23.952 81.932 25.487 1.00 23.38 12 ALA F O 1
ATOM 6513 N N . ASP F 2 13 ? 23.684 79.760 26.010 1.00 22.55 13 ASP F N 1
ATOM 6514 C CA . ASP F 2 13 ? 22.505 79.589 25.164 1.00 23.95 13 ASP F CA 1
ATOM 6515 C C . ASP F 2 13 ? 21.388 80.546 25.557 1.00 24.45 13 ASP F C 1
ATOM 6516 O O . ASP F 2 13 ? 20.758 81.137 24.702 1.00 25.34 13 ASP F O 1
ATOM 6521 N N . VAL F 2 14 ? 21.160 80.715 26.861 1.00 24.70 14 VAL F N 1
ATOM 6522 C CA . VAL F 2 14 ? 20.062 81.559 27.331 1.00 25.66 14 VAL F CA 1
ATOM 6523 C C . VAL F 2 14 ? 20.304 83.044 27.021 1.00 26.29 14 VAL F C 1
ATOM 6524 O O . VAL F 2 14 ? 19.395 83.870 27.137 1.00 27.57 14 VAL F O 1
ATOM 6528 N N . GLN F 2 15 ? 21.527 83.370 26.596 1.00 27.83 15 GLN F N 1
ATOM 6529 C CA . GLN F 2 15 ? 21.876 84.710 26.125 1.00 27.84 15 GLN F CA 1
ATOM 6530 C C . GLN F 2 15 ? 21.987 84.776 24.606 1.00 26.21 15 GLN F C 1
ATOM 6531 O O . GLN F 2 15 ? 22.211 85.844 24.036 1.00 28.53 15 GLN F O 1
ATOM 6537 N N . GLY F 2 16 ? 21.873 83.627 23.950 1.00 25.76 16 GLY F N 1
ATOM 6538 C CA . GLY F 2 16 ? 22.038 83.571 22.505 1.00 25.88 16 GLY F CA 1
ATOM 6539 C C . GLY F 2 16 ? 23.468 83.837 22.064 1.00 25.13 16 GLY F C 1
ATOM 6540 O O . GLY F 2 16 ? 23.688 84.425 21.003 1.00 25.90 16 GLY F O 1
ATOM 6541 N N . LYS F 2 17 ? 24.435 83.395 22.866 1.00 24.22 17 LYS F N 1
ATOM 6542 C CA . LYS F 2 17 ? 25.847 83.689 22.604 1.00 26.51 17 LYS F CA 1
ATOM 6543 C C . LYS F 2 17 ? 26.711 82.458 22.365 1.00 23.09 17 LYS F C 1
ATOM 6544 O O . LYS F 2 17 ? 26.485 81.402 22.942 1.00 23.46 17 LYS F O 1
ATOM 6550 N N . TYR F 2 18 ? 27.721 82.613 21.514 1.00 24.23 18 TYR F N 1
ATOM 6551 C CA . TYR F 2 18 ? 28.823 81.662 21.483 1.00 24.62 18 TYR F CA 1
ATOM 6552 C C . TYR F 2 18 ? 29.570 81.765 22.807 1.00 23.86 18 TYR F C 1
ATOM 6553 O O . TYR F 2 18 ? 29.541 82.813 23.447 1.00 25.50 18 TYR F O 1
ATOM 6562 N N . LEU F 2 19 ? 30.242 80.694 23.218 1.00 23.12 19 LEU F N 1
ATOM 6563 C CA . LEU F 2 19 ? 31.007 80.729 24.461 1.00 22.90 19 LEU F CA 1
ATOM 6564 C C . LEU F 2 19 ? 32.179 81.690 24.340 1.00 29.66 19 LEU F C 1
ATOM 6565 O O . LEU F 2 19 ? 32.979 81.576 23.410 1.00 29.39 19 LEU F O 1
ATOM 6570 N N . ASP F 2 20 ? 32.282 82.634 25.271 1.00 27.28 20 ASP F N 1
ATOM 6571 C CA . ASP F 2 20 ? 33.397 83.571 25.239 1.00 32.16 20 ASP F CA 1
ATOM 6572 C C . ASP F 2 20 ? 34.625 82.983 25.938 1.00 28.72 20 ASP F C 1
ATOM 6573 O O . ASP F 2 20 ? 34.637 81.808 26.321 1.00 28.07 20 ASP F O 1
ATOM 6578 N N . GLY F 2 21 ? 35.663 83.800 26.083 1.00 32.10 21 GLY F N 1
ATOM 6579 C CA . GLY F 2 21 ? 36.912 83.348 26.673 1.00 32.06 21 GLY F CA 1
ATOM 6580 C C . GLY F 2 21 ? 36.778 82.795 28.078 1.00 28.77 21 GLY F C 1
ATOM 6581 O O . GLY F 2 21 ? 37.358 81.756 28.400 1.00 33.32 21 GLY F O 1
ATOM 6582 N N . ALA F 2 22 ? 36.019 83.488 28.921 1.00 28.71 22 ALA F N 1
ATOM 6583 C CA . ALA F 2 22 ? 35.791 83.044 30.292 1.00 32.75 22 ALA F CA 1
ATOM 6584 C C . ALA F 2 22 ? 35.075 81.701 30.324 1.00 30.80 22 ALA F C 1
ATOM 6585 O O . ALA F 2 22 ? 35.376 80.839 31.159 1.00 31.47 22 ALA F O 1
ATOM 6587 N N . ALA F 2 23 ? 34.118 81.532 29.418 1.00 30.10 23 ALA F N 1
ATOM 6588 C CA . ALA F 2 23 ? 33.396 80.272 29.302 1.00 27.94 23 ALA F CA 1
ATOM 6589 C C . ALA F 2 23 ? 34.326 79.154 28.841 1.00 28.82 23 ALA F C 1
ATOM 6590 O O . ALA F 2 23 ? 34.295 78.044 29.375 1.00 26.78 23 ALA F O 1
ATOM 6592 N N . MET F 2 24 ? 35.156 79.444 27.844 1.00 26.90 24 MET F N 1
ATOM 6593 C CA . MET F 2 24 ? 36.111 78.449 27.364 1.00 26.69 24 MET F CA 1
ATOM 6594 C C . MET F 2 24 ? 37.108 78.069 28.455 1.00 29.35 24 MET F C 1
ATOM 6595 O O . MET F 2 24 ? 37.527 76.914 28.529 1.00 30.20 24 MET F O 1
ATOM 6600 N N . ASP F 2 25 ? 37.469 79.027 29.310 1.00 28.04 25 ASP F N 1
ATOM 6601 C CA . ASP F 2 25 ? 38.374 78.744 30.426 1.00 34.76 25 ASP F CA 1
ATOM 6602 C C . ASP F 2 25 ? 37.750 77.757 31.411 1.00 32.59 25 ASP F C 1
ATOM 6603 O O . ASP F 2 25 ? 38.451 76.896 31.957 1.00 28.38 25 ASP F O 1
ATOM 6608 N N . LYS F 2 26 ? 36.441 77.873 31.641 1.00 31.06 26 LYS F N 1
ATOM 6609 C CA . LYS F 2 26 ? 35.752 76.906 32.501 1.00 26.61 26 LYS F CA 1
ATOM 6610 C C . LYS F 2 26 ? 35.782 75.510 31.896 1.00 28.56 26 LYS F C 1
ATOM 6611 O O . LYS F 2 26 ? 35.977 74.527 32.606 1.00 25.28 26 LYS F O 1
ATOM 6617 N N . LEU F 2 27 ? 35.561 75.421 30.587 1.00 24.66 27 LEU F N 1
ATOM 6618 C CA . LEU F 2 27 ? 35.614 74.134 29.904 1.00 23.38 27 LEU F CA 1
ATOM 6619 C C . LEU F 2 27 ? 37.014 73.528 29.975 1.00 27.09 27 LEU F C 1
ATOM 6620 O O . LEU F 2 27 ? 37.166 72.339 30.245 1.00 29.15 27 LEU F O 1
ATOM 6625 N N . LYS F 2 28 ? 38.031 74.347 29.727 1.00 24.38 28 LYS F N 1
ATOM 6626 C CA . LYS F 2 28 ? 39.415 73.874 29.808 1.00 25.28 28 LYS F CA 1
ATOM 6627 C C . LYS F 2 28 ? 39.734 73.275 31.174 1.00 30.68 28 LYS F C 1
ATOM 6628 O O . LYS F 2 28 ? 40.393 72.237 31.266 1.00 31.04 28 LYS F O 1
ATOM 6634 N N A SER F 2 29 ? 39.264 73.928 32.233 0.50 29.20 29 SER F N 1
ATOM 6635 N N B SER F 2 29 ? 39.266 73.934 32.229 0.50 29.13 29 SER F N 1
ATOM 6636 C CA A SER F 2 29 ? 39.475 73.427 33.589 0.50 28.00 29 SER F CA 1
ATOM 6637 C CA B SER F 2 29 ? 39.459 73.440 33.590 0.50 28.08 29 SER F CA 1
ATOM 6638 C C A SER F 2 29 ? 38.821 72.065 33.793 0.50 29.20 29 SER F C 1
ATOM 6639 C C B SER F 2 29 ? 38.824 72.068 33.784 0.50 29.18 29 SER F C 1
ATOM 6640 O O A SER F 2 29 ? 39.409 71.173 34.406 0.50 28.36 29 SER F O 1
ATOM 6641 O O B SER F 2 29 ? 39.426 71.174 34.382 0.50 28.40 29 SER F O 1
ATOM 6646 N N . TYR F 2 30 ? 37.603 71.905 33.285 1.00 26.20 30 TYR F N 1
ATOM 6647 C CA . TYR F 2 30 ? 36.893 70.645 33.445 1.00 25.86 30 TYR F CA 1
ATOM 6648 C C . TYR F 2 30 ? 37.551 69.537 32.622 1.00 25.27 30 TYR F C 1
ATOM 6649 O O . TYR F 2 30 ? 37.771 68.440 33.138 1.00 25.83 30 TYR F O 1
ATOM 6658 N N . PHE F 2 31 ? 37.877 69.826 31.361 1.00 25.29 31 PHE F N 1
ATOM 6659 C CA . PHE F 2 31 ? 38.560 68.855 30.508 1.00 23.75 31 PHE F CA 1
ATOM 6660 C C . PHE F 2 31 ? 39.870 68.382 31.150 1.00 30.75 31 PHE F C 1
ATOM 6661 O O . PHE F 2 31 ? 40.182 67.193 31.135 1.00 31.28 31 PHE F O 1
ATOM 6669 N N . ALA F 2 32 ? 40.625 69.317 31.720 1.00 27.29 32 ALA F N 1
ATOM 6670 C CA . ALA F 2 32 ? 41.919 68.993 32.328 1.00 28.35 32 ALA F CA 1
ATOM 6671 C C . ALA F 2 32 ? 41.780 68.160 33.600 1.00 31.64 32 ALA F C 1
ATOM 6672 O O . ALA F 2 32 ? 42.731 67.491 34.018 1.00 32.33 32 ALA F O 1
ATOM 6674 N N . SER F 2 33 ? 40.607 68.213 34.222 1.00 25.95 33 SER F N 1
ATOM 6675 C CA . SER F 2 33 ? 40.384 67.516 35.491 1.00 29.26 33 SER F CA 1
ATOM 6676 C C . SER F 2 33 ? 39.940 66.081 35.283 1.00 32.88 33 SER F C 1
ATOM 6677 O O . SER F 2 33 ? 39.646 65.371 36.251 1.00 29.56 33 SER F O 1
ATOM 6680 N N . GLY F 2 34 ? 39.888 65.661 34.022 1.00 29.09 34 GLY F N 1
ATOM 6681 C CA . GLY F 2 34 ? 39.359 64.354 33.669 1.00 31.96 34 GLY F CA 1
ATOM 6682 C C . GLY F 2 34 ? 40.021 63.170 34.352 1.00 35.03 34 GLY F C 1
ATOM 6683 O O . GLY F 2 34 ? 39.329 62.287 34.869 1.00 32.91 34 GLY F O 1
ATOM 6684 N N . GLU F 2 35 ? 41.354 63.147 34.359 1.00 33.01 35 GLU F N 1
ATOM 6685 C CA . GLU F 2 35 ? 42.098 62.039 34.960 1.00 35.76 35 GLU F CA 1
ATOM 6686 C C . GLU F 2 35 ? 41.806 61.907 36.444 1.00 31.17 35 GLU F C 1
ATOM 6687 O O . GLU F 2 35 ? 41.588 60.807 36.946 1.00 38.25 35 GLU F O 1
ATOM 6693 N N . LEU F 2 36 ? 41.821 63.038 37.140 1.00 29.27 36 LEU F N 1
ATOM 6694 C CA . LEU F 2 36 ? 41.469 63.108 38.552 1.00 29.78 36 LEU F CA 1
ATOM 6695 C C . LEU F 2 36 ? 40.107 62.460 38.828 1.00 29.95 36 LEU F C 1
ATOM 6696 O O . LEU F 2 36 ? 39.974 61.633 39.735 1.00 24.91 36 LEU F O 1
ATOM 6701 N N . ARG F 2 37 ? 39.102 62.857 38.051 1.00 24.64 37 ARG F N 1
ATOM 6702 C CA . ARG F 2 37 ? 37.719 62.467 38.320 1.00 23.24 37 ARG F CA 1
ATOM 6703 C C . ARG F 2 37 ? 37.493 60.998 38.014 1.00 23.49 37 ARG F C 1
ATOM 6704 O O . ARG F 2 37 ? 36.837 60.295 38.778 1.00 22.72 37 ARG F O 1
ATOM 6712 N N A VAL F 2 38 ? 38.036 60.544 36.891 0.50 23.99 38 VAL F N 1
ATOM 6713 N N B VAL F 2 38 ? 38.046 60.530 36.894 0.50 24.12 38 VAL F N 1
ATOM 6714 C CA A VAL F 2 38 ? 37.840 59.172 36.458 0.50 23.75 38 VAL F CA 1
ATOM 6715 C CA B VAL F 2 38 ? 37.830 59.150 36.468 0.50 23.34 38 VAL F CA 1
ATOM 6716 C C A VAL F 2 38 ? 38.539 58.197 37.414 0.50 26.64 38 VAL F C 1
ATOM 6717 C C B VAL F 2 38 ? 38.558 58.167 37.389 0.50 26.70 38 VAL F C 1
ATOM 6718 O O A VAL F 2 38 ? 37.965 57.175 37.792 0.50 26.38 38 VAL F O 1
ATOM 6719 O O B VAL F 2 38 ? 38.032 57.101 37.709 0.50 26.94 38 VAL F O 1
ATOM 6726 N N . ARG F 2 39 ? 39.759 58.528 37.828 1.00 23.78 39 ARG F N 1
ATOM 6727 C CA . ARG F 2 39 ? 40.488 57.680 38.777 1.00 24.64 39 ARG F CA 1
ATOM 6728 C C . ARG F 2 39 ? 39.730 57.566 40.091 1.00 23.63 39 ARG F C 1
ATOM 6729 O O . ARG F 2 39 ? 39.571 56.468 40.632 1.00 24.84 39 ARG F O 1
ATOM 6737 N N . ALA F 2 40 ? 39.233 58.692 40.600 1.00 22.24 40 ALA F N 1
ATOM 6738 C CA . ALA F 2 40 ? 38.480 58.688 41.852 1.00 22.74 40 ALA F CA 1
ATOM 6739 C C . ALA F 2 40 ? 37.203 57.857 41.729 1.00 25.07 40 ALA F C 1
ATOM 6740 O O . ALA F 2 40 ? 36.854 57.099 42.645 1.00 22.64 40 ALA F O 1
ATOM 6742 N N . ALA F 2 41 ? 36.504 57.992 40.599 1.00 22.19 41 ALA F N 1
ATOM 6743 C CA . ALA F 2 41 ? 35.287 57.211 40.386 1.00 22.31 41 ALA F CA 1
ATOM 6744 C C . ALA F 2 41 ? 35.588 55.714 40.412 1.00 20.10 41 ALA F C 1
ATOM 6745 O O . ALA F 2 41 ? 34.823 54.931 40.978 1.00 22.95 41 ALA F O 1
ATOM 6747 N N . SER F 2 42 ? 36.707 55.315 39.817 1.00 20.12 42 SER F N 1
ATOM 6748 C CA A SER F 2 42 ? 37.093 53.909 39.781 0.50 25.22 42 SER F CA 1
ATOM 6749 C CA B SER F 2 42 ? 37.054 53.900 39.785 0.50 24.66 42 SER F CA 1
ATOM 6750 C C . SER F 2 42 ? 37.398 53.409 41.192 1.00 28.22 42 SER F C 1
ATOM 6751 O O . SER F 2 42 ? 36.982 52.317 41.590 1.00 23.53 42 SER F O 1
ATOM 6756 N N . VAL F 2 43 ? 38.135 54.218 41.952 1.00 22.16 43 VAL F N 1
ATOM 6757 C CA . VAL F 2 43 ? 38.511 53.832 43.318 1.00 21.04 43 VAL F CA 1
ATOM 6758 C C . VAL F 2 43 ? 37.284 53.703 44.219 1.00 21.45 43 VAL F C 1
ATOM 6759 O O . VAL F 2 43 ? 37.147 52.728 44.961 1.00 23.21 43 VAL F O 1
ATOM 6763 N N . ILE F 2 44 ? 36.383 54.679 44.148 1.00 19.50 44 ILE F N 1
ATOM 6764 C CA . ILE F 2 44 ? 35.175 54.645 44.969 1.00 18.02 44 ILE F CA 1
ATOM 6765 C C . ILE F 2 44 ? 34.288 53.455 44.610 1.00 18.98 44 ILE F C 1
ATOM 6766 O O . ILE F 2 44 ? 33.785 52.764 45.492 1.00 19.51 44 ILE F O 1
ATOM 6771 N N . SER F 2 45 ? 34.113 53.203 43.316 1.00 21.37 45 SER F N 1
ATOM 6772 C CA . SER F 2 45 ? 33.313 52.060 42.882 1.00 24.23 45 SER F CA 1
ATOM 6773 C C . SER F 2 45 ? 33.839 50.745 43.462 1.00 26.90 45 SER F C 1
ATOM 6774 O O . SER F 2 45 ? 33.077 49.921 43.998 1.00 24.27 45 SER F O 1
ATOM 6777 N N . ALA F 2 46 ? 35.153 50.573 43.400 1.00 22.72 46 ALA F N 1
ATOM 6778 C CA . ALA F 2 46 ? 35.786 49.343 43.871 1.00 25.40 46 ALA F CA 1
ATOM 6779 C C . ALA F 2 46 ? 35.706 49.191 45.384 1.00 26.59 46 ALA F C 1
ATOM 6780 O O . ALA F 2 46 ? 35.770 48.075 45.907 1.00 26.04 46 ALA F O 1
ATOM 6782 N N . ASN F 2 47 ? 35.568 50.311 46.083 1.00 19.47 47 ASN F N 1
ATOM 6783 C CA . ASN F 2 47 ? 35.623 50.301 47.542 1.00 18.44 47 ASN F CA 1
ATOM 6784 C C . ASN F 2 47 ? 34.358 50.806 48.224 1.00 20.74 47 ASN F C 1
ATOM 6785 O O . ASN F 2 47 ? 34.390 51.156 49.403 1.00 20.73 47 ASN F O 1
ATOM 6790 N N . ALA F 2 48 ? 33.249 50.840 47.493 1.00 20.09 48 ALA F N 1
ATOM 6791 C CA . ALA F 2 48 ? 32.040 51.502 47.997 1.00 21.23 48 ALA F CA 1
ATOM 6792 C C . ALA F 2 48 ? 31.520 50.895 49.308 1.00 21.36 48 ALA F C 1
ATOM 6793 O O . ALA F 2 48 ? 31.126 51.623 50.223 1.00 21.64 48 ALA F O 1
ATOM 6795 N N . ALA F 2 49 ? 31.527 49.570 49.407 1.00 21.22 49 ALA F N 1
ATOM 6796 C CA . ALA F 2 49 ? 30.998 48.927 50.607 1.00 22.37 49 ALA F CA 1
ATOM 6797 C C . ALA F 2 49 ? 31.906 49.199 51.801 1.00 22.65 49 ALA F C 1
ATOM 6798 O O . ALA F 2 49 ? 31.426 49.458 52.900 1.00 20.94 49 ALA F O 1
ATOM 6800 N N . THR F 2 50 ? 33.219 49.137 51.580 1.00 20.23 50 THR F N 1
ATOM 6801 C CA . THR F 2 50 ? 34.190 49.403 52.645 1.00 19.50 50 THR F CA 1
ATOM 6802 C C . THR F 2 50 ? 34.088 50.825 53.173 1.00 19.41 50 THR F C 1
ATOM 6803 O O . THR F 2 50 ? 34.141 51.057 54.383 1.00 20.16 50 THR F O 1
ATOM 6807 N N . ILE F 2 51 ? 33.940 51.782 52.266 1.00 16.88 51 ILE F N 1
ATOM 6808 C CA . ILE F 2 51 ? 33.827 53.184 52.662 1.00 14.95 51 ILE F CA 1
ATOM 6809 C C . ILE F 2 51 ? 32.631 53.396 53.598 1.00 20.19 51 ILE F C 1
ATOM 6810 O O . ILE F 2 51 ? 32.747 54.041 54.646 1.00 18.36 51 ILE F O 1
ATOM 6815 N N . VAL F 2 52 ? 31.481 52.843 53.227 1.00 18.57 52 VAL F N 1
ATOM 6816 C CA . VAL F 2 52 ? 30.280 52.992 54.049 1.00 15.14 52 VAL F CA 1
ATOM 6817 C C . VAL F 2 52 ? 30.432 52.279 55.405 1.00 18.63 52 VAL F C 1
ATOM 6818 O O . VAL F 2 52 ? 30.104 52.835 56.450 1.00 17.91 52 VAL F O 1
ATOM 6822 N N . LYS F 2 53 ? 30.960 51.061 55.373 1.00 18.31 53 LYS F N 1
ATOM 6823 C CA . LYS F 2 53 ? 31.178 50.271 56.583 1.00 21.11 53 LYS F CA 1
ATOM 6824 C C . LYS F 2 53 ? 32.068 51.022 57.579 1.00 20.90 53 LYS F C 1
ATOM 6825 O O . LYS F 2 53 ? 31.758 51.136 58.763 1.00 19.79 53 LYS F O 1
ATOM 6831 N N . GLU F 2 54 ? 33.171 51.563 57.080 1.00 19.36 54 GLU F N 1
ATOM 6832 C CA . GLU F 2 54 ? 34.095 52.306 57.928 1.00 19.65 54 GLU F CA 1
ATOM 6833 C C . GLU F 2 54 ? 33.510 53.631 58.448 1.00 19.90 54 GLU F C 1
ATOM 6834 O O . GLU F 2 54 ? 33.757 54.005 59.594 1.00 19.19 54 GLU F O 1
ATOM 6840 N N . ALA F 2 55 ? 32.733 54.330 57.619 1.00 18.03 55 ALA F N 1
ATOM 6841 C CA . ALA F 2 55 ? 32.087 55.573 58.057 1.00 18.41 55 ALA F CA 1
ATOM 6842 C C . ALA F 2 55 ? 31.086 55.316 59.184 1.00 17.80 55 ALA F C 1
ATOM 6843 O O . ALA F 2 55 ? 31.022 56.067 60.163 1.00 18.49 55 ALA F O 1
ATOM 6845 N N . VAL F 2 56 ? 30.314 54.249 59.038 1.00 18.07 56 VAL F N 1
ATOM 6846 C CA . VAL F 2 56 ? 29.319 53.877 60.046 1.00 18.17 56 VAL F CA 1
ATOM 6847 C C . VAL F 2 56 ? 30.011 53.520 61.361 1.00 16.84 56 VAL F C 1
ATOM 6848 O O . VAL F 2 56 ? 29.578 53.931 62.441 1.00 18.63 56 VAL F O 1
ATOM 6852 N N . ALA F 2 57 ? 31.114 52.781 61.268 1.00 16.55 57 ALA F N 1
ATOM 6853 C CA . ALA F 2 57 ? 31.852 52.398 62.467 1.00 17.02 57 ALA F CA 1
ATOM 6854 C C . ALA F 2 57 ? 32.374 53.631 63.210 1.00 21.46 57 ALA F C 1
ATOM 6855 O O . ALA F 2 57 ? 32.374 53.672 64.440 1.00 25.08 57 ALA F O 1
ATOM 6857 N N . LYS F 2 58 ? 32.794 54.647 62.461 1.00 18.49 58 LYS F N 1
ATOM 6858 C CA . LYS F 2 58 ? 33.317 55.868 63.060 1.00 22.43 58 LYS F CA 1
ATOM 6859 C C . LYS F 2 58 ? 32.235 56.746 63.685 1.00 23.73 58 LYS F C 1
ATOM 6860 O O . LYS F 2 58 ? 32.469 57.376 64.713 1.00 29.60 58 LYS F O 1
ATOM 6866 N N . SER F 2 59 ? 31.059 56.793 63.066 1.00 18.50 59 SER F N 1
ATOM 6867 C CA . SER F 2 59 ? 30.085 57.834 63.391 1.00 18.61 59 SER F CA 1
ATOM 6868 C C . SER F 2 59 ? 28.806 57.357 64.081 1.00 23.04 59 SER F C 1
ATOM 6869 O O . SER F 2 59 ? 28.146 58.149 64.749 1.00 26.76 59 SER F O 1
ATOM 6872 N N . LEU F 2 60 ? 28.430 56.093 63.906 1.00 19.73 60 LEU F N 1
ATOM 6873 C CA . LEU F 2 60 ? 27.119 55.649 64.401 1.00 18.43 60 LEU F CA 1
ATOM 6874 C C . LEU F 2 60 ? 27.170 54.454 65.352 1.00 19.83 60 LEU F C 1
ATOM 6875 O O . LEU F 2 60 ? 26.333 54.351 66.258 1.00 21.34 60 LEU F O 1
ATOM 6880 N N . LEU F 2 61 ? 28.123 53.547 65.158 1.00 18.56 61 LEU F N 1
ATOM 6881 C CA . LEU F 2 61 ? 28.133 52.322 65.966 1.00 20.20 61 LEU F CA 1
ATOM 6882 C C . LEU F 2 61 ? 28.433 52.620 67.436 1.00 19.22 61 LEU F C 1
ATOM 6883 O O . LEU F 2 61 ? 29.136 53.584 67.765 1.00 19.89 61 LEU F O 1
ATOM 6888 N N . TYR F 2 62 ? 27.857 51.780 68.297 1.00 19.66 62 TYR F N 1
ATOM 6889 C CA . TYR F 2 62 ? 27.968 51.870 69.755 1.00 22.97 62 TYR F CA 1
ATOM 6890 C C . TYR F 2 62 ? 27.389 53.160 70.334 1.00 27.84 62 TYR F C 1
ATOM 6891 O O . TYR F 2 62 ? 27.735 53.539 71.446 1.00 30.60 62 TYR F O 1
ATOM 6900 N N . SER F 2 63 ? 26.495 53.821 69.603 1.00 19.48 63 SER F N 1
ATOM 6901 C CA . SER F 2 63 ? 25.888 55.047 70.090 1.00 18.34 63 SER F CA 1
ATOM 6902 C C . SER F 2 63 ? 24.411 54.815 70.369 1.00 19.72 63 SER F C 1
ATOM 6903 O O . SER F 2 63 ? 23.906 53.721 70.153 1.00 20.39 63 SER F O 1
ATOM 6906 N N . ASP F 2 64 ? 23.731 55.855 70.842 1.00 21.13 64 ASP F N 1
ATOM 6907 C CA . ASP F 2 64 ? 22.303 55.766 71.110 1.00 22.75 64 ASP F CA 1
ATOM 6908 C C . ASP F 2 64 ? 21.511 55.394 69.869 1.00 23.07 64 ASP F C 1
ATOM 6909 O O . ASP F 2 64 ? 20.436 54.802 69.963 1.00 22.84 64 ASP F O 1
ATOM 6914 N N . VAL F 2 65 ? 22.046 55.757 68.709 1.00 18.73 65 VAL F N 1
ATOM 6915 C CA . VAL F 2 65 ? 21.320 55.557 67.458 1.00 19.94 65 VAL F CA 1
ATOM 6916 C C . VAL F 2 65 ? 21.024 54.080 67.188 1.00 21.21 65 VAL F C 1
ATOM 6917 O O . VAL F 2 65 ? 19.976 53.744 66.623 1.00 18.11 65 VAL F O 1
ATOM 6921 N N . THR F 2 66 ? 21.927 53.192 67.606 1.00 18.10 66 THR F N 1
ATOM 6922 C CA . THR F 2 66 ? 21.752 51.765 67.330 1.00 18.65 66 THR F CA 1
ATOM 6923 C C . THR F 2 66 ? 21.128 50.992 68.498 1.00 20.16 66 THR F C 1
ATOM 6924 O O . THR F 2 66 ? 21.001 49.775 68.439 1.00 24.38 66 THR F O 1
ATOM 6928 N N . ARG F 2 67 ? 20.753 51.690 69.561 1.00 19.61 67 ARG F N 1
ATOM 6929 C CA . ARG F 2 67 ? 20.076 51.037 70.686 1.00 22.14 67 ARG F CA 1
ATOM 6930 C C . ARG F 2 67 ? 18.566 51.285 70.593 1.00 20.56 67 ARG F C 1
ATOM 6931 O O . ARG F 2 67 ? 18.147 52.180 69.860 1.00 21.02 67 ARG F O 1
ATOM 6939 N N . PRO F 2 68 ? 17.749 50.489 71.319 1.00 18.26 68 PRO F N 1
ATOM 6940 C CA . PRO F 2 68 ? 16.296 50.702 71.311 1.00 19.34 68 PRO F CA 1
ATOM 6941 C C . PRO F 2 68 ? 15.950 52.158 71.548 1.00 23.08 68 PRO F C 1
ATOM 6942 O O . PRO F 2 68 ? 16.512 52.776 72.453 1.00 24.65 68 PRO F O 1
ATOM 6946 N N . GLY F 2 69 ? 15.066 52.705 70.721 1.00 23.80 69 GLY F N 1
ATOM 6947 C CA . GLY F 2 69 ? 14.690 54.096 70.826 1.00 27.19 69 GLY F CA 1
ATOM 6948 C C . GLY F 2 69 ? 15.463 54.932 69.830 1.00 25.19 69 GLY F C 1
ATOM 6949 O O . GLY F 2 69 ? 15.079 56.060 69.530 1.00 31.65 69 GLY F O 1
ATOM 6950 N N . GLY F 2 70 ? 16.558 54.377 69.324 1.00 20.45 70 GLY F N 1
ATOM 6951 C CA . GLY F 2 70 ? 17.346 55.027 68.290 1.00 21.03 70 GLY F CA 1
ATOM 6952 C C . GLY F 2 70 ? 16.846 54.574 66.929 1.00 21.71 70 GLY F C 1
ATOM 6953 O O . GLY F 2 70 ? 16.253 53.509 66.816 1.00 20.04 70 GLY F O 1
ATOM 6963 N N . MET F 2 72 ? 18.299 53.571 64.188 1.00 17.08 72 MET F N 1
ATOM 6964 C CA . MET F 2 72 ? 18.928 52.415 63.541 1.00 15.62 72 MET F CA 1
ATOM 6965 C C . MET F 2 72 ? 18.648 51.087 64.251 1.00 22.49 72 MET F C 1
ATOM 6966 O O . MET F 2 72 ? 19.091 50.029 63.793 1.00 21.73 72 MET F O 1
ATOM 6971 N N . TYR F 2 73 ? 17.938 51.127 65.373 1.00 18.21 73 TYR F N 1
ATOM 6972 C CA . TYR F 2 73 ? 17.565 49.879 66.040 1.00 18.59 73 TYR F CA 1
ATOM 6973 C C . TYR F 2 73 ? 16.547 49.131 65.167 1.00 20.52 73 TYR F C 1
ATOM 6974 O O . TYR F 2 73 ? 15.705 49.748 64.505 1.00 21.66 73 TYR F O 1
ATOM 6983 N N . THR F 2 74 ? 16.637 47.801 65.226 1.00 18.18 74 THR F N 1
ATOM 6984 C CA . THR F 2 74 ? 15.968 46.801 64.360 1.00 16.98 74 THR F CA 1
ATOM 6985 C C . THR F 2 74 ? 16.826 46.609 63.123 1.00 22.45 74 THR F C 1
ATOM 6986 O O . THR F 2 74 ? 17.372 47.568 62.569 1.00 19.71 74 THR F O 1
ATOM 6990 N N . THR F 2 75 ? 16.962 45.352 62.707 1.00 20.73 75 THR F N 1
ATOM 6991 C CA . THR F 2 75 ? 17.774 45.045 61.531 1.00 20.04 75 THR F CA 1
ATOM 6992 C C . THR F 2 75 ? 17.200 45.718 60.284 1.00 19.25 75 THR F C 1
ATOM 6993 O O . THR F 2 75 ? 17.950 46.114 59.395 1.00 20.03 75 THR F O 1
ATOM 6997 N N . ARG F 2 76 ? 15.874 45.851 60.226 1.00 20.60 76 ARG F N 1
ATOM 6998 C CA A ARG F 2 76 ? 15.229 46.510 59.092 0.50 19.12 76 ARG F CA 1
ATOM 6999 C CA B ARG F 2 76 ? 15.202 46.518 59.118 0.50 19.73 76 ARG F CA 1
ATOM 7000 C C . ARG F 2 76 ? 15.701 47.957 58.946 1.00 22.81 76 ARG F C 1
ATOM 7001 O O . ARG F 2 76 ? 16.039 48.397 57.840 1.00 20.88 76 ARG F O 1
ATOM 7016 N N . ARG F 2 77 ? 15.725 48.705 60.048 1.00 19.09 77 ARG F N 1
ATOM 7017 C CA . ARG F 2 77 ? 16.155 50.108 59.971 1.00 19.48 77 ARG F CA 1
ATOM 7018 C C . ARG F 2 77 ? 17.649 50.220 59.781 1.00 20.87 77 ARG F C 1
ATOM 7019 O O . ARG F 2 77 ? 18.126 51.102 59.068 1.00 19.90 77 ARG F O 1
ATOM 7027 N N . TYR F 2 78 ? 18.399 49.330 60.425 1.00 18.10 78 TYR F N 1
ATOM 7028 C CA . TYR F 2 78 ? 19.838 49.323 60.225 1.00 18.51 78 TYR F CA 1
ATOM 7029 C C . TYR F 2 78 ? 20.159 49.197 58.726 1.00 17.87 78 TYR F C 1
ATOM 7030 O O . TYR F 2 78 ? 20.940 49.989 58.175 1.00 18.51 78 TYR F O 1
ATOM 7039 N N . ALA F 2 79 ? 19.541 48.222 58.065 1.00 17.95 79 ALA F N 1
ATOM 7040 C CA . ALA F 2 79 ? 19.801 47.986 56.653 1.00 18.64 79 ALA F CA 1
ATOM 7041 C C . ALA F 2 79 ? 19.330 49.162 55.790 1.00 20.77 79 ALA F C 1
ATOM 7042 O O . ALA F 2 79 ? 19.980 49.504 54.798 1.00 19.48 79 ALA F O 1
ATOM 7044 N N . ALA F 2 80 ? 18.201 49.769 56.152 1.00 21.10 80 ALA F N 1
ATOM 7045 C CA . ALA F 2 80 ? 17.710 50.934 55.401 1.00 19.90 80 ALA F CA 1
ATOM 7046 C C . ALA F 2 80 ? 18.714 52.087 55.486 1.00 20.27 80 ALA F C 1
ATOM 7047 O O . ALA F 2 80 ? 18.951 52.787 54.500 1.00 20.84 80 ALA F O 1
ATOM 7049 N N . CYS F 2 81 ? 19.294 52.289 56.664 1.00 17.25 81 CYS F N 1
ATOM 7050 C CA . CYS F 2 81 ? 20.285 53.346 56.844 1.00 18.86 81 CYS F CA 1
ATOM 7051 C C . CYS F 2 81 ? 21.505 53.114 55.962 1.00 20.81 81 CYS F C 1
ATOM 7052 O O . CYS F 2 81 ? 21.972 54.031 55.286 1.00 18.42 81 CYS F O 1
ATOM 7055 N N . ILE F 2 82 ? 22.028 51.889 55.986 1.00 17.54 82 ILE F N 1
ATOM 7056 C CA . ILE F 2 82 ? 23.165 51.522 55.130 1.00 20.95 82 ILE F CA 1
ATOM 7057 C C . ILE F 2 82 ? 22.863 51.805 53.674 1.00 19.97 82 ILE F C 1
ATOM 7058 O O . ILE F 2 82 ? 23.710 52.329 52.934 1.00 20.89 82 ILE F O 1
ATOM 7063 N N . ARG F 2 83 ? 21.652 51.448 53.262 1.00 19.91 83 ARG F N 1
ATOM 7064 C CA . ARG F 2 83 ? 21.210 51.689 51.892 1.00 20.01 83 ARG F CA 1
ATOM 7065 C C . ARG F 2 83 ? 21.220 53.189 51.541 1.00 23.04 83 ARG F C 1
ATOM 7066 O O . ARG F 2 83 ? 21.626 53.569 50.434 1.00 20.44 83 ARG F O 1
ATOM 7074 N N . ASP F 2 84 ? 20.775 54.036 52.471 1.00 19.68 84 ASP F N 1
ATOM 7075 C CA . ASP F 2 84 ? 20.857 55.491 52.273 1.00 17.28 84 ASP F CA 1
ATOM 7076 C C . ASP F 2 84 ? 22.301 55.925 52.046 1.00 19.31 84 ASP F C 1
ATOM 7077 O O . ASP F 2 84 ? 22.584 56.707 51.140 1.00 21.24 84 ASP F O 1
ATOM 7082 N N . LEU F 2 85 ? 23.216 55.421 52.875 1.00 16.78 85 LEU F N 1
ATOM 7083 C CA . LEU F 2 85 ? 24.621 55.808 52.757 1.00 18.12 85 LEU F CA 1
ATOM 7084 C C . LEU F 2 85 ? 25.205 55.346 51.416 1.00 19.62 85 LEU F C 1
ATOM 7085 O O . LEU F 2 85 ? 25.976 56.088 50.795 1.00 19.31 85 LEU F O 1
ATOM 7090 N N . ASP F 2 86 ? 24.826 54.144 50.970 1.00 19.89 86 ASP F N 1
ATOM 7091 C CA . ASP F 2 86 ? 25.214 53.655 49.642 1.00 18.50 86 ASP F CA 1
ATOM 7092 C C . ASP F 2 86 ? 24.765 54.655 48.569 1.00 18.83 86 ASP F C 1
ATOM 7093 O O . ASP F 2 86 ? 25.533 54.996 47.658 1.00 20.88 86 ASP F O 1
ATOM 7098 N N . TYR F 2 87 ? 23.516 55.103 48.685 1.00 19.34 87 TYR F N 1
ATOM 7099 C CA . TYR F 2 87 ? 22.955 56.133 47.789 1.00 20.32 87 TYR F CA 1
ATOM 7100 C C . TYR F 2 87 ? 23.774 57.412 47.782 1.00 20.04 87 TYR F C 1
ATOM 7101 O O . TYR F 2 87 ? 24.133 57.912 46.719 1.00 19.45 87 TYR F O 1
ATOM 7110 N N . TYR F 2 88 ? 24.017 57.976 48.966 1.00 18.44 88 TYR F N 1
ATOM 7111 C CA . TYR F 2 88 ? 24.738 59.252 49.053 1.00 19.53 88 TYR F CA 1
ATOM 7112 C C . TYR F 2 88 ? 26.120 59.153 48.412 1.00 19.18 88 TYR F C 1
ATOM 7113 O O . TYR F 2 88 ? 26.535 60.052 47.689 1.00 19.69 88 TYR F O 1
ATOM 7122 N N . LEU F 2 89 ? 26.834 58.062 48.683 1.00 16.77 89 LEU F N 1
ATOM 7123 C CA . LEU F 2 89 ? 28.153 57.872 48.087 1.00 17.09 89 LEU F CA 1
ATOM 7124 C C . LEU F 2 89 ? 28.074 57.756 46.554 1.00 21.75 89 LEU F C 1
ATOM 7125 O O . LEU F 2 89 ? 28.846 58.401 45.844 1.00 20.06 89 LEU F O 1
ATOM 7130 N N . ARG F 2 90 ? 27.138 56.955 46.048 1.00 17.90 90 ARG F N 1
ATOM 7131 C CA . ARG F 2 90 ? 27.025 56.756 44.611 1.00 20.27 90 ARG F CA 1
ATOM 7132 C C . ARG F 2 90 ? 26.661 58.077 43.911 1.00 19.56 90 ARG F C 1
ATOM 7133 O O . ARG F 2 90 ? 27.278 58.444 42.910 1.00 19.19 90 ARG F O 1
ATOM 7141 N N . TYR F 2 91 ? 25.673 58.794 44.437 1.00 20.00 91 TYR F N 1
ATOM 7142 C CA . TYR F 2 91 ? 25.258 60.048 43.781 1.00 18.70 91 TYR F CA 1
ATOM 7143 C C . TYR F 2 91 ? 26.304 61.159 43.932 1.00 21.82 91 TYR F C 1
ATOM 7144 O O . TYR F 2 91 ? 26.476 61.969 43.019 1.00 20.78 91 TYR F O 1
ATOM 7153 N N . ALA F 2 92 ? 27.006 61.218 45.065 1.00 17.81 92 ALA F N 1
ATOM 7154 C CA . ALA F 2 92 ? 28.112 62.169 45.175 1.00 19.04 92 ALA F CA 1
ATOM 7155 C C . ALA F 2 92 ? 29.195 61.879 44.133 1.00 18.26 92 ALA F C 1
ATOM 7156 O O . ALA F 2 92 ? 29.807 62.808 43.586 1.00 19.16 92 ALA F O 1
ATOM 7158 N N . THR F 2 93 ? 29.439 60.597 43.871 1.00 18.18 93 THR F N 1
ATOM 7159 C CA . THR F 2 93 ? 30.425 60.197 42.864 1.00 17.57 93 THR F CA 1
ATOM 7160 C C . THR F 2 93 ? 29.950 60.618 41.462 1.00 21.40 93 THR F C 1
ATOM 7161 O O . THR F 2 93 ? 30.752 61.091 40.656 1.00 20.09 93 THR F O 1
ATOM 7165 N N . TYR F 2 94 ? 28.653 60.463 41.178 1.00 19.27 94 TYR F N 1
ATOM 7166 C CA . TYR F 2 94 ? 28.093 60.963 39.918 1.00 18.96 94 TYR F CA 1
ATOM 7167 C C . TYR F 2 94 ? 28.359 62.469 39.781 1.00 21.75 94 TYR F C 1
ATOM 7168 O O . TYR F 2 94 ? 28.834 62.952 38.748 1.00 21.21 94 TYR F O 1
ATOM 7177 N N . ALA F 2 95 ? 28.021 63.215 40.828 1.00 21.17 95 ALA F N 1
ATOM 7178 C CA . ALA F 2 95 ? 28.160 64.664 40.799 1.00 19.18 95 ALA F CA 1
ATOM 7179 C C . ALA F 2 95 ? 29.627 65.083 40.658 1.00 22.69 95 ALA F C 1
ATOM 7180 O O . ALA F 2 95 ? 29.946 66.028 39.937 1.00 21.30 95 ALA F O 1
ATOM 7182 N N . MET F 2 96 ? 30.525 64.365 41.325 1.00 19.29 96 MET F N 1
ATOM 7183 C CA . MET F 2 96 ? 31.950 64.642 41.206 1.00 19.57 96 MET F CA 1
ATOM 7184 C C . MET F 2 96 ? 32.415 64.393 39.772 1.00 21.75 96 MET F C 1
ATOM 7185 O O . MET F 2 96 ? 33.160 65.193 39.197 1.00 22.67 96 MET F O 1
ATOM 7190 N N . LEU F 2 97 ? 31.960 63.289 39.189 1.00 18.83 97 LEU F N 1
ATOM 7191 C CA . LEU F 2 97 ? 32.324 62.961 37.818 1.00 21.97 97 LEU F CA 1
ATOM 7192 C C . LEU F 2 97 ? 31.809 64.039 36.858 1.00 20.84 97 LEU F C 1
ATOM 7193 O O . LEU F 2 97 ? 32.518 64.454 35.944 1.00 22.35 97 LEU F O 1
ATOM 7198 N N . ALA F 2 98 ? 30.587 64.506 37.099 1.00 22.43 98 ALA F N 1
ATOM 7199 C CA . ALA F 2 98 ? 29.955 65.528 36.262 1.00 21.98 98 ALA F CA 1
ATOM 7200 C C . ALA F 2 98 ? 30.496 66.924 36.522 1.00 24.56 98 ALA F C 1
ATOM 7201 O O . ALA F 2 98 ? 30.298 67.820 35.704 1.00 23.25 98 ALA F O 1
ATOM 7203 N N . GLY F 2 99 ? 31.167 67.110 37.661 1.00 21.92 99 GLY F N 1
ATOM 7204 C CA . GLY F 2 99 ? 31.591 68.432 38.085 1.00 20.24 99 GLY F CA 1
ATOM 7205 C C . GLY F 2 99 ? 30.417 69.390 38.249 1.00 23.82 99 GLY F C 1
ATOM 7206 O O . GLY F 2 99 ? 30.533 70.594 37.986 1.00 23.09 99 GLY F O 1
ATOM 7207 N N . ASP F 2 100 ? 29.280 68.860 38.689 1.00 21.87 100 ASP F N 1
ATOM 7208 C CA . ASP F 2 100 ? 28.066 69.658 38.798 1.00 23.70 100 ASP F CA 1
ATOM 7209 C C . ASP F 2 100 ? 27.106 69.021 39.799 1.00 22.54 100 ASP F C 1
ATOM 7210 O O . ASP F 2 100 ? 26.916 67.811 39.789 1.00 24.38 100 ASP F O 1
ATOM 7215 N N . ALA F 2 101 ? 26.492 69.833 40.651 1.00 21.35 101 ALA F N 1
ATOM 7216 C CA . ALA F 2 101 ? 25.619 69.304 41.703 1.00 23.85 101 ALA F CA 1
ATOM 7217 C C . ALA F 2 101 ? 24.161 69.092 41.291 1.00 28.47 101 ALA F C 1
ATOM 7218 O O . ALA F 2 101 ? 23.351 68.681 42.121 1.00 25.21 101 ALA F O 1
ATOM 7220 N N . SER F 2 102 ? 23.814 69.368 40.034 1.00 26.61 102 SER F N 1
ATOM 7221 C CA . SER F 2 102 ? 22.406 69.340 39.638 1.00 25.54 102 SER F CA 1
ATOM 7222 C C . SER F 2 102 ? 21.769 67.972 39.846 1.00 26.10 102 SER F C 1
ATOM 7223 O O . SER F 2 102 ? 20.604 67.888 40.238 1.00 28.08 102 SER F O 1
ATOM 7226 N N . ILE F 2 103 ? 22.515 66.896 39.605 1.00 24.86 103 ILE F N 1
ATOM 7227 C CA . ILE F 2 103 ? 21.930 65.572 39.795 1.00 24.74 103 ILE F CA 1
ATOM 7228 C C . ILE F 2 103 ? 21.554 65.373 41.271 1.00 24.63 103 ILE F C 1
ATOM 7229 O O . ILE F 2 103 ? 20.627 64.632 41.581 1.00 26.40 103 ILE F O 1
ATOM 7234 N N . LEU F 2 104 ? 22.238 66.066 42.180 1.00 24.89 104 LEU F N 1
ATOM 7235 C CA . LEU F 2 104 ? 21.901 65.950 43.600 1.00 24.43 104 LEU F CA 1
ATOM 7236 C C . LEU F 2 104 ? 20.566 66.631 43.921 1.00 26.32 104 LEU F C 1
ATOM 7237 O O . LEU F 2 104 ? 19.755 66.104 44.684 1.00 26.79 104 LEU F O 1
ATOM 7242 N N . ASP F 2 105 ? 20.342 67.802 43.338 1.00 26.26 105 ASP F N 1
ATOM 7243 C CA . ASP F 2 105 ? 19.079 68.504 43.526 1.00 31.67 105 ASP F CA 1
ATOM 7244 C C . ASP F 2 105 ? 17.927 67.704 42.940 1.00 31.55 105 ASP F C 1
ATOM 7245 O O . ASP F 2 105 ? 16.849 67.633 43.524 1.00 34.53 105 ASP F O 1
ATOM 7250 N N . GLU F 2 106 ? 18.166 67.093 41.785 1.00 28.26 106 GLU F N 1
ATOM 7251 C CA . GLU F 2 106 ? 17.085 66.476 41.031 1.00 33.64 106 GLU F CA 1
ATOM 7252 C C . GLU F 2 106 ? 16.728 65.089 41.531 1.00 35.64 106 GLU F C 1
ATOM 7253 O O . GLU F 2 106 ? 15.560 64.697 41.503 1.00 33.04 106 GLU F O 1
ATOM 7259 N N . ARG F 2 107 ? 17.726 64.342 41.988 1.00 27.17 107 ARG F N 1
ATOM 7260 C CA . ARG F 2 107 ? 17.506 62.928 42.255 1.00 30.98 107 ARG F CA 1
ATOM 7261 C C . ARG F 2 107 ? 17.770 62.510 43.693 1.00 30.23 107 ARG F C 1
ATOM 7262 O O . ARG F 2 107 ? 17.396 61.407 44.087 1.00 29.92 107 ARG F O 1
ATOM 7270 N N . VAL F 2 108 ? 18.405 63.369 44.485 1.00 25.74 108 VAL F N 1
ATOM 7271 C CA . VAL F 2 108 ? 18.650 63.016 45.886 1.00 22.93 108 VAL F CA 1
ATOM 7272 C C . VAL F 2 108 ? 17.810 63.862 46.843 1.00 27.26 108 VAL F C 1
ATOM 7273 O O . VAL F 2 108 ? 17.031 63.328 47.635 1.00 27.69 108 VAL F O 1
ATOM 7277 N N . LEU F 2 109 ? 17.957 65.179 46.748 1.00 26.11 109 LEU F N 1
ATOM 7278 C CA . LEU F 2 109 ? 17.441 66.084 47.769 1.00 25.76 109 LEU F CA 1
ATOM 7279 C C . LEU F 2 109 ? 15.956 66.405 47.619 1.00 29.08 109 LEU F C 1
ATOM 7280 O O . LEU F 2 109 ? 15.329 66.887 48.566 1.00 28.45 109 LEU F O 1
ATOM 7285 N N . ASN F 2 110 ? 15.408 66.135 46.437 1.00 31.55 110 ASN F N 1
ATOM 7286 C CA . ASN F 2 110 ? 14.012 66.450 46.122 1.00 38.29 110 ASN F CA 1
ATOM 7287 C C . ASN F 2 110 ? 13.017 65.780 47.071 1.00 35.21 110 ASN F C 1
ATOM 7288 O O . ASN F 2 110 ? 12.754 64.586 46.964 1.00 38.15 110 ASN F O 1
ATOM 7293 N N . GLY F 2 111 ? 12.482 66.556 48.009 1.00 34.19 111 GLY F N 1
ATOM 7294 C CA . GLY F 2 111 ? 11.505 66.049 48.963 1.00 38.33 111 GLY F CA 1
ATOM 7295 C C . GLY F 2 111 ? 12.092 65.192 50.078 1.00 32.90 111 GLY F C 1
ATOM 7296 O O . GLY F 2 111 ? 11.359 64.601 50.876 1.00 31.03 111 GLY F O 1
ATOM 7297 N N . LEU F 2 112 ? 13.417 65.142 50.149 1.00 29.02 112 LEU F N 1
ATOM 7298 C CA . LEU F 2 112 ? 14.097 64.229 51.071 1.00 24.84 112 LEU F CA 1
ATOM 7299 C C . LEU F 2 112 ? 13.939 64.646 52.536 1.00 27.00 112 LEU F C 1
ATOM 7300 O O . LEU F 2 112 ? 13.662 63.823 53.411 1.00 28.69 112 LEU F O 1
ATOM 7305 N N . LYS F 2 113 ? 14.122 65.933 52.798 1.00 29.95 113 LYS F N 1
ATOM 7306 C CA . LYS F 2 113 ? 13.992 66.473 54.146 1.00 32.90 113 LYS F CA 1
ATOM 7307 C C . LYS F 2 113 ? 12.609 66.174 54.744 1.00 30.99 113 LYS F C 1
ATOM 7308 O O . LYS F 2 113 ? 12.484 65.796 55.914 1.00 32.47 113 LYS F O 1
ATOM 7314 N N . GLU F 2 114 ? 11.579 66.335 53.922 1.00 30.16 114 GLU F N 1
ATOM 7315 C CA . GLU F 2 114 ? 10.202 66.127 54.349 1.00 35.15 114 GLU F CA 1
ATOM 7316 C C . GLU F 2 114 ? 9.958 64.644 54.612 1.00 35.76 114 GLU F C 1
ATOM 7317 O O . GLU F 2 114 ? 9.282 64.280 55.567 1.00 34.13 114 GLU F O 1
ATOM 7323 N N . THR F 2 115 ? 10.522 63.796 53.757 1.00 33.19 115 THR F N 1
ATOM 7324 C CA . THR F 2 115 ? 10.438 62.347 53.929 1.00 31.56 115 THR F CA 1
ATOM 7325 C C . THR F 2 115 ? 11.064 61.920 55.249 1.00 32.41 115 THR F C 1
ATOM 7326 O O . THR F 2 115 ? 10.459 61.172 56.018 1.00 31.02 115 THR F O 1
ATOM 7330 N N . TYR F 2 116 ? 12.274 62.403 55.523 1.00 28.08 116 TYR F N 1
ATOM 7331 C CA . TYR F 2 116 ? 12.939 62.080 56.777 1.00 27.76 116 TYR F CA 1
ATOM 7332 C C . TYR F 2 116 ? 12.171 62.580 57.997 1.00 29.41 116 TYR F C 1
ATOM 7333 O O . TYR F 2 116 ? 12.071 61.882 58.999 1.00 27.56 116 TYR F O 1
ATOM 7342 N N A ASN F 2 117 ? 11.617 63.785 57.923 0.50 32.31 117 ASN F N 1
ATOM 7343 N N B ASN F 2 117 ? 11.635 63.795 57.910 0.50 32.37 117 ASN F N 1
ATOM 7344 C CA A ASN F 2 117 ? 10.924 64.327 59.086 0.50 32.08 117 ASN F CA 1
ATOM 7345 C CA B ASN F 2 117 ? 10.884 64.353 59.027 0.50 32.68 117 ASN F CA 1
ATOM 7346 C C A ASN F 2 117 ? 9.587 63.614 59.339 0.50 32.29 117 ASN F C 1
ATOM 7347 C C B ASN F 2 117 ? 9.660 63.505 59.332 0.50 32.24 117 ASN F C 1
ATOM 7348 O O A ASN F 2 117 ? 9.154 63.492 60.483 0.50 34.50 117 ASN F O 1
ATOM 7349 O O B ASN F 2 117 ? 9.377 63.192 60.489 0.50 30.44 117 ASN F O 1
ATOM 7358 N N . SER F 2 118 ? 8.952 63.122 58.279 1.00 32.84 118 SER F N 1
ATOM 7359 C CA A SER F 2 118 ? 7.741 62.321 58.421 0.50 39.13 118 SER F CA 1
ATOM 7360 C CA B SER F 2 118 ? 7.740 62.323 58.428 0.50 39.12 118 SER F CA 1
ATOM 7361 C C . SER F 2 118 ? 8.034 60.959 59.049 1.00 35.90 118 SER F C 1
ATOM 7362 O O . SER F 2 118 ? 7.237 60.442 59.831 1.00 36.19 118 SER F O 1
ATOM 7367 N N . LEU F 2 119 ? 9.186 60.385 58.710 1.00 30.65 119 LEU F N 1
ATOM 7368 C CA . LEU F 2 119 ? 9.564 59.062 59.202 1.00 29.25 119 LEU F CA 1
ATOM 7369 C C . LEU F 2 119 ? 10.275 59.079 60.548 1.00 33.57 119 LEU F C 1
ATOM 7370 O O . LEU F 2 119 ? 10.396 58.037 61.205 1.00 31.03 119 LEU F O 1
ATOM 7375 N N . GLY F 2 120 ? 10.753 60.248 60.962 1.00 29.55 120 GLY F N 1
ATOM 7376 C CA . GLY F 2 120 ? 11.564 60.333 62.168 1.00 31.52 120 GLY F CA 1
ATOM 7377 C C . GLY F 2 120 ? 13.021 59.927 61.979 1.00 28.27 120 GLY F C 1
ATOM 7378 O O . GLY F 2 120 ? 13.693 59.526 62.933 1.00 28.88 120 GLY F O 1
ATOM 7379 N N . VAL F 2 121 ? 13.520 60.019 60.750 1.00 25.14 121 VAL F N 1
ATOM 7380 C CA . VAL F 2 121 ? 14.939 59.770 60.483 1.00 23.26 121 VAL F CA 1
ATOM 7381 C C . VAL F 2 121 ? 15.753 60.985 60.929 1.00 26.06 121 VAL F C 1
ATOM 7382 O O . VAL F 2 121 ? 15.478 62.105 60.491 1.00 26.06 121 VAL F O 1
ATOM 7386 N N . PRO F 2 122 ? 16.742 60.776 61.813 1.00 24.68 122 PRO F N 1
ATOM 7387 C CA . PRO F 2 122 ? 17.448 61.922 62.392 1.00 26.78 122 PRO F CA 1
ATOM 7388 C C . PRO F 2 122 ? 18.390 62.590 61.397 1.00 26.38 122 PRO F C 1
ATOM 7389 O O . PRO F 2 122 ? 19.270 61.939 60.832 1.00 26.23 122 PRO F O 1
ATOM 7393 N N . ILE F 2 123 ? 18.206 63.891 61.196 1.00 23.96 123 ILE F N 1
ATOM 7394 C CA . ILE F 2 123 ? 19.036 64.623 60.242 1.00 25.05 123 ILE F CA 1
ATOM 7395 C C . ILE F 2 123 ? 20.474 64.765 60.741 1.00 22.74 123 ILE F C 1
ATOM 7396 O O . ILE F 2 123 ? 21.424 64.533 59.996 1.00 22.74 123 ILE F O 1
ATOM 7401 N N . SER F 2 124 ? 20.616 65.151 62.009 1.00 25.79 124 SER F N 1
ATOM 7402 C CA . SER F 2 124 ? 21.931 65.343 62.625 1.00 25.56 124 SER F CA 1
ATOM 7403 C C . SER F 2 124 ? 22.817 64.116 62.468 1.00 23.39 124 SER F C 1
ATOM 7404 O O . SER F 2 124 ? 23.948 64.210 61.986 1.00 22.77 124 SER F O 1
ATOM 7407 N N . SER F 2 125 ? 22.305 62.953 62.858 1.00 21.57 125 SER F N 1
ATOM 7408 C CA . SER F 2 125 ? 23.086 61.725 62.748 1.00 21.33 125 SER F CA 1
ATOM 7409 C C . SER F 2 125 ? 23.374 61.339 61.294 1.00 19.57 125 SER F C 1
ATOM 7410 O O . SER F 2 125 ? 24.459 60.825 60.985 1.00 20.28 125 SER F O 1
ATOM 7413 N N . THR F 2 126 ? 22.420 61.578 60.395 1.00 19.55 126 THR F N 1
ATOM 7414 C CA . THR F 2 126 ? 22.654 61.315 58.974 1.00 16.47 126 THR F CA 1
ATOM 7415 C C . THR F 2 126 ? 23.810 62.170 58.451 1.00 20.89 126 THR F C 1
ATOM 7416 O O . THR F 2 126 ? 24.716 61.673 57.770 1.00 19.52 126 THR F O 1
ATOM 7420 N N . VAL F 2 127 ? 23.777 63.457 58.782 1.00 19.81 127 VAL F N 1
ATOM 7421 C CA . VAL F 2 127 ? 24.817 64.363 58.314 1.00 21.48 127 VAL F CA 1
ATOM 7422 C C . VAL F 2 127 ? 26.177 63.944 58.895 1.00 21.94 127 VAL F C 1
ATOM 7423 O O . VAL F 2 127 ? 27.182 63.960 58.190 1.00 20.99 127 VAL F O 1
ATOM 7427 N N . GLN F 2 128 ? 26.206 63.539 60.163 1.00 20.95 128 GLN F N 1
ATOM 7428 C CA . GLN F 2 128 ? 27.455 63.048 60.755 1.00 18.82 128 GLN F CA 1
ATOM 7429 C C . GLN F 2 128 ? 28.018 61.847 59.992 1.00 22.72 128 GLN F C 1
ATOM 7430 O O . GLN F 2 128 ? 29.233 61.734 59.795 1.00 21.30 128 GLN F O 1
ATOM 7436 N N . ALA F 2 129 ? 27.140 60.944 59.560 1.00 18.28 129 ALA F N 1
ATOM 7437 C CA . ALA F 2 129 ? 27.592 59.764 58.826 1.00 17.72 129 ALA F CA 1
ATOM 7438 C C . ALA F 2 129 ? 28.112 60.144 57.441 1.00 17.63 129 ALA F C 1
ATOM 7439 O O . ALA F 2 129 ? 29.095 59.585 56.963 1.00 18.20 129 ALA F O 1
ATOM 7441 N N . ILE F 2 130 ? 27.455 61.099 56.792 1.00 19.26 130 ILE F N 1
ATOM 7442 C CA . ILE F 2 130 ? 27.909 61.533 55.475 1.00 16.29 130 ILE F CA 1
ATOM 7443 C C . ILE F 2 130 ? 29.265 62.226 55.597 1.00 18.35 130 ILE F C 1
ATOM 7444 O O . ILE F 2 130 ? 30.150 62.038 54.762 1.00 18.90 130 ILE F O 1
ATOM 7449 N N . GLN F 2 131 ? 29.432 63.021 56.648 1.00 18.45 131 GLN F N 1
ATOM 7450 C CA . GLN F 2 131 ? 30.730 63.644 56.903 1.00 18.65 131 GLN F CA 1
ATOM 7451 C C . GLN F 2 131 ? 31.808 62.583 57.120 1.00 17.11 131 GLN F C 1
ATOM 7452 O O . GLN F 2 131 ? 32.944 62.747 56.671 1.00 19.48 131 GLN F O 1
ATOM 7458 N N . ALA F 2 132 ? 31.458 61.492 57.797 1.00 17.02 132 ALA F N 1
ATOM 7459 C CA . ALA F 2 132 ? 32.413 60.401 57.994 1.00 19.92 132 ALA F CA 1
ATOM 7460 C C . ALA F 2 132 ? 32.758 59.755 56.657 1.00 21.11 132 ALA F C 1
ATOM 7461 O O . ALA F 2 132 ? 33.915 59.385 56.411 1.00 20.15 132 ALA F O 1
ATOM 7463 N N . ILE F 2 133 ? 31.756 59.625 55.797 1.00 17.51 133 ILE F N 1
ATOM 7464 C CA . ILE F 2 133 ? 31.983 59.113 54.445 1.00 17.08 133 ILE F CA 1
ATOM 7465 C C . ILE F 2 133 ? 32.987 59.999 53.705 1.00 19.87 133 ILE F C 1
ATOM 7466 O O . ILE F 2 133 ? 33.900 59.496 53.035 1.00 18.16 133 ILE F O 1
ATOM 7471 N N . LYS F 2 134 ? 32.841 61.317 53.849 1.00 15.62 134 LYS F N 1
ATOM 7472 C CA . LYS F 2 134 ? 33.782 62.246 53.226 1.00 17.54 134 LYS F CA 1
ATOM 7473 C C . LYS F 2 134 ? 35.218 61.990 53.671 1.00 18.06 134 LYS F C 1
ATOM 7474 O O . LYS F 2 134 ? 36.147 62.001 52.851 1.00 20.00 134 LYS F O 1
ATOM 7480 N N . GLU F 2 135 ? 35.423 61.765 54.966 1.00 18.96 135 GLU F N 1
ATOM 7481 C CA . GLU F 2 135 ? 36.788 61.632 55.444 1.00 24.98 135 GLU F CA 1
ATOM 7482 C C . GLU F 2 135 ? 37.381 60.274 55.056 1.00 18.61 135 GLU F C 1
ATOM 7483 O O . GLU F 2 135 ? 38.551 60.208 54.686 1.00 19.32 135 GLU F O 1
ATOM 7489 N N . VAL F 2 136 ? 36.577 59.212 55.091 1.00 18.91 136 VAL F N 1
ATOM 7490 C CA . VAL F 2 136 ? 37.064 57.890 54.664 1.00 19.36 136 VAL F CA 1
ATOM 7491 C C . VAL F 2 136 ? 37.415 57.923 53.172 1.00 21.01 136 VAL F C 1
ATOM 7492 O O . VAL F 2 136 ? 38.472 57.449 52.754 1.00 21.67 136 VAL F O 1
ATOM 7496 N N . THR F 2 137 ? 36.528 58.512 52.379 1.00 17.67 137 THR F N 1
ATOM 7497 C CA . THR F 2 137 ? 36.752 58.633 50.942 1.00 19.51 137 THR F CA 1
ATOM 7498 C C . THR F 2 137 ? 38.044 59.394 50.675 1.00 22.63 137 THR F C 1
ATOM 7499 O O . THR F 2 137 ? 38.863 58.975 49.857 1.00 20.18 137 THR F O 1
ATOM 7503 N N . ALA F 2 138 ? 38.244 60.500 51.387 1.00 19.20 138 ALA F N 1
ATOM 7504 C CA . ALA F 2 138 ? 39.452 61.295 51.195 1.00 21.59 138 ALA F CA 1
ATOM 7505 C C . ALA F 2 138 ? 40.708 60.488 51.506 1.00 21.36 138 ALA F C 1
ATOM 7506 O O . ALA F 2 138 ? 41.738 60.678 50.859 1.00 25.48 138 ALA F O 1
ATOM 7508 N N . SER F 2 139 ? 40.630 59.588 52.487 1.00 21.34 139 SER F N 1
ATOM 7509 C CA . SER F 2 139 ? 41.816 58.805 52.859 1.00 27.30 139 SER F CA 1
ATOM 7510 C C . SER F 2 139 ? 42.218 57.851 51.731 1.00 28.52 139 SER F C 1
ATOM 7511 O O . SER F 2 139 ? 43.382 57.450 51.642 1.00 27.64 139 SER F O 1
ATOM 7514 N N . LEU F 2 140 ? 41.260 57.496 50.874 1.00 23.48 140 LEU F N 1
ATOM 7515 C CA . LEU F 2 140 ? 41.522 56.559 49.775 1.00 24.73 140 LEU F CA 1
ATOM 7516 C C . LEU F 2 140 ? 41.818 57.230 48.436 1.00 25.99 140 LEU F C 1
ATOM 7517 O O . LEU F 2 140 ? 42.712 56.791 47.716 1.00 26.41 140 LEU F O 1
ATOM 7522 N N . VAL F 2 141 ? 41.091 58.291 48.092 1.00 21.48 141 VAL F N 1
ATOM 7523 C CA . VAL F 2 141 ? 41.255 58.875 46.752 1.00 21.27 141 VAL F CA 1
ATOM 7524 C C . VAL F 2 141 ? 42.329 59.958 46.724 1.00 23.31 141 VAL F C 1
ATOM 7525 O O . VAL F 2 141 ? 42.702 60.454 45.657 1.00 26.61 141 VAL F O 1
ATOM 7529 N N . GLY F 2 142 ? 42.850 60.294 47.898 1.00 25.81 142 GLY F N 1
ATOM 7530 C CA . GLY F 2 142 ? 43.876 61.311 48.008 1.00 37.49 142 GLY F CA 1
ATOM 7531 C C . GLY F 2 142 ? 43.316 62.668 48.395 1.00 46.78 142 GLY F C 1
ATOM 7532 O O . GLY F 2 142 ? 42.103 62.830 48.585 1.00 33.85 142 GLY F O 1
ATOM 7533 N N . ALA F 2 143 ? 44.207 63.648 48.511 1.00 53.11 143 ALA F N 1
ATOM 7534 C CA . ALA F 2 143 ? 43.820 64.988 48.933 1.00 56.95 143 ALA F CA 1
ATOM 7535 C C . ALA F 2 143 ? 42.995 65.705 47.870 1.00 50.42 143 ALA F C 1
ATOM 7536 O O . ALA F 2 143 ? 41.933 66.246 48.171 1.00 49.06 143 ALA F O 1
ATOM 7538 N N . ASP F 2 144 ? 43.477 65.689 46.630 1.00 42.57 144 ASP F N 1
ATOM 7539 C CA . ASP F 2 144 ? 42.873 66.471 45.547 1.00 44.49 144 ASP F CA 1
ATOM 7540 C C . ASP F 2 144 ? 41.507 65.962 45.097 1.00 52.03 144 ASP F C 1
ATOM 7541 O O . ASP F 2 144 ? 40.593 66.749 44.815 1.00 39.16 144 ASP F O 1
ATOM 7546 N N . ALA F 2 145 ? 41.377 64.646 44.988 1.00 40.70 145 ALA F N 1
ATOM 7547 C CA . ALA F 2 145 ? 40.096 64.067 44.605 1.00 40.92 145 ALA F CA 1
ATOM 7548 C C . ALA F 2 145 ? 39.170 64.150 45.801 1.00 24.79 145 ALA F C 1
ATOM 7549 O O . ALA F 2 145 ? 37.951 64.285 45.650 1.00 25.73 145 ALA F O 1
ATOM 7551 N N . GLY F 2 146 ? 39.774 64.064 46.983 1.00 23.12 146 GLY F N 1
ATOM 7552 C CA . GLY F 2 146 ? 39.052 64.111 48.241 1.00 24.70 146 GLY F CA 1
ATOM 7553 C C . GLY F 2 146 ? 38.315 65.435 48.374 1.00 30.39 146 GLY F C 1
ATOM 7554 O O . GLY F 2 146 ? 37.182 65.477 48.856 1.00 24.77 146 GLY F O 1
ATOM 7555 N N . LYS F 2 147 ? 38.966 66.509 47.934 1.00 29.38 147 LYS F N 1
ATOM 7556 C CA . LYS F 2 147 ? 38.368 67.845 47.978 1.00 37.36 147 LYS F CA 1
ATOM 7557 C C . LYS F 2 147 ? 37.122 67.934 47.096 1.00 28.98 147 LYS F C 1
ATOM 7558 O O . LYS F 2 147 ? 36.081 68.425 47.537 1.00 25.06 147 LYS F O 1
ATOM 7564 N N . GLU F 2 148 ? 37.216 67.435 45.863 1.00 26.43 148 GLU F N 1
ATOM 7565 C CA . GLU F 2 148 ? 36.081 67.404 44.949 1.00 25.59 148 GLU F CA 1
ATOM 7566 C C . GLU F 2 148 ? 34.916 66.569 45.495 1.00 23.49 148 GLU F C 1
ATOM 7567 O O . GLU F 2 148 ? 33.770 67.007 45.480 1.00 22.36 148 GLU F O 1
ATOM 7573 N N . MET F 2 149 ? 35.203 65.362 45.981 1.00 22.21 149 MET F N 1
ATOM 7574 C CA . MET F 2 149 ? 34.148 64.563 46.602 1.00 19.72 149 MET F CA 1
ATOM 7575 C C . MET F 2 149 ? 33.556 65.305 47.797 1.00 19.86 149 MET F C 1
ATOM 7576 O O . MET F 2 149 ? 32.361 65.223 48.043 1.00 20.93 149 MET F O 1
ATOM 7581 N N . GLY F 2 150 ? 34.402 66.028 48.528 1.00 19.96 150 GLY F N 1
ATOM 7582 C CA . GLY F 2 150 ? 33.952 66.750 49.708 1.00 18.87 150 GLY F CA 1
ATOM 7583 C C . GLY F 2 150 ? 32.925 67.820 49.359 1.00 22.95 150 GLY F C 1
ATOM 7584 O O . GLY F 2 150 ? 31.975 68.039 50.101 1.00 21.91 150 GLY F O 1
ATOM 7585 N N . VAL F 2 151 ? 33.119 68.485 48.228 1.00 21.03 151 VAL F N 1
ATOM 7586 C CA . VAL F 2 151 ? 32.161 69.500 47.759 1.00 19.49 151 VAL F CA 1
ATOM 7587 C C . VAL F 2 151 ? 30.753 68.904 47.653 1.00 23.93 151 VAL F C 1
ATOM 7588 O O . VAL F 2 151 ? 29.764 69.485 48.129 1.00 21.44 151 VAL F O 1
ATOM 7592 N N . TYR F 2 152 ? 30.663 67.724 47.055 1.00 19.44 152 TYR F N 1
ATOM 7593 C CA . TYR F 2 152 ? 29.351 67.166 46.720 1.00 18.53 152 TYR F CA 1
ATOM 7594 C C . TYR F 2 152 ? 28.754 66.428 47.912 1.00 20.10 152 TYR F C 1
ATOM 7595 O O . TYR F 2 152 ? 27.544 66.447 48.103 1.00 20.30 152 TYR F O 1
ATOM 7604 N N . LEU F 2 153 ? 29.596 65.832 48.752 1.00 18.12 153 LEU F N 1
ATOM 7605 C CA . LEU F 2 153 ? 29.062 65.252 49.983 1.00 16.46 153 LEU F CA 1
ATOM 7606 C C . LEU F 2 153 ? 28.583 66.380 50.917 1.00 20.33 153 LEU F C 1
ATOM 7607 O O . LEU F 2 153 ? 27.536 66.254 51.559 1.00 19.96 153 LEU F O 1
ATOM 7612 N N . ASP F 2 154 ? 29.330 67.484 50.981 1.00 18.65 154 ASP F N 1
ATOM 7613 C CA . ASP F 2 154 ? 28.910 68.639 51.778 1.00 20.38 154 ASP F CA 1
ATOM 7614 C C . ASP F 2 154 ? 27.612 69.218 51.218 1.00 23.92 154 ASP F C 1
ATOM 7615 O O . ASP F 2 154 ? 26.765 69.708 51.966 1.00 22.02 154 ASP F O 1
ATOM 7620 N N . TYR F 2 155 ? 27.475 69.177 49.895 1.00 19.97 155 TYR F N 1
ATOM 7621 C CA . TYR F 2 155 ? 26.280 69.699 49.239 1.00 21.70 155 TYR F CA 1
ATOM 7622 C C . TYR F 2 155 ? 25.034 68.955 49.706 1.00 22.90 155 TYR F C 1
ATOM 7623 O O . TYR F 2 155 ? 23.997 69.575 49.987 1.00 24.37 155 TYR F O 1
ATOM 7632 N N . ILE F 2 156 ? 25.138 67.631 49.789 1.00 21.53 156 ILE F N 1
ATOM 7633 C CA . ILE F 2 156 ? 24.032 66.803 50.255 1.00 19.78 156 ILE F CA 1
ATOM 7634 C C . ILE F 2 156 ? 23.681 67.177 51.698 1.00 23.22 156 ILE F C 1
ATOM 7635 O O . ILE F 2 156 ? 22.507 67.367 52.034 1.00 23.35 156 ILE F O 1
ATOM 7640 N N . CYS F 2 157 ? 24.703 67.325 52.538 1.00 21.50 157 CYS F N 1
ATOM 7641 C CA . CYS F 2 157 ? 24.488 67.693 53.936 1.00 23.36 157 CYS F CA 1
ATOM 7642 C C . CYS F 2 157 ? 23.781 69.038 54.075 1.00 24.32 157 CYS F C 1
ATOM 7643 O O . CYS F 2 157 ? 22.859 69.185 54.884 1.00 25.24 157 CYS F O 1
ATOM 7646 N N A SER F 2 158 ? 24.217 70.022 53.297 0.50 24.20 158 SER F N 1
ATOM 7647 N N B SER F 2 158 ? 24.206 70.027 53.298 0.50 24.37 158 SER F N 1
ATOM 7648 C CA A SER F 2 158 ? 23.606 71.345 53.362 0.50 29.17 158 SER F CA 1
ATOM 7649 C CA B SER F 2 158 ? 23.592 71.348 53.401 0.50 28.85 158 SER F CA 1
ATOM 7650 C C A SER F 2 158 ? 22.142 71.266 52.952 0.50 28.83 158 SER F C 1
ATOM 7651 C C B SER F 2 158 ? 22.147 71.310 52.910 0.50 28.87 158 SER F C 1
ATOM 7652 O O A SER F 2 158 ? 21.293 71.965 53.503 0.50 28.50 158 SER F O 1
ATOM 7653 O O B SER F 2 158 ? 21.312 72.091 53.363 0.50 29.35 158 SER F O 1
ATOM 7658 N N . GLY F 2 159 ? 21.858 70.391 51.994 1.00 26.08 159 GLY F N 1
ATOM 7659 C CA . GLY F 2 159 ? 20.510 70.226 51.477 1.00 29.84 159 GLY F CA 1
ATOM 7660 C C . GLY F 2 159 ? 19.562 69.573 52.470 1.00 34.15 159 GLY F C 1
ATOM 7661 O O . GLY F 2 159 ? 18.344 69.724 52.364 1.00 34.76 159 GLY F O 1
ATOM 7662 N N . LEU F 2 160 ? 20.120 68.838 53.431 1.00 27.45 160 LEU F N 1
ATOM 7663 C CA . LEU F 2 160 ? 19.323 68.195 54.475 1.00 34.38 160 LEU F CA 1
ATOM 7664 C C . LEU F 2 160 ? 19.075 69.108 55.660 1.00 40.23 160 LEU F C 1
ATOM 7665 O O . LEU F 2 160 ? 18.144 68.896 56.438 1.00 35.00 160 LEU F O 1
ATOM 7670 N N . SER F 2 161 ? 19.934 70.108 55.804 1.00 45.66 161 SER F N 1
ATOM 7671 C CA . SER F 2 161 ? 19.886 70.997 56.950 1.00 58.25 161 SER F CA 1
ATOM 7672 C C . SER F 2 161 ? 19.018 72.212 56.644 1.00 60.12 161 SER F C 1
ATOM 7673 O O . SER F 2 161 ? 18.614 72.444 55.502 1.00 58.39 161 SER F O 1
#

Sequence (966 aa):
SVVSQVILQADDQLRYPTSGELKGIQQAFLTTGAQRIRIAETLAENEKKIVDQAQKQLFKKHPEYRAPGGNAYGQRRQQYNQCLRDYGWYLRLVTYGVLAGNKKEPIETTGLIGVKEMYNSSLNVPVPGMVDAVTVLKDAALGLLSAEDANETAPYFDYIIQFMSHHMQDAITAVINSADVQGKYLDGAAMDKLKSSYFASGELRVVRAASSVISSANAATIVKEAVAKSLLYSDVTRPGGMYTTRRRYAACIRRDLDYYLRYATYAMLAGDASILDERVLNGLKETYNSSLGVPISSTVQAIQQAIKEVTASLVGADAGKEMGVYLDYICSSGLSSVVSSQVILQADDQLRYPTSGELKGIQQAFLTTGAQRIRIAETLAENEKKIVDQAQKQLFKKHPEYRAPGGNAYGQRRQQYNQCLRDYGWYLRLVTYGVLAGNKKEPIETTGLIGVKEMYNSSLNVPVPGMVDAVTVLKDAALGLLSAEDANETAPYFDYIIQFMSHHMQDAITAVINSADVQGKYLDGAAMDKLKSSYFASGELRVVRAASSVISSANAATIVKEAVAKSLLYSDVTRPGGMYTTRRRYAACIRRDLDYYLRYATYAMLAGDASILDERVLNGLKETYNNSSLGVPISSTVQAIQAIKEVTASLVGADAGKEMGVYLDYICSSGLSSVVSQVILQADDQLRYPTSGELKGIQQAFLTTGAQRIRIAETLAENEKKIVDQAQKQLFKKHPEYRAPGGNAYGQRRQQYNQCLRDYGWYLRLVTYGVLAGNKKEPIETTGLIGVKEMYNSSLNVPVPGMVDAVTVLKDAALGLLSAEDANETAPYFDYIIQFMSHHMQDAITAVINSADVQGKYLDGAAMDKLKSSYFASGELRVVRAASSVISANAATIVKEAVAKSLLYSDVTRPGGMYTTRRRYAACIRDLDYYLRYATYAMLAGDASILDERVLNGLKETYNNSSLGVPISSTVQAIQAIKEVTASLVGADAGKEMGVYLDYICSSGLS

B-factor: mean 31.64, std 15.25, range [13.85, 137.7]

Organism: Synechocystis sp. (strain ATCC 27184 / PCC 6803 / Kazusa) (NCBI:txid1111708)

Radius of gyration: 38.47 Å; Cα contacts (8 Å, |Δi|>4): 1240; chains: 6; bounding box: 99×74×91 Å

InterPro domains:
  IPR009050 Globin-like superfamily [SSF46458] (1-161)
  IPR012128 Phycobilisome, alpha/beta subunit [PF00502] (6-159)
  IPR012128 Phycobilisome, alpha/beta subunit [PIRSF000081] (1-161)
  IPR038719 Phycobilisome, alpha/beta subunit superfamily [G3DSA:1.10.490.20] (1-161)

Secondary structure (DSSP, 8-state):
-HHHHHHHHHHHTTSPPPHHHHHHHHHHHTTHHHHHHHHHHHHHTHHHHHHHHHHHHHHH-GGGGSTTSTT-SHHHHHHHHHHHHHHHHHHHHHHHHTSSHHHIIIIITTHHHHHHHTT--HHHHHHHHHHHHHHHHTTS-HHHHHHHHHHHHHHHHHHH--/---HHHHHHHHHHTTT----HHHHHHHHHHHHTHHHHHHHHHHHHHHHHHHHHHHHHHHTTTSGGGSTT---SHHHHHHHHHHHHHHHHHHHHHHHHT-SHHHHHHTSTTHHHHHHHHT--HHHHHHHHHHHHHHHHHHH-HHHHHHHHHHHHHHHHHH-/-HHHHHHHHHHHTTSPPPHHHHHHHHHHHTTHHHHHHHHHHHHHTHHHHHHHHHHHHHHH-GGGGSTTSTT-SHHHHHHHHHHHHHHHHHHHHHHHHTSSHHHIIIIITTHHHHHHHHT--HHHHHHHHHHHHHHHHTTS-HHHHHHHHHHHHHHHHHHH--/---HHHHHHHHHHTTT----HHHHHHHHHHHHTHHHHHHHHHHHHHHHHHHHHHHHHHHTTTSGGGSTT---SHHHHHHHHHHHHHHHHHHHHHHHHT-SHHHHHHTSTTHHHHHHHHT--HHHHHHHHHHHHHHHHHHH-HHHHHHHHHHHHHHHHHH-/-HHHHHHHHHHHTTSPPPHHHHHHHHHHHTTHHHHHHHHHHHHHTHHHHHHHHHHHHHHH-GGGGSTTSTT-SHHHHHHHHHHHHHHHHHHHHHHHHTSSHHHIIIIITTHHHHHHHHT--HHHHHHHHHHHHHHHHTTS-HHHHHHHHHHHHHHHHHHH--/---HHHHHHHHHHTTT----HHHHHHHHHHHHTHHHHHHHHHHHHHHHHHHHHHHHHHHTTTSGGGSTT---SHHHHHHHHHHHHHHHHHHHHHHHHT-SHHHHHHTSTTHHHHHHHHT--HHHHHHHHHHHHHHHHHHH-HHHHHHHHHHHHHHHHHH-

Foldseek 3Di:
DLVVVQVVVQVVVVHDRDPVSVVVVVVLVVCQVLLVVLLVLLVVCVVVLLVQLVVVLCVVVVVLCPPVHLQDDDVSVVVVSVVLSVLSNLLSVCSNVVHQVSVCVPDQVCNVVVCVVSVNDLVSVLSSLVSSLVSSLVRDDPVSNVSRSVNSVVRNVSSVDD/DAFQLVVLVVVQVVVPHDRDPVSVVSVVVLVVCQVLLVLLLVQCVVCVLVLLVQLCVVQPPPDPQCDPVHCDDPVSVVVLSVLSSVLSNLLSVCLNRVHQVCCVVPPLVCVLVVCVVVVPDLVSSLSSLVSSLVSSCVGSDPVSSVSSCVNSVVNSVSND/DLVVVQVVVQVVVPHDRDPVSVVVVVVVVVCQVLLVVLLVLLVVCVVVLLVQLVVVLCVVVVVLCPPVHLQDDDVSVVVVSVVLSVLSNQLSVCSNVVHQVSVCVPDQVCNVVVCVVSVNDLVSVLSSLVSSLVSSLVRDDPVSNVSRNVNSVVRNVSSVDD/DAFQLVVLVVVQVVVPHDRDPVSVVSVVVLVVCQVLLVLLLVQCVVCVLVLLVQLCVVQPPPDPQCDPVHCDDPVSVVVLSVLLSVLSNLLSVCLNRVHQVCCVVPPLVCNLVVCVVVVPDLVSSLSSLVSSLVSSCVGSHPVSSVSSCVNSVVNSVSND/DLVVVQVVVQVVVPHDRDPVSVVVVVVVVVCQVLLVVLLVLCVVCVVVLLVQLVVVLCVVVVVLCPPVHLQPDDVSVVVVSVVLSVLSNLLSVCSNVVHQVSVCVPDQVCNVVVCVVSVNDLVSVLSSLVSSLVSSLVRDDPVSNVSRNVNSVVRNVSSVDD/DAFQLVVLVVVQVVVPHDRDPVSVVSVVVLVVCQVLLVLLLVQCVVCVLVLLVQLCVVQPPPDPQCDPVHCDDPVSVVVLSVLSSVLSNLLSVCLNRVHQVCCVVPPLVCVLVVCVVVVPDLVSSLSSLVSSLVSSCVGSDPVSSVSSCVNSVVNSVSND

Solvent-accessible surface area: 42219 Å² total